Protein AF-A0A7R9A6D5-F1 (afdb_monomer)

Radius of gyration: 41.89 Å; Cα contacts (8 Å, |Δi|>4): 1813; chains: 1; bounding box: 86×82×140 Å

Foldseek 3Di:
DLAAFPVRDDPLLLFDRHQDPLLLALLLVLVVVLVLLVCQLVVHDHQWHADPQLATEGDPPDAAEAEDAAQFADQLQWDDDPPDPDPDDDDDDDDPDDPPVVVVVVVVVHDDTGDGQWAFPLVPVVPDDDDPDDRPRDHLGWTAHQHPPHGDPHTTRLLVLLVCQALNSNAQLSVQRHPDGHHHQEYEYAPVRDDPVSSCSSRPVSCVPPPLVVPGPGRDYYYYHDPDDPPDDDDDDPDDDDDFSWHFHDDPVPDTFIAGSRWTPPDDPVCVPHPVGGHCSGPNNCVVVRRLVCCVPNLPSGRPLSNPDDSVPDDPVNSNCSRVVSVVSVVCCCVRRNVVSNDDDFDCLLLLLLLQQQQQLFEFEEEEDAAQVLLVVLVSQVSLQVSDPDDRWAEEEEDAPDPVDDLDPVVRVVVVVVCVVVVNDDPPDDRSSNVPSVVHHYDYDYLVRLVVCAPAATQEYEAADPLADFLQSCQSRVLRYFGSGYYYYYHHVDPDPVVQQADHHPCLLLLDDPPRNDWGQLLSLLVLVLLQVQLSYFYAYSVNDTDPSHPNSVPDDHDDNDPPVVSQDPFNVLLVVLLVVCCPPPPLNLLSVVDDTNQLSVLLVVLLVVLVVLQFQAEEEEEEARQLCLLLSQLLSVLSSVVVPFAEEEEEDQALLVNQNNVVNVVVNCVSVVHDEPPFKDWDFDPDVVNVRRTAKMWGPNPHTHIYGYDYLVPLVVCPPHQEYEYAQVQQAAPVSVVSNNDSHYYYHYHHALHQQFTDQLSCCVVVVVLVVQQVVVVVPPPDPHGHYHYGYRYAGPRGGPPRSVVVSSCLSLLSVLRDLDPDPDDDDALVQKAKWWFDLSQLSNNDPLSSVVVSLVVSQVSNFDRGDHSSVVSSCRTNPQKTKMFIFHDDDPPDPDDTHTFKMWIKGKAALDDLVVLVCCQVVVDDSNRHDPLVVCCNVVVDSVSRNFIEMEGEDMGGDPVCPPSCNSVSNLVNVLCLQLCVQAAPPPPDDDPPDDDPPPDDDDRIHHSNPDRHDHGFKYKYKDFDDPVVLVVVLVSVWAWQDWALDADRRHSTIITMTMDTRDPPVCLDPPVSLVSRVVVLVVLVVCCVPSVVVPDLSSSVSNNDGPSHDDPDPPPVVVVSVVSD

Nearest PDB structures (foldseek):
  7mq9-assembly1_NK  TM=9.555E-01  e=7.455E-96  Homo sapiens
  9aym-assembly1_B  TM=9.404E-01  e=2.308E-92  Thermochaetoides thermophila DSM 1495
  7mq8-assembly1_NJ  TM=9.283E-01  e=1.674E-94  Homo sapiens
  9b0e-assembly1_A  TM=9.585E-01  e=1.656E-91  Thermochaetoides thermophila DSM 1495
  5jpq-assembly1_j  TM=8.355E-01  e=9.732E-54  Thermochaetoides thermophila

InterPro domains:
  IPR000182 GNAT domain [PF13718] (857-1065)
  IPR002466 Adenosine deaminase/editase [PF02137] (1-341)
  IPR002466 Adenosine deaminase/editase [PS50141] (1-337)
  IPR002466 Adenosine deaminase/editase [SM00552] (1-361)
  IPR007807 TcmA/NAT10, helicase domain [PF05127] (622-817)
  IPR013562 TmcA/NAT10, N-terminal [PF08351] (348-541)
  IPR027417 P-loop containing nucleoside triphosphate hydrolase [G3DSA:3.40.50.300] (617-807)
  IPR027992 Possible tRNA binding domain [PF13725] (1075-1111)
  IPR032672 TmcA/NAT10/Kre33 [PTHR10925] (341-1111)
  IPR033688 RNA cytidine acetyltransferase NAT10 [MF_03211] (342-1128)

Sequence (1128 aa):
TKCLGQSEVDSCGGLVRDSHAEVIARRAFLHYMWNQVDYCYKGLDSILKMEESGTCSLKPNVSFHLFTSEMPCGDASITVDTTSTSSEPVKKRFKLDTNTGIHQLESAGVPVTRGTGAKCTITRELGLPGNKNEFRVETGLVRVKPGRGNPTMSLSCSDKLAKWTIVGITGSLLSNFLQSSIFLSSITVPKNLFNQESMHRALVGRFENEPLYKEMKVGRIDFFTCSACVPFLKRESSKACVPAPGSIAWNPSGLHEVVVCGYKLGTIKRHMGKPPSFVPLCTRNLFLHQFLGIVQLHQKNIPEHVRKLNPKLLHYEDAKTLNEHYSALWKRVKEELFMKMVRKKLDNRIRVSIENGAQSGHRTMFVIIGDKGKDQVVILHHMLSKAQVKARPSVLWCYKKELGFSTNRKKRMRLLQKKMKAGKSNVNEDDPFELFVCSTDIRYCYYRETHKILGNTFGMCVLQDFEALTPNLLARTIETVEGGGIVALLLRSVSSLKQFYTMAMDVHARYRTEVHQDVVARFNERFILSLATCKNCIVVDDELNVLPLSSHIVNLESITPKPKEESLTESQRELAGLKQSLQDTQPIGVLANICKTSDQAKALLKFIDVISEKTLRSTVSLTAARGRGKSAALGLAIAGAIAFGYSNIFVTSPSPENLKTLFQFVLKGFDALDYQEHMEYELVQSTNPEFNRAVIRINIFREHRQTIQYIHPTDGEKLGQAELVVIDEAAAIPLPLVKGLLGPYLVFLASTINGYEGTGRSLSLKLIQQLRTQSTAADVGMGLSARTLHEVTLVESIRYSPGDEVEHWLNTLLCLDATVAPPISSGCPLPQDCELYYINRDTLFSFHKVSEAFLQRLMALYVASHYKNTPNDLQMMSDAPAHHLFCLLPPVDPTRHMLPEVLCVIQVCLEGELSSSSVHGGLSQGMRASGDLIPWTVAQQFQDNEFPTLAGARIVRIATHPDYQAMGYGTRALELLTKYYEGLIPSLNENQEENKAKRPKKNLPPLLLKLSERPPERLDYLGVSYGLTSQLIKFWKRSQYVPVYLRQTANELTGEHSCIMLKALGGEESSHCPWLTAFYHDFQRRIISLLSFSFRDFHPKLGLALLTNPSVPNQVSCEYTGKLLYIG

Organism: NCBI:txid69355

Structure (mmCIF, N/CA/C/O backbone):
data_AF-A0A7R9A6D5-F1
#
_entry.id   AF-A0A7R9A6D5-F1
#
loop_
_atom_site.group_PDB
_atom_site.id
_atom_site.type_symbol
_atom_site.label_atom_id
_atom_site.label_alt_id
_atom_site.label_comp_id
_atom_site.label_asym_id
_atom_site.label_entity_id
_atom_site.label_seq_id
_atom_site.pdbx_PDB_ins_code
_atom_site.Car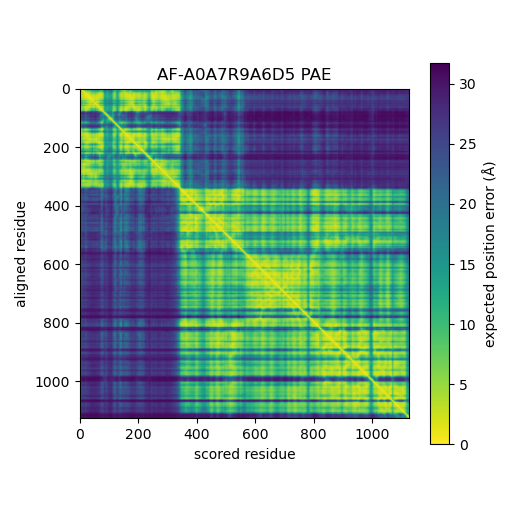tn_x
_atom_site.Cartn_y
_atom_site.Cartn_z
_atom_site.occupancy
_atom_site.B_iso_or_equiv
_atom_site.auth_seq_id
_atom_site.auth_comp_id
_atom_site.auth_asym_id
_atom_site.auth_atom_id
_atom_site.pdbx_PDB_model_num
ATOM 1 N N . THR A 1 1 ? 5.107 -32.142 43.763 1.00 52.44 1 THR A N 1
ATOM 2 C CA . THR A 1 1 ? 4.751 -30.978 44.607 1.00 52.44 1 THR A CA 1
ATOM 3 C C . THR A 1 1 ? 3.834 -31.427 45.744 1.00 52.44 1 THR A C 1
ATOM 5 O O . THR A 1 1 ? 3.174 -32.454 45.591 1.00 52.44 1 THR A O 1
ATOM 8 N N . LYS A 1 2 ? 3.836 -30.727 46.892 1.00 67.06 2 LYS A N 1
ATOM 9 C CA . LYS A 1 2 ? 3.017 -31.014 48.099 1.00 67.06 2 LYS A CA 1
ATOM 10 C C . LYS A 1 2 ? 1.657 -30.274 48.114 1.00 67.06 2 LYS A C 1
ATOM 12 O O . LYS A 1 2 ? 1.035 -30.139 49.163 1.00 67.06 2 LYS A O 1
ATOM 17 N N . CYS A 1 3 ? 1.221 -29.740 46.970 1.00 74.38 3 CYS A N 1
ATOM 18 C CA . CYS A 1 3 ? -0.046 -29.015 46.823 1.00 74.38 3 CYS A CA 1
ATOM 19 C C . CYS A 1 3 ? -0.943 -29.708 45.807 1.00 74.38 3 CYS A C 1
ATOM 21 O O . CYS A 1 3 ? -0.458 -30.170 44.771 1.00 74.38 3 CYS A O 1
ATOM 23 N N . LEU A 1 4 ? -2.237 -29.711 46.102 1.00 75.69 4 LEU A N 1
ATOM 24 C CA . LEU A 1 4 ? -3.258 -30.350 45.281 1.00 75.69 4 LEU A CA 1
ATOM 25 C C . LEU A 1 4 ? -3.714 -29.428 44.148 1.00 75.69 4 LEU A C 1
ATOM 27 O O . LEU A 1 4 ? -3.834 -28.212 44.336 1.00 75.69 4 LEU A O 1
ATOM 31 N N . GLY A 1 5 ? -3.932 -30.006 42.966 1.00 71.62 5 GLY A N 1
ATOM 32 C CA . GLY A 1 5 ? -4.460 -29.284 41.803 1.00 71.62 5 GLY A CA 1
ATOM 33 C C . GLY A 1 5 ? -5.929 -28.899 41.992 1.00 71.62 5 GLY A C 1
ATOM 34 O O . GLY A 1 5 ? -6.617 -29.484 42.819 1.00 71.62 5 GLY A O 1
ATOM 35 N N . GLN A 1 6 ? -6.437 -27.933 41.218 1.00 68.69 6 GLN A N 1
ATOM 36 C CA . GLN A 1 6 ? -7.831 -27.464 41.340 1.00 68.69 6 GLN A CA 1
ATOM 37 C C . GLN A 1 6 ? -8.878 -28.589 41.225 1.00 68.69 6 GLN A C 1
ATOM 39 O O . GLN A 1 6 ? -9.874 -28.558 41.936 1.00 68.69 6 GLN A O 1
ATOM 44 N N . SER A 1 7 ? -8.625 -29.600 40.392 1.00 69.06 7 SER A N 1
ATOM 45 C CA . SER A 1 7 ? -9.491 -30.777 40.219 1.00 69.06 7 SER A CA 1
ATOM 46 C C . SER A 1 7 ? -9.494 -31.747 41.405 1.00 69.06 7 SER A C 1
ATOM 48 O O . SER A 1 7 ? -10.374 -32.591 41.493 1.00 69.06 7 SER A O 1
ATOM 50 N N . GLU A 1 8 ? -8.500 -31.666 42.290 1.00 69.12 8 GLU A N 1
ATOM 51 C CA . GLU A 1 8 ? -8.327 -32.559 43.447 1.00 69.12 8 GLU A CA 1
ATOM 52 C C . GLU A 1 8 ? -8.836 -31.915 44.751 1.00 69.12 8 GLU A C 1
ATOM 54 O O . GLU A 1 8 ? -8.675 -32.472 45.837 1.00 69.12 8 GLU A O 1
ATOM 59 N N . VAL A 1 9 ? -9.406 -30.708 44.669 1.00 69.50 9 VAL A N 1
ATOM 60 C CA . VAL A 1 9 ? -9.902 -29.969 45.830 1.00 69.50 9 VAL A CA 1
ATOM 61 C C . VAL A 1 9 ? -11.324 -30.408 46.168 1.00 69.50 9 VAL A C 1
ATOM 63 O O . VAL A 1 9 ? -12.247 -30.205 45.388 1.00 69.50 9 VAL A O 1
ATOM 66 N N . ASP A 1 10 ? -11.504 -30.928 47.379 1.00 72.62 10 ASP A N 1
ATOM 67 C CA . ASP A 1 10 ? -12.817 -31.252 47.939 1.00 72.62 10 ASP A CA 1
ATOM 68 C C . ASP A 1 10 ? -13.622 -29.985 48.315 1.00 72.62 10 ASP A C 1
ATOM 70 O O . ASP A 1 10 ? -13.083 -29.018 48.883 1.00 72.62 10 ASP A O 1
ATOM 74 N N . SER A 1 11 ? -14.924 -30.015 48.015 1.00 70.31 11 SER A N 1
ATOM 75 C CA . SER A 1 11 ? -15.912 -28.981 48.349 1.00 70.31 11 SER A CA 1
ATOM 76 C C . SER A 1 11 ? -16.267 -28.984 49.840 1.00 70.31 11 SER A C 1
ATOM 78 O O . SER A 1 11 ? -16.495 -27.925 50.418 1.00 70.31 11 SER A O 1
ATOM 80 N N . CYS A 1 12 ? -16.204 -30.145 50.501 1.00 73.62 12 CYS A N 1
ATOM 81 C CA . CYS A 1 12 ? -16.524 -30.313 51.921 1.00 73.62 12 CYS A CA 1
ATOM 82 C C . CYS A 1 12 ? -15.410 -29.859 52.879 1.00 73.62 12 CYS A C 1
ATOM 84 O O . CYS A 1 12 ? -15.603 -29.867 54.099 1.00 73.62 12 CYS A O 1
ATOM 86 N N . GLY A 1 13 ? -14.247 -29.454 52.353 1.00 78.50 13 GLY A N 1
ATOM 87 C CA . GLY A 1 13 ? -13.141 -28.890 53.133 1.00 78.50 13 GLY A CA 1
ATOM 88 C C . GLY A 1 13 ? -12.406 -29.896 54.029 1.00 78.50 13 GLY A C 1
ATOM 89 O O . GLY A 1 13 ? -11.657 -29.473 54.918 1.00 78.50 13 GLY A O 1
ATOM 90 N N . GLY A 1 14 ? -12.595 -31.201 53.803 1.00 80.56 14 GLY A N 1
ATOM 91 C CA . GLY A 1 14 ? -12.013 -32.284 54.607 1.00 80.56 14 GLY A CA 1
ATOM 92 C C . GLY A 1 14 ? -10.515 -32.524 54.381 1.00 80.56 14 GLY A C 1
ATOM 93 O O . GLY A 1 14 ? -9.888 -33.284 55.116 1.00 80.56 14 GLY A O 1
ATOM 94 N N . LEU A 1 15 ? -9.921 -31.840 53.399 1.00 85.31 15 LEU A N 1
ATOM 95 C CA . LEU A 1 15 ? -8.568 -32.087 52.903 1.00 85.31 15 LEU A CA 1
ATOM 96 C C . LEU A 1 15 ? -7.618 -30.902 53.134 1.00 85.31 15 LEU A C 1
ATOM 98 O O . LEU A 1 15 ? -7.995 -29.731 52.994 1.00 85.31 15 LEU A O 1
ATOM 102 N N . VAL A 1 16 ? -6.345 -31.184 53.427 1.00 86.75 16 VAL A N 1
ATOM 103 C CA . VAL A 1 16 ? -5.301 -30.148 53.482 1.00 86.75 16 VAL A CA 1
ATOM 104 C C . VAL A 1 16 ? -4.785 -29.849 52.069 1.00 86.75 16 VAL A C 1
ATOM 106 O O . VAL A 1 16 ? -4.064 -30.639 51.474 1.00 86.75 16 VAL A O 1
ATOM 109 N N . ARG A 1 17 ? -5.146 -28.673 51.538 1.00 84.00 17 ARG A N 1
ATOM 110 C CA . ARG A 1 17 ? -4.841 -28.253 50.151 1.00 84.00 17 ARG A CA 1
ATOM 111 C C . ARG A 1 17 ? -3.354 -27.971 49.878 1.00 84.00 17 ARG A C 1
ATOM 113 O O . ARG A 1 17 ? -2.893 -28.112 48.746 1.00 84.00 17 ARG A O 1
ATOM 120 N N . ASP A 1 18 ? -2.619 -27.525 50.894 1.00 85.12 18 ASP A N 1
ATOM 121 C CA . ASP A 1 18 ? -1.200 -27.173 50.798 1.00 85.12 18 ASP A CA 1
ATOM 122 C C . ASP A 1 18 ? -0.445 -27.728 52.006 1.00 85.12 18 ASP A C 1
ATOM 124 O O . ASP A 1 18 ? -0.671 -27.282 53.132 1.00 85.12 18 ASP A O 1
ATOM 128 N N . SER A 1 19 ? 0.437 -28.694 51.746 1.00 84.94 19 SER A N 1
ATOM 129 C CA . SER A 1 19 ? 1.228 -29.394 52.758 1.00 84.94 19 SER A CA 1
ATOM 130 C C . SER A 1 19 ? 2.693 -28.938 52.802 1.00 84.94 19 SER A C 1
ATOM 132 O O . SER A 1 19 ? 3.570 -29.711 53.165 1.00 84.94 19 SER A O 1
ATOM 134 N N . HIS A 1 20 ? 3.014 -27.705 52.404 1.00 83.75 20 HIS A N 1
ATOM 135 C CA . HIS A 1 20 ? 4.359 -27.169 52.667 1.00 83.75 20 HIS A CA 1
ATOM 136 C C . HIS A 1 20 ? 4.570 -26.885 54.154 1.00 83.75 20 HIS A C 1
ATOM 138 O O . HIS A 1 20 ? 3.610 -26.599 54.873 1.00 83.75 20 HIS A O 1
ATOM 144 N N . ALA A 1 21 ? 5.830 -26.944 54.589 1.00 84.94 21 ALA A N 1
ATOM 145 C CA . ALA A 1 21 ? 6.213 -26.872 55.994 1.00 84.94 21 ALA A CA 1
ATOM 146 C C . ALA A 1 21 ? 5.673 -25.611 56.681 1.00 84.94 21 ALA A C 1
ATOM 148 O O . ALA A 1 21 ? 5.020 -25.720 57.711 1.00 84.94 21 ALA A O 1
ATOM 149 N N . GLU A 1 22 ? 5.812 -24.439 56.062 1.00 87.94 22 GLU A N 1
ATOM 150 C CA . GLU A 1 22 ? 5.372 -23.153 56.618 1.00 87.94 22 GLU A CA 1
ATOM 151 C C . GLU A 1 22 ? 3.844 -23.093 56.784 1.00 87.94 22 GLU A C 1
ATOM 153 O O . GLU A 1 22 ? 3.310 -22.490 57.714 1.00 87.94 22 GLU A O 1
ATOM 158 N N . VAL A 1 23 ? 3.108 -23.761 55.890 1.00 89.12 23 VAL A N 1
ATOM 159 C CA . VAL A 1 23 ? 1.639 -23.806 55.928 1.00 89.12 23 VAL A CA 1
ATOM 160 C C . VAL A 1 23 ? 1.140 -24.812 56.960 1.00 89.12 23 VAL A C 1
ATOM 162 O O . VAL A 1 23 ? 0.162 -24.527 57.655 1.00 89.12 23 VAL A O 1
ATOM 165 N N . ILE A 1 24 ? 1.794 -25.969 57.068 1.00 89.19 24 ILE A N 1
ATOM 166 C CA . ILE A 1 24 ? 1.494 -26.975 58.091 1.00 89.19 24 ILE A CA 1
ATOM 167 C C . ILE A 1 24 ? 1.840 -26.437 59.480 1.00 89.19 24 ILE A C 1
ATOM 169 O O . ILE A 1 24 ? 0.997 -26.534 60.367 1.00 89.19 24 ILE A O 1
ATOM 173 N N . ALA A 1 25 ? 2.993 -25.784 59.641 1.00 90.25 25 ALA A N 1
ATOM 174 C CA . ALA A 1 25 ? 3.405 -25.128 60.879 1.00 90.25 25 ALA A CA 1
ATOM 175 C C . ALA A 1 25 ? 2.364 -24.098 61.331 1.00 90.25 25 ALA A C 1
ATOM 177 O O . ALA A 1 25 ? 1.883 -24.166 62.459 1.00 90.25 25 ALA A O 1
ATOM 178 N N . ARG A 1 26 ? 1.898 -23.222 60.426 1.00 90.94 26 ARG A N 1
ATOM 179 C CA . ARG A 1 26 ? 0.807 -22.293 60.752 1.00 90.94 26 ARG A CA 1
ATOM 180 C C . ARG A 1 26 ? -0.483 -23.015 61.139 1.00 90.94 26 ARG A C 1
ATOM 182 O O . ARG A 1 26 ? -1.147 -22.599 62.078 1.00 90.94 26 ARG A O 1
ATOM 189 N N . ARG A 1 27 ? -0.896 -24.066 60.423 1.00 90.81 27 ARG A N 1
ATOM 190 C CA . ARG A 1 27 ? -2.129 -24.802 60.768 1.00 90.81 27 ARG A CA 1
ATOM 191 C C . ARG A 1 27 ? -2.019 -25.487 62.136 1.00 90.81 27 ARG A C 1
ATOM 193 O O . ARG A 1 27 ? -2.984 -25.444 62.892 1.00 90.81 27 ARG A O 1
ATOM 200 N N . ALA A 1 28 ? -0.863 -26.064 62.459 1.00 91.12 28 ALA A N 1
ATOM 201 C CA . ALA A 1 28 ? -0.574 -26.643 63.770 1.00 91.12 28 ALA A CA 1
ATOM 202 C C . ALA A 1 28 ? -0.554 -25.582 64.879 1.00 91.12 28 ALA A C 1
ATOM 204 O O . ALA A 1 28 ? -1.105 -25.821 65.953 1.00 91.12 28 ALA A O 1
ATOM 205 N N . PHE A 1 29 ? -0.016 -24.394 64.586 1.00 91.56 29 PHE A N 1
ATOM 206 C CA . PHE A 1 29 ? -0.095 -23.223 65.457 1.00 91.56 29 PHE A CA 1
ATOM 207 C C . PHE A 1 29 ? -1.546 -22.791 65.704 1.00 91.56 29 PHE A C 1
ATOM 209 O O . PHE A 1 29 ? -1.926 -22.588 66.848 1.00 91.56 29 PHE A O 1
ATOM 216 N N . LEU A 1 30 ? -2.397 -22.717 64.673 1.00 90.88 30 LEU A N 1
ATOM 217 C CA . LEU A 1 30 ? -3.817 -22.384 64.860 1.00 90.88 30 LEU A CA 1
ATOM 218 C C . LEU A 1 30 ? -4.532 -23.400 65.753 1.00 90.88 30 LEU A C 1
ATOM 220 O O . LEU A 1 30 ? -5.308 -23.010 66.615 1.00 90.88 30 LEU A O 1
ATOM 224 N N . HIS A 1 31 ? -4.261 -24.693 65.565 1.00 91.00 31 HIS A N 1
ATOM 225 C CA . HIS A 1 31 ? -4.796 -25.736 66.438 1.00 91.00 31 HIS A CA 1
ATOM 226 C C . HIS A 1 31 ? -4.314 -25.572 67.886 1.00 91.00 31 HIS A C 1
ATOM 228 O O . HIS A 1 31 ? -5.095 -25.735 68.816 1.00 91.00 31 HIS A O 1
ATOM 234 N N . TYR A 1 32 ? -3.036 -25.247 68.085 1.00 91.62 32 TYR A N 1
ATOM 235 C CA . TYR A 1 32 ? -2.488 -24.956 69.408 1.00 91.62 32 TYR A CA 1
ATOM 236 C C . TYR A 1 32 ? -3.188 -23.747 70.046 1.00 91.62 32 TYR A C 1
ATOM 238 O O . TYR A 1 32 ? -3.652 -23.839 71.176 1.00 91.62 32 TYR A O 1
ATOM 246 N N . MET A 1 33 ? -3.354 -22.650 69.302 1.00 91.75 33 MET A N 1
ATOM 247 C CA . MET A 1 33 ? -4.021 -21.444 69.795 1.00 91.75 33 MET A CA 1
ATOM 248 C C . MET A 1 33 ? -5.487 -21.678 70.162 1.00 91.75 33 MET A C 1
ATOM 250 O O . MET A 1 33 ? -5.941 -21.133 71.160 1.00 91.75 33 MET A O 1
ATOM 254 N N . TRP A 1 34 ? -6.220 -22.501 69.406 1.00 90.75 34 TRP A N 1
ATOM 255 C CA . TRP A 1 34 ? -7.590 -22.869 69.775 1.00 90.75 34 TRP A CA 1
ATOM 256 C C . TRP A 1 34 ? -7.654 -23.574 71.131 1.00 90.75 34 TRP A C 1
ATOM 258 O O . TRP A 1 34 ? -8.486 -23.220 71.961 1.00 90.75 34 TRP A O 1
ATOM 268 N N . ASN A 1 35 ? -6.719 -24.487 71.399 1.00 90.12 35 ASN A N 1
ATOM 269 C CA . ASN A 1 35 ? -6.623 -25.138 72.703 1.00 90.12 35 ASN A CA 1
ATOM 270 C C . ASN A 1 35 ? -6.223 -24.145 73.810 1.00 90.12 35 ASN A C 1
ATOM 272 O O . ASN A 1 35 ? -6.738 -24.234 74.916 1.00 90.12 35 ASN A O 1
ATOM 276 N N . GLN A 1 36 ? -5.357 -23.167 73.521 1.00 91.31 36 GLN A N 1
ATOM 277 C CA . GLN A 1 36 ? -5.001 -22.115 74.485 1.00 91.31 36 GLN A CA 1
ATOM 278 C C . GLN A 1 36 ? -6.189 -21.206 74.833 1.00 91.31 36 GLN A C 1
ATOM 280 O O . GLN A 1 36 ? -6.312 -20.793 75.986 1.00 91.31 36 GLN A O 1
ATOM 285 N N . VAL A 1 37 ? -7.069 -20.916 73.868 1.00 89.69 37 VAL A N 1
ATOM 286 C CA . VAL A 1 37 ? -8.332 -20.195 74.109 1.00 89.69 37 VAL A CA 1
ATOM 287 C C . VAL A 1 37 ? -9.264 -21.033 74.987 1.00 89.69 37 VAL A C 1
ATOM 289 O O . VAL A 1 37 ? -9.780 -20.526 75.978 1.00 89.69 37 VAL A O 1
ATOM 292 N N . ASP A 1 38 ? -9.425 -22.325 74.687 1.00 89.31 38 ASP A N 1
ATOM 293 C CA . ASP A 1 38 ? -10.224 -23.241 75.514 1.00 89.31 38 ASP A CA 1
ATOM 294 C C . ASP A 1 38 ? -9.680 -23.351 76.952 1.00 89.31 38 ASP A C 1
ATOM 296 O O . ASP A 1 38 ? -10.444 -23.280 77.912 1.00 89.31 38 ASP A O 1
ATOM 300 N N . TYR A 1 39 ? -8.357 -23.443 77.124 1.00 90.06 39 TYR A N 1
ATOM 301 C CA . TYR A 1 39 ? -7.711 -23.447 78.442 1.00 90.06 39 TYR A CA 1
ATOM 302 C C . TYR A 1 39 ? -7.926 -22.133 79.192 1.00 90.06 39 TYR A C 1
ATOM 304 O O . TYR A 1 39 ? -8.255 -22.164 80.375 1.00 90.06 39 TYR A O 1
ATOM 312 N N . CYS A 1 40 ? -7.821 -20.996 78.497 1.00 88.56 40 CYS A N 1
ATOM 313 C CA . CYS A 1 40 ? -8.077 -19.676 79.070 1.00 88.56 40 CYS A CA 1
ATOM 314 C C . CYS A 1 40 ? -9.516 -19.573 79.603 1.00 88.56 40 CYS A C 1
ATOM 316 O O . CYS A 1 40 ? -9.720 -19.178 80.748 1.00 88.56 40 CYS A O 1
ATOM 318 N N . TYR A 1 41 ? -10.510 -20.025 78.827 1.00 87.81 41 TYR A N 1
ATOM 319 C CA . TYR A 1 41 ? -11.915 -20.011 79.251 1.00 87.81 41 TYR A CA 1
ATOM 320 C C . TYR A 1 41 ? -12.254 -21.023 80.351 1.00 87.81 41 TYR A C 1
ATOM 322 O O . TYR A 1 41 ? -13.199 -20.793 81.104 1.00 87.81 41 TYR A O 1
ATOM 330 N N . LYS A 1 42 ? -11.489 -22.115 80.473 1.00 86.56 42 LYS A N 1
ATOM 331 C CA . LYS A 1 42 ? -11.599 -23.094 81.569 1.00 86.56 42 LYS A CA 1
ATOM 332 C C . LYS A 1 42 ? -10.844 -22.686 82.840 1.00 86.56 42 LYS A C 1
ATOM 334 O O . LYS A 1 42 ? -10.955 -23.389 83.839 1.00 86.56 42 LYS A O 1
ATOM 339 N N . GLY A 1 43 ? -10.072 -21.596 82.812 1.00 81.69 43 GLY A N 1
ATOM 340 C CA . GLY A 1 43 ? -9.212 -21.183 83.927 1.00 81.69 43 GLY A CA 1
ATOM 341 C C . GLY A 1 43 ? -7.979 -22.075 84.135 1.00 81.69 43 GLY A C 1
ATOM 342 O O . GLY A 1 43 ? -7.424 -22.103 85.229 1.00 81.69 43 GLY A O 1
ATOM 343 N N . LEU A 1 44 ? -7.561 -22.820 83.108 1.00 86.12 44 LEU A N 1
ATOM 344 C CA . LEU A 1 44 ? -6.330 -23.619 83.104 1.00 86.12 44 LEU A CA 1
ATOM 345 C C . LEU A 1 44 ? -5.120 -22.749 82.720 1.00 86.12 44 LEU A C 1
ATOM 347 O O . LEU A 1 44 ? -5.280 -21.656 82.172 1.00 86.12 44 LEU A O 1
ATOM 351 N N . ASP A 1 45 ? -3.901 -23.239 82.970 1.00 86.06 45 ASP A N 1
ATOM 352 C CA . ASP A 1 45 ? -2.685 -22.517 82.582 1.00 86.06 45 ASP A CA 1
ATOM 353 C C . ASP A 1 45 ? -2.618 -22.338 81.053 1.00 86.06 45 ASP A C 1
ATOM 355 O O . ASP A 1 45 ? -2.591 -23.300 80.280 1.00 86.06 45 ASP A O 1
ATOM 359 N N . SER A 1 46 ? -2.651 -21.078 80.621 1.00 88.88 46 SER A N 1
ATOM 360 C CA . SER A 1 46 ? -2.698 -20.662 79.221 1.00 88.88 46 SER A CA 1
ATOM 361 C C . SER A 1 46 ? -1.743 -19.498 78.986 1.00 88.88 46 SER A C 1
ATOM 363 O O . SER A 1 46 ? -1.525 -18.652 79.857 1.00 88.88 46 SER A O 1
ATOM 365 N N . ILE A 1 47 ? -1.193 -19.408 77.776 1.00 90.25 47 ILE A N 1
ATOM 366 C CA . ILE A 1 47 ? -0.402 -18.244 77.339 1.00 90.25 47 ILE A CA 1
ATOM 367 C C . ILE A 1 47 ? -1.263 -16.994 77.097 1.00 90.25 47 ILE A C 1
ATOM 369 O O . ILE A 1 47 ? -0.730 -15.911 76.842 1.00 90.25 47 ILE A O 1
ATOM 373 N N . LEU A 1 48 ? -2.586 -17.149 77.150 1.00 89.56 48 LEU A N 1
ATOM 374 C CA . LEU A 1 48 ? -3.567 -16.092 76.965 1.00 89.56 48 LEU A CA 1
ATOM 375 C C . LEU A 1 48 ? -4.145 -15.637 78.308 1.00 89.56 48 LEU A C 1
ATOM 377 O O . LEU A 1 48 ? -4.326 -16.435 79.230 1.00 89.56 48 LEU A O 1
ATOM 381 N N . LYS A 1 49 ? -4.466 -14.349 78.398 1.00 88.69 49 LYS A N 1
ATOM 382 C CA . LYS A 1 49 ? -5.211 -13.739 79.499 1.00 88.69 49 LYS A CA 1
ATOM 383 C C . LYS A 1 49 ? -6.606 -13.363 78.998 1.00 88.69 49 LYS A C 1
ATOM 385 O O . LYS A 1 49 ? -6.734 -12.816 77.908 1.00 88.69 49 LYS A O 1
ATOM 390 N N . MET A 1 50 ? -7.643 -13.675 79.770 1.00 86.62 50 MET A N 1
ATOM 391 C CA . MET A 1 50 ? -9.012 -13.268 79.449 1.00 86.62 50 MET A CA 1
ATOM 392 C C . MET A 1 50 ? -9.222 -11.803 79.847 1.00 86.62 50 MET A C 1
ATOM 394 O O . MET A 1 50 ? -8.861 -11.409 80.955 1.00 86.62 50 MET A O 1
ATOM 398 N N . GLU A 1 51 ? -9.800 -11.018 78.943 1.00 86.19 51 GLU A N 1
ATOM 399 C CA . GLU A 1 51 ? -10.175 -9.620 79.156 1.00 86.19 51 GLU A CA 1
ATOM 400 C C . GLU A 1 51 ? -11.669 -9.497 79.491 1.00 86.19 51 GLU A C 1
ATOM 402 O O . GLU A 1 51 ? -12.468 -10.385 79.183 1.00 86.19 51 GLU A O 1
ATOM 407 N N . GLU A 1 52 ? -12.073 -8.357 80.056 1.00 78.25 52 GLU A N 1
ATOM 408 C CA . GLU A 1 52 ? -13.466 -8.083 80.463 1.00 78.25 52 GLU A CA 1
ATOM 409 C C . GLU A 1 52 ? -14.472 -8.176 79.300 1.00 78.25 52 GLU A C 1
ATOM 411 O O . GLU A 1 52 ? -15.638 -8.506 79.495 1.00 78.25 52 GLU A O 1
ATOM 416 N N . SER A 1 53 ? -14.011 -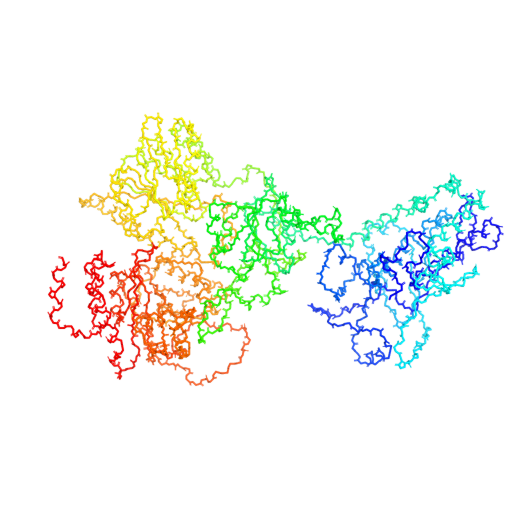7.957 78.065 1.00 78.06 53 SER A N 1
ATOM 417 C CA . SER A 1 53 ? -14.813 -8.055 76.834 1.00 78.06 53 SER A CA 1
ATOM 418 C C . SER A 1 53 ? -15.102 -9.494 76.366 1.00 78.06 53 SER A C 1
ATOM 420 O O . SER A 1 53 ? -15.739 -9.690 75.327 1.00 78.06 53 SER A O 1
ATOM 422 N N . GLY A 1 54 ? -14.601 -10.512 77.076 1.00 80.50 54 GLY A N 1
ATOM 423 C CA . GLY A 1 54 ? -14.664 -11.923 76.668 1.00 80.50 54 GLY A CA 1
ATOM 424 C C . GLY A 1 54 ? -13.661 -12.298 75.569 1.00 80.50 54 GLY A C 1
ATOM 425 O O . GLY A 1 54 ? -13.629 -13.445 75.118 1.00 80.50 54 GLY A O 1
ATOM 426 N N . THR A 1 55 ? -12.830 -11.352 75.121 1.00 87.12 55 THR A N 1
ATOM 427 C CA . THR A 1 55 ? -11.686 -11.623 74.238 1.00 87.12 55 THR A CA 1
ATOM 428 C C . THR A 1 55 ? -10.449 -12.003 75.051 1.00 87.12 55 THR A C 1
ATOM 430 O O . THR A 1 55 ? -10.346 -11.710 76.240 1.00 87.12 55 THR A O 1
ATOM 433 N N . CYS A 1 56 ? -9.499 -12.676 74.413 1.00 88.50 56 CYS A N 1
ATOM 434 C CA . CYS A 1 56 ? -8.229 -13.061 75.007 1.00 88.50 56 CYS A CA 1
ATOM 435 C C . CYS A 1 56 ? -7.091 -12.172 74.480 1.00 88.50 56 CYS A C 1
ATOM 437 O O . CYS A 1 56 ? -6.983 -11.924 73.275 1.00 88.50 56 CYS A O 1
ATOM 439 N N . SER A 1 57 ? -6.200 -11.738 75.365 1.00 88.94 57 SER A N 1
ATOM 440 C CA . SER A 1 57 ? -4.950 -11.055 75.035 1.00 88.94 57 SER A CA 1
ATOM 441 C C . SER A 1 57 ? -3.754 -11.988 75.256 1.00 88.94 57 SER A C 1
ATOM 443 O O . SER A 1 57 ? -3.811 -12.940 76.038 1.00 88.94 57 SER A O 1
ATOM 445 N N . LEU A 1 58 ? -2.662 -11.770 74.523 1.00 89.06 58 LEU A N 1
ATOM 446 C CA . LEU A 1 58 ? -1.422 -12.523 74.722 1.00 89.06 58 LEU A CA 1
ATOM 447 C C . LEU A 1 58 ? -0.687 -11.979 75.953 1.00 89.06 58 LEU A C 1
ATOM 449 O O . LEU A 1 58 ? -0.549 -10.763 76.094 1.00 89.06 58 LEU A O 1
ATOM 453 N N . LYS A 1 59 ? -0.181 -12.858 76.828 1.00 89.06 59 LYS A N 1
ATOM 454 C CA . LYS A 1 59 ? 0.663 -12.436 77.959 1.00 89.06 59 LYS A CA 1
ATOM 455 C C . LYS A 1 59 ? 1.906 -11.673 77.445 1.00 89.06 59 LYS A C 1
ATOM 457 O O . LYS A 1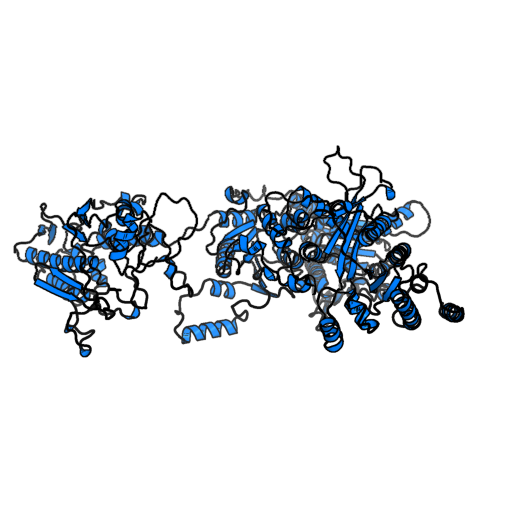 59 ? 2.503 -12.100 76.457 1.00 89.06 59 LYS A O 1
ATOM 462 N N . PRO A 1 60 ? 2.348 -10.596 78.122 1.00 82.62 60 PRO A N 1
ATOM 463 C CA . PRO A 1 60 ? 3.377 -9.684 77.604 1.00 82.62 60 PRO A CA 1
ATOM 464 C C . PRO A 1 60 ? 4.760 -10.325 77.392 1.00 82.62 60 PRO A C 1
ATOM 466 O O . PRO A 1 60 ? 5.526 -9.849 76.562 1.00 82.62 60 PRO A O 1
ATOM 469 N N . ASN A 1 61 ? 5.068 -11.428 78.083 1.00 86.56 61 ASN A N 1
ATOM 470 C CA . ASN A 1 61 ? 6.362 -12.121 77.992 1.00 86.56 61 ASN A CA 1
ATOM 471 C C . ASN A 1 61 ? 6.396 -13.230 76.921 1.00 86.56 61 ASN A C 1
ATOM 473 O O . ASN A 1 61 ? 7.292 -14.071 76.938 1.00 86.56 61 ASN A O 1
ATOM 477 N N . VAL A 1 62 ? 5.404 -13.286 76.027 1.00 88.12 62 VAL A N 1
ATOM 478 C CA . VAL A 1 62 ? 5.289 -14.341 75.013 1.00 88.12 62 VAL A CA 1
ATOM 479 C C . VAL A 1 62 ? 5.456 -13.746 73.618 1.00 88.12 62 VAL A C 1
ATOM 481 O O . VAL A 1 62 ? 4.679 -12.894 73.195 1.00 88.12 62 VAL A O 1
ATOM 484 N N . SER A 1 63 ? 6.443 -14.244 72.875 1.00 89.50 63 SER A N 1
ATOM 485 C CA . SER A 1 63 ? 6.699 -13.902 71.473 1.00 89.50 63 SER A CA 1
ATOM 486 C C . SER A 1 63 ? 6.748 -15.157 70.604 1.00 89.50 63 SER A C 1
ATOM 488 O O . SER A 1 63 ? 7.080 -16.251 71.064 1.00 89.50 63 SER A O 1
ATOM 490 N N . PHE A 1 64 ? 6.417 -15.010 69.319 1.00 90.94 64 PHE A N 1
ATOM 491 C CA . PHE A 1 64 ? 6.426 -16.119 68.365 1.00 90.94 64 PHE A CA 1
ATOM 492 C C . PHE A 1 64 ? 7.493 -15.911 67.299 1.00 90.94 64 PHE A C 1
ATOM 494 O O . PHE A 1 64 ? 7.533 -14.883 66.622 1.00 90.94 64 PHE A O 1
ATOM 501 N N . HIS A 1 65 ? 8.322 -16.932 67.113 1.00 91.50 65 HIS A N 1
ATOM 502 C CA . HIS A 1 65 ? 9.432 -16.936 66.169 1.00 91.50 65 HIS A CA 1
ATOM 503 C C . HIS A 1 65 ? 9.252 -18.092 65.182 1.00 91.50 65 HIS A C 1
ATOM 505 O O . HIS A 1 65 ? 8.850 -19.191 65.571 1.00 91.50 65 HIS A O 1
ATOM 511 N N . LEU A 1 66 ? 9.524 -17.853 63.898 1.00 90.81 66 LEU A N 1
ATOM 512 C CA . LEU A 1 66 ? 9.426 -18.875 62.857 1.00 90.81 66 LEU A CA 1
ATOM 513 C C . LEU A 1 66 ? 10.820 -19.323 62.428 1.00 90.81 66 LEU A C 1
ATOM 515 O O . LEU A 1 66 ? 11.574 -18.546 61.853 1.00 90.81 66 LEU A O 1
ATOM 519 N N . PHE A 1 67 ? 11.122 -20.601 62.615 1.00 89.25 67 PHE A N 1
ATOM 520 C CA . PHE A 1 67 ? 12.295 -21.230 62.021 1.00 89.25 67 PHE A CA 1
ATOM 521 C C . PHE A 1 67 ? 11.903 -21.984 60.746 1.00 89.25 67 PHE A C 1
ATOM 523 O O . PHE A 1 67 ? 10.939 -22.755 60.746 1.00 89.25 67 PHE A O 1
ATOM 530 N N . THR A 1 68 ? 12.655 -21.787 59.663 1.00 85.88 68 THR A N 1
ATOM 531 C CA . THR A 1 68 ? 12.522 -22.569 58.428 1.00 85.88 68 THR A CA 1
ATOM 532 C C . THR A 1 68 ? 13.879 -23.104 57.998 1.00 85.88 68 THR A C 1
ATOM 534 O O . THR A 1 68 ? 14.871 -22.382 58.000 1.00 85.88 68 THR A O 1
ATOM 537 N N . SER A 1 69 ? 13.927 -24.378 57.611 1.00 78.31 69 SER A N 1
ATOM 538 C CA . SER A 1 69 ? 15.161 -25.041 57.178 1.00 78.31 69 SER A CA 1
ATOM 539 C C . SER A 1 69 ? 15.645 -24.586 55.796 1.00 78.31 69 SER A C 1
ATOM 541 O O . SER A 1 69 ? 16.795 -24.822 55.449 1.00 78.31 69 SER A O 1
ATOM 543 N N . GLU A 1 70 ? 14.781 -23.942 55.009 1.00 76.75 70 GLU A N 1
ATOM 544 C CA . GLU A 1 70 ? 15.082 -23.389 53.683 1.00 76.75 70 GLU A CA 1
ATOM 545 C C . GLU A 1 70 ? 14.419 -22.016 53.509 1.00 76.75 70 GLU A C 1
ATOM 547 O O . GLU A 1 70 ? 13.469 -21.683 54.226 1.00 76.75 70 GLU A O 1
ATOM 552 N N . MET A 1 71 ? 14.873 -21.223 52.530 1.00 79.44 71 MET A N 1
ATOM 553 C CA . MET A 1 71 ? 14.168 -19.988 52.172 1.00 79.44 71 MET A CA 1
ATOM 554 C C . MET A 1 71 ? 12.738 -20.287 51.698 1.00 79.44 71 MET A C 1
ATOM 556 O O . MET A 1 71 ? 12.536 -21.217 50.909 1.00 79.44 71 MET A O 1
ATOM 560 N N . PRO A 1 72 ? 11.741 -19.473 52.094 1.00 83.25 72 PRO A N 1
ATOM 561 C CA . PRO A 1 72 ? 10.365 -19.670 51.665 1.00 83.25 72 PRO A CA 1
ATOM 562 C C . PRO A 1 72 ? 10.244 -19.658 50.142 1.00 83.25 72 PRO A C 1
ATOM 564 O O . PRO A 1 72 ? 10.686 -18.725 49.469 1.00 83.25 72 PRO A O 1
ATOM 567 N N . CYS A 1 73 ? 9.580 -20.665 49.576 1.00 79.12 73 CYS A N 1
ATOM 568 C CA . CYS A 1 73 ? 9.414 -20.725 48.125 1.00 79.12 73 CYS A CA 1
ATOM 569 C C . CYS A 1 73 ? 8.626 -19.512 47.580 1.00 79.12 73 CYS A C 1
ATOM 571 O O . CYS A 1 73 ? 7.657 -19.043 48.194 1.00 79.12 73 CYS A O 1
ATOM 573 N N . GLY A 1 74 ? 9.012 -19.019 46.399 1.00 78.94 74 GLY A N 1
ATOM 574 C CA . GLY A 1 74 ? 8.368 -17.880 45.730 1.00 78.94 74 GLY A CA 1
ATOM 575 C C . GLY A 1 74 ? 9.369 -16.786 45.377 1.00 78.94 74 GLY A C 1
ATOM 576 O O . GLY A 1 74 ? 10.377 -17.104 44.753 1.00 78.94 74 GLY A O 1
ATOM 577 N N . ASP A 1 75 ? 9.074 -15.534 45.730 1.00 78.44 75 ASP A N 1
ATOM 578 C CA . ASP A 1 75 ? 9.945 -14.381 45.444 1.00 78.44 75 ASP A CA 1
ATOM 579 C C . ASP A 1 75 ? 11.202 -14.355 46.327 1.00 78.44 75 ASP A C 1
ATOM 581 O O . ASP A 1 75 ? 12.285 -14.011 45.860 1.00 78.44 75 ASP A O 1
ATOM 585 N N . ALA A 1 76 ? 11.077 -14.812 47.579 1.00 80.88 76 ALA A N 1
ATOM 586 C CA . ALA A 1 76 ? 12.181 -14.839 48.540 1.00 80.88 76 ALA A CA 1
ATOM 587 C C . ALA A 1 76 ? 13.346 -15.736 48.089 1.00 80.88 76 ALA A C 1
ATOM 589 O O . ALA A 1 76 ? 14.493 -15.461 48.406 1.00 80.88 76 ALA A O 1
ATOM 590 N N . SER A 1 77 ? 13.055 -16.791 47.324 1.00 75.56 77 SER A N 1
ATOM 591 C CA . SER A 1 77 ? 14.058 -17.721 46.793 1.00 75.56 77 SER A CA 1
ATOM 592 C C . SER A 1 77 ? 14.764 -17.240 45.514 1.00 75.56 77 SER A C 1
ATOM 594 O O . SER A 1 77 ? 15.581 -17.986 44.987 1.00 75.56 77 SER A O 1
ATOM 596 N N . ILE A 1 78 ? 14.420 -16.059 44.978 1.00 71.50 78 ILE A N 1
ATOM 597 C CA . ILE A 1 78 ? 15.032 -15.499 43.761 1.00 71.50 78 ILE A CA 1
ATOM 598 C C . ILE A 1 78 ? 16.213 -14.612 44.156 1.00 71.50 78 ILE A C 1
ATOM 600 O O . ILE A 1 78 ? 16.010 -13.546 44.738 1.00 71.50 78 ILE A O 1
ATOM 604 N N . THR A 1 79 ? 17.425 -15.013 43.788 1.00 61.12 79 THR A N 1
ATOM 605 C CA . THR A 1 79 ? 18.627 -14.177 43.901 1.00 61.12 79 THR A CA 1
ATOM 606 C C . THR A 1 79 ? 18.883 -13.476 42.566 1.00 61.12 79 THR A C 1
ATOM 608 O O . THR A 1 79 ? 18.890 -14.132 41.525 1.00 61.12 79 THR A O 1
ATOM 611 N N . VAL A 1 80 ? 19.045 -12.151 42.584 1.00 55.47 80 VAL A N 1
ATOM 612 C CA . VAL A 1 80 ? 19.380 -11.343 41.399 1.00 55.47 80 VAL A CA 1
ATOM 613 C C . VAL A 1 80 ? 20.787 -10.803 41.608 1.00 55.47 80 VAL A C 1
ATOM 615 O O . VAL A 1 80 ? 21.015 -10.121 42.602 1.00 55.47 80 VAL A O 1
ATOM 618 N N . ASP A 1 81 ? 21.710 -11.108 40.698 1.00 46.44 81 ASP A N 1
ATOM 619 C CA . ASP A 1 81 ? 23.052 -10.527 40.730 1.00 46.44 81 ASP A CA 1
ATOM 620 C C . ASP A 1 81 ? 22.970 -9.076 40.242 1.00 46.44 81 ASP A C 1
ATOM 622 O O . ASP A 1 81 ? 22.707 -8.807 39.068 1.00 46.44 81 ASP A O 1
ATOM 626 N N . THR A 1 82 ? 23.191 -8.123 41.145 1.00 34.94 82 THR A N 1
ATOM 627 C CA . THR A 1 82 ? 23.166 -6.673 40.880 1.00 34.94 82 THR A CA 1
ATOM 628 C C . THR A 1 82 ? 24.352 -6.171 40.044 1.00 34.94 82 THR A C 1
ATOM 630 O O . THR A 1 82 ? 24.431 -4.981 39.753 1.00 34.94 82 THR A O 1
ATOM 633 N N . THR A 1 83 ? 25.254 -7.053 39.603 1.00 28.83 83 THR A N 1
ATOM 634 C CA . THR A 1 83 ? 26.480 -6.708 38.862 1.00 28.83 83 THR A CA 1
ATOM 635 C C . THR A 1 83 ? 26.412 -6.942 37.347 1.00 28.83 83 THR A C 1
ATOM 637 O O . THR A 1 83 ? 27.372 -6.620 36.653 1.00 28.83 83 THR A O 1
ATOM 640 N N . SER A 1 84 ? 25.298 -7.446 36.796 1.00 30.27 84 SER A N 1
ATOM 641 C CA . SER A 1 84 ? 25.165 -7.699 35.348 1.00 30.27 84 SER A CA 1
ATOM 642 C C . SER A 1 84 ? 24.185 -6.739 34.658 1.00 30.27 84 SER A C 1
ATOM 644 O O . SER A 1 84 ? 22.985 -6.973 34.554 1.00 30.27 84 SER A O 1
ATOM 646 N N . THR A 1 85 ? 24.711 -5.639 34.123 1.00 28.17 85 THR A N 1
ATOM 647 C CA . THR A 1 85 ? 24.045 -4.756 33.148 1.00 28.17 85 THR A CA 1
ATOM 648 C C . THR A 1 85 ? 24.044 -5.388 31.746 1.00 28.17 85 THR A C 1
ATOM 650 O O . THR A 1 85 ? 24.555 -4.818 30.786 1.00 28.17 85 THR A O 1
ATOM 653 N N . SER A 1 86 ? 23.473 -6.588 31.600 1.00 26.02 86 SER A N 1
ATOM 654 C CA . SER A 1 86 ? 23.321 -7.256 30.298 1.00 26.02 86 SER A CA 1
ATOM 655 C C . SER A 1 86 ? 21.890 -7.737 30.069 1.00 26.02 86 SER A C 1
ATOM 657 O O . SER A 1 86 ? 21.370 -8.577 30.800 1.00 26.02 86 SER A O 1
ATOM 659 N N . SER A 1 87 ? 21.268 -7.215 29.014 1.00 29.20 87 SER A N 1
ATOM 660 C CA . SER A 1 87 ? 19.921 -7.519 28.527 1.00 29.20 87 SER A CA 1
ATOM 661 C C . SER A 1 87 ? 19.852 -8.831 27.725 1.00 29.20 87 SER A C 1
ATOM 663 O O . SER A 1 87 ? 19.362 -8.852 26.597 1.00 29.20 87 SER A O 1
ATOM 665 N N . GLU A 1 88 ? 20.312 -9.945 28.299 1.00 26.48 88 GLU A N 1
ATOM 666 C CA . GLU A 1 88 ? 20.086 -11.284 27.733 1.00 26.48 88 GLU A CA 1
ATOM 667 C C . GLU A 1 88 ? 19.290 -12.184 28.696 1.00 26.48 88 GLU A C 1
ATOM 669 O O . GLU A 1 88 ? 19.534 -12.173 29.905 1.00 26.48 88 GLU A O 1
ATOM 674 N N . PRO A 1 89 ? 18.338 -13.003 28.201 1.00 29.39 89 PRO A N 1
ATOM 675 C CA . PRO A 1 89 ? 17.641 -13.970 29.037 1.00 29.39 89 PRO A CA 1
ATOM 676 C C . PRO A 1 89 ? 18.581 -15.139 29.361 1.00 29.39 89 PRO A C 1
ATOM 678 O O . PRO A 1 89 ? 18.948 -15.925 28.484 1.00 29.39 89 PRO A O 1
ATOM 681 N N . VAL A 1 90 ? 18.954 -15.279 30.636 1.00 30.89 90 VAL A N 1
ATOM 682 C CA . VAL A 1 90 ? 19.792 -16.384 31.130 1.00 30.89 90 VAL A CA 1
ATOM 683 C C . VAL A 1 90 ? 19.130 -17.730 30.806 1.00 30.89 90 VAL A C 1
ATOM 685 O O . VAL A 1 90 ? 18.047 -18.062 31.296 1.00 30.89 90 VAL A O 1
ATOM 688 N N . LYS A 1 91 ? 19.786 -18.522 29.950 1.00 30.67 91 LYS A N 1
ATOM 689 C CA . LYS A 1 91 ? 19.349 -19.865 29.550 1.00 30.67 91 LYS A CA 1
ATOM 690 C C . LYS A 1 91 ? 19.780 -20.917 30.579 1.00 30.67 91 LYS A C 1
ATOM 692 O O . LYS A 1 91 ? 20.936 -20.980 30.971 1.00 30.67 91 LYS A O 1
ATOM 697 N N . LYS A 1 92 ? 18.847 -21.845 30.826 1.00 28.72 92 LYS A N 1
ATOM 698 C CA . LYS A 1 92 ? 18.931 -23.143 31.531 1.00 28.72 92 LYS A CA 1
ATOM 699 C C . LYS A 1 92 ? 18.735 -23.144 33.052 1.00 28.72 92 LYS A C 1
ATOM 701 O O . LYS A 1 92 ? 19.422 -22.517 33.840 1.00 28.72 92 LYS A O 1
ATOM 706 N N . ARG A 1 93 ? 17.781 -23.994 33.432 1.00 33.50 93 ARG A N 1
ATOM 707 C CA . ARG A 1 93 ? 17.428 -24.425 34.781 1.00 33.50 93 ARG A CA 1
ATOM 708 C C . ARG A 1 93 ? 18.288 -25.642 35.139 1.00 33.50 93 ARG A C 1
ATOM 710 O O . ARG A 1 93 ? 18.229 -26.626 34.404 1.00 33.50 93 ARG A O 1
ATOM 717 N N . PHE A 1 94 ? 18.994 -25.640 36.267 1.00 31.61 94 PHE A N 1
ATOM 718 C CA . PHE A 1 94 ? 19.480 -26.891 36.862 1.00 31.61 94 PHE A CA 1
ATOM 719 C C . PHE A 1 94 ? 18.390 -27.464 37.777 1.00 31.61 94 PHE A C 1
ATOM 721 O O . PHE A 1 94 ? 17.806 -26.750 38.595 1.00 31.61 94 PHE A O 1
ATOM 728 N N . LYS A 1 95 ? 18.042 -28.745 37.596 1.00 32.25 95 LYS A N 1
ATOM 729 C CA . LYS A 1 95 ? 17.148 -29.454 38.521 1.00 32.25 95 LYS A CA 1
ATOM 730 C C . LYS A 1 95 ? 17.901 -29.677 39.829 1.00 32.25 95 LYS A C 1
ATOM 732 O O . LYS A 1 95 ? 18.955 -30.302 39.845 1.00 32.25 95 LYS A O 1
ATOM 737 N N . LEU A 1 96 ? 17.335 -29.151 40.906 1.00 34.78 96 LEU A N 1
ATOM 738 C CA . LEU A 1 96 ? 17.853 -29.248 42.260 1.00 34.78 96 LEU A CA 1
ATOM 739 C C . LEU A 1 96 ? 17.603 -30.665 42.807 1.00 34.78 96 LEU A C 1
ATOM 741 O O . LEU A 1 96 ? 16.588 -30.892 43.452 1.00 34.78 96 LEU A O 1
ATOM 745 N N . ASP A 1 97 ? 18.485 -31.622 42.508 1.00 32.03 97 ASP A N 1
ATOM 746 C CA . ASP A 1 97 ? 18.442 -32.958 43.135 1.00 32.03 97 ASP A CA 1
ATOM 747 C C . ASP A 1 97 ? 19.780 -33.388 43.776 1.00 32.03 97 ASP A C 1
ATOM 749 O O . ASP A 1 97 ? 19.853 -34.460 44.383 1.00 32.03 97 ASP A O 1
ATOM 753 N N . THR A 1 98 ? 20.833 -32.564 43.734 1.00 35.19 98 THR A N 1
ATOM 754 C CA . THR A 1 98 ? 22.160 -32.912 44.278 1.00 35.19 98 THR A CA 1
ATOM 755 C C . THR A 1 98 ? 22.849 -31.710 44.931 1.00 35.19 98 THR A C 1
ATOM 757 O O . THR A 1 98 ? 23.397 -30.854 44.240 1.00 35.19 98 THR A O 1
ATOM 760 N N . ASN A 1 99 ? 22.886 -31.673 46.270 1.00 38.47 99 ASN A N 1
ATOM 761 C CA . ASN A 1 99 ? 23.725 -30.734 47.039 1.00 38.47 99 ASN A CA 1
ATOM 762 C C . ASN A 1 99 ? 25.237 -30.943 46.800 1.00 38.47 99 ASN A C 1
ATOM 764 O O . ASN A 1 99 ? 26.034 -30.084 47.160 1.00 38.47 99 ASN A O 1
ATOM 768 N N . THR A 1 100 ? 25.641 -32.047 46.163 1.00 35.81 100 THR A N 1
ATOM 769 C CA . THR A 1 100 ? 27.043 -32.360 45.846 1.00 35.81 100 THR A CA 1
ATOM 770 C C . THR A 1 100 ? 27.647 -31.454 44.767 1.00 35.81 100 THR A C 1
ATOM 772 O O . THR A 1 100 ? 28.847 -31.210 44.800 1.00 35.81 100 THR A O 1
ATOM 775 N N . GLY A 1 101 ? 26.841 -30.880 43.864 1.00 38.56 101 GLY A N 1
ATOM 776 C CA . GLY A 1 101 ? 27.343 -29.982 42.810 1.00 38.56 101 GLY A CA 1
ATOM 777 C C . GLY A 1 101 ? 27.549 -28.527 43.247 1.00 38.56 101 GLY A C 1
ATOM 778 O O . GLY A 1 101 ? 28.306 -27.800 42.614 1.00 38.56 101 GLY A O 1
ATOM 779 N N . ILE A 1 102 ? 26.901 -28.088 44.332 1.00 40.28 102 ILE A N 1
ATOM 780 C CA . ILE A 1 102 ? 26.927 -26.680 44.766 1.00 40.28 102 ILE A CA 1
ATOM 781 C C . ILE A 1 102 ? 28.274 -26.341 45.420 1.00 40.28 102 ILE A C 1
ATOM 783 O O . ILE A 1 102 ? 28.877 -25.331 45.074 1.00 40.28 102 ILE A O 1
ATOM 787 N N . HIS A 1 103 ? 28.811 -27.236 46.256 1.00 40.66 103 HIS A N 1
ATOM 788 C CA . HIS A 1 103 ? 30.123 -27.038 46.884 1.00 40.66 103 HIS A CA 1
ATOM 789 C C . HIS A 1 103 ? 31.296 -27.046 45.885 1.00 40.66 103 HIS A C 1
ATOM 791 O O . HIS A 1 103 ? 32.292 -26.367 46.125 1.00 40.66 103 HIS A O 1
ATOM 797 N N . GLN A 1 104 ? 31.186 -27.769 44.762 1.00 36.72 104 GLN A N 1
ATOM 798 C CA . GLN A 1 104 ? 32.205 -27.783 43.698 1.00 36.72 104 GLN A CA 1
ATOM 799 C C . GLN A 1 104 ? 32.133 -26.562 42.763 1.00 36.72 104 GLN A C 1
ATOM 801 O O . GLN A 1 104 ? 33.139 -26.192 42.170 1.00 36.72 104 GLN A O 1
ATOM 806 N N . LEU A 1 105 ? 30.963 -25.927 42.626 1.00 39.25 105 LEU A N 1
ATOM 807 C CA . LEU A 1 105 ? 30.773 -24.750 41.766 1.00 39.25 105 LEU A CA 1
ATOM 808 C C . LEU A 1 105 ? 31.005 -23.427 42.514 1.00 39.25 105 LEU A C 1
ATOM 810 O O . LEU A 1 105 ? 31.551 -22.493 41.929 1.00 39.25 105 LEU A O 1
ATOM 814 N N . GLU A 1 106 ? 30.684 -23.362 43.812 1.00 39.72 106 GLU A N 1
ATOM 815 C CA . GLU A 1 106 ? 31.025 -22.218 44.676 1.00 39.72 106 GLU A CA 1
ATOM 816 C C . GLU A 1 106 ? 32.541 -22.099 44.907 1.00 39.72 106 GLU A C 1
ATOM 818 O O . GLU A 1 106 ? 33.064 -20.992 44.986 1.00 39.72 106 GLU A O 1
ATOM 823 N N . SER A 1 107 ? 33.271 -23.221 44.922 1.00 38.09 107 SER A N 1
ATOM 824 C CA . SER A 1 107 ? 34.743 -23.229 44.956 1.00 38.09 107 SER A CA 1
ATOM 825 C C . SER A 1 107 ? 35.394 -22.839 43.618 1.00 38.09 107 SER A C 1
ATOM 827 O O . SER A 1 107 ? 36.583 -22.532 43.595 1.00 38.09 107 SER A O 1
ATOM 829 N N . ALA A 1 108 ? 34.622 -22.785 42.524 1.00 36.28 108 ALA A N 1
ATOM 830 C CA . ALA A 1 108 ? 35.072 -22.408 41.180 1.00 36.28 108 ALA A CA 1
ATOM 831 C C . ALA A 1 108 ? 34.655 -20.981 40.752 1.00 36.28 108 ALA A C 1
ATOM 833 O O . ALA A 1 108 ? 34.902 -20.592 39.612 1.00 36.28 108 ALA A O 1
ATOM 834 N N . GLY A 1 109 ? 34.008 -20.200 41.628 1.00 31.12 109 GLY A N 1
ATOM 835 C CA . GLY A 1 109 ? 33.630 -18.806 41.347 1.00 31.12 109 GLY A CA 1
ATOM 836 C C . GLY A 1 109 ? 32.539 -18.617 40.281 1.00 31.12 109 GLY A C 1
ATOM 837 O O . GLY A 1 109 ? 32.377 -17.512 39.767 1.00 31.12 109 GLY A O 1
ATOM 838 N N . VAL A 1 110 ? 31.784 -19.666 39.930 1.00 34.12 110 VAL A N 1
ATOM 839 C CA . VAL A 1 110 ? 30.706 -19.590 38.928 1.00 34.12 110 VAL A CA 1
ATOM 840 C C . VAL A 1 110 ? 29.392 -19.159 39.605 1.00 34.12 110 VAL A C 1
ATOM 842 O O . VAL A 1 110 ? 28.934 -19.857 40.513 1.00 34.12 110 VAL A O 1
ATOM 845 N N . PRO A 1 111 ? 28.740 -18.059 39.176 1.00 36.22 111 PRO A N 1
ATOM 846 C CA . PRO A 1 111 ? 27.494 -17.593 39.784 1.00 36.22 111 PRO A CA 1
ATOM 847 C C . PRO A 1 111 ? 26.330 -18.543 39.461 1.00 36.22 111 PRO A C 1
ATOM 849 O O . PRO A 1 111 ? 25.989 -18.777 38.300 1.00 36.22 111 PRO A O 1
ATOM 852 N N . VAL A 1 112 ? 25.701 -19.107 40.499 1.00 38.28 112 VAL A N 1
ATOM 853 C CA . VAL A 1 112 ? 24.548 -20.015 40.377 1.00 38.28 112 VAL A CA 1
ATOM 854 C C . VAL A 1 112 ? 23.273 -19.282 40.800 1.00 38.28 112 VAL A C 1
ATOM 856 O O . VAL A 1 112 ? 23.012 -19.083 41.984 1.00 38.28 112 VAL A O 1
ATOM 859 N N . THR A 1 113 ? 22.421 -18.925 39.837 1.00 42.53 113 THR A N 1
ATOM 860 C CA . THR A 1 113 ? 21.090 -18.359 40.111 1.00 42.53 113 THR A CA 1
ATOM 861 C C . THR A 1 113 ? 20.142 -19.439 40.646 1.00 42.53 113 THR A C 1
ATOM 863 O O . THR A 1 113 ? 19.797 -20.401 39.951 1.00 42.53 113 THR A O 1
ATOM 866 N N . ARG A 1 114 ? 19.664 -19.293 41.891 1.00 49.66 114 ARG A N 1
ATOM 867 C CA . ARG A 1 114 ? 18.614 -20.169 42.441 1.00 49.66 114 ARG A CA 1
ATOM 868 C C . ARG A 1 114 ? 17.248 -19.766 41.875 1.00 49.66 114 ARG A C 1
ATOM 870 O O . ARG A 1 114 ? 16.703 -18.713 42.185 1.00 49.66 114 ARG A O 1
ATOM 877 N N . GLY A 1 115 ? 16.678 -20.620 41.024 1.00 51.03 115 GLY A N 1
ATOM 878 C CA . GLY A 1 115 ? 15.346 -20.425 40.443 1.00 51.03 115 GLY A CA 1
ATOM 879 C C . GLY A 1 115 ? 14.207 -20.979 41.311 1.00 51.03 115 GLY A C 1
ATOM 880 O O . GLY A 1 115 ? 14.327 -22.033 41.932 1.00 51.03 115 GLY A O 1
ATOM 881 N N . THR A 1 116 ? 13.049 -20.313 41.295 1.00 53.97 116 THR A N 1
ATOM 882 C CA . THR A 1 116 ? 11.839 -20.719 42.035 1.00 53.97 116 THR A CA 1
ATOM 883 C C . THR A 1 116 ? 10.946 -21.694 41.251 1.00 53.97 116 THR A C 1
ATOM 885 O O . THR A 1 116 ? 10.792 -21.618 40.030 1.00 53.97 116 THR A O 1
ATOM 888 N N . GLY A 1 117 ? 10.315 -22.639 41.959 1.00 52.12 117 GLY A N 1
ATOM 889 C CA . GLY A 1 117 ? 9.269 -23.509 41.408 1.00 52.12 117 GLY A CA 1
ATOM 890 C C . GLY A 1 117 ? 7.884 -22.846 41.302 1.00 52.12 117 GLY A C 1
ATOM 891 O O . GLY A 1 117 ? 6.991 -23.416 40.672 1.00 52.12 117 GLY A O 1
ATOM 892 N N . ALA A 1 118 ? 7.680 -21.673 41.915 1.00 51.28 118 ALA A N 1
ATOM 893 C CA . ALA A 1 118 ? 6.398 -20.963 41.960 1.00 51.28 118 ALA A CA 1
ATOM 894 C C . ALA A 1 118 ? 6.112 -20.180 40.663 1.00 51.28 118 ALA A C 1
ATOM 896 O O . ALA A 1 118 ? 6.985 -19.498 40.126 1.00 51.28 118 ALA A O 1
ATOM 897 N N . LYS A 1 119 ? 4.868 -20.258 40.173 1.00 53.22 119 LYS A N 1
ATOM 898 C CA . LYS A 1 119 ? 4.412 -19.633 38.918 1.00 53.22 119 LYS A CA 1
ATOM 899 C C . LYS A 1 119 ? 3.836 -18.237 39.174 1.00 53.22 119 LYS A C 1
ATOM 901 O O . LYS A 1 119 ? 3.139 -18.052 40.165 1.00 53.22 119 LYS A O 1
ATOM 906 N N . CYS A 1 120 ? 4.086 -17.273 38.289 1.00 51.66 120 CYS A N 1
ATOM 907 C CA . CYS A 1 120 ? 3.520 -15.923 38.409 1.00 51.66 120 CYS A CA 1
ATOM 908 C C . CYS A 1 120 ? 2.012 -15.915 38.089 1.00 51.66 120 CYS A C 1
ATOM 910 O O . CYS A 1 120 ? 1.574 -16.604 37.167 1.00 51.66 120 CYS A O 1
ATOM 912 N N . THR A 1 121 ? 1.214 -15.151 38.840 1.00 48.22 121 THR A N 1
ATOM 913 C CA . THR A 1 121 ? -0.248 -15.053 38.642 1.00 48.22 121 THR A CA 1
ATOM 914 C C . THR A 1 121 ? -0.639 -14.475 37.276 1.00 48.22 121 THR A C 1
ATOM 916 O O . THR A 1 121 ? -1.622 -14.936 36.701 1.00 48.22 121 THR A O 1
ATOM 919 N N . ILE A 1 122 ? 0.186 -13.593 36.698 1.00 45.44 122 ILE A N 1
ATOM 920 C CA . ILE A 1 122 ? -0.025 -12.952 35.382 1.00 45.44 122 ILE A CA 1
ATOM 921 C C . ILE A 1 122 ? -0.125 -13.975 34.236 1.00 45.44 122 ILE A C 1
ATOM 923 O O . ILE A 1 122 ? -0.925 -13.814 33.320 1.00 45.44 122 ILE A O 1
ATOM 927 N N . THR A 1 123 ? 0.603 -15.097 34.314 1.00 43.03 123 THR A N 1
ATOM 928 C CA . THR A 1 123 ? 0.519 -16.165 33.291 1.00 43.03 123 THR A CA 1
ATOM 929 C C . THR A 1 123 ? -0.847 -16.863 33.219 1.00 43.03 123 THR A C 1
ATOM 931 O O . THR A 1 123 ? -1.045 -17.723 32.363 1.00 43.03 123 THR A O 1
ATOM 934 N N . ARG A 1 124 ? -1.785 -16.530 34.117 1.00 41.94 124 ARG A N 1
ATOM 935 C CA . ARG A 1 124 ? -3.072 -17.212 34.275 1.00 41.94 124 ARG A CA 1
ATOM 936 C C . ARG A 1 124 ? -4.261 -16.457 33.674 1.00 41.94 124 ARG A C 1
ATOM 938 O O . ARG A 1 124 ? -5.145 -17.122 33.152 1.00 41.94 124 ARG A O 1
ATOM 945 N N . GLU A 1 125 ? -4.277 -15.124 33.718 1.00 33.50 125 GLU A N 1
ATOM 946 C CA . GLU A 1 125 ? -5.377 -14.309 33.159 1.00 33.50 125 GLU A CA 1
ATOM 947 C C . GLU A 1 125 ? -5.308 -14.184 31.626 1.00 33.50 125 GLU A C 1
ATOM 949 O O . GLU A 1 125 ? -6.318 -13.929 30.985 1.00 33.50 125 GLU A O 1
ATOM 954 N N . LEU A 1 126 ? -4.146 -14.449 31.018 1.00 30.34 126 LEU A N 1
ATOM 955 C CA . LEU A 1 126 ? -3.933 -14.329 29.569 1.00 30.34 126 LEU A CA 1
ATOM 956 C C . LEU A 1 126 ? -4.256 -15.594 28.753 1.00 30.34 126 LEU A C 1
ATOM 958 O O . LEU A 1 126 ? -3.928 -15.641 27.572 1.00 30.34 126 LEU A O 1
ATOM 962 N N . GLY A 1 127 ? -4.844 -16.639 29.351 1.00 32.78 127 GLY A N 1
ATOM 963 C CA . GLY A 1 127 ? -5.375 -17.788 28.598 1.00 32.78 127 GLY A CA 1
ATOM 964 C C . GLY A 1 127 ? -4.409 -18.445 27.595 1.00 32.78 127 GLY A C 1
ATOM 965 O O . GLY A 1 127 ? -4.861 -18.977 26.590 1.00 32.78 127 GLY A O 1
ATOM 966 N N . LEU A 1 128 ? -3.091 -18.407 27.833 1.00 30.89 128 LEU A N 1
ATOM 967 C CA . LEU A 1 128 ? -2.075 -18.800 26.850 1.00 30.89 128 LEU A CA 1
ATOM 968 C C . LEU A 1 128 ? -1.982 -20.325 26.665 1.00 30.89 128 LEU A C 1
ATOM 970 O O . LEU A 1 128 ? -1.513 -21.019 27.576 1.00 30.89 128 LEU A O 1
ATOM 974 N N . PRO A 1 129 ? -2.312 -20.881 25.483 1.00 30.72 129 PRO A N 1
ATOM 975 C CA . PRO A 1 129 ? -1.987 -22.251 25.134 1.00 30.72 129 PRO A CA 1
ATOM 976 C C . PRO A 1 129 ? -0.682 -22.250 24.326 1.00 30.72 129 PRO A C 1
ATOM 978 O O . PRO A 1 129 ? -0.703 -22.058 23.117 1.00 30.72 129 PRO A O 1
ATOM 981 N N . GLY A 1 130 ? 0.460 -22.472 24.985 1.00 29.39 130 GLY A N 1
ATOM 982 C CA . GLY A 1 130 ? 1.720 -22.744 24.275 1.00 29.39 130 GLY A CA 1
ATOM 983 C C . GLY A 1 130 ? 2.954 -22.022 24.807 1.00 29.39 130 GLY A C 1
ATOM 984 O O . GLY A 1 130 ? 3.429 -21.081 24.199 1.00 29.39 130 GLY A O 1
ATOM 985 N N . ASN A 1 131 ? 3.470 -22.472 25.949 1.00 28.28 131 ASN A N 1
ATOM 986 C CA . ASN A 1 131 ? 4.875 -22.861 26.135 1.00 28.28 131 ASN A CA 1
ATOM 987 C C . ASN A 1 131 ? 5.023 -23.310 27.589 1.00 28.28 131 ASN A C 1
ATOM 989 O O . ASN A 1 131 ? 5.191 -22.528 28.525 1.00 28.28 131 ASN A O 1
ATOM 993 N N . LYS A 1 132 ? 4.893 -24.620 27.809 1.00 33.53 132 LYS A N 1
ATOM 994 C CA . LYS A 1 132 ? 5.239 -25.229 29.092 1.00 33.53 132 LYS A CA 1
ATOM 995 C C . LYS A 1 132 ? 6.762 -25.109 29.229 1.00 33.53 132 LYS A C 1
ATOM 997 O O . LYS A 1 132 ? 7.425 -25.995 28.711 1.00 33.53 132 LYS A O 1
ATOM 1002 N N . ASN A 1 133 ? 7.293 -24.040 29.844 1.00 31.98 133 ASN A N 1
ATOM 1003 C CA . ASN A 1 133 ? 8.533 -24.017 30.663 1.00 31.98 133 ASN A CA 1
ATOM 1004 C C . ASN A 1 133 ? 9.306 -22.679 30.741 1.00 31.98 133 ASN A C 1
ATOM 1006 O O . ASN A 1 133 ? 10.374 -22.680 31.350 1.00 31.98 133 ASN A O 1
ATOM 1010 N N . GLU A 1 134 ? 8.816 -21.539 30.246 1.00 34.94 134 GLU A N 1
ATOM 1011 C CA . GLU A 1 134 ? 9.507 -20.260 30.511 1.00 34.94 134 GLU A CA 1
ATOM 1012 C C . GLU A 1 134 ? 9.110 -19.677 31.875 1.00 34.94 134 GLU A C 1
ATOM 1014 O O . GLU A 1 134 ? 8.022 -19.141 32.088 1.00 34.94 134 GLU A O 1
ATOM 1019 N N . PHE A 1 135 ? 10.004 -19.844 32.850 1.00 45.09 135 PHE A N 1
ATOM 1020 C CA . PHE A 1 135 ? 9.891 -19.265 34.185 1.00 45.09 135 PHE A CA 1
ATOM 1021 C C . PHE A 1 135 ? 10.373 -17.814 34.123 1.00 45.09 135 PHE A C 1
ATOM 1023 O O . PHE A 1 135 ? 11.563 -17.563 34.265 1.00 45.09 135 PHE A O 1
ATOM 1030 N N . ARG A 1 136 ? 9.465 -16.854 33.910 1.00 41.69 136 ARG A N 1
ATOM 1031 C CA . ARG A 1 136 ? 9.789 -15.418 33.994 1.00 41.69 136 ARG A CA 1
ATOM 1032 C C . ARG A 1 136 ? 10.308 -15.100 35.413 1.00 41.69 136 ARG A C 1
ATOM 1034 O O . ARG A 1 136 ? 9.599 -15.308 36.411 1.00 41.69 136 ARG A O 1
ATOM 1041 N N . VAL A 1 137 ? 11.562 -14.654 35.512 1.00 51.50 137 VAL A N 1
ATOM 1042 C CA . VAL A 1 137 ? 12.266 -14.325 36.771 1.00 51.50 137 VAL A CA 1
ATOM 1043 C C . VAL A 1 137 ? 12.117 -12.827 37.081 1.00 51.50 137 VAL A C 1
ATOM 1045 O O . VAL A 1 137 ? 13.081 -12.137 37.366 1.00 51.50 137 VAL A O 1
ATOM 1048 N N . GLU A 1 138 ? 10.898 -12.293 36.993 1.00 55.22 138 GLU A N 1
ATOM 1049 C CA . GLU A 1 138 ? 10.606 -10.940 37.495 1.00 55.22 138 GLU A CA 1
ATOM 1050 C C . GLU A 1 138 ? 10.393 -10.990 39.015 1.00 55.22 138 GLU A C 1
ATOM 1052 O O . GLU A 1 138 ? 9.607 -11.805 39.516 1.00 55.22 138 GLU A O 1
ATOM 1057 N N . THR A 1 139 ? 11.114 -10.150 39.754 1.00 64.31 139 THR A N 1
ATOM 1058 C CA . THR A 1 139 ? 11.010 -10.023 41.213 1.00 64.31 139 THR A CA 1
ATOM 1059 C C . THR A 1 139 ? 9.854 -9.099 41.613 1.00 64.31 139 THR A C 1
ATOM 1061 O O . THR A 1 139 ? 9.416 -8.252 40.841 1.00 64.31 139 THR A O 1
ATOM 1064 N N . GLY A 1 140 ? 9.308 -9.280 42.816 1.00 65.75 140 GLY A N 1
ATOM 1065 C CA . GLY A 1 140 ? 8.263 -8.421 43.396 1.00 65.75 140 GLY A CA 1
ATOM 1066 C C . GLY A 1 140 ? 6.813 -8.796 43.053 1.00 65.75 140 GLY A C 1
ATOM 1067 O O . GLY A 1 140 ? 5.895 -8.304 43.707 1.00 65.75 140 GLY A O 1
ATOM 1068 N N . LEU A 1 141 ? 6.578 -9.711 42.107 1.00 71.38 141 LEU A N 1
ATOM 1069 C CA . LEU A 1 141 ? 5.231 -10.135 41.690 1.00 71.38 141 LEU A CA 1
ATOM 1070 C C . LEU A 1 141 ? 4.624 -11.239 42.577 1.00 71.38 141 LEU A C 1
ATOM 1072 O O . LEU A 1 141 ? 5.330 -12.083 43.132 1.00 71.38 141 LEU A O 1
ATOM 1076 N N . VAL A 1 142 ? 3.287 -11.294 42.641 1.00 76.75 142 VAL A N 1
ATOM 1077 C CA . VAL A 1 142 ? 2.536 -12.324 43.384 1.00 76.75 142 VAL A CA 1
ATOM 1078 C C . VAL A 1 142 ? 2.565 -13.671 42.649 1.00 76.75 142 VAL A C 1
ATOM 1080 O O . VAL A 1 142 ? 2.196 -13.783 41.473 1.00 76.75 142 VAL A O 1
ATOM 1083 N N . ARG A 1 143 ? 2.945 -14.744 43.352 1.00 75.94 143 ARG A N 1
ATOM 1084 C CA . ARG A 1 143 ? 3.155 -16.085 42.785 1.00 75.94 143 ARG A CA 1
ATOM 1085 C C . ARG A 1 143 ? 2.246 -17.143 43.423 1.00 75.94 143 ARG A C 1
ATOM 1087 O O . ARG A 1 143 ? 1.869 -17.082 44.592 1.00 75.94 143 ARG A O 1
ATOM 1094 N N . VAL A 1 144 ? 1.924 -18.181 42.653 1.00 76.00 144 VAL A N 1
ATOM 1095 C CA . VAL A 1 144 ? 1.156 -19.365 43.073 1.00 76.00 144 VAL A CA 1
ATOM 1096 C C . VAL A 1 144 ? 1.986 -20.640 42.969 1.00 76.00 144 VAL A C 1
ATOM 1098 O O . VAL A 1 144 ? 2.921 -20.756 42.173 1.00 76.00 144 VAL A O 1
ATOM 1101 N N . LYS A 1 145 ? 1.642 -21.640 43.777 1.00 75.25 145 LYS A N 1
ATOM 1102 C CA . LYS A 1 145 ? 2.371 -22.907 43.820 1.00 75.25 145 LYS A CA 1
ATOM 1103 C C . LYS A 1 145 ? 2.067 -23.802 42.614 1.00 75.25 145 LYS A C 1
ATOM 1105 O O . LYS A 1 145 ? 0.910 -23.889 42.182 1.00 75.25 145 LYS A O 1
ATOM 1110 N N . PRO A 1 146 ? 3.074 -24.533 42.101 1.00 63.88 146 PRO A N 1
ATOM 1111 C CA . PRO A 1 146 ? 2.868 -25.526 41.055 1.00 63.88 146 PRO A CA 1
ATOM 1112 C C . PRO A 1 146 ? 2.067 -26.719 41.609 1.00 63.88 146 PRO A C 1
ATOM 1114 O O . PRO A 1 146 ? 2.425 -27.308 42.632 1.00 63.88 146 PRO A O 1
ATOM 1117 N N . GLY A 1 147 ? 0.972 -27.086 40.943 1.00 55.78 147 GLY A N 1
ATOM 1118 C CA . GLY A 1 147 ? 0.181 -28.273 41.293 1.00 55.78 147 GLY A CA 1
ATOM 1119 C C . GLY A 1 147 ? 0.746 -29.549 40.675 1.00 55.78 147 GLY A C 1
ATOM 1120 O O . GLY A 1 147 ? 1.606 -29.486 39.793 1.00 55.78 147 GLY A O 1
ATOM 1121 N N . ARG A 1 148 ? 0.285 -30.716 41.140 1.00 55.44 148 ARG A N 1
ATOM 1122 C CA . ARG A 1 148 ? 0.499 -31.985 40.428 1.00 55.44 148 ARG A CA 1
ATOM 1123 C C . ARG A 1 148 ? -0.454 -32.010 39.228 1.00 55.44 148 ARG A C 1
ATOM 1125 O O . ARG A 1 148 ? -1.647 -32.218 39.388 1.00 55.44 148 ARG A O 1
ATOM 1132 N N . GLY A 1 149 ? 0.051 -31.701 38.036 1.00 63.00 149 GLY A N 1
ATOM 1133 C CA . GLY A 1 149 ? -0.790 -31.545 36.845 1.00 63.00 149 GLY A CA 1
ATOM 1134 C C . GLY A 1 149 ? -1.498 -30.187 36.811 1.00 63.00 149 GLY A C 1
ATOM 1135 O O . GLY A 1 149 ? -0.922 -29.213 36.323 1.00 63.00 149 GLY A O 1
ATOM 1136 N N . ASN A 1 150 ? -2.725 -30.114 37.337 1.00 57.84 150 ASN A N 1
ATOM 1137 C CA . ASN A 1 150 ? -3.563 -28.911 37.278 1.00 57.84 150 ASN A CA 1
ATOM 1138 C C . ASN A 1 150 ? -3.039 -27.785 38.195 1.00 57.84 150 ASN A C 1
ATOM 1140 O O . ASN A 1 150 ? -2.598 -28.053 39.316 1.00 57.84 150 ASN A O 1
ATOM 1144 N N . PRO A 1 151 ? -3.072 -26.511 37.758 1.00 62.47 151 PRO A N 1
ATOM 1145 C CA . PRO A 1 151 ? -2.529 -25.393 38.529 1.00 62.47 151 PRO A CA 1
ATOM 1146 C C . PRO A 1 151 ? -3.311 -25.159 39.835 1.00 62.47 151 PRO A C 1
ATOM 1148 O O . PRO A 1 151 ? -4.535 -25.263 39.873 1.00 62.47 151 PRO A O 1
ATOM 1151 N N . THR A 1 152 ? -2.608 -24.820 40.924 1.00 69.81 152 THR A N 1
ATOM 1152 C CA . THR A 1 152 ? -3.236 -24.561 42.236 1.00 69.81 152 THR A CA 1
ATOM 1153 C C . THR A 1 152 ? -3.604 -23.088 42.394 1.00 69.81 152 THR A C 1
ATOM 1155 O O . THR A 1 152 ? -2.943 -22.224 41.826 1.00 69.81 152 THR A O 1
ATOM 1158 N N . MET A 1 153 ? -4.630 -22.769 43.187 1.00 68.94 153 MET A N 1
ATOM 1159 C CA . MET A 1 153 ? -4.948 -21.385 43.602 1.00 68.94 153 MET A CA 1
ATOM 1160 C C . MET A 1 153 ? -4.197 -20.958 44.877 1.00 68.94 153 MET A C 1
ATOM 1162 O O . MET A 1 153 ? -4.496 -19.927 45.473 1.00 68.94 153 MET A O 1
ATOM 1166 N N . SER A 1 154 ? -3.243 -21.767 45.345 1.00 79.38 154 SER A N 1
ATOM 1167 C CA . SER A 1 154 ? -2.507 -21.480 46.571 1.00 79.38 154 SER A CA 1
ATOM 1168 C C . SER A 1 154 ? -1.343 -20.539 46.283 1.00 79.38 154 SER A C 1
ATOM 1170 O O . SER A 1 154 ? -0.468 -20.883 45.491 1.00 79.38 154 SER A O 1
ATOM 1172 N N . LEU A 1 155 ? -1.295 -19.400 46.979 1.00 83.94 155 LEU A N 1
ATOM 1173 C CA . LEU A 1 155 ? -0.142 -18.493 46.984 1.00 83.94 155 LEU A CA 1
ATOM 1174 C C . LEU A 1 155 ? 1.161 -19.219 47.370 1.00 83.94 155 LEU A C 1
ATOM 1176 O O . LEU A 1 155 ? 1.133 -20.252 48.059 1.00 83.94 155 LEU A O 1
ATOM 1180 N N . SER A 1 156 ? 2.294 -18.672 46.928 1.00 86.06 156 SER A N 1
ATOM 1181 C CA . SER A 1 156 ? 3.634 -19.118 47.319 1.00 86.06 156 SER A CA 1
ATOM 1182 C C . SER A 1 156 ? 3.865 -18.960 48.835 1.00 86.06 156 SER A C 1
ATOM 1184 O O . SER A 1 156 ? 3.106 -18.266 49.514 1.00 86.06 156 SER A O 1
ATOM 1186 N N . CYS A 1 157 ? 4.865 -19.644 49.406 1.00 87.19 157 CYS A N 1
ATOM 1187 C CA . CYS A 1 157 ? 5.131 -19.538 50.849 1.00 87.19 157 CYS A CA 1
ATOM 1188 C C . CYS A 1 157 ? 5.551 -18.118 51.239 1.00 87.19 157 CYS A C 1
ATOM 1190 O O . CYS A 1 157 ? 5.035 -17.591 52.219 1.00 87.19 157 CYS A O 1
ATOM 1192 N N . SER A 1 158 ? 6.408 -17.483 50.435 1.00 88.31 158 SER A N 1
ATOM 1193 C CA . SER A 1 158 ? 6.808 -16.084 50.637 1.00 88.31 158 SER A CA 1
ATOM 1194 C C . SER A 1 158 ? 5.620 -15.117 50.562 1.00 88.31 158 SER A C 1
ATOM 1196 O O . SER A 1 158 ? 5.462 -14.300 51.459 1.00 88.31 158 SER A O 1
ATOM 1198 N N . ASP A 1 159 ? 4.706 -15.261 49.595 1.00 87.25 159 ASP A N 1
ATOM 1199 C CA . ASP A 1 159 ? 3.500 -14.414 49.515 1.00 87.25 159 ASP A CA 1
ATOM 1200 C C . ASP A 1 159 ? 2.529 -14.629 50.685 1.00 87.25 159 ASP A C 1
ATOM 1202 O O . ASP A 1 159 ? 1.867 -13.695 51.140 1.00 87.25 159 ASP A O 1
ATOM 1206 N N . LYS A 1 160 ? 2.441 -15.862 51.199 1.00 87.81 160 LYS A N 1
ATOM 1207 C CA . LYS A 1 160 ? 1.642 -16.167 52.393 1.00 87.81 160 LYS A CA 1
ATOM 1208 C C . LYS A 1 160 ? 2.235 -15.548 53.650 1.00 87.81 160 LYS A C 1
ATOM 1210 O O . LYS A 1 160 ? 1.477 -14.994 54.438 1.00 87.81 160 LYS A O 1
ATOM 1215 N N . LEU A 1 161 ? 3.553 -15.631 53.817 1.00 88.56 161 LEU A N 1
ATOM 1216 C CA . LEU A 1 161 ? 4.257 -14.980 54.918 1.00 88.56 161 LEU A CA 1
ATOM 1217 C C . LEU A 1 161 ? 4.084 -13.464 54.842 1.00 88.56 161 LEU A C 1
ATOM 1219 O O . LEU A 1 161 ? 3.712 -12.861 55.838 1.00 88.56 161 LEU A O 1
ATOM 1223 N N . ALA A 1 162 ? 4.215 -12.878 53.650 1.00 87.12 162 ALA A N 1
ATOM 1224 C CA . ALA A 1 162 ? 4.048 -11.444 53.440 1.00 87.12 162 ALA A CA 1
ATOM 1225 C C . ALA A 1 162 ? 2.633 -10.969 53.811 1.00 87.12 162 ALA A C 1
ATOM 1227 O O . ALA A 1 162 ? 2.450 -9.964 54.491 1.00 87.12 162 ALA A O 1
ATOM 1228 N N . LYS A 1 163 ? 1.613 -11.762 53.457 1.00 87.12 163 LYS A N 1
ATOM 1229 C CA . LYS A 1 163 ? 0.245 -11.547 53.939 1.00 87.12 163 LYS A CA 1
ATOM 1230 C C . LYS A 1 163 ? 0.159 -11.593 55.471 1.00 87.12 163 LYS A C 1
ATOM 1232 O O . LYS A 1 163 ? -0.572 -10.798 56.057 1.00 87.12 163 LYS A O 1
ATOM 1237 N N . TRP A 1 164 ? 0.814 -12.553 56.121 1.00 87.81 164 TRP A N 1
ATOM 1238 C CA . TRP A 1 164 ? 0.746 -12.703 57.579 1.00 87.81 164 TRP A CA 1
ATOM 1239 C C . TRP A 1 164 ? 1.492 -11.598 58.328 1.00 87.81 164 TRP A C 1
ATOM 1241 O O . TRP A 1 164 ? 1.084 -11.274 59.437 1.00 87.81 164 TRP A O 1
ATOM 1251 N N . THR A 1 165 ? 2.500 -10.974 57.717 1.00 85.25 165 THR A N 1
ATOM 1252 C CA . THR A 1 165 ? 3.138 -9.754 58.235 1.00 85.25 165 THR A CA 1
ATOM 1253 C C . THR A 1 165 ? 2.141 -8.599 58.359 1.00 85.25 165 THR A C 1
ATOM 1255 O O . THR A 1 165 ? 2.207 -7.832 59.311 1.00 85.25 165 THR A O 1
ATOM 1258 N N . ILE A 1 166 ? 1.185 -8.505 57.428 1.00 83.44 166 ILE A N 1
ATOM 1259 C CA . ILE A 1 166 ? 0.220 -7.397 57.359 1.00 83.44 166 ILE A CA 1
ATOM 1260 C C . ILE A 1 166 ? -1.051 -7.689 58.175 1.00 83.44 166 ILE A C 1
ATOM 1262 O O . ILE A 1 166 ? -1.515 -6.839 58.925 1.00 83.44 166 ILE A O 1
ATOM 1266 N N . VAL A 1 167 ? -1.634 -8.887 58.035 1.00 85.19 167 VAL A N 1
ATOM 1267 C CA . VAL A 1 167 ? -2.955 -9.224 58.619 1.00 85.19 167 VAL A CA 1
ATOM 1268 C C . VAL A 1 167 ? -2.853 -10.130 59.864 1.00 85.19 167 VAL A C 1
ATOM 1270 O O . VAL A 1 167 ? -3.865 -10.482 60.463 1.00 85.19 167 VAL A O 1
ATOM 1273 N N . GLY A 1 168 ? -1.651 -10.568 60.242 1.00 87.31 168 GLY A N 1
ATOM 1274 C CA . GLY A 1 168 ? -1.416 -11.497 61.353 1.00 87.31 168 GLY A CA 1
ATOM 1275 C C . GLY A 1 168 ? -1.560 -12.984 60.989 1.00 87.31 168 GLY A C 1
ATOM 1276 O O . GLY A 1 168 ? -2.142 -13.373 59.964 1.00 87.31 168 GLY A O 1
ATOM 1277 N N . ILE A 1 169 ? -1.022 -13.857 61.850 1.00 88.69 169 ILE A N 1
ATOM 1278 C CA . ILE A 1 169 ? -0.970 -15.315 61.620 1.00 88.69 169 ILE A CA 1
ATOM 1279 C C . ILE A 1 169 ? -2.266 -16.050 62.005 1.00 88.69 169 ILE A C 1
ATOM 1281 O O . ILE A 1 169 ? -2.532 -17.126 61.462 1.00 88.69 169 ILE A O 1
ATOM 1285 N N . THR A 1 170 ? -3.113 -15.477 62.861 1.00 86.12 170 THR A N 1
ATOM 1286 C CA . THR A 1 170 ? -4.306 -16.106 63.478 1.00 86.12 170 THR A CA 1
ATOM 1287 C C . THR A 1 170 ? -5.470 -16.311 62.501 1.00 86.12 170 THR A C 1
ATOM 1289 O O . THR A 1 170 ? -6.134 -17.347 62.513 1.00 86.12 170 THR A O 1
ATOM 1292 N N . GLY A 1 171 ? -5.657 -15.386 61.557 1.00 86.69 171 GLY A N 1
ATOM 1293 C CA . GLY A 1 171 ? -6.762 -15.420 60.594 1.00 86.69 171 GLY A CA 1
ATOM 1294 C C . GLY A 1 171 ? -8.135 -15.088 61.200 1.00 86.69 171 GLY A C 1
ATOM 1295 O O . GLY A 1 171 ? -8.302 -15.113 62.412 1.00 86.69 171 GLY A O 1
ATOM 1296 N N . SER A 1 172 ? -9.131 -14.839 60.337 1.00 86.56 172 SER A N 1
ATOM 1297 C CA . SER A 1 172 ? -10.435 -14.269 60.738 1.00 86.56 172 SER A CA 1
ATOM 1298 C C . SER A 1 172 ? -11.136 -14.981 61.907 1.00 86.56 172 SER A C 1
ATOM 1300 O O . SER A 1 172 ? -11.527 -14.334 62.871 1.00 86.56 172 SER A O 1
ATOM 1302 N N . LEU A 1 173 ? -11.251 -16.317 61.864 1.00 87.38 173 LEU A N 1
ATOM 1303 C CA . LEU A 1 173 ? -12.027 -17.070 62.861 1.00 87.38 173 LEU A CA 1
ATOM 1304 C C . LEU A 1 173 ? -11.490 -16.915 64.288 1.00 87.38 173 LEU A C 1
ATOM 1306 O O . LEU A 1 173 ? -12.271 -16.679 65.203 1.00 87.38 173 LEU A O 1
ATOM 1310 N N . LEU A 1 174 ? -10.173 -17.054 64.463 1.00 88.50 174 LEU A N 1
ATOM 1311 C CA . LEU A 1 174 ? -9.526 -16.945 65.770 1.00 88.50 174 LEU A CA 1
ATOM 1312 C C . LEU A 1 174 ? -9.444 -15.482 66.223 1.00 88.50 174 LEU A C 1
ATOM 1314 O O . LEU A 1 174 ? -9.567 -15.209 67.410 1.00 88.50 174 LEU A O 1
ATOM 1318 N N . SER A 1 175 ? -9.309 -14.540 65.283 1.00 88.31 175 SER A N 1
ATOM 1319 C CA . SER A 1 175 ? -9.323 -13.106 65.585 1.00 88.31 175 SER A CA 1
ATOM 1320 C C . SER A 1 175 ? -10.635 -12.618 66.215 1.00 88.31 175 SER A C 1
ATOM 1322 O O . SER A 1 175 ? -10.619 -11.565 66.832 1.00 88.31 175 SER A O 1
ATOM 1324 N N . ASN A 1 176 ? -11.752 -13.354 66.120 1.00 86.62 176 ASN A N 1
ATOM 1325 C CA . ASN A 1 176 ? -12.974 -13.027 66.878 1.00 86.62 176 ASN A CA 1
ATOM 1326 C C . ASN A 1 176 ? -12.798 -13.175 68.398 1.00 86.62 176 ASN A C 1
ATOM 1328 O O . ASN A 1 176 ? -13.472 -12.494 69.159 1.00 86.62 176 ASN A O 1
ATOM 1332 N N . PHE A 1 177 ? -11.904 -14.064 68.838 1.00 87.44 177 PHE A N 1
ATOM 1333 C CA . PHE A 1 177 ? -11.659 -14.352 70.254 1.00 87.44 177 PHE A CA 1
ATOM 1334 C C . PHE A 1 177 ? -10.408 -13.654 70.788 1.00 87.44 177 PHE A C 1
ATOM 1336 O O . PHE A 1 177 ? -10.074 -13.829 71.952 1.00 87.44 177 PHE A O 1
ATOM 1343 N N . LEU A 1 178 ? -9.699 -12.883 69.960 1.00 87.88 178 LEU A N 1
ATOM 1344 C CA . LEU A 1 178 ? -8.468 -12.199 70.343 1.00 87.88 178 LEU A CA 1
ATOM 1345 C C . LEU A 1 178 ? -8.661 -10.686 70.290 1.00 87.88 178 LEU A C 1
ATOM 1347 O O . LEU A 1 178 ? -9.220 -10.170 69.326 1.00 87.88 178 LEU A O 1
ATOM 1351 N N . GLN A 1 179 ? -8.143 -9.972 71.289 1.00 84.12 179 GLN A N 1
ATOM 1352 C CA . GLN A 1 179 ? -8.202 -8.506 71.321 1.00 84.12 179 GLN A CA 1
ATOM 1353 C C . GLN A 1 179 ? -7.331 -7.869 70.224 1.00 84.12 179 GLN A C 1
ATOM 1355 O O . GLN A 1 179 ? -7.687 -6.842 69.649 1.00 84.12 179 GLN A O 1
ATOM 1360 N N . SER A 1 180 ? -6.184 -8.480 69.916 1.00 82.19 180 SER A N 1
ATOM 1361 C CA . SER A 1 180 ? -5.248 -8.019 68.891 1.00 82.19 180 SER A CA 1
ATOM 1362 C C . SER A 1 180 ? -4.775 -9.171 68.003 1.00 82.19 180 SER A C 1
ATOM 1364 O O . SER A 1 180 ? -4.770 -10.343 68.389 1.00 82.19 180 SER A O 1
ATOM 1366 N N . SER A 1 181 ? -4.397 -8.845 66.764 1.00 85.44 181 SER A N 1
ATOM 1367 C CA . SER A 1 181 ? -3.826 -9.837 65.849 1.00 85.44 181 SER A CA 1
ATOM 1368 C C . SER A 1 181 ? -2.408 -10.197 66.284 1.00 85.44 181 SER A C 1
ATOM 1370 O O . SER A 1 181 ? -1.612 -9.322 66.611 1.00 85.44 181 SER A O 1
ATOM 1372 N N . ILE A 1 182 ? -2.083 -11.488 66.258 1.00 88.19 182 ILE A N 1
ATOM 1373 C CA . ILE A 1 182 ? -0.750 -11.978 66.618 1.00 88.19 182 ILE A CA 1
ATOM 1374 C C . ILE A 1 182 ? 0.148 -11.939 65.377 1.00 88.19 182 ILE A C 1
ATOM 1376 O O . ILE A 1 182 ? -0.249 -12.406 64.301 1.00 88.19 182 ILE A O 1
ATOM 1380 N N . PHE A 1 183 ? 1.365 -11.423 65.546 1.00 88.56 183 PHE A N 1
ATOM 1381 C CA . PHE A 1 183 ? 2.401 -11.328 64.516 1.00 88.56 183 PHE A CA 1
ATOM 1382 C C . PHE A 1 183 ? 3.633 -12.157 64.902 1.00 88.56 183 PHE A C 1
ATOM 1384 O O . PHE A 1 183 ? 3.807 -12.531 66.061 1.00 88.56 183 PHE A O 1
ATOM 1391 N N . LEU A 1 184 ? 4.476 -12.466 63.916 1.00 88.69 184 LEU A N 1
ATOM 1392 C CA . LEU A 1 184 ? 5.786 -13.072 64.159 1.00 88.69 184 LEU A CA 1
ATOM 1393 C C . LEU A 1 184 ? 6.772 -11.977 64.566 1.00 88.69 184 LEU A C 1
ATOM 1395 O O . LEU A 1 184 ? 6.828 -10.946 63.905 1.00 88.69 184 LEU A O 1
ATOM 1399 N N . SER A 1 185 ? 7.563 -12.218 65.608 1.00 88.44 185 SER A N 1
ATOM 1400 C CA . SER A 1 185 ? 8.619 -11.298 66.044 1.00 88.44 185 SER A CA 1
ATOM 1401 C C . SER A 1 185 ? 9.884 -11.465 65.204 1.00 88.44 185 SER A C 1
ATOM 1403 O O . SER A 1 185 ? 10.541 -10.486 64.867 1.00 88.44 185 SER A O 1
ATOM 1405 N N . SER A 1 186 ? 10.221 -12.700 64.815 1.00 90.12 186 SER A N 1
ATOM 1406 C CA . SER A 1 186 ? 11.342 -12.934 63.905 1.00 90.12 186 SER A CA 1
ATOM 1407 C C . SER A 1 186 ? 11.208 -14.193 63.051 1.00 90.12 186 SER A C 1
ATOM 1409 O O . SER A 1 186 ? 10.446 -15.114 63.370 1.00 90.12 186 SER A O 1
ATOM 1411 N N . ILE A 1 187 ? 11.958 -14.218 61.947 1.00 89.25 187 ILE A N 1
ATOM 1412 C CA . ILE A 1 187 ? 12.111 -15.375 61.060 1.00 89.25 187 ILE A CA 1
ATOM 1413 C C . ILE A 1 187 ? 13.590 -15.765 61.006 1.00 89.25 187 ILE A C 1
ATOM 1415 O O . ILE A 1 187 ? 14.445 -14.940 60.683 1.00 89.25 187 ILE A O 1
ATOM 1419 N N . THR A 1 188 ? 13.890 -17.032 61.290 1.00 87.81 188 THR A N 1
ATOM 1420 C CA . THR A 1 188 ? 15.250 -17.579 61.288 1.00 87.81 188 THR A CA 1
ATOM 1421 C C . THR A 1 188 ? 15.447 -18.584 60.155 1.00 87.81 188 THR A C 1
ATOM 1423 O O . THR A 1 188 ? 14.671 -19.532 60.019 1.00 87.81 188 THR A O 1
ATOM 1426 N N . VAL A 1 189 ? 16.510 -18.394 59.365 1.00 84.06 189 VAL A N 1
ATOM 1427 C CA . VAL A 1 189 ? 16.910 -19.268 58.242 1.00 84.06 189 VAL A CA 1
ATOM 1428 C C . VAL A 1 189 ? 18.386 -19.680 58.405 1.00 84.06 189 VAL A C 1
ATOM 1430 O O . VAL A 1 189 ? 19.181 -18.882 58.902 1.00 84.06 189 VAL A O 1
ATOM 1433 N N . PRO A 1 190 ? 18.817 -20.895 58.021 1.00 79.62 190 PRO A N 1
ATOM 1434 C CA . PRO A 1 190 ? 20.233 -21.275 58.050 1.00 79.62 190 PRO A CA 1
ATOM 1435 C C . PRO A 1 190 ? 21.136 -20.332 57.237 1.00 79.62 190 PRO A C 1
ATOM 1437 O O . PRO A 1 190 ? 20.781 -19.936 56.125 1.00 79.62 190 PRO A O 1
ATOM 1440 N N . LYS A 1 191 ? 22.329 -20.014 57.767 1.00 71.44 191 LYS A N 1
ATOM 1441 C CA . LYS A 1 191 ? 23.266 -19.019 57.198 1.00 71.44 191 LYS A CA 1
ATOM 1442 C C . LYS A 1 191 ? 23.610 -19.268 55.722 1.00 71.44 191 LYS A C 1
ATOM 1444 O O . LYS A 1 191 ? 23.591 -18.331 54.935 1.00 71.44 191 LYS A O 1
ATOM 1449 N N . ASN A 1 192 ? 23.828 -20.523 55.326 1.00 65.44 192 ASN A N 1
ATOM 1450 C CA . ASN A 1 192 ? 24.225 -20.896 53.956 1.00 65.44 192 ASN A CA 1
ATOM 1451 C C . ASN A 1 192 ? 23.107 -20.710 52.910 1.00 65.44 192 ASN A C 1
ATOM 1453 O O . ASN A 1 192 ? 23.328 -20.865 51.710 1.00 65.44 192 ASN A O 1
ATOM 1457 N N . LEU A 1 193 ? 21.878 -20.442 53.353 1.00 63.84 193 LEU A N 1
ATOM 1458 C CA . LEU A 1 193 ? 20.716 -20.298 52.484 1.00 63.84 193 LEU A CA 1
ATOM 1459 C C . LEU A 1 193 ? 20.095 -18.900 52.573 1.00 63.84 193 LEU A C 1
ATOM 1461 O O . LEU A 1 193 ? 19.153 -18.643 51.838 1.00 63.84 193 LEU A O 1
ATOM 1465 N N . PHE A 1 194 ? 20.581 -18.009 53.439 1.00 72.44 194 PHE A N 1
ATOM 1466 C CA . PHE A 1 194 ? 19.943 -16.721 53.710 1.00 72.44 194 PHE A CA 1
ATOM 1467 C C . PHE A 1 194 ? 20.473 -15.596 52.808 1.00 72.44 194 PHE A C 1
ATOM 1469 O O . PHE A 1 194 ? 21.666 -15.310 52.798 1.00 72.44 194 PHE A O 1
ATOM 1476 N N . ASN A 1 195 ? 19.566 -14.913 52.102 1.00 78.00 195 ASN A N 1
ATOM 1477 C CA . ASN A 1 195 ? 19.833 -13.646 51.417 1.00 78.00 195 ASN A CA 1
ATOM 1478 C C . ASN A 1 195 ? 18.906 -12.563 51.992 1.00 78.00 195 ASN A C 1
ATOM 1480 O O . ASN A 1 195 ? 17.683 -12.638 51.835 1.00 78.00 195 ASN A O 1
ATOM 1484 N N . GLN A 1 196 ? 19.494 -11.563 52.653 1.00 79.25 196 GLN A N 1
ATOM 1485 C CA . GLN A 1 196 ? 18.755 -10.518 53.360 1.00 79.25 196 GLN A CA 1
ATOM 1486 C C . GLN A 1 196 ? 17.936 -9.632 52.415 1.00 79.25 196 GLN A C 1
ATOM 1488 O O . GLN A 1 196 ? 16.767 -9.374 52.694 1.00 79.25 196 GLN A O 1
ATOM 1493 N N . GLU A 1 197 ? 18.499 -9.224 51.277 1.00 79.31 197 GLU A N 1
ATOM 1494 C CA . GLU A 1 197 ? 17.823 -8.359 50.300 1.00 79.31 197 GLU A CA 1
ATOM 1495 C C . GLU A 1 197 ? 16.604 -9.046 49.683 1.00 79.31 197 GLU A C 1
ATOM 1497 O O . GLU A 1 197 ? 15.525 -8.464 49.579 1.00 79.31 197 GLU A O 1
ATOM 1502 N N . SER A 1 198 ? 16.753 -10.319 49.317 1.00 80.44 198 SER A N 1
ATOM 1503 C CA . SER A 1 198 ? 15.676 -11.107 48.713 1.00 80.44 198 SER A CA 1
ATOM 1504 C C . SER A 1 198 ? 14.566 -11.402 49.719 1.00 80.44 198 SER A C 1
ATOM 1506 O O . SER A 1 198 ? 13.383 -11.369 49.370 1.00 80.44 198 SER A O 1
ATOM 1508 N N . MET A 1 199 ? 14.930 -11.639 50.983 1.00 82.19 199 MET A N 1
ATOM 1509 C CA . MET A 1 199 ? 13.971 -11.867 52.059 1.00 82.19 199 MET A CA 1
ATOM 1510 C C . MET A 1 199 ? 13.206 -10.585 52.418 1.00 82.19 199 MET A C 1
ATOM 1512 O O . MET A 1 199 ? 11.977 -10.612 52.538 1.00 82.19 199 MET A O 1
ATOM 1516 N N . HIS A 1 200 ? 13.917 -9.457 52.502 1.00 84.56 200 HIS A N 1
ATOM 1517 C CA . HIS A 1 200 ? 13.339 -8.140 52.744 1.00 84.56 200 HIS A CA 1
ATOM 1518 C C . HIS A 1 200 ? 12.401 -7.724 51.608 1.00 84.56 200 HIS A C 1
ATOM 1520 O O . HIS A 1 200 ? 11.238 -7.413 51.859 1.00 84.56 200 HIS A O 1
ATOM 1526 N N . ARG A 1 201 ? 12.848 -7.811 50.348 1.00 84.69 201 ARG A N 1
ATOM 1527 C CA . ARG A 1 201 ? 12.042 -7.508 49.151 1.00 84.69 201 ARG A CA 1
ATOM 1528 C C . ARG A 1 201 ? 10.732 -8.294 49.125 1.00 84.69 201 ARG A C 1
ATOM 1530 O O . ARG A 1 201 ? 9.672 -7.717 48.888 1.00 84.69 201 ARG A O 1
ATOM 1537 N N . ALA A 1 202 ? 10.799 -9.600 49.376 1.00 83.38 202 ALA A N 1
ATOM 1538 C CA . ALA A 1 202 ? 9.652 -10.492 49.243 1.00 83.38 202 ALA A CA 1
ATOM 1539 C C . ALA A 1 202 ? 8.583 -10.305 50.335 1.00 83.38 202 ALA A C 1
ATOM 1541 O O . ALA A 1 202 ? 7.404 -10.575 50.088 1.00 83.38 202 ALA A O 1
ATOM 1542 N N . LEU A 1 203 ? 8.961 -9.886 51.547 1.00 84.81 203 LEU A N 1
ATOM 1543 C CA . LEU A 1 203 ? 8.019 -9.759 52.669 1.00 84.81 203 LEU A CA 1
ATOM 1544 C C . LEU A 1 203 ? 7.626 -8.320 52.988 1.00 84.81 203 LEU A C 1
ATOM 1546 O O . LEU A 1 203 ? 6.483 -8.105 53.380 1.00 84.81 203 LEU A O 1
ATOM 1550 N N . VAL A 1 204 ? 8.552 -7.375 52.825 1.00 81.44 204 VAL A N 1
ATOM 1551 C CA . VAL A 1 204 ? 8.433 -6.000 53.327 1.00 81.44 204 VAL A CA 1
ATOM 1552 C C . VAL A 1 204 ? 8.623 -4.994 52.190 1.00 81.44 204 VAL A C 1
ATOM 1554 O O . VAL A 1 204 ? 7.682 -4.283 51.848 1.00 81.44 204 VAL A O 1
ATOM 1557 N N . GLY A 1 205 ? 9.789 -4.998 51.532 1.00 78.12 205 GLY A N 1
ATOM 1558 C CA . GLY A 1 205 ? 10.221 -3.940 50.606 1.00 78.12 205 GLY A CA 1
ATOM 1559 C C . GLY A 1 205 ? 9.265 -3.657 49.442 1.00 78.12 205 GLY A C 1
ATOM 1560 O O . GLY A 1 205 ? 9.123 -2.518 49.014 1.00 78.12 205 GLY A O 1
ATOM 1561 N N . ARG A 1 206 ? 8.532 -4.665 48.953 1.00 77.00 206 ARG A N 1
ATOM 1562 C CA . ARG A 1 206 ? 7.534 -4.475 47.882 1.00 77.00 206 ARG A CA 1
ATOM 1563 C C . ARG A 1 206 ? 6.248 -3.748 48.305 1.00 77.00 206 ARG A C 1
ATOM 1565 O O . ARG A 1 206 ? 5.434 -3.441 47.440 1.00 77.00 206 ARG A O 1
ATOM 1572 N N . PHE A 1 207 ? 6.042 -3.504 49.600 1.00 77.56 207 PHE A N 1
ATOM 1573 C CA . PHE A 1 207 ? 4.873 -2.790 50.126 1.00 77.56 207 PHE A CA 1
ATOM 1574 C C . PHE A 1 207 ? 5.221 -1.434 50.754 1.00 77.56 207 PHE A C 1
ATOM 1576 O O . PHE A 1 207 ? 4.325 -0.614 50.905 1.00 77.56 207 PHE A O 1
ATOM 1583 N N . GLU A 1 208 ? 6.492 -1.159 51.070 1.00 73.69 208 GLU A N 1
ATOM 1584 C CA . GLU A 1 208 ? 6.929 0.051 51.799 1.00 73.69 208 GLU A CA 1
ATOM 1585 C C . GLU A 1 208 ? 6.503 1.376 51.147 1.00 73.69 208 GLU A C 1
ATOM 1587 O O . GLU A 1 208 ? 6.230 2.361 51.837 1.00 73.69 208 GLU A O 1
ATOM 1592 N N . ASN A 1 209 ? 6.420 1.399 49.816 1.00 71.00 209 ASN A N 1
ATOM 1593 C CA . ASN A 1 209 ? 6.068 2.595 49.052 1.00 71.00 209 ASN A CA 1
ATOM 1594 C C . ASN A 1 209 ? 4.556 2.814 48.900 1.00 71.00 209 ASN A C 1
ATOM 1596 O O . ASN A 1 209 ? 4.148 3.883 48.448 1.00 71.00 209 ASN A O 1
ATOM 1600 N N . GLU A 1 210 ? 3.719 1.843 49.265 1.00 74.50 210 GLU A N 1
ATOM 1601 C CA . GLU A 1 210 ? 2.269 1.961 49.116 1.00 74.50 210 GLU A CA 1
ATOM 1602 C C . GLU A 1 210 ? 1.655 2.708 50.320 1.00 74.50 210 GLU A C 1
ATOM 1604 O O . GLU A 1 210 ? 1.992 2.412 51.471 1.00 74.50 210 GLU A O 1
ATOM 1609 N N . PRO A 1 211 ? 0.740 3.670 50.094 1.00 71.75 211 PRO A N 1
ATOM 1610 C CA . PRO A 1 211 ? 0.184 4.525 51.150 1.00 71.75 211 PRO A CA 1
ATOM 1611 C C . PRO A 1 211 ? -0.529 3.716 52.241 1.00 71.75 211 PRO A C 1
ATOM 1613 O O . PRO A 1 211 ? -0.311 3.958 53.426 1.00 71.75 211 PRO A O 1
ATOM 1616 N N . LEU A 1 212 ? -1.264 2.670 51.846 1.00 71.19 212 LEU A N 1
ATOM 1617 C CA . LEU A 1 212 ? -1.927 1.742 52.763 1.00 71.19 212 LEU A CA 1
ATOM 1618 C C . LEU A 1 212 ? -0.949 1.084 53.750 1.00 71.19 212 LEU A C 1
ATOM 1620 O O . LEU A 1 212 ? -1.296 0.856 54.903 1.00 71.19 212 LEU A O 1
ATOM 1624 N N . TYR A 1 213 ? 0.277 0.776 53.319 1.00 71.44 213 TYR A N 1
ATOM 1625 C CA . TYR A 1 213 ? 1.273 0.138 54.180 1.00 71.44 213 TYR A CA 1
ATOM 1626 C C . TYR A 1 213 ? 1.796 1.096 55.260 1.00 71.44 213 TYR A C 1
ATOM 1628 O O . TYR A 1 213 ? 2.060 0.667 56.380 1.00 71.44 213 TYR A O 1
ATOM 1636 N N . LYS A 1 214 ? 1.890 2.396 54.950 1.00 68.88 214 LYS A N 1
ATOM 1637 C CA . LYS A 1 214 ? 2.321 3.447 55.890 1.00 68.88 214 LYS A CA 1
ATOM 1638 C C . LYS A 1 214 ? 1.250 3.796 56.926 1.00 68.88 214 LYS A C 1
ATOM 1640 O O . LYS A 1 214 ? 1.588 4.186 58.038 1.00 68.88 214 LYS A O 1
ATOM 1645 N N . GLU A 1 215 ? -0.026 3.639 56.575 1.00 68.06 215 GLU A N 1
ATOM 1646 C CA . GLU A 1 215 ? -1.166 3.855 57.481 1.00 68.06 215 GLU A CA 1
ATOM 1647 C C . GLU A 1 215 ? -1.306 2.755 58.550 1.00 68.06 215 GLU A C 1
ATOM 1649 O O . GLU A 1 215 ? -1.934 2.963 59.590 1.00 68.06 215 GLU A O 1
ATOM 1654 N N . MET A 1 216 ? -0.749 1.564 58.314 1.00 68.31 216 MET A N 1
ATOM 1655 C CA . MET A 1 216 ? -0.962 0.391 59.162 1.00 68.31 216 MET A CA 1
ATOM 1656 C C . MET A 1 216 ? 0.127 0.237 60.236 1.00 68.31 216 MET A C 1
ATOM 1658 O O . MET A 1 216 ? 1.318 0.355 59.961 1.00 68.31 216 MET A O 1
ATOM 1662 N N . LYS A 1 217 ? -0.262 -0.137 61.467 1.00 59.00 217 LYS A N 1
ATOM 1663 C CA . LYS A 1 217 ? 0.675 -0.647 62.490 1.00 59.00 217 LYS A CA 1
ATOM 1664 C C . LYS A 1 217 ? 1.139 -2.056 62.098 1.00 59.00 217 LYS A C 1
ATOM 1666 O O . LYS A 1 217 ? 0.581 -3.049 62.562 1.00 59.00 217 LYS A O 1
ATOM 1671 N N . VAL A 1 218 ? 2.109 -2.146 61.192 1.00 63.34 218 VAL A N 1
ATOM 1672 C CA . VAL A 1 218 ? 2.676 -3.424 60.738 1.00 63.34 218 VAL A CA 1
ATOM 1673 C C . VAL A 1 218 ? 3.603 -3.992 61.817 1.00 63.34 218 VAL A C 1
ATOM 1675 O O . VAL A 1 218 ? 4.394 -3.262 62.413 1.00 63.34 218 VAL A O 1
ATOM 1678 N N . GLY A 1 219 ? 3.516 -5.298 62.081 1.00 60.69 219 GLY A N 1
ATOM 1679 C CA . GLY A 1 219 ? 4.461 -5.972 62.972 1.00 60.69 219 GLY A CA 1
ATOM 1680 C C . GLY A 1 219 ? 5.873 -5.924 62.386 1.00 60.69 219 GLY A C 1
ATOM 1681 O O . GLY A 1 219 ? 6.095 -6.410 61.277 1.00 60.69 219 GLY A O 1
ATOM 1682 N N . ARG A 1 220 ? 6.829 -5.338 63.116 1.00 68.50 220 ARG A N 1
ATOM 1683 C CA . ARG A 1 220 ? 8.245 -5.346 62.725 1.00 68.50 220 ARG A CA 1
ATOM 1684 C C . ARG A 1 220 ? 8.775 -6.778 62.841 1.00 68.50 220 ARG A C 1
ATOM 1686 O O . ARG A 1 220 ? 8.726 -7.351 63.925 1.00 68.50 220 ARG A O 1
ATOM 1693 N N . ILE A 1 221 ? 9.228 -7.349 61.725 1.00 81.00 221 ILE A N 1
ATOM 1694 C CA . ILE A 1 221 ? 9.806 -8.698 61.675 1.00 81.00 221 ILE A CA 1
ATOM 1695 C C . ILE A 1 221 ? 11.317 -8.575 61.549 1.00 81.00 221 ILE A C 1
ATOM 1697 O O . ILE A 1 221 ? 11.806 -8.018 60.566 1.00 81.00 221 ILE A O 1
ATOM 1701 N N . ASP A 1 222 ? 12.038 -9.169 62.493 1.00 84.12 222 ASP A N 1
ATOM 1702 C CA . ASP A 1 222 ? 13.491 -9.283 62.413 1.00 84.12 222 ASP A CA 1
ATOM 1703 C C . ASP A 1 222 ? 13.907 -10.571 61.685 1.00 84.12 222 ASP A C 1
ATOM 1705 O O . ASP A 1 222 ? 13.280 -11.629 61.818 1.00 84.12 222 ASP A O 1
ATOM 1709 N N . PHE A 1 223 ? 14.984 -10.497 60.903 1.00 85.75 223 PHE A N 1
ATOM 1710 C CA . PHE A 1 223 ? 15.542 -11.648 60.194 1.00 85.75 223 PHE A CA 1
ATOM 1711 C C . PHE A 1 223 ? 16.830 -12.110 60.871 1.00 85.75 223 PHE A C 1
ATOM 1713 O O . PHE A 1 223 ? 17.781 -11.341 60.982 1.00 85.75 223 PHE A O 1
ATOM 1720 N N . PHE A 1 224 ? 16.880 -13.377 61.283 1.00 84.31 224 PHE A N 1
ATOM 1721 C CA . PHE A 1 224 ? 18.059 -13.969 61.919 1.00 84.31 224 PHE A CA 1
ATOM 1722 C C . PHE A 1 224 ? 18.616 -15.138 61.109 1.00 84.31 224 PHE A C 1
ATOM 1724 O O . PHE A 1 224 ? 17.886 -15.853 60.418 1.00 84.31 224 PHE A O 1
ATOM 1731 N N . THR A 1 225 ? 19.916 -15.385 61.253 1.00 80.56 225 THR A N 1
ATOM 1732 C CA . THR A 1 225 ? 20.572 -16.567 60.687 1.00 80.56 225 THR A CA 1
ATOM 1733 C C . THR A 1 225 ? 20.989 -17.548 61.768 1.00 80.56 225 THR A C 1
ATOM 1735 O O . THR A 1 225 ? 21.502 -17.132 62.803 1.00 80.56 225 THR A O 1
ATOM 1738 N N . CYS A 1 226 ? 20.842 -18.847 61.511 1.00 76.69 226 CYS A N 1
ATOM 1739 C CA . CYS A 1 226 ? 21.356 -19.894 62.397 1.00 76.69 226 CYS A CA 1
ATOM 1740 C C . CYS A 1 226 ? 22.657 -20.504 61.846 1.00 76.69 226 CYS A C 1
ATOM 1742 O O . CYS A 1 226 ? 22.752 -20.790 60.649 1.00 76.69 226 CYS A O 1
ATOM 1744 N N . SER A 1 227 ? 23.641 -20.715 62.725 1.00 67.31 227 SER A N 1
ATOM 1745 C CA . SER A 1 227 ? 24.918 -21.392 62.446 1.00 67.31 227 SER A CA 1
ATOM 1746 C C . SER A 1 227 ? 24.830 -22.923 62.506 1.00 67.31 227 SER A C 1
ATOM 1748 O O . SER A 1 227 ? 25.721 -23.597 61.993 1.00 67.31 227 SER A O 1
ATOM 1750 N N . ALA A 1 228 ? 23.761 -23.489 63.077 1.00 58.53 228 ALA A N 1
ATOM 1751 C CA . ALA A 1 228 ? 23.541 -24.932 63.109 1.00 58.53 228 ALA A CA 1
ATOM 1752 C C . ALA A 1 228 ? 23.175 -25.452 61.706 1.00 58.53 228 ALA A C 1
ATOM 1754 O O . ALA A 1 228 ? 22.018 -25.417 61.285 1.00 58.53 228 ALA A O 1
ATOM 1755 N N . CYS A 1 229 ? 24.172 -25.932 60.963 1.00 52.91 229 CYS A N 1
ATOM 1756 C CA . CYS A 1 229 ? 23.955 -26.713 59.750 1.00 52.91 229 CYS A CA 1
ATOM 1757 C C . CYS A 1 229 ? 23.712 -28.171 60.136 1.00 52.91 229 CYS A C 1
ATOM 1759 O O . CYS A 1 229 ? 24.641 -28.868 60.533 1.00 52.91 229 CYS A O 1
ATOM 1761 N N . VAL A 1 230 ? 22.478 -28.656 59.991 1.00 55.16 230 VAL A N 1
ATOM 1762 C CA . VAL A 1 230 ? 22.245 -30.104 59.957 1.00 55.16 230 VAL A CA 1
ATOM 1763 C C . VAL A 1 230 ? 22.681 -30.579 58.566 1.00 55.16 230 VAL A C 1
ATOM 1765 O O . VAL A 1 230 ? 22.081 -30.136 57.581 1.00 55.16 230 VAL A O 1
ATOM 1768 N N . PRO A 1 231 ? 23.726 -31.416 58.430 1.00 51.75 231 PRO A N 1
ATOM 1769 C CA . PRO A 1 231 ? 24.158 -31.891 57.124 1.00 51.75 231 PRO A CA 1
ATOM 1770 C C . PRO A 1 231 ? 23.023 -32.684 56.474 1.00 51.75 231 PRO A C 1
ATOM 1772 O O . PRO A 1 231 ? 22.461 -33.610 57.061 1.00 51.75 231 PRO A O 1
ATOM 1775 N N . PHE A 1 232 ? 22.660 -32.302 55.251 1.00 53.00 232 PHE A N 1
ATOM 1776 C CA . PHE A 1 232 ? 21.659 -33.020 54.473 1.00 53.00 232 PHE A CA 1
ATOM 1777 C C . PHE A 1 232 ? 22.211 -34.398 54.082 1.00 53.00 232 PHE A C 1
ATOM 1779 O O . PHE A 1 232 ? 23.014 -34.519 53.159 1.00 53.00 232 PHE A O 1
ATOM 1786 N N . LEU A 1 233 ? 21.783 -35.443 54.792 1.00 48.09 233 LEU A N 1
ATOM 1787 C CA . LEU A 1 233 ? 22.159 -36.829 54.518 1.00 48.09 233 LEU A CA 1
ATOM 1788 C C . LEU A 1 233 ? 21.203 -37.432 53.480 1.00 48.09 233 LEU A C 1
ATOM 1790 O O . LEU A 1 233 ? 20.068 -37.796 53.790 1.00 48.09 233 LEU A O 1
ATOM 1794 N N . LYS A 1 234 ? 21.666 -37.556 52.233 1.00 50.91 234 LYS A N 1
ATOM 1795 C CA . LYS A 1 234 ? 20.957 -38.277 51.167 1.00 50.91 234 LYS A CA 1
ATOM 1796 C C . LYS A 1 234 ? 21.546 -39.678 51.038 1.00 50.91 234 LYS A C 1
ATOM 1798 O O . LYS A 1 234 ? 22.710 -39.826 50.687 1.00 50.91 234 LYS A O 1
ATOM 1803 N N . ARG A 1 235 ? 20.742 -40.715 51.281 1.00 48.31 235 ARG A N 1
ATOM 1804 C CA . ARG A 1 235 ? 21.130 -42.095 50.958 1.00 48.31 235 ARG A CA 1
ATOM 1805 C C . ARG A 1 235 ? 20.874 -42.327 49.471 1.00 48.31 235 ARG A C 1
ATOM 1807 O O . ARG A 1 235 ? 19.719 -42.401 49.053 1.00 48.31 235 ARG A O 1
ATOM 1814 N N . GLU A 1 236 ? 21.930 -42.396 48.670 1.00 46.88 236 GLU A N 1
ATOM 1815 C CA . GLU A 1 236 ? 21.810 -42.761 47.259 1.00 46.88 236 GLU A CA 1
ATOM 1816 C C . GLU A 1 236 ? 21.431 -44.242 47.158 1.00 46.88 236 GLU A C 1
ATOM 1818 O O . GLU A 1 236 ? 22.195 -45.138 47.501 1.00 46.88 236 GLU A O 1
ATOM 1823 N N . SER A 1 237 ? 20.187 -44.495 46.760 1.00 45.94 237 SER A N 1
ATOM 1824 C CA . SER A 1 237 ? 19.706 -45.820 46.382 1.00 45.94 237 SER A CA 1
ATOM 1825 C C . SER A 1 237 ? 19.802 -45.930 44.862 1.00 45.94 237 SER A C 1
ATOM 1827 O O . SER A 1 237 ? 19.413 -44.996 44.162 1.00 45.94 237 SER A O 1
ATOM 1829 N N . SER A 1 238 ? 20.248 -47.076 44.343 1.00 46.97 238 SER A N 1
ATOM 1830 C CA . SER A 1 238 ? 20.293 -47.372 42.900 1.00 46.97 238 SER A CA 1
ATOM 1831 C C . SER A 1 238 ? 18.912 -47.365 42.225 1.00 46.97 238 SER A C 1
ATOM 1833 O O . SER A 1 238 ? 18.815 -47.298 41.002 1.00 46.97 238 SER A O 1
ATOM 1835 N N . LYS A 1 239 ? 17.823 -47.393 43.007 1.00 50.66 239 LYS A N 1
ATOM 1836 C CA . LYS A 1 239 ? 16.450 -47.182 42.532 1.00 50.66 239 LYS A CA 1
ATOM 1837 C C . LYS A 1 239 ? 16.067 -45.708 42.653 1.00 50.66 239 LYS A C 1
ATOM 1839 O O . LYS A 1 239 ? 16.313 -45.087 43.687 1.00 50.66 239 LYS A O 1
ATOM 1844 N N . ALA A 1 240 ? 15.397 -45.180 41.626 1.00 45.50 240 ALA A N 1
ATOM 1845 C CA . ALA A 1 240 ? 14.816 -43.840 41.616 1.00 45.50 240 ALA A CA 1
ATOM 1846 C C . ALA A 1 240 ? 13.785 -43.678 42.754 1.00 45.50 240 ALA A C 1
ATOM 1848 O O . ALA A 1 240 ? 12.602 -43.983 42.603 1.00 45.50 240 ALA A O 1
ATOM 1849 N N . CYS A 1 241 ? 14.241 -43.220 43.919 1.00 48.00 241 CYS A N 1
ATOM 1850 C CA . CYS A 1 241 ? 13.384 -42.945 45.064 1.00 48.00 241 CYS A CA 1
ATOM 1851 C C . CYS A 1 241 ? 12.632 -41.631 44.837 1.00 48.00 241 CYS A C 1
ATOM 1853 O O . CYS A 1 241 ? 13.232 -40.560 44.765 1.00 48.00 241 CYS A O 1
ATOM 1855 N N . VAL A 1 242 ? 11.304 -41.700 44.750 1.00 53.19 242 VAL A N 1
ATOM 1856 C CA . VAL A 1 242 ? 10.451 -40.507 44.715 1.00 53.19 242 VAL A CA 1
ATOM 1857 C C . VAL A 1 242 ? 10.261 -40.006 46.152 1.00 53.19 242 VAL A C 1
ATOM 1859 O O . VAL A 1 242 ? 9.842 -40.793 47.003 1.00 53.19 242 VAL A O 1
ATOM 1862 N N . PRO A 1 243 ? 10.524 -38.721 46.461 1.00 55.94 243 PRO A N 1
ATOM 1863 C CA . PRO A 1 243 ? 10.308 -38.189 47.802 1.00 55.94 243 PRO A CA 1
ATOM 1864 C C . PRO A 1 243 ? 8.839 -38.345 48.218 1.00 55.94 243 PRO A C 1
ATOM 1866 O O . PRO A 1 243 ? 7.918 -37.957 47.488 1.00 55.94 243 PRO A O 1
ATOM 1869 N N . ALA A 1 244 ? 8.617 -38.916 49.404 1.00 58.38 244 ALA A N 1
ATOM 1870 C CA . ALA A 1 244 ? 7.279 -39.147 49.928 1.00 58.38 244 ALA A CA 1
ATOM 1871 C C . ALA A 1 244 ? 6.530 -37.806 50.109 1.00 58.38 244 ALA A C 1
ATOM 1873 O O . ALA A 1 244 ? 7.088 -36.854 50.658 1.00 58.38 244 ALA A O 1
ATOM 1874 N N . PRO A 1 245 ? 5.249 -37.694 49.706 1.00 63.75 245 PRO A N 1
ATOM 1875 C CA . PRO A 1 245 ? 4.447 -36.477 49.889 1.00 63.75 245 PRO A CA 1
ATOM 1876 C C . PRO A 1 245 ? 4.042 -36.189 51.342 1.00 63.75 245 PRO A C 1
ATOM 1878 O O . PRO A 1 245 ? 3.199 -35.322 51.574 1.00 63.75 245 PRO A O 1
ATOM 1881 N N . GLY A 1 246 ? 4.607 -36.923 52.301 1.00 75.38 246 GLY A N 1
ATOM 1882 C CA . GLY A 1 246 ? 4.312 -36.802 53.718 1.00 75.38 246 GLY A CA 1
ATOM 1883 C C . GLY A 1 246 ? 4.740 -35.453 54.290 1.00 75.38 246 GLY A C 1
ATOM 1884 O O . GLY A 1 246 ? 5.754 -34.868 53.899 1.00 75.38 246 GLY A O 1
ATOM 1885 N N . SER A 1 247 ? 3.940 -34.939 55.215 1.00 83.44 247 SER A N 1
ATOM 1886 C CA . SER A 1 247 ? 4.263 -33.781 56.044 1.00 83.44 247 SER A CA 1
ATOM 1887 C C . SER A 1 247 ? 3.850 -34.088 57.471 1.00 83.44 247 SER A C 1
ATOM 1889 O O . SER A 1 247 ? 2.721 -34.510 57.702 1.00 83.44 247 SER A O 1
ATOM 1891 N N . ILE A 1 248 ? 4.769 -33.911 58.410 1.00 86.31 248 ILE A N 1
ATOM 1892 C CA . ILE A 1 248 ? 4.532 -34.188 59.825 1.00 86.31 248 ILE A CA 1
ATOM 1893 C C . ILE A 1 248 ? 4.030 -32.898 60.474 1.00 86.31 248 ILE A C 1
ATOM 1895 O O . ILE A 1 248 ? 4.569 -31.822 60.213 1.00 86.31 248 ILE A O 1
ATOM 1899 N N . ALA A 1 249 ? 2.984 -33.005 61.285 1.00 87.25 249 ALA A N 1
ATOM 1900 C CA . ALA A 1 249 ? 2.460 -31.925 62.102 1.00 87.25 249 ALA A CA 1
ATOM 1901 C C . ALA A 1 249 ? 2.512 -32.327 63.574 1.00 87.25 249 ALA A C 1
ATOM 1903 O O . ALA A 1 249 ? 1.968 -33.362 63.959 1.00 87.25 249 ALA A O 1
ATOM 1904 N N . TRP A 1 250 ? 3.145 -31.481 64.381 1.00 90.12 250 TRP A N 1
ATOM 1905 C CA . TRP A 1 250 ? 3.308 -31.695 65.811 1.00 90.12 250 TRP A CA 1
ATOM 1906 C C . TRP A 1 250 ? 2.965 -30.416 66.583 1.00 90.12 250 TRP A C 1
ATOM 1908 O O . TRP A 1 250 ? 3.344 -29.327 66.146 1.00 90.12 250 TRP A O 1
ATOM 1918 N N . ASN A 1 251 ? 2.254 -30.527 67.708 1.00 88.62 251 ASN A N 1
ATOM 1919 C CA . ASN A 1 251 ? 2.172 -29.461 68.708 1.00 88.62 251 ASN A CA 1
ATOM 1920 C C . ASN A 1 251 ? 2.105 -30.029 70.146 1.00 88.62 251 ASN A C 1
ATOM 1922 O O . ASN A 1 251 ? 1.747 -31.197 70.319 1.00 88.62 251 ASN A O 1
ATOM 1926 N N . PRO A 1 252 ? 2.404 -29.212 71.176 1.00 85.31 252 PRO A N 1
ATOM 1927 C CA . PRO A 1 252 ? 2.375 -29.644 72.578 1.00 85.31 252 PRO A CA 1
ATOM 1928 C C . PRO A 1 252 ? 0.986 -30.027 73.108 1.00 85.31 252 PRO A C 1
ATOM 1930 O O . PRO A 1 252 ? 0.879 -30.697 74.126 1.00 85.31 252 PRO A O 1
ATOM 1933 N N . SER A 1 253 ? -0.091 -29.621 72.433 1.00 81.56 253 SER A N 1
ATOM 1934 C CA . SER A 1 253 ? -1.470 -29.875 72.868 1.00 81.56 253 SER A CA 1
ATOM 1935 C C . SER A 1 253 ? -2.058 -31.176 72.301 1.00 81.56 253 SER A C 1
ATOM 1937 O O . SER A 1 253 ? -3.268 -31.263 72.100 1.00 81.56 253 SER A O 1
ATOM 1939 N N . GLY A 1 254 ? -1.208 -32.163 72.003 1.00 80.38 254 GLY A N 1
ATOM 1940 C CA . GLY A 1 254 ? -1.615 -33.510 71.590 1.00 80.38 254 GLY A CA 1
ATOM 1941 C C . GLY A 1 254 ? -1.820 -33.726 70.085 1.00 80.38 254 GLY A C 1
ATOM 1942 O O . GLY A 1 254 ? -2.332 -34.773 69.692 1.00 80.38 254 GLY A O 1
ATOM 1943 N N . LEU A 1 255 ? -1.432 -32.786 69.212 1.00 85.44 255 LEU A N 1
ATOM 1944 C CA . LEU A 1 255 ? -1.444 -33.025 67.763 1.00 85.44 255 LEU A CA 1
ATOM 1945 C C . LEU A 1 255 ? -0.162 -33.752 67.343 1.00 85.44 255 LEU A C 1
ATOM 1947 O O . LEU A 1 255 ? 0.901 -33.137 67.319 1.00 85.44 255 LEU A O 1
ATOM 1951 N N . HIS A 1 256 ? -0.263 -35.021 66.946 1.00 87.81 256 HIS A N 1
ATOM 1952 C CA . HIS A 1 256 ? 0.847 -35.818 66.403 1.00 87.81 256 HIS A CA 1
ATOM 1953 C C . HIS A 1 256 ? 0.387 -36.548 65.133 1.00 87.81 256 HIS A C 1
ATOM 1955 O O . HIS A 1 256 ? 0.007 -37.714 65.174 1.00 87.81 256 HIS A O 1
ATOM 1961 N N . GLU A 1 257 ? 0.351 -35.848 63.997 1.00 84.94 257 GLU A N 1
ATOM 1962 C CA . GLU A 1 257 ? -0.291 -36.352 62.775 1.00 84.94 257 GLU A CA 1
ATOM 1963 C C . GLU A 1 257 ? 0.628 -36.281 61.555 1.00 84.94 257 GLU A C 1
ATOM 1965 O O . GLU A 1 257 ? 1.373 -35.320 61.355 1.00 84.94 257 GLU A O 1
ATOM 1970 N N . VAL A 1 258 ? 0.526 -37.287 60.683 1.00 86.94 258 VAL A N 1
ATOM 1971 C CA . VAL A 1 258 ? 1.241 -37.321 59.401 1.00 86.94 258 VAL A CA 1
ATOM 1972 C C . VAL A 1 258 ? 0.242 -37.140 58.263 1.00 86.94 258 VAL A C 1
ATOM 1974 O O . VAL A 1 258 ? -0.675 -37.939 58.075 1.00 86.94 258 VAL A O 1
ATOM 1977 N N . VAL A 1 259 ? 0.435 -36.077 57.483 1.00 84.75 259 VAL A N 1
ATOM 1978 C CA . VAL A 1 259 ? -0.410 -35.698 56.348 1.00 84.75 259 VAL A CA 1
ATOM 1979 C C . VAL A 1 259 ? 0.207 -36.209 55.053 1.00 84.75 259 VAL A C 1
ATOM 1981 O O . VAL A 1 259 ? 1.305 -35.796 54.684 1.00 84.75 259 VAL A O 1
ATOM 1984 N N . VAL A 1 260 ? -0.513 -37.057 54.321 1.00 83.69 260 VAL A N 1
ATOM 1985 C CA . VAL A 1 260 ? -0.090 -37.604 53.025 1.00 83.69 260 VAL A CA 1
ATOM 1986 C C . VAL A 1 260 ? -1.124 -37.230 51.971 1.00 83.69 260 VAL A C 1
ATOM 1988 O O . VAL A 1 260 ? -2.285 -37.618 52.066 1.00 83.69 260 VAL A O 1
ATOM 1991 N N . CYS A 1 261 ? -0.718 -36.446 50.966 1.00 77.12 261 CYS A N 1
ATOM 1992 C CA . CYS A 1 261 ? -1.614 -35.956 49.903 1.00 77.12 261 CYS A CA 1
ATOM 1993 C C . CYS A 1 261 ? -2.896 -35.277 50.438 1.00 77.12 261 CYS A C 1
ATOM 1995 O O . CYS A 1 261 ? -3.959 -35.378 49.836 1.00 77.12 261 CYS A O 1
ATOM 1997 N N . GLY A 1 262 ? -2.790 -34.599 51.584 1.00 78.75 262 GLY A N 1
ATOM 1998 C CA . GLY A 1 262 ? -3.898 -33.899 52.231 1.00 78.75 262 GLY A CA 1
ATOM 1999 C C . GLY A 1 262 ? -4.735 -34.731 53.214 1.00 78.75 262 GLY A C 1
ATOM 2000 O O . GLY A 1 262 ? -5.511 -34.123 53.953 1.00 78.75 262 GLY A O 1
ATOM 2001 N N . TYR A 1 263 ? -4.554 -36.058 53.262 1.00 83.75 263 TYR A N 1
ATOM 2002 C CA . TYR A 1 263 ? -5.257 -37.001 54.148 1.00 83.75 263 TYR A CA 1
ATOM 2003 C C . TYR A 1 263 ? -4.395 -37.461 55.331 1.00 83.75 263 TYR A C 1
ATOM 2005 O O . TYR A 1 263 ? -3.173 -37.295 55.319 1.00 83.75 263 TYR A O 1
ATOM 2013 N N . LYS A 1 264 ? -5.029 -38.085 56.333 1.00 85.31 264 LYS A N 1
ATOM 2014 C CA . LYS A 1 264 ? -4.341 -38.755 57.449 1.00 85.31 264 LYS A CA 1
ATOM 2015 C C . LYS A 1 264 ? -3.609 -40.020 56.971 1.00 85.31 264 LYS A C 1
ATOM 2017 O O . LYS A 1 264 ? -4.157 -40.795 56.179 1.00 85.31 264 LYS A O 1
ATOM 2022 N N . LEU A 1 265 ? -2.372 -40.230 57.431 1.00 84.06 265 LEU A N 1
ATOM 2023 C CA . LEU A 1 265 ? -1.588 -41.437 57.142 1.00 84.06 265 LEU A CA 1
ATOM 2024 C C . LEU A 1 265 ? -2.367 -42.701 57.552 1.00 84.06 265 LEU A C 1
ATOM 2026 O O . LEU A 1 265 ? -2.955 -42.747 58.627 1.00 84.06 265 LEU A O 1
ATOM 2030 N N . GLY A 1 266 ? -2.387 -43.714 56.680 1.00 79.56 266 GLY A N 1
ATOM 2031 C CA . GLY A 1 266 ? -3.145 -44.955 56.898 1.00 79.56 266 GLY A CA 1
ATOM 2032 C C . GLY A 1 266 ? -4.588 -44.939 56.369 1.00 79.56 266 GLY A C 1
ATOM 2033 O O . GLY A 1 266 ? -5.288 -45.942 56.479 1.00 79.56 266 GLY A O 1
ATOM 2034 N N . THR A 1 267 ? -5.042 -43.844 55.745 1.00 82.12 267 THR A N 1
ATOM 2035 C CA . THR A 1 267 ? -6.368 -43.791 55.102 1.00 82.12 267 THR A CA 1
ATOM 2036 C C . THR A 1 267 ? -6.466 -44.789 53.939 1.00 82.12 267 THR A C 1
ATOM 2038 O O . THR A 1 267 ? -5.800 -44.636 52.914 1.00 82.12 267 THR A O 1
ATOM 2041 N N . ILE A 1 268 ? -7.355 -45.779 54.058 1.00 82.00 268 ILE A N 1
ATOM 2042 C CA . ILE A 1 268 ? -7.693 -46.701 52.963 1.00 82.00 268 ILE A CA 1
ATOM 2043 C C . ILE A 1 268 ? -8.565 -46.021 51.896 1.00 82.00 268 ILE A C 1
ATOM 2045 O O . ILE A 1 268 ? -9.383 -45.155 52.206 1.00 82.00 268 ILE A O 1
ATOM 2049 N N . LYS A 1 269 ? -8.465 -46.465 50.633 1.00 75.75 269 LYS A N 1
ATOM 2050 C CA . LYS A 1 269 ? -9.209 -45.882 49.492 1.00 75.75 269 LYS A CA 1
ATOM 2051 C C . LYS A 1 269 ? -10.726 -45.769 49.730 1.00 75.75 269 LYS A C 1
ATOM 2053 O O . LYS A 1 269 ? -11.325 -44.789 49.313 1.00 75.75 269 LYS A O 1
ATOM 2058 N N . ARG A 1 270 ? -11.340 -46.721 50.451 1.00 78.31 270 ARG A N 1
ATOM 2059 C CA . ARG A 1 270 ? -12.785 -46.725 50.787 1.00 78.31 270 ARG A CA 1
ATOM 2060 C C . ARG A 1 270 ? -13.215 -45.596 51.738 1.00 78.31 270 ARG A C 1
ATOM 2062 O O . ARG A 1 270 ? -14.400 -45.270 51.807 1.00 78.31 270 ARG A O 1
ATOM 2069 N N . HIS A 1 271 ? -12.270 -45.036 52.491 1.00 77.69 271 HIS A N 1
ATOM 2070 C CA . HIS A 1 271 ? -12.503 -43.974 53.470 1.00 77.69 271 HIS A CA 1
ATOM 2071 C C . HIS A 1 271 ? -12.070 -42.590 52.972 1.00 77.69 271 HIS A C 1
ATOM 2073 O O . HIS A 1 271 ? -12.321 -41.611 53.670 1.00 77.69 271 HIS A O 1
ATOM 2079 N N . MET A 1 272 ? -11.470 -42.480 51.780 1.00 74.94 272 MET A N 1
ATOM 2080 C CA . MET A 1 272 ? -11.127 -41.183 51.189 1.00 74.94 272 MET A CA 1
ATOM 2081 C C . MET A 1 272 ? -12.382 -40.316 51.023 1.00 74.94 272 MET A C 1
ATOM 2083 O O . MET A 1 272 ? -13.387 -40.767 50.481 1.00 74.94 272 MET A O 1
ATOM 2087 N N . GLY A 1 273 ? -12.326 -39.082 51.526 1.00 72.50 273 GLY A N 1
ATOM 2088 C CA . GLY A 1 273 ? -13.450 -38.140 51.482 1.00 72.50 273 GLY A CA 1
ATOM 2089 C C . GLY A 1 273 ? -14.497 -38.338 52.585 1.00 72.50 273 GLY A C 1
ATOM 2090 O O . GLY A 1 273 ? -15.480 -37.604 52.624 1.00 72.50 273 GLY A O 1
ATOM 2091 N N . LYS A 1 274 ? -14.298 -39.294 53.503 1.00 81.00 274 LYS A N 1
ATOM 2092 C CA . LYS A 1 274 ? -15.175 -39.529 54.665 1.00 81.00 274 LYS A CA 1
ATOM 2093 C C . LYS A 1 274 ? -14.535 -39.008 55.964 1.00 81.00 274 LYS A C 1
ATOM 2095 O O . LYS A 1 274 ? -13.305 -38.931 56.024 1.00 81.00 274 LYS A O 1
ATOM 2100 N N . PRO A 1 275 ? -15.320 -38.744 57.032 1.00 80.44 275 PRO A N 1
ATOM 2101 C CA . PRO A 1 275 ? -14.820 -38.265 58.328 1.00 80.44 275 PRO A CA 1
ATOM 2102 C C . PRO A 1 275 ? -13.549 -38.943 58.877 1.00 80.44 275 PRO A C 1
ATOM 2104 O O . PRO A 1 275 ? -12.643 -38.211 59.271 1.00 80.44 275 PRO A O 1
ATOM 2107 N N . PRO A 1 276 ? -13.388 -40.286 58.840 1.00 81.00 276 PRO A N 1
ATOM 2108 C CA . PRO A 1 276 ? -12.175 -40.938 59.353 1.00 81.00 276 PRO A CA 1
ATOM 2109 C C . PRO A 1 276 ? -10.887 -40.606 58.577 1.00 81.00 276 PRO A C 1
ATOM 2111 O O . PRO A 1 276 ? -9.796 -40.859 59.077 1.00 81.00 276 PRO A O 1
ATOM 2114 N N . SER A 1 277 ? -10.985 -40.040 57.368 1.00 81.56 277 SER A N 1
ATOM 2115 C CA . SER A 1 277 ? -9.825 -39.617 56.566 1.00 81.56 277 SER A CA 1
ATOM 2116 C C . SER A 1 277 ? -9.365 -38.179 56.826 1.00 81.56 277 SER A C 1
ATOM 2118 O O . SER A 1 277 ? -8.294 -37.777 56.354 1.00 81.56 277 SER A O 1
ATOM 2120 N N . PHE A 1 278 ? -10.169 -37.385 57.541 1.00 85.62 278 PHE A N 1
ATOM 2121 C CA . PHE A 1 278 ? -9.945 -35.953 57.706 1.00 85.62 278 PHE A CA 1
ATOM 2122 C C . PHE A 1 278 ? -8.908 -35.668 58.790 1.00 85.62 278 PHE A C 1
ATOM 2124 O O . PHE A 1 278 ? -9.041 -36.072 59.942 1.00 85.62 278 PHE A O 1
ATOM 2131 N N . VAL A 1 279 ? -7.877 -34.912 58.422 1.00 84.62 279 VAL A N 1
ATOM 2132 C CA . VAL A 1 279 ? -6.828 -34.469 59.349 1.00 84.62 279 VAL A CA 1
ATOM 2133 C C . VAL A 1 279 ? -7.402 -33.401 60.293 1.00 84.62 279 VAL A C 1
ATOM 2135 O O . VAL A 1 279 ? -8.110 -32.518 59.811 1.00 84.62 279 VAL A O 1
ATOM 2138 N N . PRO A 1 280 ? -7.053 -33.365 61.594 1.00 85.81 280 PRO A N 1
ATOM 2139 C CA . PRO A 1 280 ? -7.457 -32.284 62.511 1.00 85.81 280 PRO A CA 1
ATOM 2140 C C . PRO A 1 280 ? -7.143 -30.867 61.996 1.00 85.81 280 PRO A C 1
ATOM 2142 O O . PRO A 1 280 ? -7.860 -29.912 62.271 1.00 85.81 280 PRO A O 1
ATOM 2145 N N . LEU A 1 281 ? -6.094 -30.741 61.179 1.00 86.94 281 LEU A N 1
ATOM 2146 C CA . LEU A 1 281 ? -5.660 -29.501 60.538 1.00 86.94 281 LEU A CA 1
ATOM 2147 C C . LEU A 1 281 ? -6.482 -29.081 59.314 1.00 86.94 281 LEU A C 1
ATOM 2149 O O . LEU A 1 281 ? -6.199 -28.027 58.731 1.00 86.94 281 LEU A O 1
ATOM 2153 N N . CYS A 1 282 ? -7.421 -29.902 58.837 1.00 87.75 282 CYS A N 1
ATOM 2154 C CA . CYS A 1 282 ? -8.254 -29.547 57.694 1.00 87.75 282 CYS A CA 1
ATOM 2155 C C . CYS A 1 282 ? -9.210 -28.403 58.062 1.00 87.75 282 CYS A C 1
ATOM 2157 O O . CYS A 1 282 ? -9.504 -28.143 59.228 1.00 87.75 282 CYS A O 1
ATOM 2159 N N . THR A 1 283 ? -9.674 -27.667 57.051 1.00 86.81 283 THR A N 1
ATOM 2160 C CA . THR A 1 283 ? -10.505 -26.479 57.288 1.00 86.81 283 THR A CA 1
ATOM 2161 C C . THR A 1 283 ? -11.830 -26.847 57.952 1.00 86.81 283 THR A C 1
ATOM 2163 O O . THR A 1 283 ? -12.283 -26.118 58.829 1.00 86.81 283 THR A O 1
ATOM 2166 N N . ARG A 1 284 ? -12.404 -27.999 57.584 1.00 87.00 284 ARG A N 1
ATOM 2167 C CA . ARG A 1 284 ? -13.626 -28.530 58.188 1.00 87.00 284 ARG A CA 1
ATOM 2168 C C . ARG A 1 284 ? -13.466 -28.799 59.686 1.00 87.00 284 ARG A C 1
ATOM 2170 O O . ARG A 1 284 ? -14.287 -28.321 60.456 1.00 87.00 284 ARG A O 1
ATOM 2177 N N . ASN A 1 285 ? -12.414 -29.505 60.104 1.00 88.00 285 ASN A N 1
ATOM 2178 C CA . ASN A 1 285 ? -12.230 -29.874 61.512 1.00 88.00 285 ASN A CA 1
ATOM 2179 C C . ASN A 1 285 ? -11.883 -28.662 62.387 1.00 88.00 285 ASN A C 1
ATOM 2181 O O . ASN A 1 285 ? -12.440 -28.519 63.471 1.00 88.00 285 ASN A O 1
ATOM 2185 N N . LEU A 1 286 ? -11.054 -27.737 61.889 1.00 86.25 286 LEU A N 1
ATOM 2186 C CA . LEU A 1 286 ? -10.792 -26.466 62.578 1.00 86.25 286 LEU A CA 1
ATOM 2187 C C . LEU A 1 286 ? -12.059 -25.608 62.747 1.00 86.25 286 LEU A C 1
ATOM 2189 O O . LEU A 1 286 ? -12.149 -24.826 63.685 1.00 86.25 286 LEU A O 1
ATOM 2193 N N . PHE A 1 287 ? -13.037 -25.723 61.850 1.00 87.38 287 PHE A N 1
ATOM 2194 C CA . PHE A 1 287 ? -14.299 -25.000 61.984 1.00 87.38 287 PHE A CA 1
ATOM 2195 C C . PHE A 1 287 ? -15.298 -25.730 62.893 1.00 87.38 287 PHE A C 1
ATOM 2197 O O . PHE A 1 287 ? -15.778 -25.156 63.864 1.00 87.38 287 PHE A O 1
ATOM 2204 N N . LEU A 1 288 ? -15.593 -26.999 62.604 1.00 84.19 288 LEU A N 1
ATOM 2205 C CA . LEU A 1 288 ? -16.639 -27.746 63.302 1.00 84.19 288 LEU A CA 1
ATOM 2206 C C . LEU A 1 288 ? -16.240 -28.151 64.724 1.00 84.19 288 LEU A C 1
ATOM 2208 O O . LEU A 1 288 ? -17.060 -28.054 65.627 1.00 84.19 288 LEU A O 1
ATOM 2212 N N . HIS A 1 289 ? -15.005 -28.613 64.931 1.00 82.69 289 HIS A N 1
ATOM 2213 C CA . HIS A 1 289 ? -14.590 -29.145 66.232 1.00 82.69 289 HIS A CA 1
ATOM 2214 C C . HIS A 1 289 ? -13.944 -28.090 67.128 1.00 82.69 289 HIS A C 1
ATOM 2216 O O . HIS A 1 289 ? -14.147 -28.135 68.334 1.00 82.69 289 HIS A O 1
ATOM 2222 N N . GLN A 1 290 ? -13.196 -27.142 66.556 1.00 86.38 290 GLN A N 1
ATOM 2223 C CA . GLN A 1 290 ? -12.520 -26.103 67.340 1.00 86.38 290 GLN A CA 1
ATOM 2224 C C . GLN A 1 290 ? -13.407 -24.859 67.496 1.00 86.38 290 GLN A C 1
ATOM 2226 O O . GLN A 1 290 ? -13.884 -24.584 68.592 1.00 86.38 290 GLN A O 1
ATOM 2231 N N . PHE A 1 291 ? -13.711 -24.146 66.402 1.00 87.56 291 PHE A N 1
ATOM 2232 C CA . PHE A 1 291 ? -14.504 -22.907 66.462 1.00 87.56 291 PHE A CA 1
ATOM 2233 C C . PHE A 1 291 ? -15.919 -23.131 67.027 1.00 87.56 291 PHE A C 1
ATOM 2235 O O . PHE A 1 291 ? -16.265 -22.543 68.049 1.00 87.56 291 PHE A O 1
ATOM 2242 N N . LEU A 1 292 ? -16.735 -24.002 66.413 1.00 85.81 292 LEU A N 1
ATOM 2243 C CA . LEU A 1 292 ? -18.092 -24.265 66.917 1.00 85.81 292 LEU A CA 1
ATOM 2244 C C . LEU A 1 292 ? -18.077 -24.976 68.276 1.00 85.81 292 LEU A C 1
ATOM 2246 O O . LEU A 1 292 ? -18.962 -24.721 69.088 1.00 85.81 292 LEU A O 1
ATOM 2250 N N . GLY A 1 293 ? -17.069 -25.815 68.541 1.00 84.50 293 GLY A N 1
ATOM 2251 C CA . GLY A 1 293 ? -16.888 -26.464 69.841 1.00 84.50 293 GLY A CA 1
ATOM 2252 C C . GLY A 1 293 ? -16.735 -25.449 70.975 1.00 84.50 293 GLY A C 1
ATOM 2253 O O . GLY A 1 293 ? -17.449 -25.532 71.970 1.00 84.50 293 GLY A O 1
ATOM 2254 N N . ILE A 1 294 ? -15.888 -24.431 70.799 1.00 85.06 294 ILE A N 1
ATOM 2255 C CA . ILE A 1 294 ? -15.700 -23.357 71.788 1.00 85.06 294 ILE A CA 1
ATOM 2256 C C . ILE A 1 294 ? -16.963 -22.506 71.941 1.00 85.06 294 ILE A C 1
ATOM 2258 O O . ILE A 1 294 ? -17.361 -22.207 73.065 1.00 85.06 294 ILE A O 1
ATOM 2262 N N . VAL A 1 295 ? -17.639 -22.168 70.837 1.00 84.06 295 VAL A N 1
ATOM 2263 C CA . VAL A 1 295 ? -18.904 -21.408 70.879 1.00 84.06 295 VAL A CA 1
ATOM 2264 C C . VAL A 1 295 ? -19.999 -22.169 71.638 1.00 84.06 295 VAL A C 1
ATOM 2266 O O . VAL A 1 295 ? -20.784 -21.559 72.360 1.00 84.06 295 VAL A O 1
ATOM 2269 N N . GLN A 1 296 ? -20.053 -23.498 71.504 1.00 82.94 296 GLN A N 1
ATOM 2270 C CA . GLN A 1 296 ? -21.021 -24.343 72.208 1.00 82.94 296 GLN A CA 1
ATOM 2271 C C . GLN A 1 296 ? -20.673 -24.535 73.689 1.00 82.94 296 GLN A C 1
ATOM 2273 O O . GLN A 1 296 ? -21.570 -24.481 74.526 1.00 82.94 296 GLN A O 1
ATOM 2278 N N . LEU A 1 297 ? -19.394 -24.748 74.015 1.00 82.75 297 LEU A N 1
ATOM 2279 C CA . LEU A 1 297 ? -18.944 -25.053 75.377 1.00 82.75 297 LEU A CA 1
ATOM 2280 C C . LEU A 1 297 ? -18.878 -23.816 76.287 1.00 82.75 297 LEU A C 1
ATOM 2282 O O . LEU A 1 297 ? -19.145 -23.934 77.480 1.00 82.75 297 LEU A O 1
ATOM 2286 N N . HIS A 1 298 ? -18.564 -22.633 75.744 1.00 81.38 298 HIS A N 1
ATOM 2287 C CA . HIS A 1 298 ? -18.216 -21.436 76.531 1.00 81.38 298 HIS A CA 1
ATOM 2288 C C . HIS A 1 298 ? -19.153 -20.239 76.312 1.00 81.38 298 HIS A C 1
ATOM 2290 O O . HIS A 1 298 ? -18.710 -19.094 76.313 1.00 81.38 298 HIS A O 1
ATOM 2296 N N . GLN A 1 299 ? -20.466 -20.461 76.165 1.00 75.56 299 GLN A N 1
ATOM 2297 C CA . GLN A 1 299 ? -21.449 -19.403 75.842 1.00 75.56 299 GLN A CA 1
ATOM 2298 C C . GLN A 1 299 ? -21.400 -18.156 76.753 1.00 75.56 299 GLN A C 1
ATOM 2300 O O . GLN A 1 299 ? -21.707 -17.054 76.294 1.00 75.56 299 GLN A O 1
ATOM 2305 N N . LYS A 1 300 ? -20.997 -18.307 78.024 1.00 74.00 300 LYS A N 1
ATOM 2306 C CA . LYS A 1 300 ? -20.884 -17.205 78.999 1.00 74.00 300 LYS A CA 1
ATOM 2307 C C . LYS A 1 300 ? -19.609 -16.365 78.847 1.00 74.00 300 LYS A C 1
ATOM 2309 O O . LYS A 1 300 ? -19.659 -15.169 79.110 1.00 74.00 300 LYS A O 1
ATOM 2314 N N . ASN A 1 301 ? -18.507 -16.965 78.392 1.00 78.25 301 ASN A N 1
ATOM 2315 C CA . ASN A 1 301 ? -17.172 -16.346 78.402 1.00 78.25 301 ASN A CA 1
ATOM 2316 C C . ASN A 1 301 ? -16.750 -15.793 77.028 1.00 78.25 301 ASN A C 1
ATOM 2318 O O . ASN A 1 301 ? -15.764 -15.072 76.931 1.00 78.25 301 ASN A O 1
ATOM 2322 N N . ILE A 1 302 ? -17.498 -16.110 75.965 1.00 83.25 302 ILE A N 1
ATOM 2323 C CA . ILE A 1 302 ? -17.226 -15.631 74.602 1.00 83.25 302 ILE A CA 1
ATOM 2324 C C . ILE A 1 302 ? -17.728 -14.193 74.359 1.00 83.25 302 ILE A C 1
ATOM 2326 O O . ILE A 1 302 ? -18.698 -13.771 75.005 1.00 83.25 302 ILE A O 1
ATOM 2330 N N . PRO A 1 303 ? -17.146 -13.465 73.381 1.00 82.25 303 PRO A N 1
ATOM 2331 C CA . PRO A 1 303 ? -17.566 -12.110 73.015 1.00 82.25 303 PRO A CA 1
ATOM 2332 C C . PRO A 1 303 ? -19.030 -12.021 72.556 1.00 82.25 303 PRO A C 1
ATOM 2334 O O . PRO A 1 303 ? -19.546 -12.920 71.885 1.00 82.25 303 PRO A O 1
ATOM 2337 N N . GLU A 1 304 ? -19.698 -10.900 72.846 1.00 77.94 304 GLU A N 1
ATOM 2338 C CA . GLU A 1 304 ? -21.140 -10.723 72.589 1.00 77.94 304 GLU A CA 1
ATOM 2339 C C . GLU A 1 304 ? -21.548 -10.882 71.117 1.00 77.94 304 GLU A C 1
ATOM 2341 O O . GLU A 1 304 ? -22.594 -11.466 70.824 1.00 77.94 304 GLU A O 1
ATOM 2346 N N . HIS A 1 305 ? -20.720 -10.404 70.184 1.00 77.81 305 HIS A N 1
ATOM 2347 C CA . HIS A 1 305 ? -20.981 -10.499 68.744 1.00 77.81 305 HIS A CA 1
ATOM 2348 C C . HIS A 1 305 ? -20.950 -11.950 68.228 1.00 77.81 305 HIS A C 1
ATOM 2350 O O . HIS A 1 305 ? -21.611 -12.267 67.243 1.00 77.81 305 HIS A O 1
ATOM 2356 N N . VAL A 1 306 ? -20.243 -12.852 68.921 1.00 80.12 306 VAL A N 1
ATOM 2357 C CA . VAL A 1 306 ? -20.216 -14.293 68.619 1.00 80.12 306 VAL A CA 1
ATOM 2358 C C . VAL A 1 306 ? -21.356 -15.027 69.335 1.00 80.12 306 VAL A C 1
ATOM 2360 O O . VAL A 1 306 ? -21.919 -15.977 68.795 1.00 80.12 306 VAL A O 1
ATOM 2363 N N . ARG A 1 307 ? -21.747 -14.566 70.531 1.00 75.19 307 ARG A N 1
ATOM 2364 C CA . ARG A 1 307 ? -22.800 -15.178 71.364 1.00 75.19 307 ARG A CA 1
ATOM 2365 C C . ARG A 1 307 ? -24.186 -15.170 70.708 1.00 75.19 307 ARG A C 1
ATOM 2367 O O . ARG A 1 307 ? -24.969 -16.083 70.941 1.00 75.19 307 ARG A O 1
ATOM 2374 N N . LYS A 1 308 ? -24.489 -14.165 69.878 1.00 70.00 308 LYS A N 1
ATOM 2375 C CA . LYS A 1 308 ? -25.791 -14.009 69.191 1.00 70.00 308 LYS A CA 1
ATOM 2376 C C . LYS A 1 308 ? -26.011 -14.986 68.023 1.00 70.00 308 LYS A C 1
ATOM 2378 O O . LYS A 1 308 ? -27.078 -14.977 67.415 1.00 70.00 308 LYS A O 1
ATOM 2383 N N . LEU A 1 309 ? -25.022 -15.811 67.682 1.00 72.56 309 LEU A N 1
ATOM 2384 C CA . LEU A 1 309 ? -25.074 -16.694 66.517 1.00 72.56 309 LEU A CA 1
ATOM 2385 C C . LEU A 1 309 ? -25.761 -18.020 66.839 1.00 72.56 309 LEU A C 1
ATOM 2387 O O . LEU A 1 309 ? -25.494 -18.631 67.870 1.00 72.56 309 LEU A O 1
ATOM 2391 N N . ASN A 1 310 ? -26.586 -18.515 65.913 1.00 72.31 310 ASN A N 1
ATOM 2392 C CA . ASN A 1 310 ? -27.141 -19.864 65.998 1.00 72.31 310 ASN A CA 1
ATOM 2393 C C . ASN A 1 310 ? -26.129 -20.887 65.434 1.00 72.31 310 ASN A C 1
ATOM 2395 O O . ASN A 1 310 ? -25.945 -20.938 64.213 1.00 72.31 310 ASN A O 1
ATOM 2399 N N . PRO A 1 311 ? -25.506 -21.751 66.264 1.00 68.12 311 PRO A N 1
ATOM 2400 C CA . PRO A 1 311 ? -24.443 -22.655 65.815 1.00 68.12 311 PRO A CA 1
ATOM 2401 C C . PRO A 1 311 ? -24.904 -23.699 64.787 1.00 68.12 311 PRO A C 1
ATOM 2403 O O . PRO A 1 311 ? -24.068 -24.290 64.109 1.00 68.12 311 PRO A O 1
ATOM 2406 N N . LYS A 1 312 ? -26.218 -23.952 64.677 1.00 66.00 312 LYS A N 1
ATOM 2407 C CA . LYS A 1 312 ? -26.796 -24.948 63.756 1.00 66.00 312 LYS A CA 1
ATOM 2408 C C . LYS A 1 312 ? -27.018 -24.422 62.332 1.00 66.00 312 LYS A C 1
ATOM 2410 O O . LYS A 1 312 ? -27.160 -25.235 61.426 1.00 66.00 312 LYS A O 1
ATOM 2415 N N . LEU A 1 313 ? -27.049 -23.101 62.136 1.00 67.75 313 LEU A N 1
ATOM 2416 C CA . LEU A 1 313 ? -27.331 -22.448 60.845 1.00 67.75 313 LEU A CA 1
ATOM 2417 C C . LEU A 1 313 ? -26.125 -21.681 60.276 1.00 67.75 313 LEU A C 1
ATOM 2419 O O . LEU A 1 313 ? -26.242 -21.042 59.238 1.00 67.75 313 LEU A O 1
ATOM 2423 N N . LEU A 1 314 ? -24.972 -21.723 60.948 1.00 78.12 314 LEU A N 1
ATOM 2424 C CA . LEU A 1 314 ? -23.810 -20.917 60.584 1.00 78.12 314 LEU A CA 1
ATOM 2425 C C . LEU A 1 314 ? -22.938 -21.619 59.532 1.00 78.12 314 LEU A C 1
ATOM 2427 O O . LEU A 1 314 ? -22.323 -22.654 59.817 1.00 78.12 314 LEU A O 1
ATOM 2431 N N . HIS A 1 315 ? -22.815 -21.034 58.338 1.00 81.12 315 HIS A N 1
ATOM 2432 C CA . HIS A 1 315 ? -21.848 -21.502 57.348 1.00 81.12 315 HIS A CA 1
ATOM 2433 C C . HIS A 1 315 ? -20.442 -20.940 57.619 1.00 81.12 315 HIS A C 1
ATOM 2435 O O . HIS A 1 315 ? -20.238 -19.920 58.276 1.00 81.12 315 HIS A O 1
ATOM 2441 N N . TYR A 1 316 ? -19.424 -21.629 57.095 1.00 82.06 316 TYR A N 1
ATOM 2442 C CA . TYR A 1 316 ? -18.017 -21.241 57.262 1.00 82.06 316 TYR A CA 1
ATOM 2443 C C . TYR A 1 316 ? -17.688 -19.861 56.668 1.00 82.06 316 TYR A C 1
ATOM 2445 O O . TYR A 1 316 ? -16.768 -19.188 57.137 1.00 82.06 316 TYR A O 1
ATOM 2453 N N . GLU A 1 317 ? -18.392 -19.467 55.606 1.00 79.94 317 GLU A N 1
ATOM 2454 C CA . GLU A 1 317 ? -18.217 -18.168 54.956 1.00 79.94 317 GLU A CA 1
ATOM 2455 C C . GLU A 1 317 ? -18.745 -17.033 55.837 1.00 79.94 317 GLU A C 1
ATOM 2457 O O . GLU A 1 317 ? -17.981 -16.115 56.131 1.00 79.94 317 GLU A O 1
ATOM 2462 N N . ASP A 1 318 ? -19.954 -17.187 56.380 1.00 81.50 318 ASP A N 1
ATOM 2463 C CA . ASP A 1 318 ? -20.549 -16.254 57.345 1.00 81.50 318 ASP A CA 1
ATOM 2464 C C . ASP A 1 318 ? -19.643 -16.074 58.569 1.00 81.50 318 ASP A C 1
ATOM 2466 O O . ASP A 1 318 ? -19.355 -14.959 59.003 1.00 81.50 318 ASP A O 1
ATOM 2470 N N . ALA A 1 319 ? -19.092 -17.178 59.088 1.00 80.75 319 ALA A N 1
ATOM 2471 C CA . ALA A 1 319 ? -18.186 -17.141 60.232 1.00 80.75 319 ALA A CA 1
ATOM 2472 C C . ALA A 1 319 ? -16.878 -16.377 59.946 1.00 80.75 319 ALA A C 1
ATOM 2474 O O . ALA A 1 319 ? -16.258 -15.812 60.849 1.00 80.75 319 ALA A O 1
ATOM 2475 N N . LYS A 1 320 ? -16.434 -16.350 58.686 1.00 81.81 320 LYS A N 1
ATOM 2476 C CA . LYS A 1 320 ? -15.245 -15.601 58.267 1.00 81.81 320 LYS A CA 1
ATOM 2477 C C . LYS A 1 320 ? -15.486 -14.106 58.148 1.00 81.81 320 LYS A C 1
ATOM 2479 O O . LYS A 1 320 ? -14.504 -13.373 58.254 1.00 81.81 320 LYS A O 1
ATOM 2484 N N . THR A 1 321 ? -16.716 -13.677 57.898 1.00 82.31 321 THR A N 1
ATOM 2485 C CA . THR A 1 321 ? -17.075 -12.261 57.764 1.00 82.31 321 THR A CA 1
ATOM 2486 C C . THR A 1 321 ? -17.443 -11.610 59.095 1.00 82.31 321 THR A C 1
ATOM 2488 O O . THR A 1 321 ? -17.469 -10.389 59.153 1.00 82.31 321 THR A O 1
ATOM 2491 N N . LEU A 1 322 ? -17.641 -12.397 60.164 1.00 82.56 322 LEU A N 1
ATOM 2492 C CA . LEU A 1 322 ? -17.950 -11.909 61.520 1.00 82.56 322 LEU A CA 1
ATOM 2493 C C . LEU A 1 322 ? -16.958 -10.865 62.045 1.00 82.56 322 LEU A C 1
ATOM 2495 O O . LEU A 1 322 ? -17.363 -9.882 62.656 1.00 82.56 322 LEU A O 1
ATOM 2499 N N . ASN A 1 323 ? -15.660 -11.069 61.804 1.00 82.38 323 ASN A N 1
ATOM 2500 C CA . ASN A 1 323 ? -14.654 -10.084 62.171 1.00 82.38 323 ASN A CA 1
ATOM 2501 C C . ASN A 1 323 ? -14.572 -9.018 61.073 1.00 82.38 323 ASN A C 1
ATOM 2503 O O . ASN A 1 323 ? -13.831 -9.178 60.092 1.00 82.38 323 ASN A O 1
ATOM 2507 N N . GLU A 1 324 ? -15.346 -7.944 61.228 1.00 79.88 324 GLU A N 1
ATOM 2508 C CA . GLU A 1 324 ? -15.406 -6.845 60.258 1.00 79.88 324 GLU A CA 1
ATOM 2509 C C . GLU A 1 324 ? -14.035 -6.196 60.057 1.00 79.88 324 GLU A C 1
ATOM 2511 O O . GLU A 1 324 ? -13.617 -5.975 58.920 1.00 79.88 324 GLU A O 1
ATOM 2516 N N . HIS A 1 325 ? -13.279 -5.995 61.141 1.00 81.56 325 HIS A N 1
ATOM 2517 C CA . HIS A 1 325 ? -11.948 -5.396 61.094 1.00 81.56 325 HIS A CA 1
ATOM 2518 C C . HIS A 1 325 ? -10.966 -6.237 60.257 1.00 81.56 325 HIS A C 1
ATOM 2520 O O . HIS A 1 325 ? -10.332 -5.727 59.333 1.00 81.56 325 HIS A O 1
ATOM 2526 N N . TYR A 1 326 ? -10.866 -7.546 60.514 1.00 85.81 326 TYR A N 1
ATOM 2527 C CA . TYR A 1 326 ? -10.006 -8.450 59.739 1.00 85.81 326 TYR A CA 1
ATOM 2528 C C . TYR A 1 326 ? -10.454 -8.549 58.275 1.00 85.81 326 TYR A C 1
ATOM 2530 O O . TYR A 1 326 ? -9.622 -8.574 57.363 1.00 85.81 326 TYR A O 1
ATOM 2538 N N . SER A 1 327 ? -11.764 -8.631 58.038 1.00 83.62 327 SER A N 1
ATOM 2539 C CA . SER A 1 327 ? -12.331 -8.824 56.700 1.00 83.62 327 SER A CA 1
ATOM 2540 C C . SER A 1 327 ? -12.166 -7.585 55.824 1.00 83.62 327 SER A C 1
ATOM 2542 O O . SER A 1 327 ? -11.728 -7.712 54.678 1.00 83.62 327 SER A O 1
ATOM 2544 N N . ALA A 1 328 ? -12.429 -6.394 56.370 1.00 83.94 328 ALA A N 1
ATOM 2545 C CA . ALA A 1 328 ? -12.199 -5.117 55.700 1.00 83.94 328 ALA A CA 1
ATOM 2546 C C . ALA A 1 328 ? -10.709 -4.909 55.400 1.00 83.94 328 ALA A C 1
ATOM 2548 O O . ALA A 1 328 ? -10.344 -4.573 54.271 1.00 83.94 328 ALA A O 1
ATOM 2549 N N . LEU A 1 329 ? -9.838 -5.205 56.371 1.00 83.81 329 LEU A N 1
ATOM 2550 C CA . LEU A 1 329 ? -8.392 -5.102 56.200 1.00 83.81 329 LEU A CA 1
ATOM 2551 C C . LEU A 1 329 ? -7.876 -6.035 55.102 1.00 83.81 329 LEU A C 1
ATOM 2553 O O . LEU A 1 329 ? -7.145 -5.614 54.207 1.00 83.81 329 LEU A O 1
ATOM 2557 N N . TRP A 1 330 ? -8.289 -7.305 55.120 1.00 85.56 330 TRP A N 1
ATOM 2558 C CA . TRP A 1 330 ? -7.888 -8.255 54.086 1.00 85.56 330 TRP A CA 1
ATOM 2559 C C . TRP A 1 330 ? -8.431 -7.878 52.702 1.00 85.56 330 TRP A C 1
ATOM 2561 O O . TRP A 1 330 ? -7.736 -8.100 51.710 1.00 85.56 330 TRP A O 1
ATOM 2571 N N . LYS A 1 331 ? -9.636 -7.301 52.613 1.00 84.12 331 LYS A N 1
ATOM 2572 C CA . LYS A 1 331 ? -10.206 -6.827 51.345 1.00 84.12 331 LYS A CA 1
ATOM 2573 C C . LYS A 1 331 ? -9.359 -5.703 50.738 1.00 84.12 331 LYS A C 1
ATOM 2575 O O . LYS A 1 331 ? -8.926 -5.855 49.597 1.00 84.12 331 LYS A O 1
ATOM 2580 N N . ARG A 1 332 ? -9.023 -4.670 51.523 1.00 82.56 332 ARG A N 1
ATOM 2581 C CA . ARG A 1 332 ? -8.137 -3.565 51.099 1.00 82.56 332 ARG A CA 1
ATOM 2582 C C . ARG A 1 332 ? -6.762 -4.071 50.664 1.00 82.56 332 ARG A C 1
ATOM 2584 O O . ARG A 1 332 ? -6.329 -3.805 49.551 1.00 82.56 332 ARG A O 1
ATOM 2591 N N . VAL A 1 333 ? -6.119 -4.912 51.479 1.00 81.19 333 VAL A N 1
ATOM 2592 C CA . VAL A 1 333 ? -4.811 -5.519 51.151 1.00 81.19 333 VAL A CA 1
ATOM 2593 C C . VAL A 1 333 ? -4.873 -6.334 49.855 1.00 81.19 333 VAL A C 1
ATOM 2595 O O . VAL A 1 333 ? -3.950 -6.299 49.041 1.00 81.19 333 VAL A O 1
ATOM 2598 N N . LYS A 1 334 ? -5.957 -7.082 49.631 1.00 79.44 334 LYS A N 1
ATOM 2599 C CA . LYS A 1 334 ? -6.124 -7.880 48.413 1.00 79.44 334 LYS A CA 1
ATOM 2600 C C . LYS A 1 334 ? -6.273 -6.994 47.172 1.00 79.44 334 LYS A C 1
ATOM 2602 O O . LYS A 1 334 ? -5.646 -7.298 46.163 1.00 79.44 334 LYS A O 1
ATOM 2607 N N . GLU A 1 335 ? -7.101 -5.957 47.231 1.00 77.38 335 GLU A N 1
ATOM 2608 C CA . GLU A 1 335 ? -7.427 -5.093 46.087 1.00 77.38 335 GLU A CA 1
ATOM 2609 C C . GLU A 1 335 ? -6.296 -4.107 45.763 1.00 77.38 335 GLU A C 1
ATOM 2611 O O . GLU A 1 335 ? -5.855 -4.028 44.617 1.00 77.38 335 GLU A O 1
ATOM 2616 N N . GLU A 1 336 ? -5.777 -3.411 46.771 1.00 72.88 336 GLU A N 1
ATOM 2617 C CA . GLU A 1 336 ? -4.831 -2.307 46.585 1.00 72.88 336 GLU A CA 1
ATOM 2618 C C . GLU A 1 336 ? -3.380 -2.784 46.445 1.00 72.88 336 GLU A C 1
ATOM 2620 O O . GLU A 1 336 ? -2.627 -2.216 45.657 1.00 72.88 336 GLU A O 1
ATOM 2625 N N . LEU A 1 337 ? -2.989 -3.855 47.150 1.00 73.00 337 LEU A N 1
ATOM 2626 C CA . LEU A 1 337 ? -1.618 -4.377 47.105 1.00 73.00 337 LEU A CA 1
ATOM 2627 C C . LEU A 1 337 ? -1.518 -5.576 46.156 1.00 73.00 337 LEU A C 1
ATOM 2629 O O . LEU A 1 337 ? -0.830 -5.522 45.141 1.00 73.00 337 LEU A O 1
ATOM 2633 N N . PHE A 1 338 ? -2.233 -6.668 46.437 1.00 70.69 338 PHE A N 1
ATOM 2634 C CA . PHE A 1 338 ? -2.012 -7.927 45.712 1.00 70.69 338 PHE A CA 1
ATOM 2635 C C . PHE A 1 338 ? -2.586 -7.941 44.282 1.00 70.69 338 PHE A C 1
ATOM 2637 O O . PHE A 1 338 ? -1.981 -8.572 43.421 1.00 70.69 338 PHE A O 1
ATOM 2644 N N . MET A 1 339 ? -3.719 -7.278 44.005 1.00 64.31 339 MET A N 1
ATOM 2645 C CA . MET A 1 339 ? -4.348 -7.253 42.667 1.00 64.31 339 MET A CA 1
ATOM 2646 C C . MET A 1 339 ? -3.756 -6.190 41.735 1.00 64.31 339 MET A C 1
ATOM 2648 O O . MET A 1 339 ? -3.643 -6.423 40.532 1.00 64.31 339 MET A O 1
ATOM 2652 N N . LYS A 1 340 ? -3.316 -5.045 42.269 1.00 59.56 340 LYS A N 1
ATOM 2653 C CA . LYS A 1 340 ? -2.599 -4.010 41.503 1.00 59.56 340 LYS A CA 1
ATOM 2654 C C . LYS A 1 340 ? -1.314 -4.563 40.874 1.00 59.56 340 LYS A C 1
ATOM 2656 O O . LYS A 1 340 ? -1.012 -4.263 39.726 1.00 59.56 340 LYS A O 1
ATOM 2661 N N . MET A 1 341 ? -0.635 -5.470 41.576 1.00 58.66 341 MET A N 1
ATOM 2662 C CA . MET A 1 341 ? 0.563 -6.180 41.106 1.00 58.66 341 MET A CA 1
ATOM 2663 C C . MET A 1 341 ? 0.284 -7.261 40.037 1.00 58.66 341 MET A C 1
ATOM 2665 O O . MET A 1 341 ? 1.217 -7.925 39.591 1.00 58.66 341 MET A O 1
ATOM 2669 N N . VAL A 1 342 ? -0.977 -7.457 39.623 1.00 51.75 342 VAL A N 1
ATOM 2670 C CA . VAL A 1 342 ? -1.376 -8.377 38.536 1.00 51.75 342 VAL A CA 1
ATOM 2671 C C . VAL A 1 342 ? -1.590 -7.630 37.209 1.00 51.75 342 VAL A C 1
ATOM 2673 O O . VAL A 1 342 ? -1.449 -8.227 36.143 1.00 51.75 342 VAL A O 1
ATOM 2676 N N . ARG A 1 343 ? -1.886 -6.320 37.238 1.00 51.97 343 ARG A N 1
ATOM 2677 C CA . ARG A 1 343 ? -2.229 -5.524 36.045 1.00 51.97 343 ARG A CA 1
ATOM 2678 C C . ARG A 1 343 ? -1.046 -4.679 35.571 1.00 51.97 343 ARG A C 1
ATOM 2680 O O . ARG A 1 343 ? -0.583 -3.793 36.283 1.00 51.97 343 ARG A O 1
ATOM 2687 N N . LYS A 1 344 ? -0.596 -4.907 34.335 1.00 58.69 344 LYS A N 1
ATOM 2688 C CA . LYS A 1 344 ? 0.425 -4.077 33.680 1.00 58.69 344 LYS A CA 1
ATOM 2689 C C . LYS A 1 344 ? -0.197 -2.747 33.244 1.00 58.69 344 LYS A C 1
ATOM 2691 O O . LYS A 1 344 ? -1.201 -2.735 32.533 1.00 58.69 344 LYS A O 1
ATOM 2696 N N . LYS A 1 345 ? 0.384 -1.625 33.674 1.00 64.94 345 LYS A N 1
ATOM 2697 C CA . LYS A 1 345 ? 0.000 -0.296 33.181 1.00 64.94 345 LYS A CA 1
ATOM 2698 C C . LYS A 1 345 ? 0.497 -0.158 31.740 1.00 64.94 345 LYS A C 1
ATOM 2700 O O . LYS A 1 345 ? 1.686 -0.336 31.496 1.00 64.94 345 LYS A O 1
ATOM 2705 N N . LEU A 1 346 ? -0.410 0.136 30.809 1.00 73.88 346 LEU A N 1
ATOM 2706 C CA . LEU A 1 346 ? -0.048 0.434 29.425 1.00 73.88 346 LEU A CA 1
ATOM 2707 C C . LEU A 1 346 ? 0.763 1.733 29.364 1.00 73.88 346 LEU A C 1
ATOM 2709 O O . LEU A 1 346 ? 0.503 2.670 30.125 1.00 73.88 346 LEU A O 1
ATOM 2713 N N . ASP A 1 347 ? 1.706 1.795 28.433 1.00 78.44 347 ASP A N 1
ATOM 2714 C CA . ASP A 1 347 ? 2.430 3.018 28.126 1.00 78.44 347 ASP A CA 1
ATOM 2715 C C . ASP A 1 347 ? 1.471 4.120 27.640 1.00 78.44 347 ASP A C 1
ATOM 2717 O O . ASP A 1 347 ? 0.679 3.923 26.713 1.00 78.44 347 ASP A O 1
ATOM 2721 N N . ASN A 1 348 ? 1.537 5.295 28.270 1.00 83.69 348 ASN A N 1
ATOM 2722 C CA . ASN A 1 348 ? 0.643 6.411 27.962 1.00 83.69 348 ASN A CA 1
ATOM 2723 C C . ASN A 1 348 ? 0.864 6.955 26.540 1.00 83.69 348 ASN A C 1
ATOM 2725 O O . ASN A 1 348 ? -0.063 7.491 25.937 1.00 83.69 348 ASN A O 1
ATOM 2729 N N . ARG A 1 349 ? 2.062 6.770 25.970 1.00 85.25 349 ARG A N 1
ATOM 2730 C CA . ARG A 1 349 ? 2.431 7.277 24.637 1.00 85.25 349 ARG A CA 1
ATOM 2731 C C . ARG A 1 349 ? 1.527 6.756 23.521 1.00 85.25 349 ARG A C 1
ATOM 2733 O O . ARG A 1 349 ? 1.206 7.499 22.600 1.00 85.25 349 ARG A O 1
ATOM 2740 N N . ILE A 1 350 ? 1.069 5.506 23.633 1.00 88.12 350 ILE A N 1
ATOM 2741 C CA . ILE A 1 350 ? 0.149 4.886 22.665 1.00 88.12 350 ILE A CA 1
ATOM 2742 C C . ILE A 1 350 ? -1.174 5.652 22.633 1.00 88.12 350 ILE A C 1
ATOM 2744 O O . ILE A 1 350 ? -1.671 6.005 21.567 1.00 88.12 350 ILE A O 1
ATOM 2748 N N . ARG A 1 351 ? -1.721 5.947 23.815 1.00 87.88 351 ARG A N 1
ATOM 2749 C CA . ARG A 1 351 ? -2.974 6.685 23.953 1.00 87.88 351 ARG A CA 1
ATOM 2750 C C . ARG A 1 351 ? -2.838 8.113 23.427 1.00 87.88 351 ARG A C 1
ATOM 2752 O O . ARG A 1 351 ? -3.664 8.533 22.623 1.00 87.88 351 ARG A O 1
ATOM 2759 N N . VAL A 1 352 ? -1.791 8.824 23.849 1.00 88.19 352 VAL A N 1
ATOM 2760 C CA . VAL A 1 352 ? -1.559 10.221 23.452 1.00 88.19 352 VAL A CA 1
ATOM 2761 C C . VAL A 1 352 ? -1.380 10.343 21.937 1.00 88.19 352 VAL A C 1
ATOM 2763 O O . VAL A 1 352 ? -1.927 11.254 21.329 1.00 88.19 352 VAL A O 1
ATOM 2766 N N . SER A 1 353 ? -0.687 9.398 21.295 1.00 88.12 353 SER A N 1
ATOM 2767 C CA . SER A 1 353 ? -0.529 9.400 19.836 1.00 88.12 353 SER A CA 1
ATOM 2768 C C . SER A 1 353 ? -1.860 9.253 19.092 1.00 88.12 353 SER A C 1
ATOM 2770 O O . SER A 1 353 ? -2.106 9.996 18.142 1.00 88.12 353 SER A O 1
ATOM 2772 N N . ILE A 1 354 ? -2.743 8.358 19.548 1.00 90.19 354 ILE A N 1
ATOM 2773 C CA . ILE A 1 354 ? -4.076 8.172 18.953 1.00 90.19 354 ILE A CA 1
ATOM 2774 C C . ILE A 1 354 ? -4.939 9.428 19.150 1.00 90.19 354 ILE A C 1
ATOM 2776 O O . ILE A 1 354 ? -5.599 9.870 18.212 1.00 90.19 354 ILE A O 1
ATOM 2780 N N . GLU A 1 355 ? -4.918 10.026 20.344 1.00 88.81 355 GLU A N 1
ATOM 2781 C CA . GLU A 1 355 ? -5.657 11.261 20.642 1.00 88.81 355 GLU A CA 1
ATOM 2782 C C . GLU A 1 355 ? -5.142 12.442 19.796 1.00 88.81 355 GLU A C 1
ATOM 2784 O O . GLU A 1 355 ? -5.941 13.140 19.170 1.00 88.81 355 GLU A O 1
ATOM 2789 N N . ASN A 1 356 ? -3.821 12.614 19.682 1.00 88.44 356 ASN A N 1
ATOM 2790 C CA . ASN A 1 356 ? -3.201 13.644 18.844 1.00 88.44 356 ASN A CA 1
ATOM 2791 C C . ASN A 1 356 ? -3.541 13.452 17.354 1.00 88.44 356 ASN A C 1
ATOM 2793 O O . ASN A 1 356 ? -3.848 14.422 16.659 1.00 88.44 356 ASN A O 1
ATOM 2797 N N . GLY A 1 357 ? -3.521 12.210 16.855 1.00 87.62 357 GLY A N 1
ATOM 2798 C CA . GLY A 1 357 ? -3.914 11.884 15.481 1.00 87.62 357 GLY A CA 1
ATOM 2799 C C . GLY A 1 357 ? -5.377 12.227 15.199 1.00 87.62 357 GLY A C 1
ATOM 2800 O O . GLY A 1 357 ? -5.685 12.872 14.198 1.00 87.62 357 GLY A O 1
ATOM 2801 N N . ALA A 1 358 ? -6.280 11.869 16.117 1.00 87.06 358 ALA A N 1
ATOM 2802 C CA . ALA A 1 358 ? -7.704 12.179 16.004 1.00 87.06 358 ALA A CA 1
ATOM 2803 C C . ALA A 1 358 ? -7.993 13.691 16.027 1.00 87.06 358 ALA A C 1
ATOM 2805 O O . ALA A 1 358 ? -8.868 14.147 15.294 1.00 87.06 358 ALA A O 1
ATOM 2806 N N . GLN A 1 359 ? -7.254 14.467 16.827 1.00 85.25 359 GLN A N 1
ATOM 2807 C CA . GLN A 1 359 ? -7.415 15.924 16.913 1.00 85.25 359 GLN A CA 1
ATOM 2808 C C . GLN A 1 359 ? -6.840 16.667 15.702 1.00 85.25 359 GLN A C 1
ATOM 2810 O O . GLN A 1 359 ? -7.469 17.589 15.195 1.00 85.25 359 GLN A O 1
ATOM 2815 N N . SER A 1 360 ? -5.658 16.265 15.227 1.00 83.50 360 SER A N 1
ATOM 2816 C CA . SER A 1 360 ? -5.017 16.864 14.045 1.00 83.50 360 SER A CA 1
ATOM 2817 C C . SER A 1 360 ? -5.662 16.429 12.723 1.00 83.50 360 SER A C 1
ATOM 2819 O O . SER A 1 360 ? -5.495 17.081 11.692 1.00 83.50 360 SER A O 1
ATOM 2821 N N . GLY A 1 361 ? -6.404 15.317 12.724 1.00 86.62 361 GLY A N 1
ATOM 2822 C CA . GLY A 1 361 ? -6.891 14.683 11.501 1.00 86.62 361 GLY A CA 1
ATOM 2823 C C . GLY A 1 361 ? -5.767 14.030 10.688 1.00 86.62 361 GLY A C 1
ATOM 2824 O O . GLY A 1 361 ? -5.910 13.855 9.477 1.00 86.62 361 GLY A O 1
ATOM 2825 N N . HIS A 1 362 ? -4.653 13.675 11.336 1.00 90.50 362 HIS A N 1
ATOM 2826 C CA . HIS A 1 362 ? -3.525 12.956 10.733 1.00 90.50 362 HIS A CA 1
ATOM 2827 C C . HIS A 1 362 ? -3.669 11.453 10.982 1.00 90.50 362 HIS A C 1
ATOM 2829 O O . HIS A 1 362 ? -4.304 11.026 11.951 1.00 90.50 362 HIS A O 1
ATOM 2835 N N . ARG A 1 363 ? -3.092 10.619 10.116 1.00 93.69 363 ARG A N 1
ATOM 2836 C CA . ARG A 1 363 ? -3.104 9.164 10.322 1.00 93.69 363 ARG A CA 1
ATOM 2837 C C . ARG A 1 363 ? -2.025 8.771 11.326 1.00 93.69 363 ARG A C 1
ATOM 2839 O O . ARG A 1 363 ? -0.986 9.420 11.445 1.00 93.69 363 ARG A O 1
ATOM 2846 N N . THR A 1 364 ? -2.270 7.674 12.034 1.00 92.88 364 THR A N 1
ATOM 2847 C CA . THR A 1 364 ? -1.303 7.075 12.965 1.00 92.88 364 THR A CA 1
ATOM 2848 C C . THR A 1 364 ? -0.949 5.666 12.513 1.00 92.88 364 THR A C 1
ATOM 2850 O O . THR A 1 364 ? -1.815 4.908 12.072 1.00 92.88 364 THR A O 1
ATOM 2853 N N . MET A 1 365 ? 0.334 5.311 12.580 1.00 93.38 365 MET A N 1
ATOM 2854 C CA . MET A 1 365 ? 0.832 4.002 12.160 1.00 93.38 365 MET A CA 1
ATOM 2855 C C . MET A 1 365 ? 1.353 3.213 13.362 1.00 93.38 365 MET A C 1
ATOM 2857 O O . MET A 1 365 ? 2.154 3.716 14.142 1.00 93.38 365 MET A O 1
ATOM 2861 N N . PHE A 1 366 ? 0.934 1.957 13.488 1.00 93.12 366 PHE A N 1
ATOM 2862 C CA . PHE A 1 366 ? 1.422 1.016 14.491 1.00 93.12 366 PHE A CA 1
ATOM 2863 C C . PHE A 1 366 ? 2.074 -0.186 13.814 1.00 93.12 366 PHE A C 1
ATOM 2865 O O . PHE A 1 366 ? 1.451 -0.855 12.990 1.00 93.12 366 PHE A O 1
ATOM 2872 N N . VAL A 1 367 ? 3.312 -0.491 14.194 1.00 91.69 367 VAL A N 1
ATOM 2873 C CA . VAL A 1 367 ? 4.026 -1.700 13.767 1.00 91.69 367 VAL A CA 1
ATOM 2874 C C . VAL A 1 367 ? 4.130 -2.628 14.967 1.00 91.69 367 VAL A C 1
ATOM 2876 O O . VAL A 1 367 ? 4.858 -2.334 15.911 1.00 91.69 367 VAL A O 1
ATOM 2879 N N . ILE A 1 368 ? 3.375 -3.725 14.944 1.00 90.75 368 ILE A N 1
ATOM 2880 C CA . ILE A 1 368 ? 3.267 -4.669 16.061 1.00 90.75 368 ILE A CA 1
ATOM 2881 C C . ILE A 1 368 ? 4.153 -5.879 15.779 1.00 90.75 368 ILE A C 1
ATOM 2883 O O . ILE A 1 368 ? 3.943 -6.588 14.791 1.00 90.75 368 ILE A O 1
ATOM 2887 N N . ILE A 1 369 ? 5.136 -6.111 16.647 1.00 87.44 369 ILE A N 1
ATOM 2888 C CA . ILE A 1 369 ? 6.106 -7.201 16.526 1.00 87.44 369 ILE A CA 1
ATOM 2889 C C . ILE A 1 369 ? 5.713 -8.357 17.438 1.00 87.44 369 ILE A C 1
ATOM 2891 O O . ILE A 1 369 ? 5.707 -8.211 18.662 1.00 87.44 369 ILE A O 1
ATOM 2895 N N . GLY A 1 370 ? 5.476 -9.510 16.814 1.00 82.50 370 GLY A N 1
ATOM 2896 C CA . GLY A 1 370 ? 5.284 -10.788 17.479 1.00 82.50 370 GLY A CA 1
ATOM 2897 C C . GLY A 1 370 ? 4.001 -11.524 17.084 1.00 82.50 370 GLY A C 1
ATOM 2898 O O . GLY A 1 370 ? 3.209 -11.105 16.232 1.00 82.50 370 GLY A O 1
ATOM 2899 N N . ASP A 1 371 ? 3.829 -12.694 17.690 1.00 80.50 371 ASP A N 1
ATOM 2900 C CA . ASP A 1 371 ? 2.840 -13.694 17.304 1.00 80.50 371 ASP A CA 1
ATOM 2901 C C . ASP A 1 371 ? 1.401 -13.322 17.688 1.00 80.50 371 ASP A C 1
ATOM 2903 O O . ASP A 1 371 ? 0.448 -13.827 17.079 1.00 80.50 371 ASP A O 1
ATOM 2907 N N . LYS A 1 372 ? 1.226 -12.449 18.689 1.00 80.56 372 LYS A N 1
ATOM 2908 C CA . LYS A 1 372 ? -0.082 -12.086 19.269 1.00 80.56 372 LYS A CA 1
ATOM 2909 C C . LYS A 1 372 ? -0.576 -10.707 18.856 1.00 80.56 372 LYS A C 1
ATOM 2911 O O . LYS A 1 372 ? -1.535 -10.199 19.436 1.00 80.56 372 LYS A O 1
ATOM 2916 N N . GLY A 1 373 ? -0.013 -10.124 17.801 1.00 82.06 373 GLY A N 1
ATOM 2917 C CA . GLY A 1 373 ? -0.443 -8.811 17.322 1.00 82.06 373 GLY A CA 1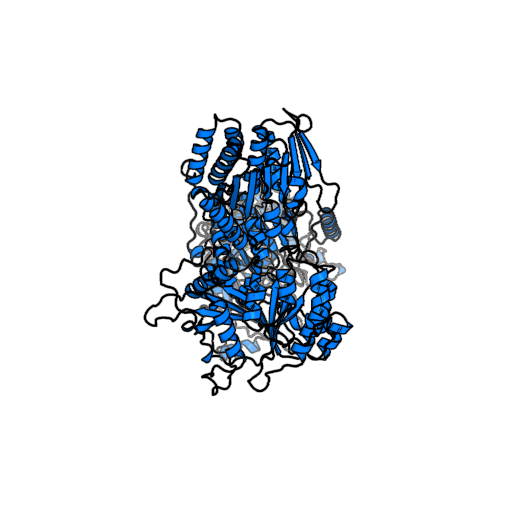
ATOM 2918 C C . GLY A 1 373 ? -1.945 -8.695 17.007 1.00 82.06 373 GLY A C 1
ATOM 2919 O O . GLY A 1 373 ? -2.508 -7.611 17.127 1.00 82.06 373 GLY A O 1
ATOM 2920 N N . LYS A 1 374 ? -2.635 -9.802 16.683 1.00 84.19 374 LYS A N 1
ATOM 2921 C CA . LYS A 1 374 ? -4.094 -9.820 16.437 1.00 84.19 374 LYS A CA 1
ATOM 2922 C C . LYS A 1 374 ? -4.920 -9.410 17.656 1.00 84.19 374 LYS 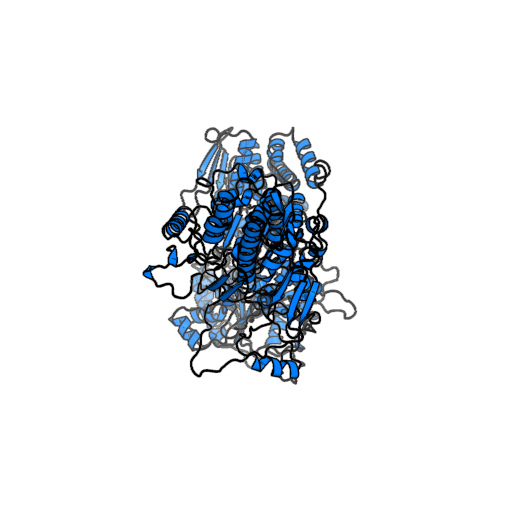A C 1
ATOM 2924 O O . LYS A 1 374 ? -5.908 -8.699 17.494 1.00 84.19 374 LYS A O 1
ATOM 2929 N N . ASP A 1 375 ? -4.507 -9.822 18.849 1.00 85.00 375 ASP A N 1
ATOM 2930 C CA . ASP A 1 375 ? -5.227 -9.510 20.086 1.00 85.00 375 ASP A CA 1
ATOM 2931 C C . ASP A 1 375 ? -5.023 -8.032 20.451 1.00 85.00 375 ASP A C 1
ATOM 2933 O O . ASP A 1 375 ? -5.939 -7.354 20.916 1.00 85.00 375 ASP A O 1
ATOM 2937 N N . GLN A 1 376 ? -3.842 -7.492 20.135 1.00 88.31 376 GLN A N 1
ATOM 2938 C CA . GLN A 1 376 ? -3.498 -6.092 20.386 1.00 88.31 376 GLN A CA 1
ATOM 2939 C C . GLN A 1 376 ? -4.273 -5.113 19.493 1.00 88.31 376 GLN A C 1
ATOM 2941 O O . GLN A 1 376 ? -4.618 -4.014 19.931 1.00 88.31 376 GLN A O 1
ATOM 2946 N N . VAL A 1 377 ? -4.636 -5.522 18.273 1.00 90.38 377 VAL A N 1
ATOM 2947 C CA . VAL A 1 377 ? -5.499 -4.736 17.369 1.00 90.38 377 VAL A CA 1
ATOM 2948 C C . VAL A 1 377 ? -6.837 -4.379 18.027 1.00 90.38 377 VAL A C 1
ATOM 2950 O O . VAL A 1 377 ? -7.335 -3.271 17.832 1.00 90.38 377 VAL A O 1
ATOM 2953 N N . VAL A 1 378 ? -7.396 -5.272 18.850 1.00 89.88 378 VAL A N 1
ATOM 2954 C CA . VAL A 1 378 ? -8.662 -5.041 19.569 1.00 89.88 378 VAL A CA 1
ATOM 2955 C C . VAL A 1 378 ? -8.533 -3.875 20.544 1.00 89.88 378 VAL A C 1
ATOM 2957 O O . VAL A 1 378 ? -9.414 -3.018 20.629 1.00 89.88 378 VAL A O 1
ATOM 2960 N N . ILE A 1 379 ? -7.416 -3.828 21.268 1.00 88.50 379 ILE A N 1
ATOM 2961 C CA . ILE A 1 379 ? -7.134 -2.790 22.259 1.00 88.50 379 ILE A CA 1
ATOM 2962 C C . ILE A 1 379 ? -6.955 -1.437 21.561 1.00 88.50 379 ILE A C 1
ATOM 2964 O O . ILE A 1 379 ? -7.548 -0.447 21.992 1.00 88.50 379 ILE A O 1
ATOM 2968 N N . LEU A 1 380 ? -6.214 -1.405 20.449 1.00 90.62 380 LEU A N 1
ATOM 2969 C CA . LEU A 1 380 ? -6.025 -0.196 19.642 1.00 90.62 380 LEU A CA 1
ATOM 2970 C C . LEU A 1 380 ? -7.350 0.320 19.062 1.00 90.62 380 LEU A C 1
ATOM 2972 O O . LEU A 1 380 ? -7.635 1.513 19.156 1.00 90.62 380 LEU A O 1
ATOM 2976 N N . HIS A 1 381 ? -8.200 -0.565 18.529 1.00 91.00 381 HIS A N 1
ATOM 2977 C CA . HIS A 1 381 ? -9.524 -0.185 18.019 1.00 91.00 381 HIS A CA 1
ATOM 2978 C C . HIS A 1 381 ? -10.428 0.381 19.118 1.00 91.00 381 HIS A C 1
ATOM 2980 O O . HIS A 1 381 ? -11.136 1.371 18.908 1.00 91.00 381 HIS A O 1
ATOM 2986 N N . HIS A 1 382 ? -10.374 -0.204 20.316 1.00 88.06 382 HIS A N 1
ATOM 2987 C CA . HIS A 1 382 ? -11.127 0.296 21.458 1.00 88.06 382 HIS A CA 1
ATOM 2988 C C . HIS A 1 382 ? -10.656 1.690 21.901 1.00 88.06 382 HIS A C 1
ATOM 2990 O O . HIS A 1 382 ? -11.488 2.533 22.236 1.00 88.06 382 HIS A O 1
ATOM 2996 N N . MET A 1 383 ? -9.345 1.956 21.876 1.00 87.75 383 MET A N 1
ATOM 2997 C CA . MET A 1 383 ? -8.789 3.286 22.161 1.00 87.75 383 MET A CA 1
ATOM 2998 C C . MET A 1 383 ? -9.185 4.307 21.098 1.00 87.75 383 MET A C 1
ATOM 3000 O O . MET A 1 383 ? -9.628 5.398 21.446 1.00 87.75 383 MET A O 1
ATOM 3004 N N . LEU A 1 384 ? -9.114 3.934 19.819 1.00 88.94 384 LEU A N 1
ATOM 3005 C CA . LEU A 1 384 ? -9.549 4.784 18.711 1.00 88.94 384 LEU A CA 1
ATOM 3006 C C . LEU A 1 384 ? -11.029 5.162 18.830 1.00 88.94 384 LEU A C 1
ATOM 3008 O O . LEU A 1 384 ? -11.386 6.332 18.727 1.00 88.94 384 LEU A O 1
ATOM 3012 N N . SER A 1 385 ? -11.879 4.177 19.131 1.00 88.00 385 SER A N 1
ATOM 3013 C CA . SER A 1 385 ? -13.318 4.383 19.333 1.00 88.00 385 SER A CA 1
ATOM 3014 C C . SER A 1 385 ? -13.635 5.294 20.524 1.00 88.00 385 SER A C 1
ATOM 3016 O O . SER A 1 385 ? -14.718 5.861 20.576 1.00 88.00 385 SER A O 1
ATOM 3018 N N . LYS A 1 386 ? -12.727 5.404 21.502 1.00 86.19 386 LYS A N 1
ATOM 3019 C CA . LYS A 1 386 ? -12.855 6.326 22.640 1.00 86.19 386 LYS A CA 1
ATOM 3020 C C . LYS A 1 386 ? -12.340 7.728 22.323 1.00 86.19 386 LYS A C 1
ATOM 3022 O O . LYS A 1 386 ? -12.868 8.689 22.867 1.00 86.19 386 LYS A O 1
ATOM 3027 N N . ALA A 1 387 ? -11.307 7.834 21.490 1.00 83.12 387 ALA A N 1
ATOM 3028 C CA . ALA A 1 387 ? -10.724 9.110 21.089 1.00 83.12 387 ALA A CA 1
ATOM 3029 C C . ALA A 1 387 ? -11.615 9.870 20.091 1.00 83.12 387 ALA A C 1
ATOM 3031 O O . ALA A 1 387 ? -11.649 11.098 20.102 1.00 83.12 387 ALA A O 1
ATOM 3032 N N . GLN A 1 388 ? -12.354 9.156 19.237 1.00 77.75 388 GLN A N 1
ATOM 3033 C CA . GLN A 1 388 ? -13.266 9.758 18.267 1.00 77.75 388 GLN A CA 1
ATOM 3034 C C . GLN A 1 388 ? -14.679 9.939 18.848 1.00 77.75 388 GLN A C 1
ATOM 3036 O O . GLN A 1 388 ? -15.263 9.012 19.394 1.00 77.75 388 GLN A O 1
ATOM 3041 N N . VAL A 1 389 ? -15.267 11.126 18.662 1.00 62.19 389 VAL A N 1
ATOM 3042 C CA . VAL A 1 389 ? -16.656 11.444 19.075 1.00 62.19 389 VAL A CA 1
ATOM 3043 C C . VAL A 1 389 ? -17.703 10.886 18.081 1.00 62.19 389 VAL A C 1
ATOM 3045 O O . VAL A 1 389 ? -18.902 10.898 18.350 1.00 62.19 389 VAL A O 1
ATOM 3048 N N . LYS A 1 390 ? -17.265 10.395 16.912 1.00 68.62 390 LYS A N 1
ATOM 3049 C CA . LYS A 1 390 ? -18.115 9.870 15.825 1.00 68.62 390 LYS A CA 1
ATOM 3050 C C . LYS A 1 390 ? -18.541 8.408 16.051 1.00 68.62 390 LYS A C 1
ATOM 3052 O O . LYS A 1 390 ? -18.145 7.756 17.012 1.00 68.62 390 LYS A O 1
ATOM 3057 N N . ALA A 1 391 ? -19.362 7.890 15.130 1.00 66.12 391 ALA A N 1
ATOM 3058 C CA . ALA A 1 391 ? -19.711 6.472 15.047 1.00 66.12 391 ALA A CA 1
ATOM 3059 C C . ALA A 1 391 ? -18.459 5.572 15.017 1.00 66.12 391 ALA A C 1
ATOM 3061 O O . ALA A 1 391 ? -17.406 5.986 14.533 1.00 66.12 391 ALA A O 1
ATOM 3062 N N . ARG A 1 392 ? -18.587 4.332 15.519 1.00 76.75 392 ARG A N 1
ATOM 3063 C CA . ARG A 1 392 ? -17.469 3.374 15.587 1.00 76.75 392 ARG A CA 1
ATOM 3064 C C . ARG A 1 392 ? -16.786 3.224 14.216 1.00 76.75 392 ARG A C 1
ATOM 3066 O O . ARG A 1 392 ? -17.488 2.947 13.241 1.00 76.75 392 ARG A O 1
ATOM 3073 N N . PRO A 1 393 ? -15.448 3.334 14.143 1.00 83.81 393 PRO A N 1
ATOM 3074 C CA . PRO A 1 393 ? -14.729 3.293 12.877 1.00 83.81 393 PRO A CA 1
ATOM 3075 C C . PRO A 1 393 ? -14.809 1.905 12.235 1.00 83.81 393 PRO A C 1
ATOM 3077 O O . PRO A 1 393 ? -14.650 0.881 12.914 1.00 83.81 393 PRO A O 1
ATOM 3080 N N . SER A 1 394 ? -15.023 1.887 10.918 1.00 91.75 394 SER A N 1
ATOM 3081 C CA . SER A 1 394 ? -14.977 0.676 10.095 1.00 91.75 394 SER A CA 1
ATOM 3082 C C . SER A 1 394 ? -13.541 0.177 9.933 1.00 91.75 394 SER A C 1
ATOM 3084 O O . SER A 1 394 ? -12.585 0.962 9.918 1.00 91.75 394 SER A O 1
ATOM 3086 N N . VAL A 1 395 ? -13.384 -1.141 9.808 1.00 94.06 395 VAL A N 1
ATOM 3087 C CA . VAL A 1 395 ? -12.072 -1.797 9.768 1.00 94.06 395 VAL A CA 1
ATOM 3088 C C . VAL A 1 395 ? -11.870 -2.496 8.426 1.00 94.06 395 VAL A C 1
ATOM 3090 O O . VAL A 1 395 ? -12.682 -3.320 8.008 1.00 94.06 395 VAL A O 1
ATOM 3093 N N . LEU A 1 396 ? -10.748 -2.224 7.767 1.00 94.88 396 LEU A N 1
ATOM 3094 C CA . LEU A 1 396 ? -10.260 -2.984 6.621 1.00 94.88 396 LEU A CA 1
ATOM 3095 C C . LEU A 1 396 ? -9.242 -4.021 7.099 1.00 94.88 396 LEU A C 1
ATOM 3097 O O . LEU A 1 396 ? -8.202 -3.661 7.643 1.00 94.88 396 LEU A O 1
ATOM 3101 N N . TRP A 1 397 ? -9.508 -5.306 6.864 1.00 94.31 397 TRP A N 1
ATOM 3102 C CA . TRP A 1 397 ? -8.587 -6.388 7.218 1.00 94.31 397 TRP A CA 1
ATOM 3103 C C . TRP A 1 397 ? -8.032 -7.057 5.961 1.00 94.31 397 TRP A C 1
ATOM 3105 O O . TRP A 1 397 ? -8.747 -7.789 5.267 1.00 94.31 397 TRP A O 1
ATOM 3115 N N . CYS A 1 398 ? -6.748 -6.826 5.679 1.00 92.75 398 CYS A N 1
ATOM 3116 C CA . CYS A 1 398 ? -6.062 -7.378 4.514 1.00 92.75 398 CYS A CA 1
ATOM 3117 C C . CYS A 1 398 ? -5.174 -8.570 4.886 1.00 92.75 398 CYS A C 1
ATOM 3119 O O . CYS A 1 398 ? -4.413 -8.516 5.854 1.00 92.75 398 CYS A O 1
ATOM 3121 N N . TYR A 1 399 ? -5.261 -9.640 4.096 1.00 91.69 399 TYR A N 1
ATOM 3122 C CA . TYR A 1 399 ? -4.536 -10.890 4.339 1.00 91.69 399 TYR A CA 1
ATOM 3123 C C . TYR A 1 399 ? -4.223 -11.640 3.033 1.00 91.69 399 TYR A C 1
ATOM 3125 O O . TYR A 1 399 ? -4.830 -11.400 1.983 1.00 91.69 399 TYR A O 1
ATOM 3133 N N . LYS A 1 400 ? -3.258 -12.566 3.088 1.00 86.50 400 LYS A N 1
ATOM 3134 C CA . LYS A 1 400 ? -2.779 -13.346 1.935 1.00 86.50 400 LYS A CA 1
ATOM 3135 C C . LYS A 1 400 ? -3.650 -14.567 1.649 1.00 86.50 400 LYS A C 1
ATOM 3137 O O . LYS A 1 400 ? -4.162 -14.704 0.541 1.00 86.50 400 LYS A O 1
ATOM 3142 N N . LYS A 1 401 ? -3.769 -15.479 2.618 1.00 81.56 401 LYS A N 1
ATOM 3143 C CA . LYS A 1 401 ? -4.507 -16.752 2.481 1.00 81.56 401 LYS A CA 1
ATOM 3144 C C . LYS A 1 401 ? -5.264 -17.133 3.751 1.00 81.56 401 LYS A C 1
ATOM 3146 O O . LYS A 1 401 ? -6.451 -17.433 3.671 1.00 81.56 401 LYS A O 1
ATOM 3151 N N . GLU A 1 402 ? -4.609 -17.094 4.912 1.00 78.75 402 GLU A N 1
ATOM 3152 C CA . GLU A 1 402 ? -5.176 -17.603 6.165 1.00 78.75 402 GLU A CA 1
ATOM 3153 C C . GLU A 1 402 ? -5.361 -16.511 7.226 1.00 78.75 402 GLU A C 1
ATOM 3155 O O . GLU A 1 402 ? -4.418 -15.843 7.644 1.00 78.75 402 GLU A O 1
ATOM 3160 N N . LEU A 1 403 ? -6.590 -16.375 7.726 1.00 72.31 403 LEU A N 1
ATOM 3161 C CA . LEU A 1 403 ? -6.931 -15.476 8.838 1.00 72.31 403 LEU A CA 1
ATOM 3162 C C . LEU A 1 403 ? -6.753 -16.135 10.214 1.00 72.31 403 LEU A C 1
ATOM 3164 O O . LEU A 1 403 ? -6.666 -15.443 11.226 1.00 72.31 403 LEU A O 1
ATOM 3168 N N . GLY A 1 404 ? -6.697 -17.469 10.287 1.00 71.94 404 GLY A N 1
ATOM 3169 C CA . GLY A 1 404 ? -6.733 -18.217 11.553 1.00 71.94 404 GLY A CA 1
ATOM 3170 C C . GLY A 1 404 ? -8.114 -18.248 12.233 1.00 71.94 404 GLY A C 1
ATOM 3171 O O . GLY A 1 404 ? -8.265 -18.881 13.272 1.00 71.94 404 GLY A O 1
ATOM 3172 N N . PHE A 1 405 ? -9.132 -17.612 11.642 1.00 76.69 405 PHE A N 1
ATOM 3173 C CA . PHE A 1 405 ? -10.531 -17.649 12.074 1.00 76.69 405 PHE A CA 1
ATOM 3174 C C . PHE A 1 405 ? -11.484 -17.563 10.868 1.00 76.69 405 PHE A C 1
ATOM 3176 O O . PHE A 1 405 ? -11.088 -17.193 9.764 1.00 76.69 405 PHE A O 1
ATOM 3183 N N . SER A 1 406 ? -12.754 -17.934 11.068 1.00 77.31 406 SER A N 1
ATOM 3184 C CA . SER A 1 406 ? -13.782 -17.895 10.016 1.00 77.31 406 SER A CA 1
ATOM 3185 C C . SER A 1 406 ? -14.408 -16.503 9.911 1.00 77.31 406 SER A C 1
ATOM 3187 O O . SER A 1 406 ? -14.926 -15.996 10.904 1.00 77.31 406 SER A O 1
ATOM 3189 N N . THR A 1 407 ? -14.454 -15.938 8.701 1.00 79.81 407 THR A N 1
ATOM 3190 C CA . THR A 1 407 ? -15.161 -14.677 8.394 1.00 79.81 407 THR A CA 1
ATOM 3191 C C . THR A 1 407 ? -16.683 -14.828 8.468 1.00 79.81 407 THR A C 1
ATOM 3193 O O . THR A 1 407 ? -17.397 -13.893 8.818 1.00 79.81 407 THR A O 1
ATOM 3196 N N . ASN A 1 408 ? -17.210 -16.027 8.192 1.00 80.81 408 ASN A N 1
ATOM 3197 C CA . ASN A 1 408 ? -18.648 -16.282 8.247 1.00 80.81 408 ASN A CA 1
ATOM 3198 C C . ASN A 1 408 ? -19.144 -16.376 9.702 1.00 80.81 408 ASN A C 1
ATOM 3200 O O . ASN A 1 408 ? -18.865 -17.364 10.397 1.00 80.81 408 ASN A O 1
ATOM 3204 N N . ARG A 1 409 ? -19.945 -15.383 10.119 1.00 76.44 409 ARG A N 1
ATOM 3205 C CA . ARG A 1 409 ? -20.561 -15.284 11.456 1.00 76.44 409 ARG A CA 1
ATOM 3206 C C . ARG A 1 409 ? -21.329 -16.553 11.855 1.00 76.44 409 ARG A C 1
ATOM 3208 O O . ARG A 1 409 ? -21.144 -17.057 12.960 1.00 76.44 409 ARG A O 1
ATOM 3215 N N . LYS A 1 410 ? -22.119 -17.148 10.947 1.00 79.06 410 LYS A N 1
ATOM 3216 C CA . LYS A 1 410 ? -22.918 -18.361 11.234 1.00 79.06 410 LYS A CA 1
ATOM 3217 C C . LYS A 1 410 ? -22.033 -19.582 11.492 1.00 79.06 410 LYS A C 1
ATOM 3219 O O . LYS A 1 410 ? -22.272 -20.338 12.432 1.00 79.06 410 LYS A O 1
ATOM 3224 N N . LYS A 1 411 ? -20.995 -19.778 10.671 1.00 80.38 411 LYS A N 1
ATOM 3225 C CA . LYS A 1 411 ? -20.041 -20.890 10.840 1.00 80.38 411 LYS A CA 1
ATOM 3226 C C . LYS A 1 411 ? -19.264 -20.750 12.154 1.00 80.38 411 LYS A C 1
ATOM 3228 O O . LYS A 1 411 ? -19.041 -21.748 12.835 1.00 80.38 411 LYS A O 1
ATOM 3233 N N . ARG A 1 412 ? -18.913 -19.519 12.533 1.00 74.88 412 ARG A N 1
ATOM 3234 C CA . ARG A 1 412 ? -18.197 -19.207 13.776 1.00 74.88 412 ARG A CA 1
ATOM 3235 C C . ARG A 1 412 ? -19.052 -19.444 15.020 1.00 74.88 412 ARG A C 1
ATOM 3237 O O . ARG A 1 412 ? -18.606 -20.168 15.901 1.00 74.88 412 ARG A O 1
ATOM 3244 N N . MET A 1 413 ? -20.303 -18.975 15.041 1.00 73.44 413 MET A N 1
ATOM 3245 C CA . MET A 1 413 ? -21.233 -19.272 16.142 1.00 73.44 413 MET A CA 1
ATOM 3246 C C . MET A 1 413 ? -21.443 -20.778 16.329 1.00 73.44 413 MET A C 1
ATOM 3248 O O . MET A 1 413 ? -21.441 -21.261 17.455 1.00 73.44 413 MET A O 1
ATOM 3252 N N . ARG A 1 414 ? -21.533 -21.556 15.240 1.00 80.44 414 ARG A N 1
ATOM 3253 C CA . ARG A 1 414 ? -21.598 -23.027 15.325 1.00 80.44 414 ARG A CA 1
ATOM 3254 C C . ARG A 1 414 ? -20.327 -23.638 15.921 1.00 80.44 414 ARG A C 1
ATOM 3256 O O . ARG A 1 414 ? -20.419 -24.589 16.691 1.00 80.44 414 ARG A O 1
ATOM 3263 N N . LEU A 1 415 ? -19.146 -23.117 15.577 1.00 76.81 415 LEU A N 1
ATOM 3264 C CA . LEU A 1 415 ? -17.871 -23.566 16.150 1.00 76.81 415 LEU A CA 1
ATOM 3265 C C . LEU A 1 415 ? -17.762 -23.220 17.641 1.00 76.81 415 LEU A C 1
ATOM 3267 O O . LEU A 1 415 ? -17.340 -24.076 18.414 1.00 76.81 415 LEU A O 1
ATOM 3271 N N . LEU A 1 416 ? -18.181 -22.018 18.048 1.00 73.00 416 LEU A N 1
ATOM 3272 C CA . LEU A 1 416 ? -18.274 -21.600 19.452 1.00 73.00 416 LEU A CA 1
ATOM 3273 C C . LEU A 1 416 ? -19.250 -22.488 20.223 1.00 73.00 416 LEU A C 1
ATOM 3275 O O . LEU A 1 416 ? -18.855 -23.108 21.201 1.00 73.00 416 LEU A O 1
ATOM 3279 N N . GLN A 1 417 ? -20.468 -22.685 19.716 1.00 75.25 417 GLN A N 1
ATOM 3280 C CA . GLN A 1 417 ? -21.444 -23.605 20.307 1.00 75.25 417 GLN A CA 1
ATOM 3281 C C . GLN A 1 417 ? -20.906 -25.038 20.400 1.00 75.25 417 GLN A C 1
ATOM 3283 O O . GLN A 1 417 ? -21.149 -25.721 21.389 1.00 75.25 417 GLN A O 1
ATOM 3288 N N . LYS A 1 418 ? -20.141 -25.511 19.405 1.00 80.19 418 LYS A N 1
ATOM 3289 C CA . LYS A 1 418 ? -19.487 -26.828 19.452 1.00 80.19 418 LYS A CA 1
ATOM 3290 C C . LYS A 1 418 ? -18.392 -26.881 20.522 1.00 80.19 418 LYS A C 1
ATOM 3292 O O . LYS A 1 418 ? -18.280 -27.896 21.202 1.00 80.19 418 LYS A O 1
ATOM 3297 N N . LYS A 1 419 ? -17.610 -25.811 20.702 1.00 73.12 419 LYS A N 1
ATOM 3298 C CA . LYS A 1 419 ? -16.604 -25.690 21.775 1.00 73.12 419 LYS A CA 1
ATOM 3299 C C . LYS A 1 419 ? -17.249 -25.620 23.166 1.00 73.12 419 LYS A C 1
ATOM 3301 O O . LYS A 1 419 ? -16.760 -26.294 24.072 1.00 73.12 419 LYS A O 1
ATOM 3306 N N . MET A 1 420 ? -18.374 -24.912 23.298 1.00 71.81 420 MET A N 1
ATOM 3307 C CA . MET A 1 420 ? -19.192 -24.851 24.516 1.00 71.81 420 MET A CA 1
ATOM 3308 C C . MET A 1 420 ? -19.787 -26.222 24.849 1.00 71.81 420 MET A C 1
ATOM 3310 O O . MET A 1 420 ? -19.626 -26.708 25.963 1.00 71.81 420 MET A O 1
ATOM 3314 N N . LYS A 1 421 ? -20.383 -26.907 23.862 1.00 76.75 421 LYS A N 1
ATOM 3315 C CA . LYS A 1 421 ? -20.894 -28.283 24.014 1.00 76.75 421 LYS A CA 1
ATOM 3316 C C . LYS A 1 421 ? -19.792 -29.288 24.361 1.00 76.75 421 LYS A C 1
ATOM 3318 O O . LYS A 1 421 ? -20.056 -30.258 25.056 1.00 76.75 421 LYS A O 1
ATOM 3323 N N . ALA A 1 422 ? -18.564 -29.057 23.898 1.00 75.12 422 ALA A N 1
ATOM 3324 C CA . ALA A 1 422 ? -17.398 -29.872 24.233 1.00 75.12 422 ALA A CA 1
ATOM 3325 C C . ALA A 1 422 ? -16.769 -29.531 25.603 1.00 75.12 422 ALA A C 1
ATOM 3327 O O . ALA A 1 422 ? -15.740 -30.113 25.944 1.00 75.12 422 ALA A O 1
ATOM 3328 N N . GLY A 1 423 ? -17.333 -28.581 26.363 1.00 60.19 423 GLY A N 1
ATOM 3329 C CA . GLY A 1 423 ? -16.878 -28.217 27.710 1.00 60.19 423 GLY A CA 1
ATOM 3330 C C . GLY A 1 423 ? -15.504 -27.539 27.774 1.00 60.19 423 GLY A C 1
ATOM 3331 O O . GLY A 1 423 ? -14.892 -27.512 28.836 1.00 60.19 423 GLY A O 1
ATOM 3332 N N . LYS A 1 424 ? -14.984 -27.020 26.650 1.00 60.38 424 LYS A N 1
ATOM 3333 C CA . LYS A 1 424 ? -13.656 -26.374 26.584 1.00 60.38 424 LYS A CA 1
ATOM 3334 C C . LYS A 1 424 ? -13.677 -24.865 26.862 1.00 60.38 424 LYS A C 1
ATOM 3336 O O . LYS A 1 424 ? -12.608 -24.284 27.007 1.00 60.38 424 LYS A O 1
ATOM 3341 N N . SER A 1 425 ? -14.853 -24.241 26.911 1.00 53.06 425 SER A N 1
ATOM 3342 C CA . SER A 1 425 ? -15.040 -22.796 27.106 1.00 53.06 425 SER A CA 1
ATOM 3343 C C . SER A 1 425 ? -16.221 -22.535 28.045 1.00 53.06 425 SER A C 1
ATOM 3345 O O . SER A 1 425 ? -17.289 -23.119 27.843 1.00 53.06 425 SER A O 1
ATOM 3347 N N . ASN A 1 426 ? -16.032 -21.680 29.055 1.00 53.09 426 ASN A N 1
ATOM 3348 C CA . ASN A 1 426 ? -17.091 -21.257 29.977 1.00 53.09 426 ASN A CA 1
ATOM 3349 C C . ASN A 1 426 ? -18.142 -20.398 29.255 1.00 53.09 426 ASN A C 1
ATOM 3351 O O . ASN A 1 426 ? -17.834 -19.736 28.271 1.00 53.09 426 ASN A O 1
ATOM 3355 N N . VAL A 1 427 ? -19.381 -20.385 29.760 1.00 48.81 427 VAL A N 1
ATOM 3356 C CA . VAL A 1 427 ? -20.522 -19.676 29.137 1.00 48.81 427 VAL A CA 1
ATOM 3357 C C . VAL A 1 427 ? -20.372 -18.142 29.165 1.00 48.81 427 VAL A C 1
ATOM 3359 O O . VAL A 1 427 ? -21.012 -17.475 28.365 1.00 48.81 427 VAL A O 1
ATOM 3362 N N . ASN A 1 428 ? -19.493 -17.602 30.021 1.00 51.19 428 ASN A N 1
ATOM 3363 C CA . ASN A 1 428 ? -19.349 -16.159 30.274 1.00 51.19 428 ASN A CA 1
ATOM 3364 C C . ASN A 1 428 ? -17.921 -15.605 30.056 1.00 51.19 428 ASN A C 1
ATOM 3366 O O . ASN A 1 428 ? -17.655 -14.464 30.425 1.00 51.19 428 ASN A O 1
ATOM 3370 N N . GLU A 1 429 ? -16.987 -16.390 29.510 1.00 55.81 429 GLU A N 1
ATOM 3371 C CA . GLU A 1 429 ? -15.651 -15.896 29.131 1.00 55.81 429 GLU A CA 1
ATOM 3372 C C . GLU A 1 429 ? -15.619 -15.679 27.618 1.00 55.81 429 GLU A C 1
ATOM 3374 O O . GLU A 1 429 ? -15.153 -16.532 26.860 1.00 55.81 429 GLU A O 1
ATOM 3379 N N . ASP A 1 430 ? -16.157 -14.543 27.179 1.00 58.94 430 ASP A N 1
ATOM 3380 C CA . ASP A 1 430 ? -16.024 -14.118 25.791 1.00 58.94 430 ASP A CA 1
ATOM 3381 C C . ASP A 1 430 ? -14.618 -13.551 25.568 1.00 58.94 430 ASP A C 1
ATOM 3383 O O . ASP A 1 430 ? -14.194 -12.594 26.219 1.00 58.94 430 ASP A O 1
ATOM 3387 N N . ASP A 1 431 ? -13.886 -14.157 24.636 1.00 70.81 431 ASP A N 1
ATOM 3388 C CA . ASP A 1 431 ? -12.602 -13.650 24.161 1.00 70.81 431 ASP A CA 1
ATOM 3389 C C . ASP A 1 431 ? -12.800 -12.236 23.560 1.00 70.81 431 ASP A C 1
ATOM 3391 O O . ASP A 1 431 ? -13.635 -12.070 22.659 1.00 70.81 431 ASP A O 1
ATOM 3395 N N . PRO A 1 432 ? -12.059 -11.202 24.015 1.00 78.12 432 PRO A N 1
ATOM 3396 C CA . PRO A 1 432 ? -12.154 -9.847 23.471 1.00 78.12 432 PRO A CA 1
ATOM 3397 C C . PRO A 1 432 ? -12.035 -9.789 21.943 1.00 78.12 432 PRO A C 1
ATOM 3399 O O . PRO A 1 432 ? -12.705 -8.976 21.300 1.00 78.12 432 PRO A O 1
ATOM 3402 N N . PHE A 1 433 ? -11.231 -10.673 21.343 1.00 83.69 433 PHE A N 1
ATOM 3403 C CA . PHE A 1 433 ? -11.080 -10.760 19.892 1.00 83.69 433 PHE A CA 1
ATOM 3404 C C . PHE A 1 433 ? -12.342 -11.285 19.193 1.00 83.69 433 PHE A C 1
ATOM 3406 O O . PHE A 1 433 ? -12.729 -10.795 18.128 1.00 83.69 433 PHE A O 1
ATOM 3413 N N . GLU A 1 434 ? -13.028 -12.257 19.793 1.00 79.12 434 GLU A N 1
ATOM 3414 C CA . GLU A 1 434 ? -14.305 -12.777 19.292 1.00 79.12 434 GLU A CA 1
ATOM 3415 C C . GLU A 1 434 ? -15.393 -11.696 19.327 1.00 79.12 434 GLU A C 1
ATOM 3417 O O . GLU A 1 434 ? -16.114 -11.501 18.340 1.00 79.12 434 GLU A O 1
ATOM 3422 N N . LEU A 1 435 ? -15.463 -10.937 20.426 1.00 80.69 435 LEU A N 1
ATOM 3423 C CA . LEU A 1 435 ? -16.407 -9.830 20.585 1.00 80.69 435 LEU A CA 1
ATOM 3424 C C . LEU A 1 435 ? -16.130 -8.703 19.584 1.00 80.69 435 LEU A C 1
ATOM 3426 O O . LEU A 1 435 ? -17.064 -8.165 18.980 1.00 80.69 435 LEU A O 1
ATOM 3430 N N . PHE A 1 436 ? -14.858 -8.376 19.355 1.00 85.12 436 PHE A N 1
ATOM 3431 C CA . PHE A 1 436 ? -14.442 -7.405 18.346 1.00 85.12 436 PHE A CA 1
ATOM 3432 C C . PHE A 1 436 ? -14.950 -7.789 16.954 1.00 85.12 436 PHE A C 1
ATOM 3434 O O . PHE A 1 436 ? -15.667 -7.006 16.331 1.00 85.12 436 PHE A O 1
ATOM 3441 N N . VAL A 1 437 ? -14.678 -9.012 16.489 1.00 84.69 437 VAL A N 1
ATOM 3442 C CA . VAL A 1 437 ? -15.085 -9.443 15.140 1.00 84.69 437 VAL A CA 1
ATOM 3443 C C . VAL A 1 437 ? -16.609 -9.518 14.973 1.00 84.69 437 VAL A C 1
ATOM 3445 O O . VAL A 1 437 ? -17.131 -9.287 13.882 1.00 84.69 437 VAL A O 1
ATOM 3448 N N . CYS A 1 438 ? -17.348 -9.839 16.036 1.00 80.31 438 CYS A N 1
ATOM 3449 C CA . CYS A 1 438 ? -18.808 -9.903 15.966 1.00 80.31 438 CYS A CA 1
ATOM 3450 C C . CYS A 1 438 ? -19.467 -8.518 15.966 1.00 80.31 438 CYS A C 1
ATOM 3452 O O . CYS A 1 438 ? -20.460 -8.323 15.265 1.00 80.31 438 CYS A O 1
ATOM 3454 N N . SER A 1 439 ? -18.931 -7.579 16.749 1.00 82.06 439 SER A N 1
ATOM 3455 C CA . SER A 1 439 ? -19.552 -6.271 16.988 1.00 82.06 439 SER A CA 1
ATOM 3456 C C . SER A 1 439 ? -19.119 -5.174 16.017 1.00 82.06 439 SER A C 1
ATOM 3458 O O . SER A 1 439 ? -19.826 -4.175 15.891 1.00 82.06 439 SER A O 1
ATOM 3460 N N . THR A 1 440 ? -17.977 -5.329 15.349 1.00 85.50 440 THR A N 1
ATOM 3461 C CA . THR A 1 440 ? -17.436 -4.318 14.432 1.00 85.50 440 THR A CA 1
ATOM 3462 C C . THR A 1 440 ? -17.758 -4.630 12.973 1.00 85.50 440 THR A C 1
ATOM 3464 O O . THR A 1 440 ? -17.963 -5.786 12.586 1.00 85.50 440 THR A O 1
ATOM 3467 N N . ASP A 1 441 ? -17.837 -3.575 12.159 1.00 89.31 441 ASP A N 1
ATOM 3468 C CA . ASP A 1 441 ? -17.961 -3.700 10.709 1.00 89.31 441 ASP A CA 1
ATOM 3469 C C . ASP A 1 441 ? -16.567 -3.858 10.091 1.00 89.31 441 ASP A C 1
ATOM 3471 O O . ASP A 1 441 ? -15.798 -2.896 9.982 1.00 89.31 441 ASP A O 1
ATOM 3475 N N . ILE A 1 442 ? -16.223 -5.106 9.760 1.00 91.12 442 ILE A N 1
ATOM 3476 C CA . ILE A 1 442 ? -14.924 -5.481 9.203 1.00 91.12 442 ILE A CA 1
ATOM 3477 C C . ILE A 1 442 ? -15.105 -5.913 7.752 1.00 91.12 442 ILE A C 1
ATOM 3479 O O . ILE A 1 442 ? -15.741 -6.933 7.463 1.00 91.12 442 ILE A O 1
ATOM 3483 N N . ARG A 1 443 ? -14.446 -5.204 6.835 1.00 91.25 443 ARG A N 1
ATOM 3484 C CA . ARG A 1 443 ? -14.301 -5.638 5.447 1.00 91.25 443 ARG A CA 1
ATOM 3485 C C . ARG A 1 443 ? -13.039 -6.476 5.293 1.00 91.25 443 ARG A C 1
ATOM 3487 O O . ARG A 1 443 ? -11.923 -5.975 5.404 1.00 91.25 443 ARG A O 1
ATOM 3494 N N . TYR A 1 444 ? -13.222 -7.754 4.984 1.00 91.31 444 TYR A N 1
ATOM 3495 C CA . TYR A 1 444 ? -12.126 -8.670 4.676 1.00 91.31 444 TYR A CA 1
ATOM 3496 C C . TYR A 1 444 ? -11.740 -8.565 3.201 1.00 91.31 444 TYR A C 1
ATOM 3498 O O . TYR A 1 444 ? -12.600 -8.697 2.331 1.00 91.31 444 TYR A O 1
ATOM 3506 N N . CYS A 1 445 ? -10.455 -8.360 2.918 1.00 90.81 445 CYS A N 1
ATOM 3507 C CA . CYS A 1 445 ? -9.939 -8.254 1.556 1.00 90.81 445 CYS A CA 1
ATOM 3508 C C . CYS A 1 445 ? -8.680 -9.107 1.386 1.00 90.81 445 CYS A C 1
ATOM 3510 O O . CYS A 1 445 ? -7.749 -9.029 2.187 1.00 90.81 445 CYS A O 1
ATOM 3512 N N . TYR A 1 446 ? -8.615 -9.891 0.313 1.00 91.56 446 TYR A N 1
ATOM 3513 C CA . TYR A 1 446 ? -7.353 -10.507 -0.087 1.00 91.56 446 TYR A CA 1
ATOM 3514 C C . TYR A 1 446 ? -6.415 -9.449 -0.668 1.00 91.56 446 TYR A C 1
ATOM 3516 O O . TYR A 1 446 ? -6.867 -8.535 -1.360 1.00 91.56 446 TYR A O 1
ATOM 3524 N N . TYR A 1 447 ? -5.101 -9.607 -0.492 1.00 89.75 447 TYR A N 1
ATOM 3525 C CA . TYR A 1 447 ? -4.129 -8.689 -1.106 1.00 89.75 447 TYR A CA 1
ATOM 3526 C C . TYR A 1 447 ? -4.292 -8.568 -2.632 1.00 89.75 447 TYR A C 1
ATOM 3528 O O . TYR A 1 447 ? -4.178 -7.476 -3.188 1.00 89.75 447 TYR A O 1
ATOM 3536 N N . ARG A 1 448 ? -4.647 -9.664 -3.315 1.00 86.44 448 ARG A N 1
ATOM 3537 C CA . ARG A 1 448 ? -4.897 -9.677 -4.770 1.00 86.44 448 ARG A CA 1
ATOM 3538 C C . ARG A 1 448 ? -6.135 -8.868 -5.183 1.00 86.44 448 ARG A C 1
ATOM 3540 O O . ARG A 1 448 ? -6.206 -8.386 -6.308 1.00 86.44 448 ARG A O 1
ATOM 3547 N N . GLU A 1 449 ? -7.084 -8.682 -4.271 1.00 87.19 449 GLU A N 1
ATOM 3548 C CA . GLU A 1 449 ? -8.367 -8.016 -4.517 1.00 87.19 449 GLU A CA 1
ATOM 3549 C C . GLU A 1 449 ? -8.408 -6.561 -4.034 1.00 87.19 449 GLU A C 1
ATOM 3551 O O . GLU A 1 449 ? -9.457 -5.923 -4.063 1.00 87.19 449 GLU A O 1
ATOM 3556 N N . THR A 1 450 ? -7.267 -5.993 -3.638 1.00 85.31 450 THR A N 1
ATOM 3557 C CA . THR A 1 450 ? -7.165 -4.603 -3.149 1.00 85.31 450 THR A CA 1
ATOM 3558 C C . THR A 1 450 ? -7.583 -3.534 -4.166 1.00 85.31 450 THR A C 1
ATOM 3560 O O . THR A 1 450 ? -7.745 -2.376 -3.806 1.00 85.31 450 THR A O 1
ATOM 3563 N N . HIS A 1 451 ? -7.808 -3.886 -5.431 1.00 80.12 451 HIS A N 1
ATOM 3564 C CA . HIS A 1 451 ? -8.421 -2.981 -6.406 1.00 80.12 451 HIS A CA 1
ATOM 3565 C C . HIS A 1 451 ? -9.925 -2.753 -6.134 1.00 80.12 451 HIS A C 1
ATOM 3567 O O . HIS A 1 451 ? -10.451 -1.691 -6.438 1.00 80.12 451 HIS A O 1
ATOM 3573 N N . LYS A 1 452 ? -10.624 -3.685 -5.470 1.00 80.81 452 LYS A N 1
ATOM 3574 C CA . LYS A 1 452 ? -12.068 -3.573 -5.166 1.00 80.81 452 LYS A CA 1
ATOM 3575 C C . LYS A 1 452 ? -12.390 -2.636 -3.998 1.00 80.81 452 LYS A C 1
ATOM 3577 O O . LYS A 1 452 ? -13.554 -2.311 -3.752 1.00 80.81 452 LYS A O 1
ATOM 3582 N N . ILE A 1 453 ? -11.384 -2.269 -3.204 1.00 84.12 453 ILE A N 1
ATOM 3583 C CA . ILE A 1 453 ? -11.547 -1.344 -2.070 1.00 84.12 453 ILE A CA 1
ATOM 3584 C C . ILE A 1 453 ? -11.333 0.114 -2.479 1.00 84.12 453 ILE A C 1
ATOM 3586 O O . ILE A 1 453 ? -11.662 1.007 -1.699 1.00 84.12 453 ILE A O 1
ATOM 3590 N N . LEU A 1 454 ? -10.859 0.358 -3.703 1.00 76.81 454 LEU A N 1
ATOM 3591 C CA . LEU A 1 454 ? -10.705 1.693 -4.266 1.00 76.81 454 LEU A CA 1
ATOM 3592 C C . LEU A 1 454 ? -12.051 2.437 -4.229 1.00 76.81 454 LEU A C 1
ATOM 3594 O O . LEU A 1 454 ? -13.114 1.847 -4.405 1.00 76.81 454 LEU A O 1
ATOM 3598 N N . GLY A 1 455 ? -12.007 3.726 -3.892 1.00 73.06 455 GLY A N 1
ATOM 3599 C CA . GLY A 1 455 ? -13.203 4.551 -3.677 1.00 73.06 455 GLY A CA 1
ATOM 3600 C C . GLY A 1 455 ? -13.846 4.441 -2.287 1.00 73.06 455 GLY A C 1
ATOM 3601 O O . GLY A 1 455 ? -14.592 5.341 -1.915 1.00 73.06 455 GLY A O 1
ATOM 3602 N N . ASN A 1 456 ? -13.514 3.427 -1.480 1.00 83.88 456 ASN A N 1
ATOM 3603 C CA . ASN A 1 456 ? -13.987 3.328 -0.094 1.00 83.88 456 ASN A CA 1
ATOM 3604 C C . ASN A 1 456 ? -13.005 3.989 0.883 1.00 83.88 456 ASN A C 1
ATOM 3606 O O . ASN A 1 456 ? -11.823 4.162 0.567 1.00 83.88 456 ASN A O 1
ATOM 3610 N N . THR A 1 457 ? -13.508 4.332 2.068 1.00 88.00 457 THR A N 1
ATOM 3611 C CA . THR A 1 457 ? -12.735 4.931 3.162 1.00 88.00 457 THR A CA 1
ATOM 3612 C C . THR A 1 457 ? -12.988 4.146 4.452 1.00 88.00 457 THR A C 1
ATOM 3614 O O . THR A 1 457 ? -14.127 3.755 4.711 1.00 88.00 457 THR A O 1
ATOM 3617 N N . PHE A 1 458 ? -11.940 3.906 5.242 1.00 92.19 458 PHE A N 1
ATOM 3618 C CA . PHE A 1 458 ? -11.986 3.144 6.495 1.00 92.19 458 PHE A CA 1
ATOM 3619 C C . PHE A 1 458 ? -11.335 3.922 7.642 1.00 92.19 458 PHE A C 1
ATOM 3621 O O . PHE A 1 458 ? -10.408 4.696 7.415 1.00 92.19 458 PHE A O 1
ATOM 3628 N N . GLY A 1 459 ? -11.781 3.680 8.877 1.00 92.00 459 GLY A N 1
ATOM 3629 C CA . GLY A 1 459 ? -11.181 4.290 10.072 1.00 92.00 459 GLY A CA 1
ATOM 3630 C C . GLY A 1 459 ? -9.954 3.535 10.593 1.00 92.00 459 GLY A C 1
ATOM 3631 O O . GLY A 1 459 ? -9.076 4.119 11.225 1.00 92.00 459 GLY A O 1
ATOM 3632 N N . MET A 1 460 ? -9.849 2.235 10.304 1.00 94.44 460 MET A N 1
ATOM 3633 C CA . MET A 1 460 ? -8.684 1.424 10.661 1.00 94.44 460 MET A CA 1
ATOM 3634 C C . MET A 1 460 ? -8.333 0.435 9.548 1.00 94.44 460 MET A C 1
ATOM 3636 O O . MET A 1 460 ? -9.217 -0.211 8.991 1.00 94.44 460 MET A O 1
ATOM 3640 N N . CYS A 1 461 ? -7.045 0.267 9.250 1.00 95.81 461 CYS A N 1
ATOM 3641 C CA . CYS A 1 461 ? -6.545 -0.737 8.310 1.00 95.81 461 CYS A CA 1
ATOM 3642 C C . CYS A 1 461 ? -5.561 -1.680 9.006 1.00 95.81 461 CYS A C 1
ATOM 3644 O O . CYS A 1 461 ? -4.579 -1.229 9.586 1.00 95.81 461 CYS A O 1
ATOM 3646 N N . VAL A 1 462 ? -5.800 -2.988 8.913 1.00 95.00 462 VAL A N 1
ATOM 3647 C CA . VAL A 1 462 ? -4.947 -4.045 9.468 1.00 95.00 462 VAL A CA 1
ATOM 3648 C C . VAL A 1 462 ? -4.296 -4.816 8.324 1.00 95.00 462 VAL A C 1
ATOM 3650 O O . VAL A 1 462 ? -4.981 -5.414 7.490 1.00 95.00 462 VAL A O 1
ATOM 3653 N N . LEU A 1 463 ? -2.964 -4.816 8.296 1.00 94.00 463 LEU A N 1
ATOM 3654 C CA . LEU A 1 463 ? -2.136 -5.542 7.339 1.00 94.00 463 LEU A CA 1
ATOM 3655 C C . LEU A 1 463 ? -1.491 -6.733 8.052 1.00 94.00 463 LEU A C 1
ATOM 3657 O O . LEU A 1 463 ? -0.583 -6.559 8.861 1.00 94.00 463 LEU A O 1
ATOM 3661 N N . GLN A 1 464 ? -1.993 -7.938 7.773 1.00 90.12 464 GLN A N 1
ATOM 3662 C CA . GLN A 1 464 ? -1.632 -9.129 8.541 1.00 90.12 464 GLN A CA 1
ATOM 3663 C C . GLN A 1 464 ? -0.284 -9.753 8.151 1.00 90.12 464 GLN A C 1
ATOM 3665 O O . GLN A 1 464 ? 0.456 -10.166 9.039 1.00 90.12 464 GLN A O 1
ATOM 3670 N N . ASP A 1 465 ? 0.008 -9.885 6.853 1.00 87.06 465 ASP A N 1
ATOM 3671 C CA . ASP A 1 465 ? 1.139 -10.690 6.375 1.00 87.06 465 ASP A CA 1
ATOM 3672 C C . ASP A 1 465 ? 2.149 -9.802 5.629 1.00 87.06 465 ASP A C 1
ATOM 3674 O O . ASP A 1 465 ? 1.998 -9.541 4.434 1.00 87.06 465 ASP A O 1
ATOM 3678 N N . PHE A 1 466 ? 3.195 -9.343 6.328 1.00 83.94 466 PHE A N 1
ATOM 3679 C CA . PHE A 1 466 ? 4.213 -8.457 5.744 1.00 83.94 466 PHE A CA 1
ATOM 3680 C C . PHE A 1 466 ? 4.979 -9.091 4.568 1.00 83.94 466 PHE A C 1
ATOM 3682 O O . PHE A 1 466 ? 5.282 -8.406 3.598 1.00 83.94 466 PHE A O 1
ATOM 3689 N N . GLU A 1 467 ? 5.199 -10.410 4.588 1.00 81.25 467 GLU A N 1
ATOM 3690 C CA . GLU A 1 467 ? 5.884 -11.180 3.523 1.00 81.25 467 GLU A CA 1
ATOM 3691 C C . GLU A 1 467 ? 5.263 -10.995 2.130 1.00 81.25 467 GLU A C 1
ATOM 3693 O O . GLU A 1 467 ? 5.947 -11.121 1.111 1.00 81.25 467 GLU A O 1
ATOM 3698 N N . ALA A 1 468 ? 3.959 -10.711 2.093 1.00 81.19 468 ALA A N 1
ATOM 3699 C CA . ALA A 1 468 ? 3.179 -10.548 0.873 1.00 81.19 468 ALA A CA 1
ATOM 3700 C C . ALA A 1 468 ? 2.937 -9.078 0.498 1.00 81.19 468 ALA A C 1
ATOM 3702 O O . ALA A 1 468 ? 2.353 -8.808 -0.558 1.00 81.19 468 ALA A O 1
ATOM 3703 N N . LEU A 1 469 ? 3.327 -8.125 1.353 1.00 84.06 469 LEU A N 1
ATOM 3704 C CA . LEU A 1 469 ? 3.112 -6.706 1.099 1.00 84.06 469 LEU A CA 1
ATOM 3705 C C . LEU A 1 469 ? 4.058 -6.232 0.004 1.00 84.06 469 LEU A C 1
ATOM 3707 O O . LEU A 1 469 ? 5.267 -6.368 0.099 1.00 84.06 469 LEU A O 1
ATOM 3711 N N . THR A 1 470 ? 3.493 -5.642 -1.040 1.00 87.94 470 THR A N 1
ATOM 3712 C CA . THR A 1 470 ? 4.266 -4.961 -2.082 1.00 87.94 470 THR A CA 1
ATOM 3713 C C . THR A 1 470 ? 4.094 -3.452 -1.926 1.00 87.94 470 THR A C 1
ATOM 3715 O O . THR A 1 470 ? 3.067 -3.026 -1.383 1.00 87.94 470 THR A O 1
ATOM 3718 N N . PRO A 1 471 ? 5.034 -2.629 -2.418 1.00 89.81 471 PRO A N 1
ATOM 3719 C CA . PRO A 1 471 ? 4.916 -1.171 -2.424 1.00 89.81 471 PRO A CA 1
ATOM 3720 C C . PRO A 1 471 ? 3.548 -0.658 -2.900 1.00 89.81 471 PRO A C 1
ATOM 3722 O O . PRO A 1 471 ? 2.932 0.197 -2.270 1.00 89.81 471 PRO A O 1
ATOM 3725 N N . ASN A 1 472 ? 3.015 -1.243 -3.975 1.00 88.19 472 ASN A N 1
ATOM 3726 C CA . ASN A 1 472 ? 1.702 -0.893 -4.516 1.00 88.19 472 ASN A CA 1
ATOM 3727 C C . ASN A 1 472 ? 0.546 -1.259 -3.560 1.00 88.19 472 ASN A C 1
ATOM 3729 O O . ASN A 1 472 ? -0.424 -0.514 -3.441 1.00 88.19 472 ASN A O 1
ATOM 3733 N N . LEU A 1 473 ? 0.638 -2.388 -2.847 1.00 90.38 473 LEU A N 1
ATOM 3734 C CA . LEU A 1 473 ? -0.368 -2.772 -1.846 1.00 90.38 473 LEU A CA 1
ATOM 3735 C C . LEU A 1 473 ? -0.342 -1.846 -0.629 1.00 90.38 473 LEU A C 1
ATOM 3737 O O . LEU A 1 473 ? -1.407 -1.486 -0.123 1.00 90.38 473 LEU A O 1
ATOM 3741 N N . LEU A 1 474 ? 0.851 -1.441 -0.183 1.00 90.44 474 LEU A N 1
ATOM 3742 C CA . LEU A 1 474 ? 1.009 -0.453 0.885 1.00 90.44 474 LEU A CA 1
ATOM 3743 C C . LEU A 1 474 ? 0.334 0.863 0.493 1.00 90.44 474 LEU A C 1
ATOM 3745 O O . LEU A 1 474 ? -0.512 1.352 1.238 1.00 90.44 474 LEU A O 1
ATOM 3749 N N . ALA A 1 475 ? 0.607 1.366 -0.713 1.00 89.44 475 ALA A N 1
ATOM 3750 C CA . ALA A 1 475 ? 0.004 2.603 -1.197 1.00 89.44 475 ALA A CA 1
ATOM 3751 C C . ALA A 1 475 ? -1.534 2.527 -1.261 1.00 89.44 475 ALA A C 1
ATOM 3753 O O . ALA A 1 475 ? -2.228 3.377 -0.706 1.00 89.44 475 ALA A O 1
ATOM 3754 N N . ARG A 1 476 ? -2.079 1.446 -1.839 1.00 88.31 476 ARG A N 1
ATOM 3755 C CA . ARG A 1 476 ? -3.534 1.207 -1.928 1.00 88.31 476 ARG A CA 1
ATOM 3756 C C . ARG A 1 476 ? -4.228 1.196 -0.578 1.00 88.31 476 ARG A C 1
ATOM 3758 O O . ARG A 1 476 ? -5.318 1.740 -0.447 1.00 88.31 476 ARG A O 1
ATOM 3765 N N . THR A 1 477 ? -3.638 0.517 0.398 1.00 91.38 477 THR A N 1
ATOM 3766 C CA . THR A 1 477 ? -4.289 0.279 1.690 1.00 91.38 477 THR A CA 1
ATOM 3767 C C . THR A 1 477 ? -4.187 1.497 2.599 1.00 91.38 477 THR A C 1
ATOM 3769 O O . THR A 1 477 ? -5.204 1.930 3.140 1.00 91.38 477 THR A O 1
ATOM 3772 N N . ILE A 1 478 ? -3.008 2.118 2.688 1.00 91.56 478 ILE A N 1
ATOM 3773 C CA . ILE A 1 478 ? -2.773 3.297 3.533 1.00 91.56 478 ILE A CA 1
ATOM 3774 C C . ILE A 1 478 ? -3.603 4.495 3.056 1.00 91.56 478 ILE A C 1
ATOM 3776 O O . ILE A 1 478 ? -4.185 5.202 3.879 1.00 91.56 478 ILE A O 1
ATOM 3780 N N . GLU A 1 479 ? -3.742 4.703 1.743 1.00 88.06 479 GLU A N 1
ATOM 3781 C CA . GLU A 1 479 ? -4.568 5.791 1.199 1.00 88.06 479 GLU A CA 1
ATOM 3782 C C . GLU A 1 479 ? -6.057 5.675 1.543 1.00 88.06 479 GLU A C 1
ATOM 3784 O O . GLU A 1 479 ? -6.752 6.691 1.574 1.00 88.06 479 GLU A O 1
ATOM 3789 N N . THR A 1 480 ? -6.583 4.465 1.765 1.00 89.88 480 THR A N 1
ATOM 3790 C CA . THR A 1 480 ? -8.011 4.270 2.093 1.00 89.88 480 THR A CA 1
ATOM 3791 C C . THR A 1 480 ? -8.363 4.641 3.530 1.00 89.88 480 THR A C 1
ATOM 3793 O O . THR A 1 480 ? -9.543 4.660 3.870 1.00 89.88 480 THR A O 1
ATOM 3796 N N . VAL A 1 481 ? -7.374 4.956 4.367 1.00 92.44 481 VAL A N 1
ATOM 3797 C CA . VAL A 1 481 ? -7.594 5.337 5.764 1.00 92.44 481 VAL A CA 1
ATOM 3798 C C . VAL A 1 481 ? -7.884 6.835 5.870 1.00 92.44 481 VAL A C 1
ATOM 3800 O O . VAL A 1 481 ? -7.214 7.649 5.235 1.00 92.44 481 VAL A O 1
ATOM 3803 N N . GLU A 1 482 ? -8.896 7.204 6.652 1.00 91.38 482 GLU A N 1
ATOM 3804 C CA . GLU A 1 482 ? -9.213 8.608 6.946 1.00 91.38 482 GLU A CA 1
ATOM 3805 C C . GLU A 1 482 ? -8.289 9.230 8.005 1.00 91.38 482 GLU A C 1
ATOM 3807 O O . GLU A 1 482 ? -7.602 8.541 8.762 1.00 91.38 482 GLU A O 1
ATOM 3812 N N 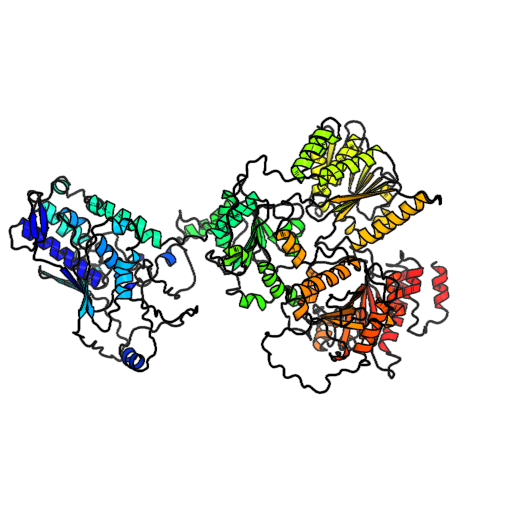. GLY A 1 483 ? -8.282 10.560 8.060 1.00 89.62 483 GLY A N 1
ATOM 3813 C CA . GLY A 1 483 ? -7.584 11.341 9.072 1.00 89.62 483 GLY A CA 1
ATOM 3814 C C . GLY A 1 483 ? -8.076 11.010 10.478 1.00 89.62 483 GLY A C 1
ATOM 3815 O O . GLY A 1 483 ? -9.275 10.857 10.708 1.00 89.62 483 GLY A O 1
ATOM 3816 N N . GLY A 1 484 ? -7.147 10.865 11.420 1.00 88.50 484 GLY A N 1
ATOM 3817 C CA . GLY A 1 484 ? -7.435 10.362 12.760 1.00 88.50 484 GLY A CA 1
ATOM 3818 C C . GLY A 1 484 ? -7.614 8.847 12.841 1.00 88.50 484 GLY A C 1
ATOM 3819 O O . GLY A 1 484 ? -7.931 8.350 13.917 1.00 88.50 484 GLY A O 1
ATOM 3820 N N . GLY A 1 485 ? -7.440 8.118 11.734 1.00 92.19 485 GLY A N 1
ATOM 3821 C CA . GLY A 1 485 ? -7.473 6.659 11.685 1.00 92.19 485 GLY A CA 1
ATOM 3822 C C . GLY A 1 485 ? -6.137 5.986 12.024 1.00 92.19 485 GLY A C 1
ATOM 3823 O O . GLY A 1 485 ? -5.096 6.636 12.174 1.00 92.19 485 GLY A O 1
ATOM 3824 N N . ILE A 1 486 ? -6.174 4.652 12.121 1.00 94.75 486 ILE A N 1
ATOM 3825 C CA . ILE A 1 486 ? -5.018 3.807 12.466 1.00 94.75 486 ILE A CA 1
ATOM 3826 C C . ILE A 1 486 ? -4.649 2.860 11.314 1.00 94.75 486 ILE A C 1
ATOM 3828 O O . ILE A 1 486 ? -5.489 2.112 10.813 1.00 94.75 486 ILE A O 1
ATOM 3832 N N . VAL A 1 487 ? -3.364 2.812 10.959 1.00 95.69 487 VAL A N 1
ATOM 3833 C CA . VAL A 1 487 ? -2.761 1.770 10.113 1.00 95.69 487 VAL A CA 1
ATOM 3834 C C . VAL A 1 487 ? -1.959 0.817 11.001 1.00 95.69 487 VAL A C 1
ATOM 3836 O O . VAL A 1 487 ? -0.947 1.215 11.564 1.00 95.69 487 VAL A O 1
ATOM 3839 N N . ALA A 1 488 ? -2.379 -0.442 11.118 1.00 94.38 488 ALA A N 1
ATOM 3840 C CA . ALA A 1 488 ? -1.695 -1.470 11.902 1.00 94.38 488 ALA A CA 1
ATOM 3841 C C . ALA A 1 488 ? -1.005 -2.504 10.994 1.00 94.38 488 ALA A C 1
ATOM 3843 O O . ALA A 1 488 ? -1.664 -3.213 10.231 1.00 94.38 488 ALA A O 1
ATOM 3844 N N . LEU A 1 489 ? 0.318 -2.616 11.101 1.00 92.75 489 LEU A N 1
ATOM 3845 C CA . LEU A 1 489 ? 1.164 -3.607 10.429 1.00 92.75 489 LEU A CA 1
ATOM 3846 C C . LEU A 1 489 ? 1.543 -4.710 11.423 1.00 92.75 489 LEU A C 1
ATOM 3848 O O . LEU A 1 489 ? 2.152 -4.424 12.453 1.00 92.75 489 LEU A O 1
ATOM 3852 N N . LEU A 1 490 ? 1.195 -5.964 11.122 1.00 90.62 490 LEU A N 1
ATOM 3853 C CA . LEU A 1 490 ? 1.495 -7.113 11.981 1.00 90.62 490 LEU A CA 1
ATOM 3854 C C . LEU A 1 490 ? 2.726 -7.874 11.472 1.00 90.62 490 LEU A C 1
ATOM 3856 O O . LEU A 1 490 ? 2.757 -8.327 10.327 1.00 90.62 490 LEU A O 1
ATOM 3860 N N . LEU A 1 491 ? 3.723 -8.059 12.339 1.00 84.75 491 LEU A N 1
ATOM 3861 C CA . LEU A 1 491 ? 4.958 -8.794 12.055 1.00 84.75 491 LEU A CA 1
ATOM 3862 C C . LEU A 1 491 ? 4.998 -10.095 12.863 1.00 84.75 491 LEU A C 1
ATOM 3864 O O . LEU A 1 491 ? 5.684 -10.195 13.877 1.00 84.75 491 LEU A O 1
ATOM 3868 N N . ARG A 1 492 ? 4.230 -11.092 12.404 1.00 73.94 492 ARG A N 1
ATOM 3869 C CA . ARG A 1 492 ? 3.982 -12.343 13.139 1.00 73.94 492 ARG A CA 1
ATOM 3870 C C . ARG A 1 492 ? 5.205 -13.262 13.244 1.00 73.94 492 ARG A C 1
ATOM 3872 O O . ARG A 1 492 ? 5.457 -13.814 14.300 1.00 73.94 492 ARG A O 1
ATOM 3879 N N . SER A 1 493 ? 5.979 -13.417 12.170 1.00 66.38 493 SER A N 1
ATOM 3880 C CA . SER A 1 493 ? 7.106 -14.366 12.095 1.00 66.38 493 SER A CA 1
ATOM 3881 C C . SER A 1 493 ? 8.425 -13.833 12.666 1.00 66.38 493 SER A C 1
ATOM 3883 O O . SER A 1 493 ? 9.444 -14.523 12.627 1.00 66.38 493 SER A O 1
ATOM 3885 N N . VAL A 1 494 ? 8.427 -12.608 13.194 1.00 67.19 494 VAL A N 1
ATOM 3886 C CA . VAL A 1 494 ? 9.641 -11.884 13.565 1.00 67.19 494 VAL A CA 1
ATOM 3887 C C . VAL A 1 494 ? 9.674 -11.704 15.075 1.00 67.19 494 VAL A C 1
ATOM 3889 O O . VAL A 1 494 ? 8.904 -10.928 15.632 1.00 67.19 494 VAL A O 1
ATOM 3892 N N . SER A 1 495 ? 10.607 -12.381 15.745 1.00 58.62 495 SER A N 1
ATOM 3893 C CA . SER A 1 495 ? 10.821 -12.205 17.187 1.00 58.62 495 SER A CA 1
ATOM 3894 C C . SER A 1 495 ? 11.755 -11.031 17.498 1.00 58.62 495 SER A C 1
ATOM 3896 O O . SER A 1 495 ? 11.868 -10.610 18.645 1.00 58.62 495 SER A O 1
ATOM 3898 N N . SER A 1 496 ? 12.473 -10.512 16.493 1.00 62.97 496 SER A N 1
ATOM 3899 C CA . SER A 1 496 ? 13.365 -9.356 16.636 1.00 62.97 496 SER A CA 1
ATOM 3900 C C . SER A 1 496 ? 13.527 -8.582 15.329 1.00 62.97 496 SER A C 1
ATOM 3902 O O . SER A 1 496 ? 13.611 -9.176 14.258 1.00 62.97 496 SER A O 1
ATOM 3904 N N . LEU A 1 497 ? 13.710 -7.262 15.418 1.00 66.38 497 LEU A N 1
ATOM 3905 C CA . LEU A 1 497 ? 13.976 -6.390 14.262 1.00 66.38 497 LEU A CA 1
ATOM 3906 C C . LEU A 1 497 ? 15.161 -6.859 13.392 1.00 66.38 497 LEU A C 1
ATOM 3908 O O . LEU A 1 497 ? 15.181 -6.603 12.194 1.00 66.38 497 LEU A O 1
ATOM 3912 N N . LYS A 1 498 ? 16.132 -7.592 13.962 1.00 66.88 498 LYS A N 1
ATOM 3913 C CA . LYS A 1 498 ? 17.275 -8.143 13.214 1.00 66.88 498 LYS A CA 1
ATOM 3914 C C . LYS A 1 498 ? 16.868 -9.202 12.184 1.00 66.88 498 LYS A C 1
ATOM 3916 O O . LYS A 1 498 ? 17.442 -9.230 11.103 1.00 66.88 498 LYS A O 1
ATOM 3921 N N . GLN A 1 499 ? 15.883 -10.043 12.504 1.00 64.06 499 GLN A N 1
ATOM 3922 C CA . GLN A 1 499 ? 15.377 -11.074 11.586 1.00 64.06 499 GLN A CA 1
ATOM 3923 C C . GLN A 1 499 ? 14.615 -10.467 10.403 1.00 64.06 499 GLN A C 1
ATOM 3925 O O . GLN A 1 499 ? 14.602 -11.047 9.321 1.00 64.06 499 GLN A O 1
ATOM 3930 N N . PHE A 1 500 ? 14.028 -9.282 10.591 1.00 68.25 500 PHE A N 1
ATOM 3931 C CA . PHE A 1 500 ? 13.294 -8.584 9.541 1.00 68.25 500 PHE A CA 1
ATOM 3932 C C . PHE A 1 500 ? 14.205 -8.138 8.386 1.00 68.25 500 PHE A C 1
ATOM 3934 O O . PHE A 1 500 ? 13.812 -8.245 7.227 1.00 68.25 500 PHE A O 1
ATOM 3941 N N . TYR A 1 501 ? 15.442 -7.705 8.669 1.00 66.50 501 TYR A N 1
ATOM 3942 C CA . TYR A 1 501 ? 16.398 -7.294 7.626 1.00 66.50 501 TYR A CA 1
ATOM 3943 C C . TYR A 1 501 ? 16.735 -8.412 6.629 1.00 66.50 501 TYR A C 1
ATOM 3945 O O . TYR A 1 501 ? 17.065 -8.137 5.482 1.00 66.50 501 TYR A O 1
ATOM 3953 N N . THR A 1 502 ? 16.666 -9.675 7.054 1.00 65.38 502 THR A N 1
ATOM 3954 C CA . THR A 1 502 ? 17.020 -10.843 6.228 1.00 65.38 502 THR A CA 1
ATOM 3955 C C . THR A 1 502 ? 15.800 -11.618 5.731 1.00 65.38 502 THR A C 1
ATOM 3957 O O . THR A 1 502 ? 15.934 -12.727 5.222 1.00 65.38 502 THR A O 1
ATOM 3960 N N . MET A 1 503 ? 14.599 -11.078 5.928 1.00 62.53 503 MET A N 1
ATOM 3961 C CA . MET A 1 503 ? 13.350 -11.769 5.640 1.00 62.53 503 MET A CA 1
ATOM 3962 C C . MET A 1 503 ? 13.077 -11.819 4.134 1.00 62.53 503 MET A C 1
ATOM 3964 O O . MET A 1 503 ? 13.014 -10.783 3.470 1.00 62.53 503 MET A O 1
ATOM 3968 N N . ALA A 1 504 ? 12.892 -13.031 3.605 1.00 58.91 504 ALA A N 1
ATOM 3969 C CA . ALA A 1 504 ? 12.496 -13.240 2.218 1.00 58.91 504 ALA A CA 1
ATOM 3970 C C . ALA A 1 504 ? 10.997 -12.945 2.034 1.00 58.91 504 ALA A C 1
ATOM 3972 O O . ALA A 1 504 ? 10.162 -13.392 2.818 1.00 58.91 504 ALA A O 1
ATOM 3973 N N . MET A 1 505 ? 10.661 -12.203 0.984 1.00 64.75 505 MET A N 1
ATOM 3974 C CA . MET A 1 505 ? 9.295 -11.862 0.590 1.00 64.75 505 MET A CA 1
ATOM 3975 C C . MET A 1 505 ? 8.800 -12.800 -0.509 1.00 64.75 505 MET A C 1
ATOM 3977 O O . MET A 1 505 ? 9.585 -13.346 -1.282 1.00 64.75 505 MET A O 1
ATOM 3981 N N . ASP A 1 506 ? 7.482 -12.918 -0.669 1.00 62.25 506 ASP A N 1
ATOM 3982 C CA . ASP A 1 506 ? 6.888 -13.767 -1.714 1.00 62.25 506 ASP A CA 1
ATOM 3983 C C . ASP A 1 506 ? 7.310 -13.363 -3.131 1.00 62.25 506 ASP A C 1
ATOM 3985 O O . ASP A 1 506 ? 7.411 -14.198 -4.030 1.00 62.25 506 ASP A O 1
ATOM 3989 N N . VAL A 1 507 ? 7.535 -12.064 -3.343 1.00 58.59 507 VAL A N 1
ATOM 3990 C CA . VAL A 1 507 ? 7.937 -11.526 -4.647 1.00 58.59 507 VAL A CA 1
ATOM 3991 C C . VAL A 1 507 ? 9.353 -11.964 -5.012 1.00 58.59 507 VAL A C 1
ATOM 3993 O O . VAL A 1 507 ? 9.648 -12.112 -6.192 1.00 58.59 507 VAL A O 1
ATOM 3996 N N . HIS A 1 508 ? 10.205 -12.266 -4.028 1.00 72.75 508 HIS A N 1
ATOM 3997 C CA . HIS A 1 508 ? 11.578 -12.713 -4.271 1.00 72.75 508 HIS A CA 1
ATOM 3998 C C . HIS A 1 508 ? 11.626 -14.017 -5.063 1.00 72.75 508 HIS A C 1
ATOM 4000 O O . HIS A 1 508 ? 12.540 -14.193 -5.856 1.00 72.75 508 HIS A O 1
ATOM 4006 N N . ALA A 1 509 ? 10.610 -14.880 -4.953 1.00 59.53 509 ALA A N 1
ATOM 4007 C CA . ALA A 1 509 ? 10.502 -16.067 -5.801 1.00 59.53 509 ALA A CA 1
ATOM 4008 C C . ALA A 1 509 ? 10.402 -15.726 -7.302 1.00 59.53 509 ALA A C 1
ATOM 4010 O O . ALA A 1 509 ? 10.855 -16.511 -8.123 1.00 59.53 509 ALA A O 1
ATOM 4011 N N . ARG A 1 510 ? 9.845 -14.557 -7.660 1.00 61.56 510 ARG A N 1
ATOM 4012 C CA . ARG A 1 510 ? 9.736 -14.082 -9.052 1.00 61.56 510 ARG A CA 1
ATOM 4013 C C . ARG A 1 510 ? 11.002 -13.417 -9.582 1.00 61.56 510 ARG A C 1
ATOM 4015 O O . ARG A 1 510 ? 11.089 -13.191 -10.781 1.00 61.56 510 ARG A O 1
ATOM 4022 N N . TYR A 1 511 ? 11.911 -13.026 -8.693 1.00 70.50 511 TYR A N 1
ATOM 4023 C CA . TYR A 1 511 ? 13.140 -12.308 -9.034 1.00 70.50 511 TYR A CA 1
ATOM 4024 C C . TYR A 1 511 ? 14.355 -13.229 -9.168 1.00 70.50 511 TYR A C 1
ATOM 4026 O O . TYR A 1 511 ? 15.427 -12.761 -9.541 1.00 70.50 511 TYR A O 1
ATOM 4034 N N . ARG A 1 512 ? 14.202 -14.514 -8.833 1.00 70.31 512 ARG A N 1
ATOM 4035 C CA . ARG A 1 512 ? 15.259 -15.518 -8.954 1.00 70.31 512 ARG A CA 1
ATOM 4036 C C . ARG A 1 512 ? 15.306 -16.043 -10.381 1.00 70.31 512 ARG A C 1
ATOM 4038 O O . ARG A 1 512 ? 14.315 -16.603 -10.846 1.00 70.31 512 ARG A O 1
ATOM 4045 N N . THR A 1 513 ? 16.456 -15.902 -11.028 1.00 65.12 513 THR A N 1
ATOM 4046 C CA . THR A 1 513 ? 16.791 -16.679 -12.228 1.00 65.12 513 THR A CA 1
ATOM 4047 C C . THR A 1 513 ? 17.459 -17.989 -11.808 1.00 65.12 513 THR A C 1
ATOM 4049 O O . THR A 1 513 ? 17.760 -18.189 -10.626 1.00 65.12 513 THR A O 1
ATOM 4052 N N . GLU A 1 514 ? 17.673 -18.908 -12.752 1.00 68.12 514 GLU A N 1
ATOM 4053 C CA . GLU A 1 514 ? 18.369 -20.174 -12.476 1.00 68.12 514 GLU A CA 1
ATOM 4054 C C . GLU A 1 514 ? 19.784 -19.921 -11.923 1.00 68.12 514 GLU A C 1
ATOM 4056 O O . GLU A 1 514 ? 20.164 -20.524 -10.916 1.00 68.12 514 GLU A O 1
ATOM 4061 N N . VAL A 1 515 ? 20.492 -18.952 -12.518 1.00 68.62 515 VAL A N 1
ATOM 4062 C CA . VAL A 1 515 ? 21.857 -18.530 -12.161 1.00 68.62 515 VAL A CA 1
ATOM 4063 C C . VAL A 1 515 ? 21.893 -17.678 -10.887 1.00 68.62 515 VAL A C 1
ATOM 4065 O O . VAL A 1 515 ? 22.761 -17.857 -10.033 1.00 68.62 515 VAL A O 1
ATOM 4068 N N . HIS A 1 516 ? 20.940 -16.755 -10.715 1.00 72.56 516 HIS A N 1
ATOM 4069 C CA . HIS A 1 516 ? 20.948 -15.791 -9.613 1.00 72.56 516 HIS A CA 1
ATOM 4070 C C . HIS A 1 516 ? 19.811 -16.046 -8.615 1.00 72.56 516 HIS A C 1
ATOM 4072 O O . HIS A 1 516 ? 18.729 -15.456 -8.697 1.00 72.56 516 HIS A O 1
ATOM 4078 N N . GLN A 1 517 ? 20.078 -16.897 -7.619 1.00 73.06 517 GLN A N 1
ATOM 4079 C CA . GLN A 1 517 ? 19.097 -17.279 -6.590 1.00 73.06 517 GLN A CA 1
ATOM 4080 C C . GLN A 1 517 ? 19.174 -16.439 -5.301 1.00 73.06 517 GLN A C 1
ATOM 4082 O O . GLN A 1 517 ? 18.178 -16.325 -4.571 1.00 73.06 517 GLN A O 1
ATOM 4087 N N . ASP A 1 518 ? 20.331 -15.827 -5.034 1.00 75.94 518 ASP A N 1
ATOM 4088 C CA . ASP A 1 518 ? 20.605 -15.068 -3.812 1.00 75.94 518 ASP A CA 1
ATOM 4089 C C . ASP A 1 518 ? 19.953 -13.681 -3.855 1.00 75.94 518 ASP A C 1
ATOM 4091 O O . ASP A 1 518 ? 20.497 -12.709 -4.379 1.00 75.94 518 ASP A O 1
ATOM 4095 N N . VAL A 1 519 ? 18.754 -13.582 -3.279 1.00 78.94 519 VAL A N 1
ATOM 4096 C CA . VAL A 1 519 ? 18.012 -12.320 -3.174 1.00 78.94 519 VAL A CA 1
ATOM 4097 C C . VAL A 1 519 ? 18.383 -11.597 -1.882 1.00 78.94 519 VAL A C 1
ATOM 4099 O O . VAL A 1 519 ? 18.251 -12.147 -0.788 1.00 78.94 519 VAL A O 1
ATOM 4102 N N . VAL A 1 520 ? 18.798 -10.336 -2.006 1.00 80.25 520 VAL A N 1
ATOM 4103 C CA . VAL A 1 520 ? 19.087 -9.451 -0.870 1.00 80.25 520 VAL A CA 1
ATOM 4104 C C . VAL A 1 520 ? 17.907 -8.501 -0.672 1.00 80.25 520 VAL A C 1
ATOM 4106 O O . VAL A 1 520 ? 17.569 -7.735 -1.569 1.00 80.25 520 VAL A O 1
ATOM 4109 N N . ALA A 1 521 ? 17.286 -8.530 0.509 1.00 81.94 521 ALA A N 1
ATOM 4110 C CA . ALA A 1 521 ? 16.084 -7.755 0.832 1.00 81.94 521 ALA A CA 1
ATOM 4111 C C . ALA A 1 521 ? 16.386 -6.274 1.161 1.00 81.94 521 ALA A C 1
ATOM 4113 O O . ALA A 1 521 ? 16.136 -5.802 2.273 1.00 81.94 521 ALA A O 1
ATOM 4114 N N . ARG A 1 522 ? 16.920 -5.521 0.191 1.00 86.69 522 ARG A N 1
ATOM 4115 C CA . ARG A 1 522 ? 17.294 -4.102 0.357 1.00 86.69 522 ARG A CA 1
ATOM 4116 C C . ARG A 1 522 ? 16.091 -3.210 0.648 1.00 86.69 522 ARG A C 1
ATOM 4118 O O . ARG A 1 522 ? 16.192 -2.280 1.446 1.00 86.69 522 ARG A O 1
ATOM 4125 N N . PHE A 1 523 ? 14.939 -3.505 0.042 1.00 89.25 523 PHE A N 1
ATOM 4126 C CA . PHE A 1 523 ? 13.715 -2.744 0.293 1.00 89.25 523 PHE A CA 1
ATOM 4127 C C . PHE A 1 523 ? 13.271 -2.825 1.761 1.00 89.25 523 PHE A C 1
ATOM 4129 O O . PHE A 1 523 ? 12.833 -1.823 2.319 1.00 89.25 523 PHE A O 1
ATOM 4136 N N . ASN A 1 524 ? 13.434 -3.983 2.409 1.00 85.75 524 ASN A N 1
ATOM 4137 C CA . ASN A 1 524 ? 13.056 -4.174 3.814 1.00 85.75 524 ASN A CA 1
ATOM 4138 C C . ASN A 1 524 ? 13.963 -3.381 4.764 1.00 85.75 524 ASN A C 1
ATOM 4140 O O . ASN A 1 524 ? 13.475 -2.798 5.732 1.00 85.75 524 ASN A O 1
ATOM 4144 N N . GLU A 1 525 ? 15.265 -3.316 4.466 1.00 83.12 525 GLU A N 1
ATOM 4145 C CA . GLU A 1 525 ? 16.217 -2.470 5.197 1.00 83.12 525 GLU A CA 1
ATOM 4146 C C . GLU A 1 525 ? 15.829 -0.990 5.076 1.00 83.12 525 GLU A C 1
ATOM 4148 O O . GLU A 1 525 ? 15.659 -0.315 6.094 1.00 83.12 525 GLU A O 1
ATOM 4153 N N . ARG A 1 526 ? 15.556 -0.516 3.851 1.00 89.25 526 ARG A N 1
ATOM 4154 C CA . ARG A 1 526 ? 15.052 0.846 3.608 1.00 89.25 526 ARG A CA 1
ATOM 4155 C C . ARG A 1 526 ? 13.730 1.117 4.328 1.00 89.25 526 ARG A C 1
ATOM 4157 O O . ARG A 1 526 ? 13.568 2.180 4.921 1.00 89.25 526 ARG A O 1
ATOM 4164 N N . PHE A 1 527 ? 12.801 0.162 4.312 1.00 89.38 527 PHE A N 1
ATOM 4165 C CA . PHE A 1 527 ? 11.501 0.283 4.968 1.00 89.38 527 PHE A CA 1
ATOM 4166 C C . PHE A 1 527 ? 11.655 0.534 6.473 1.00 89.38 527 PHE A C 1
ATOM 4168 O O . PHE A 1 527 ? 11.106 1.515 6.968 1.00 89.38 527 PHE A O 1
ATOM 4175 N N . ILE A 1 528 ? 12.454 -0.262 7.197 1.00 84.88 528 ILE A N 1
ATOM 4176 C CA . ILE A 1 528 ? 12.664 -0.048 8.643 1.00 84.88 528 ILE A CA 1
ATOM 4177 C C . ILE A 1 528 ? 13.300 1.312 8.919 1.00 84.88 528 ILE A C 1
ATOM 4179 O O . ILE A 1 528 ? 12.837 2.038 9.800 1.00 84.88 528 ILE A O 1
ATOM 4183 N N . LEU A 1 529 ? 14.359 1.659 8.183 1.00 85.12 529 LEU A N 1
ATOM 4184 C CA . LEU A 1 529 ? 15.058 2.928 8.384 1.00 85.12 529 LEU A CA 1
ATOM 4185 C C . LEU A 1 529 ? 14.124 4.118 8.124 1.00 85.12 529 LEU A C 1
ATOM 4187 O O . LEU A 1 529 ? 14.160 5.102 8.860 1.00 85.12 529 LEU A O 1
ATOM 4191 N N . SER A 1 530 ? 13.214 3.989 7.156 1.00 89.50 530 SER A N 1
ATOM 4192 C CA . SER A 1 530 ? 12.190 4.999 6.894 1.00 89.50 530 SER A CA 1
ATOM 4193 C C . SER A 1 530 ? 11.175 5.142 8.030 1.00 89.50 530 SER A C 1
ATOM 4195 O O . SER A 1 530 ? 10.771 6.262 8.339 1.00 89.50 530 SER A O 1
ATOM 4197 N N . LEU A 1 531 ? 10.806 4.055 8.718 1.00 86.81 531 LEU A N 1
ATOM 4198 C CA . LEU A 1 531 ? 9.886 4.126 9.859 1.00 86.81 531 LEU A CA 1
ATOM 4199 C C . LEU A 1 531 ? 10.463 4.964 11.005 1.00 86.81 531 LEU A C 1
ATOM 4201 O O . LEU A 1 531 ? 9.708 5.647 11.689 1.00 86.81 531 LEU A O 1
ATOM 4205 N N . ALA A 1 532 ? 11.789 4.974 11.180 1.00 82.19 532 ALA A N 1
ATOM 4206 C CA . ALA A 1 532 ? 12.445 5.802 12.194 1.00 82.19 532 ALA A CA 1
ATOM 4207 C C . ALA A 1 532 ? 12.294 7.313 11.930 1.00 82.19 532 ALA A C 1
ATOM 4209 O O . ALA A 1 532 ? 12.345 8.103 12.873 1.00 82.19 532 ALA A O 1
ATOM 4210 N N . THR A 1 533 ? 12.089 7.713 10.669 1.00 83.19 533 THR A N 1
ATOM 4211 C CA . THR A 1 533 ? 11.850 9.118 10.287 1.00 83.19 533 THR A CA 1
ATOM 4212 C C . THR A 1 533 ? 10.388 9.546 10.395 1.00 83.19 533 THR A C 1
ATOM 4214 O O . THR A 1 533 ? 10.108 10.741 10.455 1.00 83.19 533 THR A O 1
ATOM 4217 N N . CYS A 1 534 ? 9.445 8.601 10.455 1.00 85.25 534 CYS A N 1
ATOM 4218 C CA . CYS A 1 534 ? 8.023 8.913 10.557 1.00 85.25 534 CYS A CA 1
ATOM 4219 C C . CYS A 1 534 ? 7.643 9.257 12.008 1.00 85.25 534 CYS A C 1
ATOM 4221 O O . CYS A 1 534 ? 7.676 8.398 12.887 1.00 85.25 534 CYS A O 1
ATOM 4223 N N . LYS A 1 535 ? 7.230 10.506 12.264 1.00 82.94 535 LYS A N 1
ATOM 4224 C CA . LYS A 1 535 ? 6.877 10.983 13.618 1.00 82.94 535 LYS A CA 1
ATOM 4225 C C . LYS A 1 535 ? 5.633 10.300 14.202 1.00 82.94 535 LYS A C 1
ATOM 4227 O O . LYS A 1 535 ? 5.578 10.061 15.404 1.00 82.94 535 LYS A O 1
ATOM 4232 N N . ASN A 1 536 ? 4.657 9.975 13.350 1.00 87.81 536 ASN A N 1
ATOM 4233 C CA . ASN A 1 536 ? 3.374 9.364 13.731 1.00 87.81 536 ASN A CA 1
ATOM 4234 C C . ASN A 1 536 ? 3.381 7.825 13.632 1.00 87.81 536 ASN A C 1
ATOM 4236 O O . ASN A 1 536 ? 2.317 7.201 13.588 1.00 87.81 536 ASN A O 1
ATOM 4240 N N . CYS A 1 537 ? 4.562 7.207 13.573 1.00 90.19 537 CYS A N 1
ATOM 4241 C CA . CYS A 1 537 ? 4.722 5.759 13.597 1.00 90.19 537 CYS A CA 1
ATOM 4242 C C . CYS A 1 537 ? 5.182 5.304 14.981 1.00 90.19 537 CYS A C 1
ATOM 4244 O O . CYS A 1 537 ? 6.152 5.835 15.506 1.00 90.19 537 CYS A O 1
ATOM 4246 N N . ILE A 1 538 ? 4.536 4.286 15.553 1.00 89.56 538 ILE A N 1
ATOM 4247 C CA . ILE A 1 538 ? 4.947 3.660 16.812 1.00 89.56 538 ILE A CA 1
ATOM 4248 C C . ILE A 1 538 ? 5.200 2.174 16.590 1.00 89.56 538 ILE A C 1
ATOM 4250 O O . ILE A 1 538 ? 4.331 1.436 16.125 1.00 89.56 538 ILE A O 1
ATOM 4254 N N . VAL A 1 539 ? 6.396 1.723 16.967 1.00 89.06 539 VAL A N 1
ATOM 4255 C CA . VAL A 1 539 ? 6.745 0.301 16.979 1.00 89.06 539 VAL A CA 1
ATOM 4256 C C . VAL A 1 539 ? 6.474 -0.257 18.373 1.00 89.06 539 VAL A C 1
ATOM 4258 O O . VAL A 1 539 ? 7.005 0.251 19.363 1.00 89.06 539 VAL A O 1
ATOM 4261 N N . VAL A 1 540 ? 5.646 -1.293 18.454 1.00 88.38 540 VAL A N 1
ATOM 4262 C CA . VAL A 1 540 ? 5.237 -1.935 19.708 1.00 88.38 540 VAL A CA 1
ATOM 4263 C C . VAL A 1 540 ? 5.484 -3.439 19.664 1.00 88.38 540 VAL A C 1
ATOM 4265 O O . VAL A 1 540 ? 5.455 -4.051 18.598 1.00 88.38 540 VAL A O 1
ATOM 4268 N N . ASP A 1 541 ? 5.723 -4.043 20.823 1.00 86.44 541 ASP A N 1
ATOM 4269 C CA . ASP A 1 541 ? 5.769 -5.500 20.961 1.00 86.44 541 ASP A CA 1
ATOM 4270 C C . ASP A 1 541 ? 4.376 -6.123 21.183 1.00 86.44 541 ASP A C 1
ATOM 4272 O O . ASP A 1 541 ? 3.364 -5.430 21.330 1.00 86.44 541 ASP A O 1
ATOM 4276 N N . ASP A 1 542 ? 4.333 -7.454 21.236 1.00 83.00 542 ASP A N 1
ATOM 4277 C CA . ASP A 1 542 ? 3.147 -8.267 21.535 1.00 83.00 542 ASP A CA 1
ATOM 4278 C C . ASP A 1 542 ? 2.437 -7.936 22.858 1.00 83.00 542 ASP A C 1
ATOM 4280 O O . ASP A 1 542 ? 1.307 -8.377 23.063 1.00 83.00 542 ASP A O 1
ATOM 4284 N N . GLU A 1 543 ? 3.078 -7.208 23.774 1.00 79.62 543 GLU A N 1
ATOM 4285 C CA . GLU A 1 543 ? 2.512 -6.769 25.054 1.00 79.62 543 GLU A CA 1
ATOM 4286 C C . GLU A 1 543 ? 2.253 -5.247 25.082 1.00 79.62 543 GLU A C 1
ATOM 4288 O O . GLU A 1 543 ? 2.059 -4.687 26.164 1.00 79.62 543 GLU A O 1
ATOM 4293 N N . LEU A 1 544 ? 2.265 -4.582 23.918 1.00 83.31 544 LEU A N 1
ATOM 4294 C CA . LEU A 1 544 ? 2.124 -3.131 23.750 1.00 83.31 544 LEU A CA 1
ATOM 4295 C C . LEU A 1 544 ? 3.178 -2.300 24.504 1.00 83.31 544 LEU A C 1
ATOM 4297 O O . LEU A 1 544 ? 2.904 -1.183 24.948 1.00 83.31 544 LEU A O 1
ATOM 4301 N N . ASN A 1 545 ? 4.405 -2.807 24.633 1.00 83.81 545 ASN A N 1
ATOM 4302 C CA . ASN A 1 545 ? 5.541 -1.980 25.036 1.00 83.81 545 ASN A CA 1
ATOM 4303 C C . ASN A 1 545 ? 6.096 -1.263 23.815 1.00 83.81 545 ASN A C 1
ATOM 4305 O O . ASN A 1 545 ? 6.339 -1.876 22.777 1.00 83.81 545 ASN A O 1
ATOM 4309 N N . VAL A 1 546 ? 6.328 0.036 23.956 1.00 84.44 546 VAL A N 1
ATOM 4310 C CA . VAL A 1 546 ? 6.896 0.858 22.891 1.00 84.44 546 VAL A CA 1
ATOM 4311 C C . VAL A 1 546 ? 8.396 0.591 22.783 1.00 84.44 546 VAL A C 1
ATOM 4313 O O . VAL A 1 546 ? 9.141 0.781 23.748 1.00 84.44 546 VAL A O 1
ATOM 4316 N N . LEU A 1 547 ? 8.845 0.190 21.594 1.00 80.88 547 LEU A N 1
ATOM 4317 C CA . LEU A 1 547 ? 10.258 0.007 21.283 1.00 80.88 547 LEU A CA 1
ATOM 4318 C C . LEU A 1 547 ? 10.878 1.356 20.874 1.00 80.88 547 LEU A C 1
ATOM 4320 O O . LEU A 1 547 ? 10.321 2.049 20.019 1.00 80.88 547 LEU A O 1
ATOM 4324 N N . PRO A 1 548 ? 12.031 1.752 21.443 1.00 68.81 548 PRO A N 1
ATOM 4325 C CA . PRO A 1 548 ? 12.681 3.019 21.122 1.00 68.81 548 PRO A CA 1
ATOM 4326 C C . PRO A 1 548 ? 13.432 2.913 19.786 1.00 68.81 548 PRO A C 1
ATOM 4328 O O . PRO A 1 548 ? 14.651 2.771 19.758 1.00 68.81 548 PRO A O 1
ATOM 4331 N N . LEU A 1 549 ? 12.701 2.937 18.669 1.00 69.94 549 LEU A N 1
ATOM 4332 C CA . LEU A 1 549 ? 13.300 2.993 17.328 1.00 69.94 549 LEU A CA 1
ATOM 4333 C C . LEU A 1 549 ? 13.543 4.441 16.874 1.00 69.94 549 LEU A C 1
ATOM 4335 O O . LEU A 1 549 ? 14.549 4.736 16.239 1.00 69.94 549 LEU A O 1
ATOM 4339 N N . SER A 1 550 ? 12.627 5.345 17.223 1.00 64.00 550 SER A N 1
ATOM 4340 C CA . SER A 1 550 ? 12.678 6.766 16.870 1.00 64.00 550 SER A CA 1
ATOM 4341 C C . SER A 1 550 ? 12.751 7.633 18.127 1.00 64.00 550 SER A C 1
ATOM 4343 O O . SER A 1 550 ? 11.977 7.430 19.067 1.00 64.00 550 SER A O 1
ATOM 4345 N N . SER A 1 551 ? 13.613 8.648 18.117 1.00 62.62 551 SER A N 1
ATOM 4346 C CA . SER A 1 551 ? 13.737 9.639 19.198 1.00 62.62 551 SER A CA 1
ATOM 4347 C C . SER A 1 551 ? 12.449 10.442 19.425 1.00 62.62 551 SER A C 1
ATOM 4349 O O . SER A 1 551 ? 12.154 10.822 20.554 1.00 62.62 551 SER A O 1
ATOM 4351 N N . HIS A 1 552 ? 11.639 10.641 18.383 1.00 67.06 552 HIS A N 1
ATOM 4352 C CA . HIS A 1 552 ? 10.413 11.445 18.439 1.00 67.06 552 HIS A CA 1
ATOM 4353 C C . HIS A 1 552 ? 9.340 10.888 19.386 1.00 67.06 552 HIS A C 1
ATOM 4355 O O . HIS A 1 552 ? 8.676 11.656 20.076 1.00 67.06 552 HIS A O 1
ATOM 4361 N N . ILE A 1 553 ? 9.205 9.562 19.487 1.00 67.25 553 ILE A N 1
ATOM 4362 C CA . ILE A 1 553 ? 8.218 8.922 20.376 1.00 67.25 553 ILE A CA 1
ATOM 4363 C C . ILE A 1 553 ? 8.613 9.072 21.853 1.00 67.25 553 ILE A C 1
ATOM 4365 O O . ILE A 1 553 ? 7.768 8.977 22.742 1.00 67.25 553 ILE A O 1
ATOM 4369 N N . VAL A 1 554 ? 9.900 9.282 22.147 1.00 63.50 554 VAL A N 1
ATOM 4370 C CA . VAL A 1 554 ? 10.381 9.428 23.528 1.00 63.50 554 VAL A CA 1
ATOM 4371 C C . VAL A 1 554 ? 9.859 10.726 24.160 1.00 63.50 554 VAL A C 1
ATOM 4373 O O . VAL A 1 554 ? 9.533 10.714 25.342 1.00 63.50 554 VAL A O 1
ATOM 4376 N N . ASN A 1 555 ? 9.674 11.789 23.367 1.00 65.31 555 ASN A N 1
ATOM 4377 C CA . ASN A 1 555 ? 9.307 13.135 23.833 1.00 65.31 555 ASN A CA 1
ATOM 4378 C C . ASN A 1 555 ? 7.873 13.544 23.439 1.00 65.31 555 ASN A C 1
ATOM 4380 O O . ASN A 1 555 ? 7.607 14.716 23.184 1.00 65.31 555 ASN A O 1
ATOM 4384 N N . LEU A 1 556 ? 6.958 12.582 23.297 1.00 74.75 556 LEU A N 1
ATOM 4385 C CA . LEU A 1 556 ? 5.618 12.849 22.772 1.00 74.75 556 LEU A CA 1
ATOM 4386 C C . LEU A 1 556 ? 4.716 13.473 23.851 1.00 74.75 556 LEU A C 1
ATOM 4388 O O . LEU A 1 556 ? 4.363 12.816 24.831 1.00 74.75 556 LEU A O 1
ATOM 4392 N N . GLU A 1 557 ? 4.320 14.728 23.640 1.00 73.81 557 GLU A N 1
ATOM 4393 C CA . GLU A 1 557 ? 3.404 15.472 24.511 1.00 73.81 557 GLU A CA 1
ATOM 4394 C C . GLU A 1 557 ? 1.977 15.512 23.937 1.00 73.81 557 GLU A C 1
ATOM 4396 O O . GLU A 1 557 ? 1.755 15.416 22.724 1.00 73.81 557 GLU A O 1
ATOM 4401 N N . SER A 1 558 ? 0.982 15.618 24.819 1.00 76.25 558 SER A N 1
ATOM 4402 C CA . SER A 1 558 ? -0.423 15.741 24.422 1.00 76.25 558 SER A CA 1
ATOM 4403 C C . SER A 1 558 ? -0.717 17.142 23.904 1.00 76.25 558 SER A C 1
ATOM 4405 O O . SER A 1 558 ? -0.427 18.124 24.589 1.00 76.25 558 SER A O 1
ATOM 4407 N N . ILE A 1 559 ? -1.353 17.234 22.739 1.00 75.75 559 ILE A N 1
ATOM 4408 C CA . ILE A 1 559 ? -1.822 18.510 22.197 1.00 75.75 559 ILE A CA 1
ATOM 4409 C C . ILE A 1 559 ? -3.008 18.991 23.048 1.00 75.75 559 ILE A C 1
ATOM 4411 O O . ILE A 1 559 ? -3.925 18.225 23.353 1.00 75.75 559 ILE A O 1
ATOM 4415 N N . THR A 1 560 ? -2.990 20.259 23.466 1.00 69.56 560 THR A N 1
ATOM 4416 C CA . THR A 1 560 ? -4.127 20.868 24.162 1.00 69.56 560 THR A CA 1
ATOM 4417 C C . THR A 1 560 ? -5.273 21.111 23.171 1.00 69.56 560 THR A C 1
ATOM 4419 O O . THR A 1 560 ? -5.044 21.668 22.093 1.00 69.56 560 THR A O 1
ATOM 4422 N N . PRO A 1 561 ? -6.518 20.710 23.494 1.00 59.53 561 PRO A N 1
ATOM 4423 C CA . PRO A 1 561 ? -7.651 20.927 22.605 1.00 59.53 561 PRO A CA 1
ATOM 4424 C C . PRO A 1 561 ? -7.930 22.432 22.487 1.00 59.53 561 PRO A C 1
ATOM 4426 O O . PRO A 1 561 ? -8.352 23.069 23.451 1.00 59.53 561 PRO A O 1
ATOM 4429 N N . LYS A 1 562 ? -7.676 23.008 21.307 1.00 54.97 562 LYS A N 1
ATOM 4430 C CA . LYS A 1 562 ? -7.997 24.412 21.009 1.00 54.97 562 LYS A CA 1
ATOM 4431 C C . LYS A 1 562 ? -9.519 24.606 20.866 1.00 54.97 562 LYS A C 1
ATOM 4433 O O . LYS A 1 562 ? -10.202 23.684 20.408 1.00 54.97 562 LYS A O 1
ATOM 4438 N N . PRO A 1 563 ? -10.076 25.777 21.232 1.00 54.53 563 PRO A N 1
ATOM 4439 C CA . PRO A 1 563 ? -11.490 26.087 21.015 1.00 54.53 563 PRO A CA 1
ATOM 4440 C C . PRO A 1 563 ? -11.853 26.065 19.517 1.00 54.53 563 PRO A C 1
ATOM 4442 O O . PRO A 1 563 ? -11.032 26.387 18.657 1.00 54.53 563 PRO A O 1
ATOM 4445 N N . LYS A 1 564 ? -13.098 25.671 19.199 1.00 54.97 564 LYS A N 1
ATOM 4446 C CA . LYS A 1 564 ? -13.564 25.343 17.833 1.00 54.97 564 LYS A CA 1
ATOM 4447 C C . LYS A 1 564 ? -13.331 26.449 16.786 1.00 54.97 564 LYS A C 1
ATOM 4449 O O . LYS A 1 564 ? -13.105 26.119 15.627 1.00 54.97 564 LYS A O 1
ATOM 4454 N N . GLU A 1 565 ? -13.325 27.725 17.167 1.00 48.25 565 GLU A N 1
ATOM 4455 C CA . GLU A 1 565 ? -13.174 28.863 16.236 1.00 48.25 565 GLU A CA 1
ATOM 4456 C C . GLU A 1 565 ? -11.709 29.174 15.858 1.00 48.25 565 GLU A C 1
ATOM 4458 O O . GLU A 1 565 ? -11.421 29.584 14.730 1.00 48.25 565 GLU A O 1
ATOM 4463 N N . GLU A 1 566 ? -10.753 28.882 16.745 1.00 51.53 566 GLU A N 1
ATOM 4464 C CA . GLU A 1 566 ? -9.308 28.996 16.468 1.00 51.53 566 GLU A CA 1
ATOM 4465 C C . GLU A 1 566 ? -8.717 27.722 15.839 1.00 51.53 566 GLU A C 1
ATOM 4467 O O . GLU A 1 566 ? -7.560 27.709 15.420 1.00 51.53 566 GLU A O 1
ATOM 4472 N N . SER A 1 567 ? -9.505 26.644 15.770 1.00 53.03 567 SER A N 1
ATOM 4473 C CA . SER A 1 567 ? -9.097 25.343 15.220 1.00 53.03 567 SER A CA 1
ATOM 4474 C C . SER A 1 567 ? -9.324 25.181 13.712 1.00 53.03 567 SER A C 1
ATOM 4476 O O . SER A 1 567 ? -8.868 24.195 13.136 1.00 53.03 567 SER A O 1
ATOM 4478 N N . LEU A 1 568 ? -10.024 26.125 13.071 1.00 60.19 568 LEU A N 1
ATOM 4479 C CA . LEU A 1 568 ? -10.273 26.075 11.631 1.00 60.19 568 LEU A CA 1
ATOM 4480 C C . LEU A 1 568 ? -8.978 26.377 10.873 1.00 60.19 568 LEU A C 1
ATOM 4482 O O . LEU A 1 568 ? -8.378 27.438 11.061 1.00 60.19 568 LEU A O 1
ATOM 4486 N N . THR A 1 569 ? -8.560 25.456 10.005 1.00 66.25 569 THR A N 1
ATOM 4487 C CA . THR A 1 569 ? -7.420 25.681 9.110 1.00 66.25 569 THR A CA 1
ATOM 4488 C C . THR A 1 569 ? -7.709 26.841 8.157 1.00 66.25 569 THR A C 1
ATOM 4490 O O . THR A 1 569 ? -8.863 27.137 7.841 1.00 66.25 569 THR A O 1
ATOM 4493 N N . GLU A 1 570 ? -6.658 27.498 7.668 1.00 74.69 570 GLU A N 1
ATOM 4494 C CA . GLU A 1 570 ? -6.760 28.594 6.692 1.00 74.69 570 GLU A CA 1
ATOM 4495 C C . GLU A 1 570 ? -7.618 28.197 5.472 1.00 74.69 570 GLU A C 1
ATOM 4497 O O . GLU A 1 570 ? -8.524 28.934 5.083 1.00 74.69 570 GLU A O 1
ATOM 4502 N N . SER A 1 571 ? -7.467 26.955 4.991 1.00 71.00 571 SER A N 1
ATOM 4503 C CA . SER A 1 571 ? -8.277 26.377 3.908 1.00 71.00 571 SER A CA 1
ATOM 4504 C C . SER A 1 571 ? -9.777 26.266 4.222 1.00 71.00 571 SER A C 1
ATOM 4506 O O . SER A 1 571 ? -10.616 26.431 3.334 1.00 71.00 571 SER A O 1
ATOM 4508 N N . GLN A 1 572 ? -10.150 26.021 5.482 1.00 77.00 572 GLN A N 1
ATOM 4509 C CA . GLN A 1 572 ? -11.552 25.937 5.905 1.00 77.00 572 GLN A CA 1
ATOM 4510 C C . GLN A 1 572 ? -12.204 27.318 5.990 1.00 77.00 572 GLN A C 1
ATOM 4512 O O . GLN A 1 572 ? -13.387 27.452 5.672 1.00 77.00 572 GLN A O 1
ATOM 4517 N N . ARG A 1 573 ? -11.438 28.348 6.371 1.00 81.88 573 ARG A N 1
ATOM 4518 C CA . ARG A 1 573 ? -11.906 29.741 6.340 1.00 81.88 573 ARG A CA 1
ATOM 4519 C C . ARG A 1 573 ? -12.109 30.225 4.909 1.00 81.88 573 ARG A C 1
ATOM 4521 O O . ARG A 1 573 ? -13.152 30.806 4.624 1.00 81.88 573 ARG A O 1
ATOM 4528 N N . GLU A 1 574 ? -11.175 29.917 4.005 1.00 83.44 574 GLU A N 1
ATOM 4529 C CA . GLU A 1 574 ? -11.342 30.201 2.573 1.00 83.44 574 GLU A CA 1
ATOM 4530 C C . GLU A 1 574 ? -12.611 29.559 2.006 1.00 83.44 574 GLU A C 1
ATOM 4532 O O . GLU A 1 574 ? -13.386 30.220 1.319 1.00 83.44 574 GLU A O 1
ATOM 4537 N N . LEU A 1 575 ? -12.849 28.280 2.315 1.00 84.06 575 LEU A N 1
ATOM 4538 C CA . LEU A 1 575 ? -14.034 27.573 1.839 1.00 84.06 575 LEU A CA 1
ATOM 4539 C C . LEU A 1 575 ? -15.325 28.203 2.369 1.00 84.06 575 LEU A C 1
ATOM 4541 O O . LEU A 1 575 ? -16.283 28.339 1.614 1.00 84.06 575 LEU A O 1
ATOM 4545 N N . ALA A 1 576 ? -15.366 28.574 3.651 1.00 84.44 576 ALA A N 1
ATOM 4546 C CA . ALA A 1 576 ? -16.530 29.233 4.236 1.00 84.44 576 ALA A CA 1
ATOM 4547 C C . ALA A 1 576 ? -16.814 30.582 3.555 1.00 84.44 576 ALA A C 1
ATOM 4549 O O . ALA A 1 576 ? -17.959 30.840 3.185 1.00 84.44 576 ALA A O 1
ATOM 4550 N N . GLY A 1 577 ? -15.775 31.389 3.310 1.00 86.31 577 GLY A N 1
ATOM 4551 C CA . GLY A 1 577 ? -15.901 32.649 2.575 1.00 86.31 577 GLY A CA 1
ATOM 4552 C C . GLY A 1 577 ? -16.407 32.449 1.145 1.00 86.31 577 GLY A C 1
ATOM 4553 O O . GLY A 1 577 ? -17.316 33.149 0.706 1.00 86.31 577 GLY A O 1
ATOM 4554 N N . LEU A 1 578 ? -15.888 31.439 0.442 1.00 84.12 578 LEU A N 1
ATOM 4555 C CA . LEU A 1 578 ? -16.290 31.130 -0.932 1.00 84.12 578 LEU A CA 1
ATOM 4556 C C . LEU A 1 578 ? -17.718 30.561 -1.016 1.00 84.12 578 LEU A C 1
ATOM 4558 O O . LEU A 1 578 ? -18.451 30.858 -1.954 1.00 84.12 578 LEU A O 1
ATOM 4562 N N . LYS A 1 579 ? -18.159 29.782 -0.020 1.00 87.12 579 LYS A N 1
ATOM 4563 C CA . LYS A 1 579 ? -19.561 29.338 0.080 1.00 87.12 579 LYS A CA 1
ATOM 4564 C C . LYS A 1 579 ? -20.505 30.511 0.320 1.00 87.12 579 LYS A C 1
ATOM 4566 O O . LYS A 1 579 ? -21.553 30.577 -0.314 1.00 87.12 579 LYS A O 1
ATOM 4571 N N . GLN A 1 580 ? -20.117 31.445 1.187 1.00 86.69 580 GLN A N 1
ATOM 4572 C CA . GLN A 1 580 ? -20.910 32.637 1.467 1.00 86.69 580 GLN A CA 1
ATOM 4573 C C . GLN A 1 580 ? -21.037 33.537 0.231 1.00 86.69 580 GLN A C 1
ATOM 4575 O O . GLN A 1 580 ? -22.129 34.012 -0.057 1.00 86.69 580 GLN A O 1
ATOM 4580 N N . SER A 1 581 ? -19.962 33.725 -0.543 1.00 87.94 581 SER A N 1
ATOM 4581 C CA . SER A 1 581 ? -20.012 34.557 -1.753 1.00 87.94 581 SER A CA 1
ATOM 4582 C C . SER A 1 581 ? -20.871 33.964 -2.875 1.00 87.94 581 SER A C 1
ATOM 4584 O O . SER A 1 581 ? -21.344 34.699 -3.732 1.00 87.94 581 SER A O 1
ATOM 4586 N N . LEU A 1 582 ? -21.047 32.638 -2.904 1.00 83.56 582 LEU A N 1
ATOM 4587 C CA . LEU A 1 582 ? -21.770 31.928 -3.968 1.00 83.56 582 LEU A CA 1
ATOM 4588 C C . LEU A 1 582 ? -23.218 31.584 -3.609 1.00 83.56 582 LEU A C 1
ATOM 4590 O O . LEU A 1 582 ? -23.929 31.047 -4.456 1.00 83.56 582 LEU A O 1
ATOM 4594 N N . GLN A 1 583 ? -23.659 31.864 -2.380 1.00 81.94 583 GLN A N 1
ATOM 4595 C CA . GLN A 1 583 ? -24.954 31.422 -1.861 1.00 81.94 583 GLN A CA 1
ATOM 4596 C C . GLN A 1 583 ? -26.140 31.886 -2.724 1.00 81.94 583 GLN A C 1
ATOM 4598 O O . GLN A 1 583 ? -27.078 31.116 -2.929 1.00 81.94 583 GLN A O 1
ATOM 4603 N N . ASP A 1 584 ? -26.054 33.094 -3.287 1.00 81.50 584 ASP A N 1
ATOM 4604 C CA . ASP A 1 584 ? -27.128 33.701 -4.083 1.00 81.50 584 ASP A CA 1
ATOM 4605 C C . ASP A 1 584 ? -27.101 33.293 -5.569 1.00 81.50 584 ASP A C 1
ATOM 4607 O O . ASP A 1 584 ? -28.051 33.545 -6.309 1.00 81.50 584 ASP A O 1
ATOM 4611 N N . THR A 1 585 ? -26.032 32.637 -6.034 1.00 81.44 585 THR A N 1
ATOM 4612 C CA . THR A 1 585 ? -25.863 32.282 -7.453 1.00 81.44 585 THR A CA 1
ATOM 4613 C C . THR A 1 585 ? -26.339 30.851 -7.709 1.00 81.44 585 THR A C 1
ATOM 4615 O O . THR A 1 585 ? -25.570 29.899 -7.583 1.00 81.44 585 THR A O 1
ATOM 4618 N N . GLN A 1 586 ? -27.609 30.661 -8.071 1.00 76.62 586 GLN A N 1
ATOM 4619 C CA . GLN A 1 586 ? -28.135 29.348 -8.482 1.00 76.62 586 GLN A CA 1
ATOM 4620 C C . GLN A 1 586 ? -27.697 29.003 -9.917 1.00 76.62 586 GLN A C 1
ATOM 4622 O O . GLN A 1 586 ? -27.695 29.900 -10.760 1.00 76.62 586 GLN A O 1
ATOM 4627 N N . PRO A 1 587 ? -27.334 27.742 -10.242 1.00 79.50 587 PRO A N 1
ATOM 4628 C CA . PRO A 1 587 ? -27.289 26.523 -9.409 1.00 79.50 587 PRO A CA 1
ATOM 4629 C C . PRO A 1 587 ? -25.968 26.321 -8.626 1.00 79.50 587 PRO A C 1
ATOM 4631 O O . PRO A 1 587 ? -25.779 25.316 -7.938 1.00 79.50 587 PRO A O 1
ATOM 4634 N N . ILE A 1 588 ? -25.023 27.258 -8.741 1.00 82.81 588 ILE A N 1
ATOM 4635 C CA . ILE A 1 588 ? -23.638 27.132 -8.260 1.00 82.81 588 ILE A CA 1
ATOM 4636 C C . ILE A 1 588 ? -23.562 27.050 -6.733 1.00 82.81 588 ILE A C 1
ATOM 4638 O O . ILE A 1 588 ? -22.854 26.192 -6.208 1.00 82.81 588 ILE A O 1
ATOM 4642 N N . GLY A 1 589 ? -24.290 27.907 -6.015 1.00 83.50 589 GLY A N 1
ATOM 4643 C CA . GLY A 1 589 ? -24.242 27.991 -4.553 1.00 83.50 589 GLY A CA 1
ATOM 4644 C C . GLY A 1 589 ? -24.626 26.682 -3.866 1.00 83.50 589 GLY A C 1
ATOM 4645 O O . GLY A 1 589 ? -23.969 26.242 -2.920 1.00 83.50 589 GLY A O 1
ATOM 4646 N N . VAL A 1 590 ? -25.642 26.001 -4.395 1.00 87.25 590 VAL A N 1
ATOM 4647 C CA . VAL A 1 590 ? -26.129 24.719 -3.873 1.00 87.25 590 VAL A CA 1
ATOM 4648 C C . VAL A 1 590 ? -25.104 23.609 -4.092 1.00 87.25 590 VAL A C 1
ATOM 4650 O O . VAL A 1 590 ? -24.783 22.867 -3.162 1.00 87.25 590 VAL A O 1
ATOM 4653 N N . LEU A 1 591 ? -24.517 23.535 -5.288 1.00 87.50 591 LEU A N 1
ATOM 4654 C CA . LEU A 1 591 ? -23.483 22.545 -5.597 1.00 87.50 591 LEU A CA 1
ATOM 4655 C C . LEU A 1 591 ? -22.179 22.821 -4.826 1.00 87.50 591 LEU A C 1
ATOM 4657 O O . LEU A 1 591 ? -21.552 21.890 -4.315 1.00 87.50 591 LEU A O 1
ATOM 4661 N N . ALA A 1 592 ? -21.798 24.091 -4.662 1.00 86.75 592 ALA A N 1
ATOM 4662 C CA . ALA A 1 592 ? -20.625 24.503 -3.891 1.00 86.75 592 ALA A CA 1
ATOM 4663 C C . ALA A 1 592 ? -20.748 24.146 -2.400 1.00 86.75 592 ALA A C 1
ATOM 4665 O O . ALA A 1 592 ? -19.746 23.814 -1.761 1.00 86.75 592 ALA A O 1
ATOM 4666 N N . ASN A 1 593 ? -21.963 24.122 -1.840 1.00 87.12 593 ASN A N 1
ATOM 4667 C CA . ASN A 1 593 ? -22.189 23.694 -0.458 1.00 87.12 593 ASN A CA 1
ATOM 4668 C C . ASN A 1 593 ? -21.808 22.226 -0.208 1.00 87.12 593 ASN A C 1
ATOM 4670 O O . ASN A 1 593 ? -21.356 21.903 0.896 1.00 87.12 593 ASN A O 1
ATOM 4674 N N . ILE A 1 594 ? -21.897 21.367 -1.229 1.00 87.44 594 ILE A N 1
ATOM 4675 C CA . ILE A 1 594 ? -21.521 19.944 -1.164 1.00 87.44 594 ILE A CA 1
ATOM 4676 C C . ILE A 1 594 ? -19.993 19.765 -1.142 1.00 87.44 594 ILE A C 1
ATOM 4678 O O . ILE A 1 594 ? -19.491 18.783 -0.582 1.00 87.44 594 ILE A O 1
ATOM 4682 N N . CYS A 1 595 ? -19.236 20.707 -1.715 1.00 86.75 595 CYS A N 1
ATOM 4683 C CA . CYS A 1 595 ? -17.776 20.656 -1.748 1.00 86.75 595 CYS A CA 1
ATOM 4684 C C . CYS A 1 595 ? -17.178 20.671 -0.333 1.00 86.75 595 CYS A C 1
ATOM 4686 O O . CYS A 1 595 ? -17.599 21.431 0.551 1.00 86.75 595 CYS A O 1
ATOM 4688 N N . LYS A 1 596 ? -16.167 19.817 -0.124 1.00 85.75 596 LYS A N 1
ATOM 4689 C CA . LYS A 1 596 ? -15.476 19.671 1.168 1.00 85.75 596 LYS A CA 1
ATOM 4690 C C . LYS A 1 596 ? -14.226 20.532 1.298 1.00 85.75 596 LYS A C 1
ATOM 4692 O O . LYS A 1 596 ? -13.861 20.857 2.421 1.00 85.75 596 LYS A O 1
ATOM 4697 N N . THR A 1 597 ? -13.570 20.847 0.186 1.00 87.50 597 THR A N 1
ATOM 4698 C CA . THR A 1 597 ? -12.300 21.586 0.147 1.00 87.50 597 THR A CA 1
ATOM 4699 C C . THR A 1 597 ? -12.431 22.847 -0.700 1.00 87.50 597 THR A C 1
ATOM 4701 O O . THR A 1 597 ? -13.273 22.908 -1.603 1.00 87.50 597 THR A O 1
ATOM 4704 N N . SER A 1 598 ? -11.586 23.845 -0.417 1.00 88.44 598 SER A N 1
ATOM 4705 C CA . SER A 1 598 ? -11.508 25.098 -1.191 1.00 88.44 598 SER A CA 1
ATOM 4706 C C . SER A 1 598 ? -11.137 24.804 -2.652 1.00 88.44 598 SER A C 1
ATOM 4708 O O . SER A 1 598 ? -11.801 25.282 -3.572 1.00 88.44 598 SER A O 1
ATOM 4710 N N . ASP A 1 599 ? -10.174 23.900 -2.871 1.00 88.88 599 ASP A N 1
ATOM 4711 C CA . ASP A 1 599 ? -9.744 23.448 -4.202 1.00 88.88 599 ASP A CA 1
ATOM 4712 C C . ASP A 1 599 ? -10.891 22.858 -5.034 1.00 88.88 599 ASP A C 1
ATOM 4714 O O . ASP A 1 599 ? -11.013 23.151 -6.223 1.00 88.88 599 ASP A O 1
ATOM 4718 N N . GLN A 1 600 ? -11.758 22.041 -4.424 1.00 90.06 600 GLN A N 1
ATOM 4719 C CA . GLN A 1 600 ? -12.906 21.461 -5.127 1.00 90.06 600 GLN A CA 1
ATOM 4720 C C . GLN A 1 600 ? -13.913 22.521 -5.553 1.00 90.06 600 GLN A C 1
ATOM 4722 O O . GLN A 1 600 ? -14.447 22.440 -6.656 1.00 90.06 600 GLN A O 1
ATOM 4727 N N . ALA A 1 601 ? -14.167 23.508 -4.695 1.00 89.44 601 ALA A N 1
ATOM 4728 C CA . ALA A 1 601 ? -15.085 24.589 -5.010 1.00 89.44 601 ALA A CA 1
ATOM 4729 C C . ALA A 1 601 ? -14.522 25.498 -6.120 1.00 89.44 601 ALA A C 1
ATOM 4731 O O . ALA A 1 601 ? -15.231 25.780 -7.082 1.00 89.44 601 ALA A O 1
ATOM 4732 N N . LYS A 1 602 ? -13.228 25.853 -6.066 1.00 90.06 602 LYS A N 1
ATOM 4733 C CA . LYS A 1 602 ? -12.527 26.583 -7.143 1.00 90.06 602 LYS A CA 1
ATOM 4734 C C . LYS A 1 602 ? -12.542 25.805 -8.468 1.00 90.06 602 LYS A C 1
ATOM 4736 O O . LYS A 1 602 ? -12.775 26.389 -9.524 1.00 90.06 602 LYS A O 1
ATOM 4741 N N . ALA A 1 603 ? -12.346 24.485 -8.425 1.00 91.69 603 ALA A N 1
ATOM 4742 C CA . ALA A 1 603 ? -12.427 23.634 -9.611 1.00 91.69 603 ALA A CA 1
ATOM 4743 C C . ALA A 1 603 ? -13.843 23.588 -10.201 1.00 91.69 603 ALA A C 1
ATOM 4745 O O . ALA A 1 603 ? -13.999 23.723 -11.412 1.00 91.69 603 ALA A O 1
ATOM 4746 N N . LEU A 1 604 ? -14.868 23.428 -9.356 1.00 91.94 604 LEU A N 1
ATOM 4747 C CA . LEU A 1 604 ? -16.270 23.424 -9.775 1.00 91.94 604 LEU A CA 1
ATOM 4748 C C . LEU A 1 604 ? -16.661 24.747 -10.440 1.00 91.94 604 LEU A C 1
ATOM 4750 O O . LEU A 1 604 ? -17.275 24.718 -11.503 1.00 91.94 604 LEU A O 1
ATOM 4754 N N . LEU A 1 605 ? -16.255 25.881 -9.860 1.00 90.62 605 LEU A N 1
ATOM 4755 C CA . LEU A 1 605 ? -16.447 27.199 -10.468 1.00 90.62 605 LEU A CA 1
ATOM 4756 C C . LEU A 1 605 ? -15.853 27.249 -11.870 1.00 90.62 605 LEU A C 1
ATOM 4758 O O . LEU A 1 605 ? -16.558 27.564 -12.820 1.00 90.62 605 LEU A O 1
ATOM 4762 N N . LYS A 1 606 ? -14.593 26.826 -12.025 1.00 91.25 606 LYS A N 1
ATOM 4763 C CA . LYS A 1 606 ? -13.941 26.865 -13.334 1.00 91.25 606 LYS A CA 1
ATOM 4764 C C . LYS A 1 606 ? -14.619 25.964 -14.369 1.00 91.25 606 LYS A C 1
ATOM 4766 O O . LYS A 1 606 ? -14.663 26.325 -15.541 1.00 91.25 606 LYS A O 1
ATOM 4771 N N . PHE A 1 607 ? -15.146 24.806 -13.961 1.00 92.25 607 PHE A N 1
ATOM 4772 C CA . PHE A 1 607 ? -15.948 23.964 -14.852 1.00 92.25 607 PHE A CA 1
ATOM 4773 C C . PHE A 1 607 ? -17.235 24.666 -15.283 1.00 92.25 607 PHE A C 1
ATOM 4775 O O . PHE A 1 607 ? -17.550 24.666 -16.470 1.00 92.25 607 PHE A O 1
ATOM 4782 N N . ILE A 1 608 ? -17.957 25.272 -14.340 1.00 90.50 608 ILE A N 1
ATOM 4783 C CA . ILE A 1 608 ? -19.221 25.955 -14.619 1.00 90.50 608 ILE A CA 1
ATOM 4784 C C . ILE A 1 608 ? -19.008 27.200 -15.488 1.00 90.50 608 ILE A C 1
ATOM 4786 O O . ILE A 1 608 ? -19.778 27.409 -16.422 1.00 90.50 608 ILE A O 1
ATOM 4790 N N . ASP A 1 609 ? -17.935 27.961 -15.269 1.00 90.31 609 ASP A N 1
ATOM 4791 C CA . ASP A 1 609 ? -17.585 29.112 -16.108 1.00 90.31 609 ASP A CA 1
ATOM 4792 C C . ASP A 1 609 ? -17.454 28.693 -17.581 1.00 90.31 609 ASP A C 1
ATOM 4794 O O . ASP A 1 609 ? -18.061 29.300 -18.462 1.00 90.31 609 ASP A O 1
ATOM 4798 N N . VAL A 1 610 ? -16.741 27.594 -17.853 1.00 90.56 610 VAL A N 1
ATOM 4799 C CA . VAL A 1 610 ? -16.546 27.077 -19.221 1.00 90.56 610 VAL A CA 1
ATOM 4800 C C . VAL A 1 610 ? -17.847 26.512 -19.809 1.00 90.56 610 VAL A C 1
ATOM 4802 O O . VAL A 1 610 ? -18.112 26.674 -20.998 1.00 90.56 610 VAL A O 1
ATOM 4805 N N . ILE A 1 611 ? -18.691 25.881 -18.986 1.00 90.56 611 ILE A N 1
ATOM 4806 C CA . ILE A 1 611 ? -20.034 25.419 -19.387 1.00 90.56 611 ILE A CA 1
ATOM 4807 C C . ILE A 1 611 ? -20.906 26.609 -19.805 1.00 90.56 611 ILE A C 1
ATOM 4809 O O . ILE A 1 611 ? -21.633 26.507 -20.798 1.00 90.56 611 ILE A O 1
ATOM 4813 N N . SER A 1 612 ? -20.815 27.724 -19.073 1.00 88.38 612 SER A N 1
ATOM 4814 C CA . SER A 1 612 ? -21.590 28.945 -19.315 1.00 88.38 612 SER A CA 1
ATOM 4815 C C . SER A 1 612 ? -21.164 29.681 -20.590 1.00 88.38 612 SER A C 1
ATOM 4817 O O . SER A 1 612 ? -22.010 30.249 -21.276 1.00 88.38 612 SER A O 1
ATOM 4819 N N . GLU A 1 613 ? -19.880 29.594 -20.960 1.00 85.56 613 GLU A N 1
ATOM 4820 C CA . GLU A 1 613 ? -19.316 30.204 -22.172 1.00 85.56 613 GLU A CA 1
ATOM 4821 C C . GLU A 1 613 ? -19.848 29.560 -23.468 1.00 85.56 613 GLU A C 1
ATOM 4823 O O . GLU A 1 613 ? -19.803 30.173 -24.533 1.00 85.56 613 GLU A O 1
ATOM 4828 N N . LYS A 1 614 ? -20.366 28.320 -23.394 1.00 78.38 614 LYS A N 1
ATOM 4829 C CA . LYS A 1 614 ? -20.889 27.527 -24.531 1.00 78.38 614 LYS A CA 1
ATOM 4830 C C . LYS A 1 614 ? -19.916 27.398 -25.716 1.00 78.38 614 LYS A C 1
ATOM 4832 O O . LYS A 1 614 ? -20.323 27.140 -26.850 1.00 78.38 614 LYS A O 1
ATOM 4837 N N . THR A 1 615 ? -18.613 27.521 -25.469 1.00 79.19 615 THR A N 1
ATOM 4838 C CA . THR A 1 615 ? -17.570 27.319 -26.478 1.00 79.19 615 THR A CA 1
ATOM 4839 C C . THR A 1 615 ? -17.305 25.825 -26.676 1.00 79.19 615 THR A C 1
ATOM 4841 O O . THR A 1 615 ? -16.692 25.145 -25.856 1.00 79.19 615 THR A O 1
ATOM 4844 N N . LEU A 1 616 ? -17.753 25.286 -27.815 1.00 72.75 616 LEU A N 1
ATOM 4845 C CA . LEU A 1 616 ? -17.650 23.852 -28.125 1.00 72.75 616 LEU A CA 1
ATOM 4846 C C . LEU A 1 616 ? -16.205 23.361 -28.352 1.00 72.75 616 LEU A C 1
ATOM 4848 O O . LEU A 1 616 ? -15.972 22.163 -28.389 1.00 72.75 616 LEU A O 1
ATOM 4852 N N . ARG A 1 617 ? -15.203 24.237 -28.506 1.00 78.56 617 ARG A N 1
ATOM 4853 C CA . ARG A 1 617 ? -13.786 23.853 -28.709 1.00 78.56 617 ARG A CA 1
ATOM 4854 C C . ARG A 1 617 ? -12.898 24.195 -27.509 1.00 78.56 617 ARG A C 1
ATOM 4856 O O . ARG A 1 617 ? -11.775 24.664 -27.678 1.00 78.56 617 ARG A O 1
ATOM 4863 N N . SER A 1 618 ? -13.382 23.882 -26.312 1.00 87.19 618 SER A N 1
ATOM 4864 C CA . SER A 1 618 ? -12.640 24.063 -25.060 1.00 87.19 618 SER A CA 1
ATOM 4865 C C . SER A 1 618 ? -12.268 22.712 -24.434 1.00 87.19 618 SER A C 1
ATOM 4867 O O . SER A 1 618 ? -12.979 21.709 -24.576 1.00 87.19 618 SER A O 1
ATOM 4869 N N . THR A 1 619 ? -11.113 22.644 -23.770 1.00 88.69 619 THR A N 1
ATOM 4870 C CA . THR A 1 619 ? -10.715 21.516 -22.912 1.00 88.69 619 THR A CA 1
ATOM 4871 C C . THR A 1 619 ? -10.425 22.014 -21.516 1.00 88.69 619 THR A C 1
ATOM 4873 O O . THR A 1 619 ? -9.565 22.874 -21.333 1.00 88.69 619 THR A O 1
ATOM 4876 N N . VAL A 1 620 ? -11.049 21.395 -20.519 1.00 91.00 620 VAL A N 1
ATOM 4877 C CA . VAL A 1 620 ? -10.661 21.578 -19.118 1.00 91.00 620 VAL A CA 1
ATOM 4878 C C . VAL A 1 620 ? -9.906 20.340 -18.660 1.00 91.00 620 VAL A C 1
ATOM 4880 O O . VAL A 1 620 ? -10.447 19.237 -18.674 1.00 91.00 620 VAL A O 1
ATOM 4883 N N . SER A 1 621 ? -8.647 20.510 -18.269 1.00 89.38 621 SER A N 1
ATOM 4884 C CA . SER A 1 621 ? -7.793 19.444 -17.753 1.00 89.38 621 SER A CA 1
ATOM 4885 C C . SER A 1 621 ? -7.661 19.558 -16.238 1.00 89.38 621 SER A C 1
ATOM 4887 O O . SER A 1 621 ? -6.936 20.412 -15.728 1.00 89.38 621 SER A O 1
ATOM 4889 N N . LEU A 1 622 ? -8.328 18.655 -15.523 1.00 89.75 622 LEU A N 1
ATOM 4890 C CA . LEU A 1 622 ? -8.234 18.470 -14.082 1.00 89.75 622 LEU A CA 1
ATOM 4891 C C . LEU A 1 622 ? -7.159 17.434 -13.750 1.00 89.75 622 LEU A C 1
ATOM 4893 O O . LEU A 1 622 ? -7.284 16.244 -14.057 1.00 89.75 622 LEU A O 1
ATOM 4897 N N . THR A 1 623 ? -6.111 17.878 -13.068 1.00 86.19 623 THR A N 1
ATOM 4898 C CA . THR A 1 623 ? -5.028 17.015 -12.592 1.00 86.19 623 THR A CA 1
ATOM 4899 C C . THR A 1 623 ? -5.038 16.958 -11.072 1.00 86.19 623 THR A C 1
ATOM 4901 O O . THR A 1 623 ? -5.164 17.969 -10.388 1.00 86.19 623 THR A O 1
ATOM 4904 N N . ALA A 1 624 ? -4.966 15.758 -10.510 1.00 84.75 624 ALA A N 1
ATOM 4905 C CA . ALA A 1 624 ? -5.036 15.589 -9.064 1.00 84.75 624 ALA A CA 1
ATOM 4906 C C . ALA A 1 624 ? -4.309 14.327 -8.626 1.00 84.75 624 ALA A C 1
ATOM 4908 O O . ALA A 1 624 ? -4.297 13.330 -9.349 1.00 84.75 624 ALA A O 1
ATOM 4909 N N . ALA A 1 625 ? -3.755 14.338 -7.417 1.00 79.94 625 ALA A N 1
ATOM 4910 C CA . ALA A 1 625 ? -3.350 13.093 -6.780 1.00 79.94 625 ALA A CA 1
ATOM 4911 C C . ALA A 1 625 ? -4.572 12.219 -6.450 1.00 79.94 625 ALA A C 1
ATOM 4913 O O . ALA A 1 625 ? -5.729 12.665 -6.454 1.00 79.94 625 ALA A O 1
ATOM 4914 N N . ARG A 1 626 ? -4.332 10.942 -6.150 1.00 80.75 626 ARG A N 1
ATOM 4915 C CA . ARG A 1 626 ? -5.405 10.048 -5.716 1.00 80.75 626 ARG A CA 1
ATOM 4916 C C . ARG A 1 626 ? -5.976 10.511 -4.371 1.00 80.75 626 ARG A C 1
ATOM 4918 O O . ARG A 1 626 ? -5.275 11.069 -3.537 1.00 80.75 626 ARG A O 1
ATOM 4925 N N . GLY A 1 627 ? -7.283 10.330 -4.170 1.00 79.06 627 GLY A N 1
ATOM 4926 C CA . GLY A 1 627 ? -7.932 10.673 -2.897 1.00 79.06 627 GLY A CA 1
ATOM 4927 C C . GLY A 1 627 ? -8.187 12.170 -2.661 1.00 79.06 627 GLY A C 1
ATOM 4928 O O . GLY A 1 627 ? -8.604 12.533 -1.565 1.00 79.06 627 GLY A O 1
ATOM 4929 N N . ARG A 1 628 ? -8.006 13.030 -3.677 1.00 86.56 628 ARG A N 1
ATOM 4930 C CA . ARG A 1 628 ? -8.340 14.475 -3.635 1.00 86.56 628 ARG A CA 1
ATOM 4931 C C . ARG A 1 628 ? -9.776 14.796 -4.099 1.00 86.56 628 ARG A C 1
ATOM 4933 O O . ARG A 1 628 ? -10.234 15.930 -4.057 1.00 86.56 628 ARG A O 1
ATOM 4940 N N . GLY A 1 629 ? -10.528 13.772 -4.517 1.00 86.69 629 GLY A N 1
ATOM 4941 C CA . GLY A 1 629 ? -11.947 13.881 -4.888 1.00 86.69 629 GLY A CA 1
ATOM 4942 C C . GLY A 1 629 ? -12.220 14.368 -6.318 1.00 86.69 629 GLY A C 1
ATOM 4943 O O . GLY A 1 629 ? -13.252 14.974 -6.574 1.00 86.69 629 GLY A O 1
ATOM 4944 N N . LYS A 1 630 ? -11.327 14.039 -7.257 1.00 88.56 630 LYS A N 1
ATOM 4945 C CA . LYS A 1 630 ? -11.455 14.307 -8.700 1.00 88.56 630 LYS A CA 1
ATOM 4946 C C . LYS A 1 630 ? -12.815 13.880 -9.285 1.00 88.56 630 LYS A C 1
ATOM 4948 O O . LYS A 1 630 ? -13.538 14.713 -9.816 1.00 88.56 630 LYS A O 1
ATOM 4953 N N . SER A 1 631 ? -13.203 12.613 -9.111 1.00 89.12 631 SER A N 1
ATOM 4954 C CA . SER A 1 631 ? -14.484 12.091 -9.619 1.00 89.12 631 SER A CA 1
ATOM 4955 C C . SER A 1 631 ? -15.703 12.732 -8.940 1.00 89.12 631 SER A C 1
ATOM 4957 O O . SER A 1 631 ? -16.762 12.820 -9.549 1.00 89.12 631 SER A O 1
ATOM 4959 N N . ALA A 1 632 ? -15.560 13.217 -7.698 1.00 89.94 632 ALA A N 1
ATOM 4960 C CA . ALA A 1 632 ? -16.622 13.949 -7.007 1.00 89.94 632 ALA A CA 1
ATOM 4961 C C . ALA A 1 632 ? -16.830 15.344 -7.616 1.00 89.94 632 ALA A C 1
ATOM 4963 O O . ALA A 1 632 ? -17.964 15.711 -7.906 1.00 89.94 632 ALA A O 1
ATOM 4964 N N . ALA A 1 633 ? -15.743 16.081 -7.874 1.00 91.94 633 ALA A N 1
ATOM 4965 C CA . ALA A 1 633 ? -15.801 17.379 -8.547 1.00 91.94 633 ALA A CA 1
ATOM 4966 C C . ALA A 1 633 ? -16.377 17.262 -9.970 1.00 91.94 633 ALA A C 1
ATOM 4968 O O . ALA A 1 633 ? -17.236 18.055 -10.344 1.00 91.94 633 ALA A O 1
ATOM 4969 N N . LEU A 1 634 ? -15.977 16.233 -10.730 1.00 92.44 634 LEU A N 1
ATOM 4970 C CA . LEU A 1 634 ? -16.556 15.951 -12.048 1.00 92.44 634 LEU A CA 1
ATOM 4971 C C . LEU A 1 634 ? -18.048 15.606 -11.985 1.00 92.44 634 LEU A C 1
ATOM 4973 O O . LEU A 1 634 ? -18.814 16.096 -12.807 1.00 92.44 634 LEU A O 1
ATOM 4977 N N . GLY A 1 635 ? -18.472 14.782 -11.021 1.00 93.31 635 GLY A N 1
ATOM 4978 C CA . GLY A 1 635 ? -19.885 14.431 -10.854 1.00 93.31 635 GLY A CA 1
ATOM 4979 C C . GLY A 1 635 ? -20.759 15.655 -10.561 1.00 93.31 635 GLY A C 1
ATOM 4980 O O . GLY A 1 635 ? -21.811 15.818 -11.174 1.00 93.31 635 GLY A O 1
ATOM 4981 N N . LEU A 1 636 ? -20.283 16.558 -9.696 1.00 93.00 636 LEU A N 1
ATOM 4982 C CA . LEU A 1 636 ? -20.957 17.832 -9.420 1.00 93.00 636 LEU A CA 1
ATOM 4983 C C . LEU A 1 636 ? -20.975 18.758 -10.647 1.00 93.00 636 LEU A C 1
ATOM 4985 O O . LEU A 1 636 ? -21.991 19.395 -10.911 1.00 93.00 636 LEU A O 1
ATOM 4989 N N . ALA A 1 637 ? -19.893 18.795 -11.430 1.00 93.75 637 ALA A N 1
ATOM 4990 C CA . ALA A 1 637 ? -19.837 19.571 -12.668 1.00 93.75 637 ALA A CA 1
ATOM 4991 C C . ALA A 1 637 ? -20.823 19.053 -13.732 1.00 93.75 637 ALA A C 1
ATOM 4993 O O . ALA A 1 637 ? -21.454 19.857 -14.411 1.00 93.75 637 ALA A O 1
ATOM 4994 N N . ILE A 1 638 ? -21.010 17.731 -13.849 1.00 94.38 638 ILE A N 1
ATOM 4995 C CA . ILE A 1 638 ? -22.011 17.128 -14.748 1.00 94.38 638 ILE A CA 1
ATOM 4996 C C . ILE A 1 638 ? -23.433 17.487 -14.302 1.00 94.38 638 ILE A C 1
ATOM 4998 O O . ILE A 1 638 ? -24.252 17.853 -15.141 1.00 94.38 638 ILE A O 1
ATOM 5002 N N . ALA A 1 639 ? -23.726 17.434 -12.997 1.00 92.88 639 ALA A N 1
ATOM 5003 C CA . ALA A 1 639 ? -25.024 17.871 -12.474 1.00 92.88 639 ALA A CA 1
ATOM 5004 C C . ALA A 1 639 ? -25.284 19.360 -12.781 1.00 92.88 639 ALA A C 1
ATOM 5006 O O . ALA A 1 639 ? -26.379 19.722 -13.205 1.00 92.88 639 ALA A O 1
ATOM 5007 N N . GLY A 1 640 ? -24.253 20.206 -12.660 1.00 90.81 640 GLY A N 1
ATOM 5008 C CA . GLY A 1 640 ? -24.299 21.601 -13.101 1.00 90.81 640 GLY A CA 1
ATOM 5009 C C . GLY A 1 640 ? -24.561 21.745 -14.604 1.00 90.81 640 GLY A C 1
ATOM 5010 O O . GLY A 1 640 ? -25.431 22.514 -14.993 1.00 90.81 640 GLY A O 1
ATOM 5011 N N . ALA A 1 641 ? -23.877 20.977 -15.458 1.00 91.81 641 ALA A N 1
ATOM 5012 C CA . ALA A 1 641 ? -24.071 21.014 -16.913 1.00 91.81 641 ALA A CA 1
ATOM 5013 C C . ALA A 1 641 ? -25.513 20.674 -17.330 1.00 91.81 641 ALA A C 1
ATOM 5015 O O . ALA A 1 641 ? -26.064 21.324 -18.219 1.00 91.81 641 ALA A O 1
ATOM 5016 N N . ILE A 1 642 ? -26.143 19.704 -16.657 1.00 92.00 642 ILE A N 1
ATOM 5017 C CA . ILE A 1 642 ? -27.562 19.376 -16.853 1.00 92.00 642 ILE A CA 1
ATOM 5018 C C . ILE A 1 642 ? -28.449 20.573 -16.494 1.00 92.00 642 ILE A C 1
ATOM 5020 O O . ILE A 1 642 ? -29.321 20.928 -17.284 1.00 92.00 642 ILE A O 1
ATOM 5024 N N . ALA A 1 643 ? -28.181 21.251 -15.374 1.00 89.19 643 ALA A N 1
ATOM 5025 C CA . ALA A 1 643 ? -28.919 22.451 -14.973 1.00 89.19 643 ALA A CA 1
ATOM 5026 C C . ALA A 1 643 ? -28.730 23.645 -15.935 1.00 89.19 643 ALA A C 1
ATOM 5028 O O . ALA A 1 643 ? -29.623 24.476 -16.051 1.00 89.19 643 ALA A O 1
ATOM 5029 N N . PHE A 1 644 ? -27.603 23.726 -16.654 1.00 88.81 644 PHE A N 1
ATOM 5030 C CA . PHE A 1 644 ? -27.368 24.721 -17.716 1.00 88.81 644 PHE A CA 1
ATOM 5031 C C . PHE A 1 644 ? -27.924 24.312 -19.096 1.00 88.81 644 PHE A C 1
ATOM 5033 O O . PHE A 1 644 ? -27.761 25.058 -20.067 1.00 88.81 644 PHE A O 1
ATOM 5040 N N . GLY A 1 645 ? -28.583 23.152 -19.195 1.00 88.25 645 GLY A N 1
ATOM 5041 C CA . GLY A 1 645 ? -29.333 22.725 -20.378 1.00 88.25 645 GLY A CA 1
ATOM 5042 C C . GLY A 1 645 ? -28.556 21.907 -21.416 1.00 88.25 645 GLY A C 1
ATOM 5043 O O . GLY A 1 645 ? -28.972 21.867 -22.569 1.00 88.25 645 GLY A O 1
ATOM 5044 N N . TYR A 1 646 ? -27.445 21.256 -21.049 1.00 90.12 646 TYR A N 1
ATOM 5045 C CA . TYR A 1 646 ? -26.747 20.329 -21.957 1.00 90.12 646 TYR A CA 1
ATOM 5046 C C . TYR A 1 646 ? -27.559 19.036 -22.137 1.00 90.12 646 TYR A C 1
ATOM 5048 O O . TYR A 1 646 ? -27.986 18.427 -21.155 1.00 90.12 646 TYR A O 1
ATOM 5056 N N . SER A 1 647 ? -27.765 18.602 -23.380 1.00 89.62 647 SER A N 1
ATOM 5057 C CA . SER A 1 647 ? -28.624 17.464 -23.731 1.00 89.62 647 SER A CA 1
ATOM 5058 C C . SER A 1 647 ? -27.890 16.125 -23.703 1.00 89.62 647 SER A C 1
ATOM 5060 O O . SER A 1 647 ? -28.347 15.186 -23.052 1.00 89.62 647 SER A O 1
ATOM 5062 N N . ASN A 1 648 ? -26.749 16.014 -24.390 1.00 91.38 648 ASN A N 1
ATOM 5063 C CA . ASN A 1 648 ? -26.037 14.742 -24.567 1.00 91.38 648 ASN A CA 1
ATOM 5064 C C . ASN A 1 648 ? -24.652 14.790 -23.920 1.00 91.38 648 ASN A C 1
ATOM 5066 O O . ASN A 1 648 ? -23.696 15.317 -24.503 1.00 91.38 648 ASN A O 1
ATOM 5070 N N . ILE A 1 649 ? -24.546 14.201 -22.725 1.00 94.06 649 ILE A N 1
ATOM 5071 C CA . ILE A 1 649 ? -23.299 14.102 -21.964 1.00 94.06 649 ILE A CA 1
ATOM 5072 C C . ILE A 1 649 ? -22.787 12.663 -22.017 1.00 94.06 649 ILE A C 1
ATOM 5074 O O . ILE A 1 649 ? -23.446 11.725 -21.564 1.00 94.06 649 ILE A O 1
ATOM 5078 N N . PHE A 1 650 ? -21.567 12.484 -22.514 1.00 94.19 650 PHE A N 1
ATOM 5079 C CA . PHE A 1 650 ? -20.913 11.181 -22.541 1.00 94.19 650 PHE A CA 1
ATOM 5080 C C . PHE A 1 650 ? -19.807 11.102 -21.500 1.00 94.19 650 PHE A C 1
ATOM 5082 O O . PHE A 1 650 ? -18.977 12.000 -21.383 1.00 94.19 650 PHE A O 1
ATOM 5089 N N . VAL A 1 651 ? -19.773 10.000 -20.759 1.00 94.06 651 VAL A N 1
ATOM 5090 C CA . VAL A 1 651 ? -18.725 9.714 -19.778 1.00 94.06 651 VAL A CA 1
ATOM 5091 C C . VAL A 1 651 ? -17.930 8.511 -20.254 1.00 94.06 651 VAL A C 1
ATOM 5093 O O . VAL A 1 651 ? -18.495 7.493 -20.649 1.00 94.06 651 VAL A O 1
ATOM 5096 N N . THR A 1 652 ? -16.608 8.604 -20.205 1.00 91.50 652 THR A N 1
ATOM 5097 C CA . THR A 1 652 ? -15.722 7.518 -20.611 1.00 91.50 652 THR A CA 1
ATOM 5098 C C . THR A 1 652 ? -14.672 7.236 -19.543 1.00 91.50 652 THR A C 1
ATOM 5100 O O . THR A 1 652 ? -14.182 8.131 -18.852 1.00 91.50 652 THR A O 1
ATOM 5103 N N . SER A 1 653 ? -14.366 5.954 -19.391 1.00 87.94 653 SER A N 1
ATOM 5104 C CA . SER A 1 653 ? -13.375 5.392 -18.478 1.00 87.94 653 SER A CA 1
ATOM 5105 C C . SER A 1 653 ? -12.976 4.004 -19.003 1.00 87.94 653 SER A C 1
ATOM 5107 O O . SER A 1 653 ? -13.767 3.371 -19.714 1.00 87.94 653 SER A O 1
ATOM 5109 N N . PRO A 1 654 ? -11.794 3.474 -18.639 1.00 81.81 654 PRO A N 1
ATOM 5110 C CA . PRO A 1 654 ? -11.364 2.140 -19.073 1.00 81.81 654 PRO A CA 1
ATOM 5111 C C . PRO A 1 654 ? -12.271 1.004 -18.567 1.00 81.81 654 PRO A C 1
ATOM 5113 O O . PRO A 1 654 ? -12.309 -0.062 -19.165 1.00 81.81 654 PRO A O 1
ATOM 5116 N N . SER A 1 655 ? -13.001 1.216 -17.468 1.00 81.50 655 SER A N 1
ATOM 5117 C CA . SER A 1 655 ? -14.014 0.286 -16.958 1.00 81.50 655 SER A CA 1
ATOM 5118 C C . SER A 1 655 ? -15.154 1.060 -16.284 1.00 81.50 655 SER A C 1
ATOM 5120 O O . SER A 1 655 ? -14.874 2.049 -15.587 1.00 81.50 655 SER A O 1
ATOM 5122 N N . PRO A 1 656 ? -16.422 0.625 -16.430 1.00 80.38 656 PRO A N 1
ATOM 5123 C CA . PRO A 1 656 ? -17.573 1.295 -15.824 1.00 80.38 656 PRO A CA 1
ATOM 5124 C C . PRO A 1 656 ? -17.571 1.246 -14.287 1.00 80.38 656 PRO A C 1
ATOM 5126 O O . PRO A 1 656 ? -18.171 2.109 -13.650 1.00 80.38 656 PRO A O 1
ATOM 5129 N N . GLU A 1 657 ? -16.859 0.302 -13.657 1.00 76.62 657 GLU A N 1
ATOM 5130 C CA . GLU A 1 657 ? -16.762 0.239 -12.188 1.00 76.62 657 GLU A CA 1
ATOM 5131 C C . GLU A 1 657 ? -16.093 1.485 -11.588 1.00 76.62 657 GLU A C 1
ATOM 5133 O O . GLU A 1 657 ? -16.474 1.942 -10.505 1.00 76.62 657 GLU A O 1
ATOM 5138 N N . ASN A 1 658 ? -15.137 2.077 -12.314 1.00 75.81 658 ASN A N 1
ATOM 5139 C CA . ASN A 1 658 ? -14.415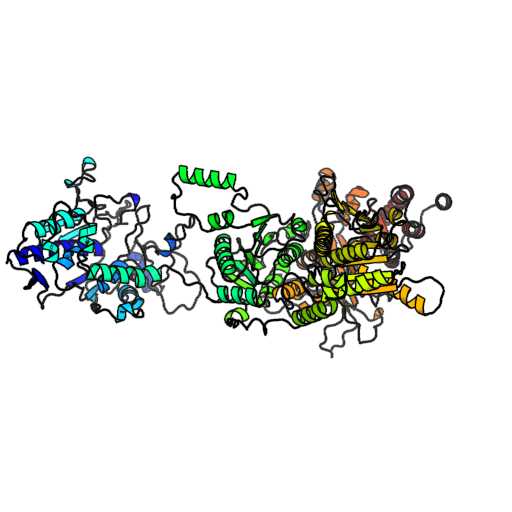 3.273 -11.874 1.00 75.81 658 ASN A CA 1
ATOM 5140 C C . ASN A 1 658 ? -15.335 4.498 -11.751 1.00 75.81 658 ASN A C 1
ATOM 5142 O O . ASN A 1 658 ? -15.039 5.411 -10.984 1.00 75.81 658 ASN A O 1
ATOM 5146 N N . LEU A 1 659 ? -16.472 4.501 -12.456 1.00 84.25 659 LEU A N 1
ATOM 5147 C CA . LEU A 1 659 ? -17.417 5.618 -12.491 1.00 84.25 659 LEU A CA 1
ATOM 5148 C C . LEU A 1 659 ? -18.458 5.575 -11.373 1.00 84.25 659 LEU A C 1
ATOM 5150 O O . LEU A 1 659 ? -19.269 6.492 -11.258 1.00 84.25 659 LEU A O 1
ATOM 5154 N N . LYS A 1 660 ? -18.444 4.549 -10.514 1.00 85.94 660 LYS A N 1
ATOM 5155 C CA . LYS A 1 660 ? -19.417 4.426 -9.420 1.00 85.94 660 LYS A CA 1
ATOM 5156 C C . LYS A 1 660 ? -19.449 5.669 -8.528 1.00 85.94 660 LYS A C 1
ATOM 5158 O O . LYS A 1 660 ? -20.522 6.128 -8.150 1.00 85.94 660 LYS A O 1
ATOM 5163 N N . THR A 1 661 ? -18.280 6.211 -8.192 1.00 86.81 661 THR A N 1
ATOM 5164 C CA . THR A 1 661 ? -18.168 7.429 -7.380 1.00 86.81 661 THR A CA 1
ATOM 5165 C C . THR A 1 661 ? -18.637 8.657 -8.153 1.00 86.81 661 THR A C 1
ATOM 5167 O O . THR A 1 661 ? -19.371 9.460 -7.590 1.00 86.81 661 THR A O 1
ATOM 5170 N N . LEU A 1 662 ? -18.274 8.786 -9.432 1.00 90.75 662 LEU A N 1
ATOM 5171 C CA . LEU A 1 662 ? -18.710 9.889 -10.289 1.00 90.75 662 LEU A CA 1
ATOM 5172 C C . LEU A 1 662 ? -20.241 9.954 -10.358 1.00 90.75 662 LEU A C 1
ATOM 5174 O O . LEU A 1 662 ? -20.816 10.977 -9.995 1.00 90.75 662 LEU A O 1
ATOM 5178 N N . PHE A 1 663 ? -20.906 8.848 -10.704 1.00 91.62 663 PHE A N 1
ATOM 5179 C CA . PHE A 1 663 ? -22.370 8.795 -10.758 1.00 91.62 663 PHE A CA 1
ATOM 5180 C C . PHE A 1 663 ? -23.022 9.017 -9.391 1.00 91.62 663 PHE A C 1
ATOM 5182 O O . PHE A 1 663 ? -24.029 9.709 -9.310 1.00 91.62 663 PHE A O 1
ATOM 5189 N N . GLN A 1 664 ? -22.432 8.524 -8.297 1.00 90.06 664 GLN A N 1
ATOM 5190 C CA . GLN A 1 664 ? -22.942 8.816 -6.954 1.00 90.06 664 GLN A CA 1
ATOM 5191 C C . GLN A 1 664 ? -22.942 10.323 -6.645 1.00 90.06 664 GLN A C 1
ATOM 5193 O O . GLN A 1 664 ? -23.833 10.803 -5.950 1.00 90.06 664 GLN A O 1
ATOM 5198 N N . PHE A 1 665 ? -21.952 11.074 -7.131 1.00 91.19 665 PHE A N 1
ATOM 5199 C CA . PHE A 1 665 ? -21.905 12.526 -6.945 1.00 91.19 665 PHE A CA 1
ATOM 5200 C C . PHE A 1 665 ? -22.781 13.296 -7.938 1.00 91.19 665 PHE A C 1
ATOM 5202 O O . PHE A 1 665 ? -23.264 14.360 -7.567 1.00 91.19 665 PHE A O 1
ATOM 5209 N N . VAL A 1 666 ? -23.059 12.746 -9.127 1.00 93.56 666 VAL A N 1
ATOM 5210 C CA . VAL A 1 666 ? -24.132 13.260 -10.001 1.00 93.56 666 VAL A CA 1
ATOM 5211 C C . VAL A 1 666 ? -25.473 13.186 -9.266 1.00 93.56 666 VAL A C 1
ATOM 5213 O O . VAL A 1 666 ? -26.159 14.196 -9.162 1.00 93.56 666 VAL A O 1
ATOM 5216 N N . LEU A 1 667 ? -25.793 12.031 -8.666 1.00 92.06 667 LEU A N 1
ATOM 5217 C CA . LEU A 1 667 ? -27.026 11.843 -7.891 1.00 92.06 667 LEU A CA 1
ATOM 5218 C C . LEU A 1 667 ? -27.102 12.781 -6.685 1.00 92.06 667 LEU A C 1
ATOM 5220 O O . LEU A 1 667 ? -28.117 13.425 -6.483 1.00 92.06 667 LEU A O 1
ATOM 5224 N N . LYS A 1 668 ? -26.007 12.959 -5.936 1.00 91.25 668 LYS A N 1
ATOM 5225 C CA . LYS A 1 668 ? -25.977 13.950 -4.844 1.00 91.25 668 LYS A CA 1
ATOM 5226 C C . LYS A 1 668 ? -26.167 15.389 -5.323 1.00 91.25 668 LYS A C 1
ATOM 5228 O O . LYS A 1 668 ? -26.691 16.206 -4.575 1.00 91.25 668 LYS A O 1
ATOM 5233 N N . GLY A 1 669 ? -25.688 15.714 -6.524 1.00 90.94 669 GLY A N 1
ATOM 5234 C CA . GLY A 1 669 ? -25.940 17.008 -7.153 1.00 90.94 669 GLY A CA 1
ATOM 5235 C C . GLY A 1 669 ? -27.416 17.174 -7.515 1.00 90.94 669 GLY A C 1
ATOM 5236 O O . GLY A 1 669 ? -27.986 18.222 -7.243 1.00 90.94 669 GLY A O 1
ATOM 5237 N N . PHE A 1 670 ? -28.043 16.125 -8.052 1.00 91.44 670 PHE A N 1
ATOM 5238 C CA . PHE A 1 670 ? -29.481 16.072 -8.325 1.00 91.44 670 PHE A CA 1
ATOM 5239 C C . PHE A 1 670 ? -30.323 16.204 -7.055 1.00 91.44 670 PHE A C 1
ATOM 5241 O O . PHE A 1 670 ? -31.211 17.048 -7.034 1.00 91.44 670 PHE A O 1
ATOM 5248 N N . ASP A 1 671 ? -29.986 15.479 -5.985 1.00 90.62 671 ASP A N 1
ATOM 5249 C CA . ASP A 1 671 ? -30.655 15.593 -4.682 1.00 90.62 671 ASP A CA 1
ATOM 5250 C C . ASP A 1 671 ? -30.601 17.030 -4.143 1.00 90.62 671 ASP A C 1
ATOM 5252 O O . ASP A 1 671 ? -31.556 17.510 -3.547 1.00 90.62 671 ASP A O 1
ATOM 5256 N N . ALA A 1 672 ? -29.479 17.728 -4.348 1.00 88.69 672 ALA A N 1
ATOM 5257 C CA . ALA A 1 672 ? -29.324 19.104 -3.893 1.00 88.69 672 ALA A CA 1
ATOM 5258 C C . ALA A 1 672 ? -30.067 20.118 -4.778 1.00 88.69 672 ALA A C 1
ATOM 5260 O O . ALA A 1 672 ? -30.523 21.135 -4.274 1.00 88.69 672 ALA A O 1
ATOM 5261 N N . LEU A 1 673 ? -30.200 19.843 -6.079 1.00 87.81 673 LEU A N 1
ATOM 5262 C CA . LEU A 1 673 ? -30.983 20.635 -7.040 1.00 87.81 673 LEU A CA 1
ATOM 5263 C C . LEU A 1 673 ? -32.479 20.242 -7.065 1.00 87.81 673 LEU A C 1
ATOM 5265 O O . LEU A 1 673 ? -33.201 20.604 -8.003 1.00 87.81 673 LEU A O 1
ATOM 5269 N N . ASP A 1 674 ? -32.924 19.479 -6.062 1.00 88.75 674 ASP A N 1
ATOM 5270 C CA . ASP A 1 674 ? -34.291 18.988 -5.873 1.00 88.75 674 ASP A CA 1
ATOM 5271 C C . ASP A 1 674 ? -34.846 18.161 -7.051 1.00 88.75 674 ASP A C 1
ATOM 5273 O O . ASP A 1 674 ? -36.034 18.234 -7.362 1.00 88.75 674 ASP A O 1
ATOM 5277 N N . TYR A 1 675 ? -34.000 17.366 -7.718 1.00 87.75 675 TYR A N 1
ATOM 5278 C CA . TYR A 1 675 ? -34.441 16.421 -8.751 1.00 87.75 675 TYR A CA 1
ATOM 5279 C C . TYR A 1 675 ? -34.994 15.129 -8.136 1.00 87.75 675 TYR A C 1
ATOM 5281 O O . TYR A 1 675 ? -34.344 14.510 -7.292 1.00 87.75 675 TYR A O 1
ATOM 5289 N N . GLN A 1 676 ? -36.153 14.658 -8.605 1.00 87.69 676 GLN A N 1
ATOM 5290 C CA . GLN A 1 676 ? -36.809 13.459 -8.053 1.00 87.69 676 GLN A CA 1
ATOM 5291 C C . GLN A 1 676 ? -36.604 12.191 -8.902 1.00 87.69 676 GLN A C 1
ATOM 5293 O O . GLN A 1 676 ? -36.891 12.172 -10.104 1.00 87.69 676 GLN A O 1
ATOM 5298 N N . GLU A 1 677 ? -36.160 11.100 -8.263 1.00 86.69 677 GLU A N 1
ATOM 5299 C CA . GLU A 1 677 ? -35.999 9.784 -8.903 1.00 86.69 677 GLU A CA 1
ATOM 5300 C C . GLU A 1 677 ? -37.361 9.218 -9.347 1.00 86.69 677 GLU A C 1
ATOM 5302 O O . GLU A 1 677 ? -38.364 9.361 -8.650 1.00 86.69 677 GLU A O 1
ATOM 5307 N N . HIS A 1 678 ? -37.405 8.579 -10.519 1.00 85.44 678 HIS A N 1
ATOM 5308 C CA . HIS A 1 678 ? -38.593 8.010 -11.179 1.00 85.44 678 HIS A CA 1
ATOM 5309 C C . HIS A 1 678 ? -39.663 9.003 -11.654 1.00 85.44 678 HIS A C 1
ATOM 5311 O O . HIS A 1 678 ? -40.575 8.596 -12.374 1.00 85.44 678 HIS A O 1
ATOM 5317 N N . MET A 1 679 ? -39.548 10.285 -11.310 1.00 84.69 679 MET A N 1
ATOM 5318 C CA . MET A 1 679 ? -40.394 11.347 -11.861 1.00 84.69 679 MET A CA 1
ATOM 5319 C C . MET A 1 679 ? -39.636 12.167 -12.900 1.00 84.69 679 MET A C 1
ATOM 5321 O O . MET A 1 679 ? -40.077 12.293 -14.039 1.00 84.69 679 MET A O 1
ATOM 5325 N N . GLU A 1 680 ? -38.471 12.687 -12.521 1.00 87.81 680 GLU A N 1
ATOM 5326 C CA . GLU A 1 680 ? -37.685 13.596 -13.354 1.00 87.81 680 GLU A CA 1
ATOM 5327 C C . GLU A 1 680 ? -36.442 12.928 -13.939 1.00 87.81 680 GLU A C 1
ATOM 5329 O O . GLU A 1 680 ? -35.915 13.410 -14.941 1.00 87.81 680 GLU A O 1
ATOM 5334 N N . TYR A 1 681 ? -35.984 11.813 -13.361 1.00 91.31 681 TYR A N 1
ATOM 5335 C CA . TYR A 1 681 ? -34.910 11.007 -13.935 1.00 91.31 681 TYR A CA 1
ATOM 5336 C C . TYR A 1 681 ? -35.055 9.502 -13.669 1.00 91.31 681 TYR A C 1
ATOM 5338 O O . TYR A 1 681 ? -35.673 9.073 -12.696 1.00 91.31 681 TYR A O 1
ATOM 5346 N N . GLU A 1 682 ? -34.448 8.688 -14.534 1.00 92.38 682 GLU A N 1
ATOM 5347 C CA . GLU A 1 682 ? -34.423 7.224 -14.453 1.00 92.38 682 GLU A CA 1
ATOM 5348 C C . GLU A 1 682 ? -32.993 6.683 -14.614 1.00 92.38 682 GLU A C 1
ATOM 5350 O O . GLU A 1 682 ? -32.228 7.140 -15.471 1.00 92.38 682 GLU A O 1
ATOM 5355 N N . LEU A 1 683 ? -32.640 5.678 -13.804 1.00 91.00 683 LEU A N 1
ATOM 5356 C CA . LEU A 1 683 ? -31.332 5.021 -13.811 1.00 91.00 683 LEU A CA 1
ATOM 5357 C C . LEU A 1 683 ? -31.374 3.678 -14.542 1.00 91.00 683 LEU A C 1
ATOM 5359 O O . LEU A 1 683 ? -32.119 2.774 -14.174 1.00 91.00 683 LEU A O 1
ATOM 5363 N N . VAL A 1 684 ? -30.482 3.501 -15.517 1.00 89.31 684 VAL A N 1
ATOM 5364 C CA . VAL A 1 684 ? -30.293 2.236 -16.235 1.00 89.31 684 VAL A CA 1
ATOM 5365 C C . VAL A 1 684 ? -28.989 1.582 -15.784 1.00 89.31 684 VAL A C 1
ATOM 5367 O O . VAL A 1 684 ? -27.889 2.101 -16.012 1.00 89.31 684 VAL A O 1
ATOM 5370 N N . GLN A 1 685 ? -29.110 0.414 -15.153 1.00 88.00 685 GLN A N 1
ATOM 5371 C CA . GLN A 1 685 ? -27.979 -0.396 -14.695 1.00 88.00 685 GLN A CA 1
ATOM 5372 C C . GLN A 1 685 ? -27.570 -1.449 -15.730 1.00 88.00 685 GLN A C 1
ATOM 5374 O O . GLN A 1 685 ? -28.380 -1.918 -16.528 1.00 88.00 685 GLN A O 1
ATOM 5379 N N . SER A 1 686 ? -26.300 -1.853 -15.692 1.00 84.50 686 SER A N 1
ATOM 5380 C CA . SER A 1 686 ? -25.784 -2.926 -16.537 1.00 84.50 686 SER A CA 1
ATOM 5381 C C . SER A 1 686 ? -26.402 -4.282 -16.208 1.00 84.50 686 SER A C 1
ATOM 5383 O O . SER A 1 686 ? -26.479 -4.677 -15.043 1.00 84.50 686 SER A O 1
ATOM 5385 N N . THR A 1 687 ? -26.741 -5.035 -17.253 1.00 82.00 687 THR A N 1
ATOM 5386 C CA . THR A 1 687 ? -27.116 -6.452 -17.172 1.00 82.00 687 THR A CA 1
ATOM 5387 C C . THR A 1 687 ? -25.905 -7.389 -17.168 1.00 82.00 687 THR A C 1
ATOM 5389 O O . THR A 1 687 ? -26.053 -8.558 -16.814 1.00 82.00 687 THR A O 1
ATOM 5392 N N . ASN A 1 688 ? -24.709 -6.905 -17.529 1.00 78.38 688 ASN A N 1
ATOM 5393 C CA . ASN A 1 688 ? -23.504 -7.729 -17.599 1.00 78.38 688 ASN A CA 1
ATOM 5394 C C . ASN A 1 688 ? -22.978 -8.040 -16.177 1.00 78.38 688 ASN A C 1
ATOM 5396 O O . ASN A 1 688 ? -22.703 -7.100 -15.420 1.00 78.38 688 ASN A O 1
ATOM 5400 N N . PRO A 1 689 ? -22.799 -9.324 -15.796 1.00 73.31 689 PRO A N 1
ATOM 5401 C CA . PRO A 1 689 ? -22.265 -9.700 -14.486 1.00 73.31 689 PRO A CA 1
ATOM 5402 C C . PRO A 1 689 ? -20.890 -9.093 -14.179 1.00 73.31 689 PRO A C 1
ATOM 5404 O O . PRO A 1 689 ? -20.613 -8.777 -13.023 1.00 73.31 689 PRO A O 1
ATOM 5407 N N . GLU A 1 690 ? -20.054 -8.891 -15.202 1.00 67.62 690 GLU A N 1
ATOM 5408 C CA . GLU A 1 690 ? -18.704 -8.324 -15.061 1.00 67.62 690 GLU A CA 1
ATOM 5409 C C . GLU A 1 690 ? -18.702 -6.871 -14.579 1.00 67.62 690 GLU A C 1
ATOM 5411 O O . GLU A 1 690 ? -17.730 -6.427 -13.979 1.00 67.62 690 GLU A O 1
ATOM 5416 N N . PHE A 1 691 ? -19.796 -6.137 -14.796 1.00 70.94 691 PHE A N 1
ATOM 5417 C CA . PHE A 1 691 ? -19.913 -4.727 -14.421 1.00 70.94 691 PHE A CA 1
ATOM 5418 C C . PHE A 1 691 ? -20.683 -4.512 -13.116 1.00 70.94 691 PHE A C 1
ATOM 5420 O O . PHE A 1 691 ? -21.006 -3.376 -12.784 1.00 70.94 691 PHE A O 1
ATOM 5427 N N . ASN A 1 692 ? -21.001 -5.581 -12.377 1.00 71.06 692 ASN A N 1
ATOM 5428 C CA . ASN A 1 692 ? -21.553 -5.538 -11.018 1.00 71.06 692 ASN A CA 1
ATOM 5429 C C . ASN A 1 692 ? -22.705 -4.522 -10.820 1.00 71.06 692 ASN A C 1
ATOM 5431 O O . ASN A 1 692 ? -22.718 -3.756 -9.854 1.00 71.06 692 ASN A O 1
ATOM 5435 N N . ARG A 1 693 ? -23.665 -4.501 -11.760 1.00 77.50 693 ARG A N 1
ATOM 5436 C CA . ARG A 1 693 ? -24.809 -3.561 -11.795 1.00 77.50 693 ARG A CA 1
ATOM 5437 C C . ARG A 1 693 ? -24.410 -2.076 -11.797 1.00 77.50 693 ARG A C 1
ATOM 5439 O O . ARG A 1 693 ? -25.119 -1.238 -11.241 1.00 77.50 693 ARG A O 1
ATOM 5446 N N . ALA A 1 694 ? -23.280 -1.733 -12.412 1.00 78.94 694 ALA A N 1
ATOM 5447 C CA . ALA A 1 694 ? -22.872 -0.345 -12.605 1.00 78.94 694 ALA A CA 1
ATOM 5448 C C . ALA A 1 694 ? -23.935 0.443 -13.387 1.00 78.94 694 ALA A C 1
ATOM 5450 O O . ALA A 1 694 ? -24.587 -0.094 -14.286 1.00 78.94 694 ALA A O 1
ATOM 5451 N N . VAL A 1 695 ? -24.095 1.723 -13.048 1.00 84.94 695 VAL A N 1
ATOM 5452 C CA . VAL A 1 695 ? -24.960 2.655 -13.783 1.00 84.94 695 VAL A CA 1
ATOM 5453 C C . VAL A 1 695 ? -24.312 2.939 -15.137 1.00 84.94 695 VAL A C 1
ATOM 5455 O O . VAL A 1 695 ? -23.158 3.355 -15.189 1.00 84.94 695 VAL A O 1
ATOM 5458 N N . ILE A 1 696 ? -25.039 2.681 -16.226 1.00 87.06 696 ILE A N 1
ATOM 5459 C CA . ILE A 1 696 ? -24.559 2.915 -17.598 1.00 87.06 696 ILE A CA 1
ATOM 5460 C C . ILE A 1 696 ? -25.189 4.175 -18.182 1.00 87.06 696 ILE A C 1
ATOM 5462 O O . ILE A 1 696 ? -24.524 4.901 -18.919 1.00 87.06 696 ILE A O 1
ATOM 5466 N N . ARG A 1 697 ? -26.467 4.430 -17.890 1.00 90.75 697 ARG A N 1
ATOM 5467 C CA . ARG A 1 697 ? -27.194 5.570 -18.447 1.00 90.75 697 ARG A CA 1
ATOM 5468 C C . ARG A 1 697 ? -28.128 6.182 -17.410 1.00 90.75 697 ARG A C 1
ATOM 5470 O O . ARG A 1 697 ? -28.742 5.453 -16.634 1.00 90.75 697 ARG A O 1
ATOM 5477 N N . ILE A 1 698 ? -28.238 7.504 -17.435 1.00 92.81 698 ILE A N 1
ATOM 5478 C CA . ILE A 1 698 ? -29.232 8.282 -16.696 1.00 92.81 698 ILE A CA 1
ATOM 5479 C C . ILE A 1 698 ? -30.044 9.073 -17.720 1.00 92.81 698 ILE A C 1
ATOM 5481 O O . ILE A 1 698 ? -29.465 9.822 -18.508 1.00 92.81 698 ILE A O 1
ATOM 5485 N N . ASN A 1 699 ? -31.362 8.882 -17.721 1.00 92.69 699 ASN A N 1
ATOM 5486 C CA . ASN A 1 699 ? -32.290 9.659 -18.540 1.00 92.69 699 ASN A CA 1
ATOM 5487 C C . ASN A 1 699 ? -32.941 10.721 -17.658 1.00 92.69 699 ASN A C 1
ATOM 5489 O O . ASN A 1 699 ? -33.431 10.373 -16.588 1.00 92.69 699 ASN A O 1
ATOM 5493 N N . ILE A 1 700 ? -32.959 11.978 -18.096 1.00 93.25 700 ILE A N 1
ATOM 5494 C CA . ILE A 1 700 ? -33.570 13.102 -17.379 1.00 93.25 700 ILE A CA 1
ATOM 5495 C C . ILE A 1 700 ? -34.664 13.718 -18.263 1.00 93.25 700 ILE A C 1
ATOM 5497 O O . ILE A 1 700 ? -34.485 13.857 -19.476 1.00 93.25 700 ILE A O 1
ATOM 5501 N N . PHE A 1 701 ? -35.804 14.059 -17.658 1.00 90.06 701 PHE A N 1
ATOM 5502 C CA . PHE A 1 701 ? -37.031 14.485 -18.343 1.00 90.06 701 PHE A CA 1
ATOM 5503 C C . PHE A 1 701 ? -37.600 15.832 -17.857 1.00 90.06 701 PHE A C 1
ATOM 5505 O O . PHE A 1 701 ? -38.669 16.214 -18.322 1.00 90.06 701 PHE A O 1
ATOM 5512 N N . ARG A 1 702 ? -36.928 16.541 -16.936 1.00 81.94 702 ARG A N 1
ATOM 5513 C CA . ARG A 1 702 ? -37.480 17.718 -16.230 1.00 81.94 702 ARG A CA 1
ATOM 5514 C C . ARG A 1 702 ? -37.909 18.862 -17.159 1.00 81.94 702 ARG A C 1
ATOM 5516 O O . ARG A 1 702 ? -39.060 19.276 -17.110 1.00 81.94 702 ARG A O 1
ATOM 5523 N N . GLU A 1 703 ? -37.006 19.360 -18.004 1.00 79.25 703 GLU A N 1
ATOM 5524 C CA . GLU A 1 703 ? -37.311 20.434 -18.970 1.00 79.25 703 GLU A CA 1
ATOM 5525 C C . GLU A 1 703 ? -37.384 19.905 -20.404 1.00 79.25 703 GLU A C 1
ATOM 5527 O O . GLU A 1 703 ? -38.360 20.105 -21.124 1.00 79.25 703 GLU A O 1
ATOM 5532 N N . HIS A 1 704 ? -36.335 19.199 -20.818 1.00 87.75 704 HIS A N 1
ATOM 5533 C CA . HIS A 1 704 ? -36.223 18.513 -22.096 1.00 87.75 704 HIS A CA 1
ATOM 5534 C C . HIS A 1 704 ? -35.496 17.183 -21.880 1.00 87.75 704 HIS A C 1
ATOM 5536 O O . HIS A 1 704 ? -34.975 16.912 -20.797 1.00 87.75 704 HIS A O 1
ATOM 5542 N N . ARG A 1 705 ? -35.481 16.317 -22.898 1.00 87.88 705 ARG A N 1
ATOM 5543 C CA . ARG A 1 705 ? -34.782 15.031 -22.800 1.00 87.88 705 ARG A CA 1
ATOM 5544 C C . ARG A 1 705 ? -33.277 15.256 -22.760 1.00 87.88 705 ARG A C 1
ATOM 5546 O O . ARG A 1 705 ? -32.687 15.607 -23.776 1.00 87.88 705 ARG A O 1
ATOM 5553 N N . GLN A 1 706 ? -32.680 14.969 -21.611 1.00 93.50 706 GLN A N 1
ATOM 5554 C CA . GLN A 1 706 ? -31.235 14.976 -21.418 1.00 93.50 706 GLN A CA 1
ATOM 5555 C C . GLN A 1 706 ? -30.772 13.563 -21.065 1.00 93.50 706 GLN A C 1
ATOM 5557 O O . GLN A 1 706 ? -31.492 12.791 -20.424 1.00 93.50 706 GLN A O 1
ATOM 5562 N N . THR A 1 707 ? -29.568 13.198 -21.494 1.00 93.44 707 THR A N 1
ATOM 5563 C CA . THR A 1 707 ? -29.004 11.873 -21.245 1.00 93.44 707 THR A CA 1
ATOM 5564 C C . THR A 1 707 ? -27.547 11.962 -20.818 1.00 93.44 707 THR A C 1
ATOM 5566 O O . THR A 1 707 ? -26.740 12.686 -21.403 1.00 93.44 707 THR A O 1
ATOM 5569 N N . ILE A 1 708 ? -27.209 11.182 -19.791 1.00 94.19 708 ILE A N 1
ATOM 5570 C CA . ILE A 1 708 ? -25.828 10.922 -19.385 1.00 94.19 708 ILE A CA 1
ATOM 5571 C C . ILE A 1 708 ? -25.549 9.459 -19.694 1.00 94.19 708 ILE A C 1
ATOM 5573 O O . ILE A 1 708 ? -26.214 8.582 -19.140 1.00 94.19 708 ILE A O 1
ATOM 5577 N N . GLN A 1 709 ? -24.581 9.174 -20.561 1.00 92.19 709 GLN A N 1
ATOM 5578 C CA . GLN A 1 709 ? -24.294 7.806 -20.991 1.00 92.19 709 GLN A CA 1
ATOM 5579 C C . GLN A 1 709 ? -22.807 7.456 -20.892 1.00 92.19 709 GLN A C 1
ATOM 5581 O O . GLN A 1 709 ? -21.939 8.197 -21.346 1.00 92.19 709 GLN A O 1
ATOM 5586 N N . TYR A 1 710 ? -22.523 6.267 -20.359 1.00 92.44 710 TYR A N 1
ATOM 5587 C CA . TYR A 1 710 ? -21.207 5.649 -20.433 1.00 92.44 710 TYR A CA 1
ATOM 5588 C C . TYR A 1 710 ? -20.908 5.118 -21.840 1.00 92.44 710 TYR A C 1
ATOM 5590 O O . TYR A 1 710 ? -21.730 4.417 -22.443 1.00 92.44 710 TYR A O 1
ATOM 5598 N N . ILE A 1 711 ? -19.698 5.391 -22.325 1.00 91.50 711 ILE A N 1
ATOM 5599 C CA . ILE A 1 711 ? -19.143 4.798 -23.543 1.00 91.50 711 ILE A CA 1
ATOM 5600 C C . ILE A 1 711 ? -17.739 4.243 -23.306 1.00 91.50 711 ILE A C 1
ATOM 5602 O O . ILE A 1 711 ? -16.920 4.808 -22.571 1.00 91.50 711 ILE A O 1
ATOM 5606 N N . HIS A 1 712 ? -17.444 3.137 -23.983 1.00 88.50 712 HIS A N 1
ATOM 5607 C CA . HIS A 1 712 ? -16.105 2.572 -23.969 1.00 88.50 712 HIS A CA 1
ATOM 5608 C C . HIS A 1 712 ? -15.146 3.448 -24.808 1.00 88.50 712 HIS A C 1
ATOM 5610 O O . HIS A 1 712 ? -15.547 3.900 -25.881 1.00 88.50 712 HIS A O 1
ATOM 5616 N N . PRO A 1 713 ? -13.886 3.676 -24.378 1.00 87.19 713 PRO A N 1
ATOM 5617 C CA . PRO A 1 713 ? -12.931 4.545 -25.081 1.00 87.19 713 PRO A CA 1
ATOM 5618 C C . PRO A 1 713 ? -12.635 4.181 -26.546 1.00 87.19 713 PRO A C 1
ATOM 5620 O O . PRO A 1 713 ? -12.153 5.025 -27.294 1.00 87.19 713 PRO A O 1
ATOM 5623 N N . THR A 1 714 ? -12.883 2.935 -26.962 1.00 86.19 714 THR A N 1
ATOM 5624 C CA . THR A 1 714 ? -12.713 2.493 -28.362 1.00 86.19 714 THR A CA 1
ATOM 5625 C C . THR A 1 714 ? -13.802 3.018 -29.287 1.00 86.19 714 THR A C 1
ATOM 5627 O O . THR A 1 714 ? -13.566 3.177 -30.479 1.00 86.19 714 THR A O 1
ATOM 5630 N N . ASP A 1 715 ? -14.984 3.316 -28.751 1.00 86.38 715 ASP A N 1
ATOM 5631 C CA . ASP A 1 715 ? -16.177 3.652 -29.526 1.00 86.38 715 ASP A CA 1
ATOM 5632 C C . ASP A 1 715 ? -16.273 5.170 -29.765 1.00 86.38 715 ASP A C 1
ATOM 5634 O O . ASP A 1 715 ? -17.330 5.781 -29.593 1.00 86.38 715 ASP A O 1
ATOM 5638 N N . GLY A 1 716 ? -15.156 5.794 -30.153 1.00 81.00 716 GLY A N 1
ATOM 5639 C CA . GLY A 1 716 ? -15.057 7.247 -30.337 1.00 81.00 716 GLY A CA 1
ATOM 5640 C C . GLY A 1 716 ? -15.967 7.803 -31.438 1.00 81.00 716 GLY A C 1
ATOM 5641 O O . GLY A 1 716 ? -16.362 8.963 -31.383 1.00 81.00 716 GLY A O 1
ATOM 5642 N N . GLU A 1 717 ? -16.375 6.978 -32.403 1.00 82.25 717 GLU A N 1
ATOM 5643 C CA . GLU A 1 717 ? -17.252 7.382 -33.513 1.00 82.25 717 GLU A CA 1
ATOM 5644 C C . GLU A 1 717 ? -18.657 7.795 -33.047 1.00 82.25 717 GLU A C 1
ATOM 5646 O O . GLU A 1 717 ? -19.279 8.688 -33.623 1.00 82.25 717 GLU A O 1
ATOM 5651 N N . LYS A 1 718 ? -19.149 7.200 -31.951 1.00 82.38 718 LYS A N 1
ATOM 5652 C CA . LYS A 1 718 ? -20.476 7.503 -31.386 1.00 82.38 718 LYS A CA 1
ATOM 5653 C C . LYS A 1 718 ? -20.540 8.888 -30.731 1.00 82.38 718 LYS A C 1
ATOM 5655 O O . LYS A 1 718 ? -21.630 9.373 -30.441 1.00 82.38 718 LYS A O 1
ATOM 5660 N N . LEU A 1 719 ? -19.393 9.542 -30.527 1.00 84.00 719 LEU A N 1
ATOM 5661 C CA . LEU A 1 719 ? -19.297 10.871 -29.920 1.00 84.00 719 LEU A CA 1
ATOM 5662 C C . LEU A 1 719 ? -19.641 12.019 -30.871 1.00 84.00 719 LEU A C 1
ATOM 5664 O O . LEU A 1 719 ? -19.653 13.167 -30.440 1.00 84.00 719 LEU A O 1
ATOM 5668 N N . GLY A 1 720 ? -19.949 11.752 -32.145 1.00 79.12 720 GLY A N 1
ATOM 5669 C CA . GLY A 1 720 ? -20.327 12.803 -33.098 1.00 79.12 720 GLY A CA 1
ATOM 5670 C C . GLY A 1 720 ? -21.558 13.628 -32.684 1.00 79.12 720 GLY A C 1
ATOM 5671 O O . GLY A 1 720 ? -21.700 14.758 -33.135 1.00 79.12 720 GLY A O 1
ATOM 5672 N N . GLN A 1 721 ? -22.421 13.089 -31.814 1.00 84.25 721 GLN A N 1
ATOM 5673 C CA . GLN A 1 721 ? -23.624 13.756 -31.282 1.00 84.25 721 GLN A CA 1
ATOM 5674 C C . GLN A 1 721 ? -23.430 14.345 -29.870 1.00 84.25 721 GLN A C 1
ATOM 5676 O O . GLN A 1 721 ? -24.398 14.790 -29.250 1.00 84.25 721 GLN A O 1
ATOM 5681 N N . ALA A 1 722 ? -22.211 14.290 -29.326 1.00 87.25 722 ALA A N 1
ATOM 5682 C CA . ALA A 1 722 ? -21.906 14.745 -27.976 1.00 87.25 722 ALA A CA 1
ATOM 5683 C C . ALA A 1 722 ? -21.778 16.272 -27.905 1.00 87.25 722 ALA A C 1
ATOM 5685 O O . ALA A 1 722 ? -21.102 16.876 -28.736 1.00 87.25 722 ALA A O 1
ATOM 5686 N N . GLU A 1 723 ? -22.346 16.879 -26.864 1.00 90.25 723 GLU A N 1
ATOM 5687 C CA . GLU A 1 723 ? -22.099 18.291 -26.529 1.00 90.25 723 GLU A CA 1
ATOM 5688 C C . GLU A 1 723 ? -20.980 18.424 -25.488 1.00 90.25 723 GLU A C 1
ATOM 5690 O O . GLU A 1 723 ? -20.147 19.330 -25.566 1.00 90.25 723 GLU A O 1
ATOM 5695 N N . LEU A 1 724 ? -20.938 17.480 -24.540 1.00 92.25 724 LEU A N 1
ATOM 5696 C CA . LEU A 1 724 ? -19.932 17.385 -23.489 1.00 92.25 724 LEU A CA 1
ATOM 5697 C C . LEU A 1 724 ? -19.433 15.943 -23.358 1.00 92.25 724 LEU A C 1
ATOM 5699 O O . LEU A 1 724 ? -20.219 15.006 -23.198 1.00 92.25 724 LEU A O 1
ATOM 5703 N N . VAL A 1 725 ? -18.112 15.774 -23.357 1.00 93.69 725 VAL A N 1
ATOM 5704 C CA . VAL A 1 725 ? -17.453 14.493 -23.079 1.00 93.69 725 VAL A CA 1
ATOM 5705 C C . VAL A 1 725 ? -16.591 14.610 -21.831 1.00 93.69 725 VAL A C 1
ATOM 5707 O O . VAL A 1 725 ? -15.708 15.461 -21.740 1.00 93.69 725 VAL A O 1
ATOM 5710 N N . VAL A 1 726 ? -16.820 13.724 -20.867 1.00 94.06 726 VAL A N 1
ATOM 5711 C CA . VAL A 1 726 ? -16.053 13.637 -19.624 1.00 94.06 726 VAL A CA 1
ATOM 5712 C C . VAL A 1 726 ? -15.215 12.367 -19.638 1.00 94.06 726 VAL A C 1
ATOM 5714 O O . VAL A 1 726 ? -15.741 11.257 -19.636 1.00 94.06 726 VAL A O 1
ATOM 5717 N N . ILE A 1 727 ? -13.896 12.531 -19.637 1.00 91.69 727 ILE A N 1
ATOM 5718 C CA . ILE A 1 727 ? -12.917 11.445 -19.617 1.00 91.69 727 ILE A CA 1
ATOM 5719 C C . ILE A 1 727 ? -12.349 11.344 -18.202 1.00 91.69 727 ILE A C 1
ATOM 5721 O O . ILE A 1 727 ? -11.484 12.141 -17.826 1.00 91.69 727 ILE A O 1
ATOM 5725 N N . ASP A 1 728 ? -12.817 10.368 -17.417 1.00 89.12 728 ASP A N 1
ATOM 5726 C CA . ASP A 1 728 ? -12.216 10.060 -16.115 1.00 89.12 728 ASP A CA 1
ATOM 5727 C C . ASP A 1 728 ? -11.100 9.016 -16.267 1.00 89.12 728 ASP A C 1
ATOM 5729 O O . ASP A 1 728 ? -11.171 8.087 -17.070 1.00 89.12 728 ASP A O 1
ATOM 5733 N N . GLU A 1 729 ? -10.040 9.190 -15.485 1.00 82.06 729 GLU A N 1
ATOM 5734 C CA . GLU A 1 729 ? -8.782 8.441 -15.589 1.00 82.06 729 GLU A CA 1
ATOM 5735 C C . GLU A 1 729 ? -8.172 8.408 -17.000 1.00 82.06 729 GLU A C 1
ATOM 5737 O O . GLU A 1 729 ? -7.704 7.371 -17.473 1.00 82.06 729 GLU A O 1
ATOM 5742 N N . ALA A 1 730 ? -8.092 9.573 -17.656 1.00 80.44 730 ALA A N 1
ATOM 5743 C CA . ALA A 1 730 ? -7.510 9.709 -18.998 1.00 80.44 730 ALA A CA 1
ATOM 5744 C C . ALA A 1 730 ? -6.079 9.140 -19.104 1.00 80.44 730 ALA A C 1
ATOM 5746 O O . ALA A 1 730 ? -5.689 8.615 -20.141 1.00 80.44 730 ALA A O 1
ATOM 5747 N N . ALA A 1 731 ? -5.316 9.183 -18.006 1.00 74.81 731 ALA A N 1
ATOM 5748 C CA . ALA A 1 731 ? -3.992 8.577 -17.869 1.00 74.81 731 ALA A CA 1
ATOM 5749 C C . ALA A 1 731 ? -3.938 7.077 -18.198 1.00 74.81 731 ALA A C 1
ATOM 5751 O O . ALA A 1 731 ? -2.915 6.584 -18.675 1.00 74.81 731 ALA A O 1
ATOM 5752 N N . ALA A 1 732 ? -5.007 6.345 -17.891 1.00 74.00 732 ALA A N 1
ATOM 5753 C CA . ALA A 1 732 ? -5.082 4.903 -18.080 1.00 74.00 732 ALA A CA 1
ATOM 5754 C C . ALA A 1 732 ? -5.491 4.512 -19.510 1.00 74.00 732 ALA A C 1
ATOM 5756 O O . ALA A 1 732 ? -5.415 3.333 -19.852 1.00 74.00 732 ALA A O 1
ATOM 5757 N N . ILE A 1 733 ? -5.903 5.480 -20.335 1.00 79.38 733 ILE A N 1
ATOM 5758 C CA . ILE A 1 733 ? -6.335 5.272 -21.718 1.00 79.38 733 ILE A CA 1
ATOM 5759 C C . ILE A 1 733 ? -5.154 5.573 -22.659 1.00 79.38 733 ILE A C 1
ATOM 5761 O O . ILE A 1 733 ? -4.520 6.619 -22.514 1.00 79.38 733 ILE A O 1
ATOM 5765 N N . PRO A 1 734 ? -4.855 4.703 -23.643 1.00 77.88 734 PRO A N 1
ATOM 5766 C CA . PRO A 1 734 ? -3.840 4.955 -24.663 1.00 77.88 734 PRO A CA 1
ATOM 5767 C C . PRO A 1 734 ? -3.953 6.337 -25.323 1.00 77.88 734 PRO A C 1
ATOM 5769 O O . PRO A 1 734 ? -5.033 6.739 -25.757 1.00 77.88 734 PRO A O 1
ATOM 5772 N N . LEU A 1 735 ? -2.822 7.032 -25.495 1.00 77.19 735 LEU A N 1
ATOM 5773 C CA . LEU A 1 735 ? -2.774 8.365 -26.119 1.00 77.19 735 LEU A CA 1
ATOM 5774 C C . LEU A 1 735 ? -3.493 8.448 -27.484 1.00 77.19 735 LEU A C 1
ATOM 5776 O O . LEU A 1 735 ? -4.184 9.445 -27.702 1.00 77.19 735 LEU A O 1
ATOM 5780 N N . PRO A 1 736 ? -3.370 7.469 -28.409 1.00 78.25 736 PRO A N 1
ATOM 5781 C CA . PRO A 1 736 ? -4.090 7.524 -29.683 1.00 78.25 736 PRO A CA 1
ATOM 5782 C C . PRO A 1 736 ? -5.612 7.528 -29.507 1.00 78.25 736 PRO A C 1
ATOM 5784 O O . PRO A 1 736 ? -6.294 8.296 -30.180 1.00 78.25 736 PRO A O 1
ATOM 5787 N N . LEU A 1 737 ? -6.130 6.740 -28.558 1.00 83.75 737 LEU A N 1
ATOM 5788 C CA . LEU A 1 737 ? -7.559 6.709 -28.243 1.00 83.75 737 LEU A CA 1
ATOM 5789 C C . LEU A 1 737 ? -8.002 8.027 -27.608 1.00 83.75 737 LEU A C 1
ATOM 5791 O O . LEU A 1 737 ? -8.983 8.606 -28.053 1.00 83.75 737 LEU A O 1
ATOM 5795 N N . VAL A 1 738 ? -7.235 8.571 -26.655 1.00 84.44 738 VAL A N 1
ATOM 5796 C CA . VAL A 1 738 ? -7.535 9.890 -26.064 1.00 84.44 738 VAL A CA 1
ATOM 5797 C C . VAL A 1 738 ? -7.595 10.978 -27.137 1.00 84.44 738 VAL A C 1
ATOM 5799 O O . VAL A 1 738 ? -8.494 11.808 -27.103 1.00 84.44 738 VAL A O 1
ATOM 5802 N N . LYS A 1 739 ? -6.695 10.957 -28.128 1.00 82.62 739 LYS A N 1
ATOM 5803 C CA . LYS A 1 739 ? -6.751 11.890 -29.265 1.00 82.62 739 LYS A CA 1
ATOM 5804 C C . LYS A 1 739 ? -7.989 11.689 -30.138 1.00 82.62 739 LYS A C 1
ATOM 5806 O O . LYS A 1 739 ? -8.557 12.682 -30.576 1.00 82.62 739 LYS A O 1
ATOM 5811 N N . GLY A 1 740 ? -8.417 10.447 -30.359 1.00 83.69 740 GLY A N 1
ATOM 5812 C CA . GLY A 1 740 ? -9.673 10.146 -31.054 1.00 83.69 740 GLY A CA 1
ATOM 5813 C C . GLY A 1 740 ? -10.913 10.663 -30.314 1.00 83.69 740 GLY A C 1
ATOM 5814 O O . GLY A 1 740 ? -11.877 11.070 -30.951 1.00 83.69 740 GLY A O 1
ATOM 5815 N N . LEU A 1 741 ? -10.861 10.719 -28.979 1.00 87.38 741 LEU A N 1
ATOM 5816 C CA . LEU A 1 741 ? -11.927 11.254 -28.120 1.00 87.38 741 LEU A CA 1
ATOM 5817 C C . LEU A 1 741 ? -11.930 12.795 -28.030 1.00 87.38 741 LEU A C 1
ATOM 5819 O O . LEU A 1 741 ? -12.834 13.374 -27.433 1.00 87.38 741 LEU A O 1
ATOM 5823 N N . LEU A 1 742 ? -10.929 13.488 -28.585 1.00 86.06 742 LEU A N 1
ATOM 5824 C CA . LEU A 1 742 ? -10.868 14.954 -28.608 1.00 86.06 742 LEU A CA 1
ATOM 5825 C C . LEU A 1 742 ? -11.535 15.504 -29.881 1.00 86.06 742 LEU A C 1
ATOM 5827 O O . LEU A 1 742 ? -10.860 15.964 -30.800 1.00 86.06 742 LEU A O 1
ATOM 5831 N N . GLY A 1 743 ? -12.870 15.481 -29.921 1.00 82.50 743 GLY A N 1
ATOM 5832 C CA . GLY A 1 743 ? -13.676 16.020 -31.027 1.00 82.50 743 GLY A CA 1
ATOM 5833 C C . GLY A 1 743 ? -14.014 17.521 -30.920 1.00 82.50 743 GLY A C 1
ATOM 5834 O O . GLY A 1 743 ? -13.496 18.214 -30.037 1.00 82.50 743 GLY A O 1
ATOM 5835 N N . PRO A 1 744 ? -14.878 18.047 -31.817 1.00 83.94 744 PRO A N 1
ATOM 5836 C CA . PRO A 1 744 ? -15.322 19.447 -31.857 1.00 83.94 744 PRO A CA 1
ATOM 5837 C C . PRO A 1 744 ? -16.434 19.757 -30.828 1.00 83.94 744 PRO A C 1
ATOM 5839 O O . PRO A 1 744 ? -17.414 20.417 -31.155 1.00 83.94 744 PRO A O 1
ATOM 5842 N N . TYR A 1 745 ? -16.279 19.256 -29.605 1.00 88.81 745 TYR A N 1
ATOM 5843 C CA . TYR A 1 745 ? -17.189 19.428 -28.468 1.00 88.81 745 TYR A CA 1
ATOM 5844 C C . TYR A 1 745 ? -16.394 19.699 -27.184 1.00 88.81 745 TYR A C 1
ATOM 5846 O O . TYR A 1 745 ? -15.171 19.487 -27.134 1.00 88.81 745 TYR A O 1
ATOM 5854 N N . LEU A 1 746 ? -17.086 20.164 -26.140 1.00 90.81 746 LEU A N 1
ATOM 5855 C CA . LEU A 1 746 ? -16.476 20.466 -24.850 1.00 90.81 746 LEU A CA 1
ATOM 5856 C C . LEU A 1 746 ? -15.946 19.170 -24.223 1.00 90.81 746 LEU A C 1
ATOM 5858 O O . LEU A 1 746 ? -16.654 18.165 -24.168 1.00 90.81 746 LEU A O 1
ATOM 5862 N N . VAL A 1 747 ? -14.691 19.173 -23.762 1.00 91.75 747 VAL A N 1
ATOM 5863 C CA . VAL A 1 747 ? -14.083 17.986 -23.137 1.00 91.75 747 VAL A CA 1
ATOM 5864 C C . VAL A 1 747 ? -13.553 18.312 -21.752 1.00 91.75 747 VAL A C 1
ATOM 5866 O O . VAL A 1 747 ? -12.734 19.217 -21.580 1.00 91.75 747 VAL A O 1
ATOM 5869 N N . PHE A 1 748 ? -13.959 17.511 -20.770 1.00 93.25 748 PHE A N 1
ATOM 5870 C CA . PHE A 1 748 ? -13.352 17.480 -19.445 1.00 93.25 748 PHE A CA 1
ATOM 5871 C C . PHE A 1 748 ? -12.425 16.279 -19.337 1.00 93.25 748 PHE A C 1
ATOM 5873 O O . PHE A 1 748 ? -12.848 15.132 -19.454 1.00 93.25 748 PHE A O 1
ATOM 5880 N N . LEU A 1 749 ? -11.146 16.550 -19.105 1.00 89.88 749 LEU A N 1
ATOM 5881 C CA . LEU A 1 749 ? -10.116 15.546 -18.894 1.00 89.88 749 LEU A CA 1
ATOM 5882 C C . LEU A 1 749 ? -9.791 15.479 -17.409 1.00 89.88 749 LEU A C 1
ATOM 5884 O O . LEU A 1 749 ? -9.396 16.477 -16.816 1.00 89.88 749 LEU A O 1
ATOM 5888 N N . ALA A 1 750 ? -9.896 14.298 -16.814 1.00 88.69 750 ALA A N 1
ATOM 5889 C CA . ALA A 1 750 ? -9.509 14.056 -15.434 1.00 88.69 750 ALA A CA 1
ATOM 5890 C C . ALA A 1 750 ? -8.393 13.015 -15.367 1.00 88.69 750 ALA A C 1
ATOM 5892 O O . ALA A 1 750 ? -8.585 11.832 -15.650 1.00 88.69 750 ALA A O 1
ATOM 5893 N N . SER A 1 751 ? -7.211 13.441 -14.927 1.00 82.69 751 SER A N 1
ATOM 5894 C CA . SER A 1 751 ? -6.018 12.594 -14.865 1.00 82.69 751 SER A CA 1
ATOM 5895 C C . SER A 1 751 ? -5.472 12.508 -13.445 1.00 82.69 751 SER A C 1
ATOM 5897 O O . SER A 1 751 ? -5.267 13.530 -12.786 1.00 82.69 751 SER A O 1
ATOM 5899 N N . THR A 1 752 ? -5.195 11.292 -12.966 1.00 79.88 752 THR A N 1
ATOM 5900 C CA . THR A 1 752 ? -4.403 11.123 -11.743 1.00 79.88 752 THR A CA 1
ATOM 5901 C C . THR A 1 752 ? -2.934 11.431 -12.001 1.00 79.88 752 THR A C 1
ATOM 5903 O O . THR A 1 752 ? -2.341 10.909 -12.945 1.00 79.88 752 THR A O 1
ATOM 5906 N N . ILE A 1 753 ? -2.333 12.233 -11.128 1.00 73.75 753 ILE A N 1
ATOM 5907 C CA . ILE A 1 753 ? -0.883 12.430 -11.033 1.00 73.75 753 ILE A CA 1
ATOM 5908 C C . ILE A 1 753 ? -0.366 11.788 -9.737 1.00 73.75 753 ILE A C 1
ATOM 5910 O O . ILE A 1 753 ? -1.127 11.610 -8.792 1.00 73.75 753 ILE A O 1
ATOM 5914 N N . ASN A 1 754 ? 0.914 11.413 -9.685 1.00 66.50 754 ASN A N 1
ATOM 5915 C CA . ASN A 1 754 ? 1.594 10.911 -8.474 1.00 66.50 754 ASN A CA 1
ATOM 5916 C C . ASN A 1 754 ? 0.954 9.670 -7.804 1.00 66.50 754 ASN 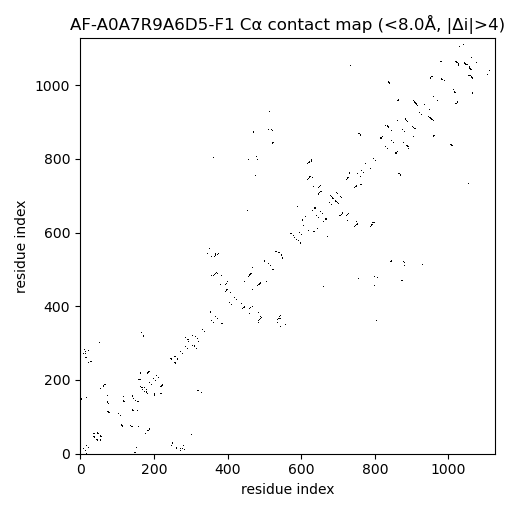A C 1
ATOM 5918 O O . ASN A 1 754 ? 1.139 9.441 -6.614 1.00 66.50 754 ASN A O 1
ATOM 5922 N N . GLY A 1 755 ? 0.190 8.864 -8.550 1.00 65.50 755 GLY A N 1
ATOM 5923 C CA . GLY A 1 755 ? -0.491 7.675 -8.027 1.00 65.50 755 GLY A CA 1
ATOM 5924 C C . GLY A 1 755 ? 0.259 6.364 -8.290 1.00 65.50 755 GLY A C 1
ATOM 5925 O O . GLY A 1 755 ? 0.911 6.191 -9.318 1.00 65.50 755 GLY A O 1
ATOM 5926 N N . TYR A 1 756 ? 0.084 5.382 -7.404 1.00 69.00 756 TYR A N 1
ATOM 5927 C CA . TYR A 1 756 ? 0.674 4.036 -7.518 1.00 69.00 756 TYR A CA 1
ATOM 5928 C C . TYR A 1 756 ? 0.146 3.179 -8.683 1.00 69.00 756 TYR A C 1
ATOM 5930 O O . TYR A 1 756 ? 0.735 2.148 -9.009 1.00 69.00 756 TYR A O 1
ATOM 5938 N N . GLU A 1 757 ? -0.975 3.558 -9.308 1.00 62.59 757 GLU A N 1
ATOM 5939 C CA . GLU A 1 757 ? -1.485 2.888 -10.519 1.00 62.59 757 GLU A CA 1
ATOM 5940 C C . GLU A 1 757 ? -0.619 3.149 -11.750 1.00 62.59 757 GLU A C 1
ATOM 5942 O O . GLU A 1 757 ? -0.737 2.460 -12.767 1.00 62.59 757 GLU A O 1
ATOM 5947 N N . GLY A 1 758 ? 0.338 4.058 -11.594 1.00 54.94 758 GLY A N 1
ATOM 5948 C CA . GLY A 1 758 ? 1.507 4.136 -12.431 1.00 54.94 758 GLY A CA 1
ATOM 5949 C C . GLY A 1 758 ? 1.290 4.805 -13.760 1.00 54.94 758 GLY A C 1
ATOM 5950 O O . GLY A 1 758 ? 2.217 4.856 -14.550 1.00 54.94 758 GLY A O 1
ATOM 5951 N N . THR A 1 759 ? 0.107 5.330 -14.020 1.00 53.44 759 THR A N 1
ATOM 5952 C CA . THR A 1 759 ? -0.224 6.016 -15.258 1.00 53.44 759 THR A CA 1
ATOM 5953 C C . THR A 1 759 ? -0.423 7.494 -14.968 1.00 53.44 759 THR A C 1
ATOM 5955 O O . THR A 1 759 ? -1.186 7.840 -14.068 1.00 53.44 759 THR A O 1
ATOM 5958 N N . GLY A 1 760 ? 0.213 8.370 -15.751 1.00 50.19 760 GLY A N 1
ATOM 5959 C CA . GLY A 1 760 ? -0.401 9.675 -15.997 1.00 50.19 760 GLY A CA 1
ATOM 5960 C C . GLY A 1 760 ? 0.503 10.868 -16.208 1.00 50.19 760 GLY A C 1
ATOM 5961 O O . GLY A 1 760 ? 0.058 11.785 -16.883 1.00 50.19 760 GLY A O 1
ATOM 5962 N N . ARG A 1 761 ? 1.748 10.900 -15.717 1.00 55.91 761 ARG A N 1
ATOM 5963 C CA . ARG A 1 761 ? 2.507 12.164 -15.774 1.00 55.91 761 ARG A CA 1
ATOM 5964 C C . ARG A 1 761 ? 3.210 12.407 -17.109 1.00 55.91 761 ARG A C 1
ATOM 5966 O O . ARG A 1 761 ? 3.208 13.531 -17.584 1.00 55.91 761 ARG A O 1
ATOM 5973 N N . SER A 1 762 ? 3.740 11.380 -17.772 1.00 51.03 762 SER A N 1
ATOM 5974 C CA . SER A 1 762 ? 4.322 11.535 -19.116 1.00 51.03 762 SER A CA 1
ATOM 5975 C C . SER A 1 762 ? 3.251 11.742 -20.194 1.00 51.03 762 SER A C 1
ATOM 5977 O O . SER A 1 762 ? 3.474 12.514 -21.124 1.00 51.03 762 SER A O 1
ATOM 5979 N N . LEU A 1 763 ? 2.067 11.127 -20.045 1.00 52.62 763 LEU A N 1
ATOM 5980 C CA . LEU A 1 763 ? 0.890 11.417 -20.871 1.00 52.62 763 LEU A CA 1
ATOM 5981 C C . LEU A 1 763 ? 0.370 12.829 -20.597 1.00 52.62 763 LEU A C 1
ATOM 5983 O O . LEU A 1 763 ? 0.190 13.566 -21.555 1.00 52.62 763 LEU A O 1
ATOM 5987 N N . SER A 1 764 ? 0.159 13.226 -19.333 1.00 58.94 764 SER A N 1
ATOM 5988 C CA . SER A 1 764 ? -0.301 14.579 -19.015 1.00 58.94 764 SER A CA 1
ATOM 5989 C C . SER A 1 764 ? 0.707 15.600 -19.513 1.00 58.94 764 SER A C 1
ATOM 5991 O O . SER A 1 764 ? 0.309 16.497 -20.224 1.00 58.94 764 SER A O 1
ATOM 5993 N N . LEU A 1 765 ? 2.009 15.433 -19.268 1.00 59.56 765 LEU A N 1
ATOM 5994 C CA . LEU A 1 765 ? 3.029 16.355 -19.768 1.00 59.56 765 LEU A CA 1
ATOM 5995 C C . LEU A 1 765 ? 3.051 16.401 -21.298 1.00 59.56 765 LEU A C 1
ATOM 5997 O O . LEU A 1 765 ? 2.962 17.488 -21.842 1.00 59.56 765 LEU A O 1
ATOM 6001 N N . LYS A 1 766 ? 3.084 15.265 -22.010 1.00 68.88 766 LYS A N 1
ATOM 6002 C CA . LYS A 1 766 ? 3.131 15.268 -23.486 1.00 68.88 766 LYS A CA 1
ATOM 6003 C C . LYS A 1 766 ? 1.828 15.749 -24.125 1.00 68.88 766 LYS A C 1
ATOM 6005 O O . LYS A 1 766 ? 1.885 16.476 -25.110 1.00 68.88 766 LYS A O 1
ATOM 6010 N N . LEU A 1 767 ? 0.669 15.342 -23.607 1.00 71.00 767 LEU A N 1
ATOM 6011 C CA . LEU A 1 767 ? -0.643 15.738 -24.123 1.00 71.00 767 LEU A CA 1
ATOM 6012 C C . LEU A 1 767 ? -0.940 17.197 -23.784 1.00 71.00 767 LEU A C 1
ATOM 6014 O O . LEU A 1 767 ? -1.316 17.942 -24.677 1.00 71.00 767 LEU A O 1
ATOM 6018 N N . ILE A 1 768 ? -0.731 17.619 -22.534 1.00 74.25 768 ILE A N 1
ATOM 6019 C CA . ILE A 1 768 ? -0.903 19.015 -22.115 1.00 74.25 768 ILE A CA 1
ATOM 6020 C C . ILE A 1 768 ? 0.098 19.894 -22.852 1.00 74.25 768 ILE A C 1
ATOM 6022 O O . ILE A 1 768 ? -0.304 20.922 -23.365 1.00 74.25 768 ILE A O 1
ATOM 6026 N N . GLN A 1 769 ? 1.364 19.494 -23.002 1.00 73.81 769 GLN A N 1
ATOM 6027 C CA . GLN A 1 769 ? 2.330 20.252 -23.803 1.00 73.81 769 GLN A CA 1
ATOM 6028 C C . GLN A 1 769 ? 1.895 20.340 -25.270 1.00 73.81 769 GLN A C 1
ATOM 6030 O O . GLN A 1 769 ? 1.946 21.424 -25.835 1.00 73.81 769 GLN A O 1
ATOM 6035 N N . GLN A 1 770 ? 1.400 19.251 -25.874 1.00 74.69 770 GLN A N 1
ATOM 6036 C CA . GLN A 1 770 ? 0.841 19.287 -27.233 1.00 74.69 770 GLN A CA 1
ATOM 6037 C C . GLN A 1 770 ? -0.364 20.230 -27.340 1.00 74.69 770 GLN A C 1
ATOM 6039 O O . GLN A 1 770 ? -0.428 21.017 -28.281 1.00 74.69 770 GLN A O 1
ATOM 6044 N N . LEU A 1 771 ? -1.288 20.180 -26.379 1.00 75.06 771 LEU A N 1
ATOM 6045 C CA . LEU A 1 771 ? -2.455 21.062 -26.324 1.00 75.06 771 LEU A CA 1
ATOM 6046 C C . LEU A 1 771 ? -2.050 22.522 -26.065 1.00 75.06 771 LEU A C 1
ATOM 6048 O O . LEU A 1 771 ? -2.597 23.407 -26.710 1.00 75.06 771 LEU A O 1
ATOM 6052 N N . ARG A 1 772 ? -1.046 22.775 -25.215 1.00 76.12 772 ARG A N 1
ATOM 6053 C CA . ARG A 1 772 ? -0.455 24.101 -24.976 1.00 76.12 772 ARG A CA 1
ATOM 6054 C C . ARG A 1 772 ? 0.174 24.661 -26.243 1.00 76.12 772 ARG A C 1
ATOM 6056 O O . ARG A 1 772 ? -0.054 25.814 -26.569 1.00 76.12 772 ARG A O 1
ATOM 6063 N N . THR A 1 773 ? 0.940 23.859 -26.987 1.00 72.62 773 THR A N 1
ATOM 6064 C CA . THR A 1 773 ? 1.526 24.303 -28.262 1.00 72.62 773 THR A CA 1
ATOM 6065 C C . THR A 1 773 ? 0.440 24.627 -29.287 1.00 72.62 773 THR A C 1
ATOM 6067 O O . THR A 1 773 ? 0.560 25.605 -30.021 1.00 72.62 773 THR A O 1
ATOM 6070 N N . GLN A 1 774 ? -0.637 23.835 -29.324 1.00 71.50 774 GLN A N 1
ATOM 6071 C CA . GLN A 1 774 ? -1.790 24.107 -30.183 1.00 71.50 774 GLN A CA 1
ATOM 6072 C C . GLN A 1 774 ? -2.527 25.384 -29.769 1.00 71.50 774 GLN A C 1
ATOM 6074 O O . GLN A 1 774 ? -2.899 26.156 -30.646 1.00 71.50 774 GLN A O 1
ATOM 6079 N N . SER A 1 775 ? -2.694 25.642 -28.468 1.00 69.25 775 SER A N 1
ATOM 6080 C CA . SER A 1 775 ? -3.329 26.869 -27.984 1.00 69.25 775 SER A CA 1
ATOM 6081 C C . SER A 1 775 ? -2.459 28.104 -28.225 1.00 69.25 775 SER A C 1
ATOM 6083 O O . SER A 1 775 ? -2.974 29.120 -28.664 1.00 69.25 775 SER A O 1
ATOM 6085 N N . THR A 1 776 ? -1.136 28.030 -28.029 1.00 65.06 776 THR A N 1
ATOM 6086 C CA . THR A 1 776 ? -0.232 29.168 -28.293 1.00 65.06 776 THR A CA 1
ATOM 6087 C C . THR A 1 776 ? -0.094 29.481 -29.781 1.00 65.06 776 THR A C 1
ATOM 6089 O O . THR A 1 776 ? 0.133 30.627 -30.142 1.00 65.06 776 THR A O 1
ATOM 6092 N N . ALA A 1 777 ? -0.242 28.484 -30.661 1.00 57.00 777 ALA A N 1
ATOM 6093 C CA . ALA A 1 777 ? -0.258 28.708 -32.108 1.00 57.00 777 ALA A CA 1
ATOM 6094 C C . ALA A 1 777 ? -1.520 29.464 -32.581 1.00 57.00 777 ALA A C 1
ATOM 6096 O O . ALA A 1 777 ? -1.493 30.061 -33.655 1.00 57.00 777 ALA A O 1
ATOM 6097 N N . ALA A 1 778 ? -2.592 29.472 -31.775 1.00 52.16 778 ALA A N 1
ATOM 6098 C CA . ALA A 1 778 ? -3.825 30.223 -32.025 1.00 52.16 778 ALA A CA 1
ATOM 6099 C C . ALA A 1 778 ? -3.612 31.741 -31.966 1.00 52.16 778 ALA A C 1
ATOM 6101 O O . ALA A 1 778 ? -4.087 32.468 -32.836 1.00 52.16 778 ALA A O 1
ATOM 6102 N N . ASP A 1 779 ? -2.866 32.204 -30.957 1.00 53.12 779 ASP A N 1
ATOM 6103 C CA . ASP A 1 779 ? -2.648 33.631 -30.683 1.00 53.12 779 ASP A CA 1
ATOM 6104 C C . ASP A 1 779 ? -1.781 34.317 -31.752 1.00 53.12 779 ASP A C 1
ATOM 6106 O O . ASP A 1 779 ? -1.780 35.540 -31.865 1.00 53.12 779 ASP A O 1
ATOM 6110 N N . VAL A 1 780 ? -1.070 33.543 -32.582 1.00 51.72 780 VAL A N 1
ATOM 6111 C CA . VAL A 1 780 ? -0.158 34.051 -33.628 1.00 51.72 780 VAL A CA 1
ATOM 6112 C C . VAL A 1 780 ? -0.839 34.141 -35.010 1.00 51.72 780 VAL A C 1
ATOM 6114 O O . VAL A 1 780 ? -0.183 34.353 -36.026 1.00 51.72 780 VAL A O 1
ATOM 6117 N N . GLY A 1 781 ? -2.168 34.007 -35.092 1.00 45.31 781 GLY A N 1
ATOM 6118 C CA . GLY A 1 781 ? -2.936 34.357 -36.298 1.00 45.31 781 GLY A CA 1
ATOM 6119 C C . GLY A 1 781 ? -2.750 33.438 -37.517 1.00 45.31 781 GLY A C 1
ATOM 6120 O O . GLY A 1 781 ? -3.193 33.779 -38.614 1.00 45.31 781 GLY A O 1
ATOM 6121 N N . MET A 1 782 ? -2.135 32.260 -37.366 1.00 43.75 782 MET A N 1
ATOM 6122 C CA . MET A 1 782 ? -2.142 31.234 -38.415 1.00 43.75 782 MET A CA 1
ATOM 6123 C C . MET A 1 782 ? -3.462 30.457 -38.329 1.00 43.75 782 MET A C 1
ATOM 6125 O O . MET A 1 782 ? -3.642 29.676 -37.404 1.00 43.75 782 MET A O 1
ATOM 6129 N N . GLY A 1 783 ? -4.382 30.688 -39.276 1.00 42.34 783 GLY A N 1
ATOM 6130 C CA . GLY A 1 783 ? -5.799 30.269 -39.302 1.00 42.34 783 GLY A CA 1
ATOM 6131 C C . GLY A 1 783 ? -6.154 28.770 -39.230 1.00 42.34 783 GLY A C 1
ATOM 6132 O O . GLY A 1 783 ? -7.056 28.317 -39.931 1.00 42.34 783 GLY A O 1
ATOM 6133 N N . LEU A 1 784 ? -5.508 27.989 -38.367 1.00 49.94 784 LEU A N 1
ATOM 6134 C CA . LEU A 1 784 ? -6.035 26.729 -37.853 1.00 49.94 784 LEU A CA 1
ATOM 6135 C C . LEU A 1 784 ? -6.837 27.032 -36.584 1.00 49.94 784 LEU A C 1
ATOM 6137 O O . LEU A 1 784 ? -6.292 27.539 -35.611 1.00 49.94 784 LEU A O 1
ATOM 6141 N N . SER A 1 785 ? -8.131 26.705 -36.587 1.00 53.66 785 SER A N 1
ATOM 6142 C CA . SER A 1 785 ? -9.001 26.804 -35.408 1.00 53.66 785 SER A CA 1
ATOM 6143 C C . SER A 1 785 ? -8.424 26.004 -34.231 1.00 53.66 785 SER A C 1
ATOM 6145 O O . SER A 1 785 ? -8.665 24.798 -34.108 1.00 53.66 785 SER A O 1
ATOM 6147 N N . ALA A 1 786 ? -7.701 26.673 -33.348 1.00 63.34 786 ALA A N 1
ATOM 6148 C CA . ALA A 1 786 ? -7.057 26.058 -32.204 1.00 63.34 786 ALA A CA 1
ATOM 6149 C C . ALA A 1 786 ? -7.993 25.977 -30.988 1.00 63.34 786 ALA A C 1
ATOM 6151 O O . ALA A 1 786 ? -8.913 26.771 -30.811 1.00 63.34 786 ALA A O 1
ATOM 6152 N N . ARG A 1 787 ? -7.773 24.938 -30.182 1.00 75.69 787 ARG A N 1
ATOM 6153 C CA . ARG A 1 787 ? -8.578 24.561 -29.017 1.00 75.69 787 ARG A CA 1
ATOM 6154 C C . ARG A 1 787 ? -8.072 25.303 -27.777 1.00 75.69 787 ARG A C 1
ATOM 6156 O O . ARG A 1 787 ? -6.865 25.301 -27.537 1.00 75.69 787 ARG A O 1
ATOM 6163 N N . THR A 1 788 ? -8.958 25.892 -26.977 1.00 83.12 788 THR A N 1
ATOM 6164 C CA . THR A 1 788 ? -8.579 26.554 -25.715 1.00 83.12 788 THR A CA 1
ATOM 6165 C C . THR A 1 788 ? -8.375 25.517 -24.609 1.00 83.12 788 THR A C 1
ATOM 6167 O O . THR A 1 788 ? -9.105 24.526 -24.513 1.00 83.12 788 THR A O 1
ATOM 6170 N N . LEU A 1 789 ? -7.349 25.714 -23.777 1.00 86.81 789 LEU A N 1
ATOM 6171 C CA . LEU A 1 789 ? -6.998 24.810 -22.682 1.00 86.81 789 LEU A CA 1
ATOM 6172 C C . LEU A 1 789 ? -7.091 25.545 -21.341 1.00 86.81 789 LEU A C 1
ATOM 6174 O O . LEU A 1 789 ? -6.427 26.557 -21.134 1.00 86.81 789 LEU A O 1
ATOM 6178 N N . HIS A 1 790 ? -7.860 24.989 -20.408 1.00 87.75 790 HIS A N 1
ATOM 6179 C CA . HIS A 1 790 ? -7.907 25.427 -19.015 1.00 87.75 790 HIS A CA 1
ATOM 6180 C C . HIS A 1 790 ? -7.366 24.325 -18.109 1.00 87.75 790 HIS A C 1
ATOM 6182 O O . HIS A 1 790 ? -7.852 23.196 -18.137 1.00 87.75 790 HIS A O 1
ATOM 6188 N N . GLU A 1 791 ? -6.370 24.643 -17.291 1.00 87.19 791 GLU A N 1
ATOM 6189 C CA . GLU A 1 791 ? -5.753 23.686 -16.374 1.00 87.19 791 GLU A CA 1
ATOM 6190 C C . GLU A 1 791 ? -6.192 23.951 -14.937 1.00 87.19 791 GLU A C 1
ATOM 6192 O O . GLU A 1 791 ? -6.174 25.088 -14.469 1.00 87.19 791 GLU A O 1
ATOM 6197 N N . VAL A 1 792 ? -6.574 22.886 -14.235 1.00 89.44 792 VAL A N 1
ATOM 6198 C CA . VAL A 1 792 ? -6.979 22.930 -12.830 1.00 89.44 792 VAL A CA 1
ATOM 6199 C C . VAL A 1 792 ? -6.259 21.817 -12.074 1.00 89.44 792 VAL A C 1
ATOM 6201 O O . VAL A 1 792 ? -6.197 20.674 -12.533 1.00 89.44 792 VAL A O 1
ATOM 6204 N N . THR A 1 793 ? -5.716 22.137 -10.902 1.00 88.50 793 THR A N 1
ATOM 6205 C CA . THR A 1 793 ? -5.001 21.187 -10.039 1.00 88.50 793 THR A CA 1
ATOM 6206 C C . THR A 1 793 ? -5.695 21.052 -8.689 1.00 88.50 793 THR A C 1
ATOM 6208 O O . THR A 1 793 ? -5.974 22.069 -8.061 1.00 88.50 793 THR A O 1
ATOM 6211 N N . LEU A 1 794 ? -5.927 19.824 -8.209 1.00 87.88 794 LEU A N 1
ATOM 6212 C CA . LEU A 1 794 ? -6.390 19.578 -6.833 1.00 87.88 794 LEU A CA 1
ATOM 6213 C C . LEU A 1 794 ? -5.237 19.059 -5.975 1.00 87.88 794 LEU A C 1
ATOM 6215 O O . LEU A 1 794 ? -4.661 18.007 -6.285 1.00 87.88 794 LEU A O 1
ATOM 6219 N N . VAL A 1 795 ? -4.947 19.761 -4.880 1.00 85.81 795 VAL A N 1
ATOM 6220 C CA . VAL A 1 795 ? -3.863 19.417 -3.953 1.00 85.81 795 VAL A CA 1
ATOM 6221 C C . VAL A 1 795 ? -4.426 18.947 -2.613 1.00 85.81 795 VAL A C 1
ATOM 6223 O O . VAL A 1 795 ? -3.952 17.948 -2.073 1.00 85.81 795 VAL A O 1
ATOM 6226 N N . GLU A 1 796 ? -5.471 19.586 -2.082 1.00 86.31 796 GLU A N 1
ATOM 6227 C CA . GLU A 1 796 ? -6.034 19.246 -0.766 1.00 86.31 796 GLU A CA 1
ATOM 6228 C C . GLU A 1 796 ? -6.763 17.881 -0.755 1.00 86.31 796 GLU A C 1
ATOM 6230 O O . GLU A 1 796 ? -7.539 17.541 -1.652 1.00 86.31 796 GLU A O 1
ATOM 6235 N N . SER A 1 797 ? -6.493 17.045 0.257 1.00 86.88 797 SER A N 1
ATOM 6236 C CA . SER A 1 797 ? -7.118 15.722 0.423 1.00 86.88 797 SER A CA 1
ATOM 6237 C C . SER A 1 797 ? -8.485 15.817 1.072 1.00 86.88 797 SER A C 1
ATOM 6239 O O . SER A 1 797 ? -8.687 16.553 2.028 1.00 86.88 797 SER A O 1
ATOM 6241 N N . ILE A 1 798 ? -9.414 14.967 0.628 1.00 87.06 798 ILE A N 1
ATOM 6242 C CA . ILE A 1 798 ? -10.741 14.866 1.256 1.00 87.06 798 ILE A CA 1
ATOM 6243 C C . ILE A 1 798 ? -10.802 13.862 2.414 1.00 87.06 798 ILE A C 1
ATOM 6245 O O . ILE A 1 798 ? -11.824 13.783 3.098 1.00 87.06 798 ILE A O 1
ATOM 6249 N N . ARG A 1 799 ? -9.764 13.029 2.579 1.00 87.69 799 ARG A N 1
ATOM 6250 C CA . ARG A 1 799 ? -9.733 11.928 3.559 1.00 87.69 799 ARG A CA 1
ATOM 6251 C C . ARG A 1 799 ? -9.045 12.307 4.863 1.00 87.69 799 ARG A C 1
ATOM 6253 O O . ARG A 1 799 ? -9.484 11.852 5.910 1.00 87.69 799 ARG A O 1
ATOM 6260 N N . TYR A 1 800 ? -7.989 13.104 4.791 1.00 88.81 800 TYR A N 1
ATOM 6261 C CA . TYR A 1 800 ? -7.145 13.512 5.913 1.00 88.81 800 TYR A CA 1
ATOM 6262 C C . TYR A 1 800 ? -6.720 14.970 5.733 1.00 88.81 800 TYR A C 1
ATOM 6264 O O . TYR A 1 800 ? -6.807 15.504 4.623 1.00 88.81 800 TYR A O 1
ATOM 6272 N N . SER A 1 801 ? -6.291 15.599 6.826 1.00 87.88 801 SER A N 1
ATOM 6273 C CA . SER A 1 801 ? -5.832 16.991 6.840 1.00 87.88 801 SER A CA 1
ATOM 6274 C C . SER A 1 801 ? -4.547 17.179 6.016 1.00 87.88 801 SER A C 1
ATOM 6276 O O . SER A 1 801 ? -3.773 16.227 5.861 1.00 87.88 801 SER A O 1
ATOM 6278 N N . PRO A 1 802 ? -4.289 18.388 5.482 1.00 85.62 802 PRO A N 1
ATOM 6279 C CA . PRO A 1 802 ? -3.030 18.688 4.805 1.00 85.62 802 PRO A CA 1
ATOM 6280 C C . PRO A 1 802 ? -1.839 18.551 5.767 1.00 85.62 802 PRO A C 1
ATOM 6282 O O . PRO A 1 802 ? -1.937 18.909 6.937 1.00 85.62 802 PRO A O 1
ATOM 6285 N N . GLY A 1 803 ? -0.704 18.058 5.263 1.00 84.50 803 GLY A N 1
ATOM 6286 C CA . GLY A 1 803 ? 0.509 17.869 6.070 1.00 84.50 803 GLY A CA 1
ATOM 6287 C C . GLY A 1 803 ? 0.546 16.569 6.881 1.00 84.50 803 GLY A C 1
ATOM 6288 O O . GLY A 1 803 ? 1.276 16.482 7.867 1.00 84.50 803 GLY A O 1
ATOM 6289 N N . ASP A 1 804 ? -0.224 15.554 6.483 1.00 90.12 804 ASP A N 1
ATOM 6290 C CA . ASP A 1 804 ? -0.199 14.249 7.140 1.00 90.12 804 ASP A CA 1
ATOM 6291 C C . ASP A 1 804 ? 1.180 13.568 7.021 1.00 90.12 804 ASP A C 1
ATOM 6293 O O . ASP A 1 804 ? 1.650 13.217 5.937 1.00 90.12 804 ASP A O 1
ATOM 6297 N N . GLU A 1 805 ? 1.816 13.333 8.167 1.00 89.00 805 GLU A N 1
ATOM 6298 C CA . GLU A 1 805 ? 3.170 12.773 8.275 1.00 89.00 805 GLU A CA 1
ATOM 6299 C C . GLU A 1 805 ? 3.261 11.345 7.708 1.00 89.00 805 GLU A C 1
ATOM 6301 O O . GLU A 1 805 ? 4.288 10.956 7.149 1.00 89.00 805 GLU A O 1
ATOM 6306 N N . VAL A 1 806 ? 2.183 10.556 7.809 1.00 91.75 806 VAL A N 1
ATOM 6307 C CA . VAL A 1 806 ? 2.133 9.204 7.222 1.00 91.75 806 VAL A CA 1
ATOM 6308 C C . VAL A 1 806 ? 2.061 9.272 5.696 1.00 91.75 806 VAL A C 1
ATOM 6310 O O . VAL A 1 806 ? 2.658 8.429 5.026 1.00 91.75 806 VAL A O 1
ATOM 6313 N N . GLU A 1 807 ? 1.378 10.274 5.131 1.00 90.19 807 GLU A N 1
ATOM 6314 C CA . GLU A 1 807 ? 1.393 10.502 3.682 1.00 90.19 807 GLU A CA 1
ATOM 6315 C C . GLU A 1 807 ? 2.793 10.872 3.208 1.00 90.19 807 GLU A C 1
ATOM 6317 O O . GLU A 1 807 ? 3.312 10.267 2.273 1.00 90.19 807 GLU A O 1
ATOM 6322 N N . HIS A 1 808 ? 3.406 11.851 3.872 1.00 89.44 808 HIS A N 1
ATOM 6323 C CA . HIS A 1 808 ? 4.716 12.354 3.490 1.00 89.44 808 HIS A CA 1
ATOM 6324 C C . HIS A 1 808 ? 5.786 11.257 3.557 1.00 89.44 808 HIS A C 1
ATOM 6326 O O . HIS A 1 808 ? 6.582 11.096 2.627 1.00 89.44 808 HIS A O 1
ATOM 6332 N N . TRP A 1 809 ? 5.758 10.442 4.615 1.00 91.81 809 TRP A N 1
ATOM 6333 C CA . TRP A 1 809 ? 6.604 9.256 4.727 1.00 91.81 809 TRP A CA 1
ATOM 6334 C C . TRP A 1 809 ? 6.367 8.272 3.574 1.00 91.81 809 TRP A C 1
ATOM 6336 O O . TRP A 1 809 ? 7.331 7.817 2.958 1.00 91.81 809 TRP A O 1
ATOM 6346 N N . LEU A 1 810 ? 5.107 7.965 3.247 1.00 91.06 810 LEU A N 1
ATOM 6347 C CA . LEU A 1 810 ? 4.766 7.017 2.185 1.00 91.06 810 LEU A CA 1
ATOM 6348 C C . LEU A 1 810 ? 5.229 7.515 0.810 1.00 91.06 810 LEU A C 1
ATOM 6350 O O . LEU A 1 810 ? 5.820 6.746 0.051 1.00 91.06 810 LEU A O 1
ATOM 6354 N N . ASN A 1 811 ? 5.006 8.794 0.502 1.00 88.12 811 ASN A N 1
ATOM 6355 C CA . ASN A 1 811 ? 5.436 9.403 -0.755 1.00 88.12 811 ASN A CA 1
ATOM 6356 C C . ASN A 1 811 ? 6.960 9.445 -0.875 1.00 88.12 811 ASN A C 1
ATOM 6358 O O . ASN A 1 811 ? 7.489 9.164 -1.951 1.00 88.12 811 ASN A O 1
ATOM 6362 N N . THR A 1 812 ? 7.665 9.719 0.226 1.00 88.62 812 THR A N 1
ATOM 6363 C CA . THR A 1 812 ? 9.132 9.691 0.271 1.00 88.62 812 THR A CA 1
ATOM 6364 C C . THR A 1 812 ? 9.648 8.266 0.066 1.00 88.62 812 THR A C 1
ATOM 6366 O O . THR A 1 812 ? 10.438 8.018 -0.841 1.00 88.62 812 THR A O 1
ATOM 6369 N N . LEU A 1 813 ? 9.138 7.289 0.822 1.00 90.44 813 LEU A N 1
ATOM 6370 C CA . LEU A 1 813 ? 9.530 5.881 0.713 1.00 90.44 813 LEU A CA 1
ATOM 6371 C C . LEU A 1 813 ? 9.306 5.321 -0.702 1.00 90.44 813 LEU A C 1
ATOM 6373 O O . LEU A 1 813 ? 10.148 4.593 -1.233 1.00 90.44 813 LEU A O 1
ATOM 6377 N N . LEU A 1 814 ? 8.169 5.644 -1.317 1.00 88.81 814 LEU A N 1
ATOM 6378 C CA . LEU A 1 814 ? 7.798 5.156 -2.647 1.00 88.81 814 LEU A CA 1
ATOM 6379 C C . LEU A 1 814 ? 8.272 6.058 -3.794 1.00 88.81 814 LEU A C 1
ATOM 6381 O O . LEU A 1 814 ? 8.047 5.713 -4.954 1.00 88.81 814 LEU A O 1
ATOM 6385 N N . CYS A 1 815 ? 8.935 7.173 -3.481 1.00 85.75 815 CYS A N 1
ATOM 6386 C CA . CYS A 1 815 ? 9.425 8.163 -4.440 1.00 85.75 815 CYS A CA 1
ATOM 6387 C C . CYS A 1 815 ? 8.328 8.696 -5.387 1.00 85.75 815 CYS A C 1
ATOM 6389 O O . CYS A 1 815 ? 8.551 8.858 -6.587 1.00 85.75 815 CYS A O 1
ATOM 6391 N N . LEU A 1 816 ? 7.123 8.944 -4.858 1.00 78.00 816 LEU A N 1
ATOM 6392 C CA . LEU A 1 816 ? 5.973 9.437 -5.635 1.00 78.00 816 LEU A CA 1
ATOM 6393 C C . LEU A 1 816 ? 6.039 10.952 -5.903 1.00 78.00 816 LEU A C 1
ATOM 6395 O O . LEU A 1 816 ? 5.464 11.426 -6.884 1.00 78.00 816 LEU A O 1
ATOM 6399 N N . ASP A 1 817 ? 6.774 11.693 -5.067 1.00 70.06 817 ASP A N 1
ATOM 6400 C CA . ASP A 1 817 ? 6.945 13.155 -5.147 1.00 70.06 817 ASP A CA 1
ATOM 6401 C C . ASP A 1 817 ? 7.998 13.597 -6.183 1.00 70.06 817 ASP A C 1
ATOM 6403 O O . ASP A 1 817 ? 8.220 14.793 -6.388 1.00 70.06 817 ASP A O 1
ATOM 6407 N N . ALA A 1 818 ? 8.607 12.639 -6.885 1.00 59.31 818 ALA A N 1
ATOM 6408 C CA . ALA A 1 818 ? 9.681 12.787 -7.863 1.00 59.31 818 ALA A CA 1
ATOM 6409 C C . ALA A 1 818 ? 9.208 13.461 -9.177 1.00 59.31 818 ALA A C 1
ATOM 6411 O O . ALA A 1 818 ? 9.183 12.871 -10.255 1.00 59.31 818 ALA A O 1
ATOM 6412 N N . THR A 1 819 ? 8.731 14.699 -9.072 1.00 54.47 819 THR A N 1
ATOM 6413 C CA . THR A 1 819 ? 7.740 15.275 -9.994 1.00 54.47 819 THR A CA 1
ATOM 6414 C C . THR A 1 819 ? 8.268 16.305 -10.975 1.00 54.47 819 THR A C 1
ATOM 6416 O O . THR A 1 819 ? 7.594 16.589 -11.970 1.00 54.47 819 THR A O 1
ATOM 6419 N N . VAL A 1 820 ? 9.462 16.829 -10.731 1.00 54.78 820 VAL A N 1
ATOM 6420 C CA . VAL A 1 820 ? 10.187 17.701 -11.649 1.00 54.78 820 VAL A CA 1
ATOM 6421 C C . VAL A 1 820 ? 11.655 17.355 -11.462 1.00 54.78 820 VAL A C 1
ATOM 6423 O O . VAL A 1 820 ? 12.207 17.571 -10.384 1.00 54.78 820 VAL A O 1
ATOM 6426 N N . ALA A 1 821 ? 12.277 16.768 -12.482 1.00 54.91 821 ALA A N 1
ATOM 6427 C CA . ALA A 1 821 ? 13.723 16.866 -12.565 1.00 54.91 821 ALA A CA 1
ATOM 6428 C C . ALA A 1 821 ? 14.011 18.372 -12.708 1.00 54.91 821 ALA A C 1
ATOM 6430 O O . ALA A 1 821 ? 13.443 18.998 -13.607 1.00 54.91 821 ALA A O 1
ATOM 6431 N N . PRO A 1 822 ? 14.687 18.994 -11.725 1.00 56.66 822 PRO A N 1
ATOM 6432 C CA . PRO A 1 822 ? 14.840 20.441 -11.701 1.00 56.66 822 PRO A CA 1
ATOM 6433 C C . PRO A 1 822 ? 15.491 20.894 -13.014 1.00 56.66 822 PRO A C 1
ATOM 6435 O O . PRO A 1 822 ? 16.425 20.237 -13.463 1.00 56.66 822 PRO A O 1
ATOM 6438 N N . PRO A 1 823 ? 15.013 21.981 -13.644 1.00 55.16 823 PRO A N 1
ATOM 6439 C CA . PRO A 1 823 ? 15.648 22.491 -14.850 1.00 55.16 823 PRO A CA 1
ATOM 6440 C C . PRO A 1 823 ? 17.110 22.820 -14.540 1.00 55.16 823 PRO A C 1
ATOM 6442 O O . PRO A 1 823 ? 17.404 23.482 -13.540 1.00 55.16 823 PRO A O 1
ATOM 6445 N N . ILE A 1 824 ? 18.021 22.343 -15.385 1.00 59.47 824 ILE A N 1
ATOM 6446 C CA . ILE A 1 824 ? 19.456 22.503 -15.156 1.00 59.47 824 ILE A CA 1
ATOM 6447 C C . ILE A 1 824 ? 19.816 23.986 -15.268 1.00 59.47 824 ILE A C 1
ATOM 6449 O O . ILE A 1 824 ? 19.699 24.586 -16.335 1.00 59.47 824 ILE A O 1
ATOM 6453 N N . SER A 1 825 ? 20.267 24.589 -14.162 1.00 55.06 825 SER A N 1
ATOM 6454 C CA . SER A 1 825 ? 20.741 25.984 -14.132 1.00 55.06 825 SER A CA 1
ATOM 6455 C C . SER A 1 825 ? 22.082 26.186 -14.856 1.00 55.06 825 SER A C 1
ATOM 6457 O O . SER A 1 825 ? 22.446 27.317 -15.165 1.00 55.06 825 SER A O 1
ATOM 6459 N N . SER A 1 826 ? 22.840 25.114 -15.104 1.00 58.62 826 SER A N 1
ATOM 6460 C CA . SER A 1 826 ? 24.120 25.110 -15.824 1.00 58.62 826 SER A CA 1
ATOM 6461 C C . SER A 1 826 ? 23.955 24.618 -17.265 1.00 58.62 826 SER A C 1
ATOM 6463 O O . SER A 1 826 ? 23.237 23.655 -17.512 1.00 58.62 826 SER A O 1
ATOM 6465 N N . GLY A 1 827 ? 24.632 25.261 -18.220 1.00 61.53 827 GLY A N 1
ATOM 6466 C CA . GLY A 1 827 ? 24.590 24.880 -19.636 1.00 61.53 827 GLY A CA 1
ATOM 6467 C C . GLY A 1 827 ? 24.850 23.387 -19.881 1.00 61.53 827 GLY A C 1
ATOM 6468 O O . GLY A 1 827 ? 25.585 22.734 -19.141 1.00 61.53 827 GLY A O 1
ATOM 6469 N N . CYS A 1 828 ? 24.216 22.853 -20.923 1.00 67.75 828 CYS A N 1
ATOM 6470 C CA . CYS A 1 828 ? 24.263 21.435 -21.261 1.00 67.75 828 CYS A CA 1
ATOM 6471 C C . CYS A 1 828 ? 25.666 21.035 -21.772 1.00 67.75 828 CYS A C 1
ATOM 6473 O O . CYS A 1 828 ? 26.124 21.635 -22.749 1.00 67.75 828 CYS A O 1
ATOM 6475 N N . PRO A 1 829 ? 26.357 20.047 -21.169 1.00 82.12 829 PRO A N 1
ATOM 6476 C CA . PRO A 1 829 ? 27.651 19.586 -21.665 1.00 82.12 829 PRO A CA 1
ATOM 6477 C C . PRO A 1 829 ? 27.493 18.744 -22.932 1.00 82.12 829 PRO A C 1
ATOM 6479 O O . PRO A 1 829 ? 26.464 18.096 -23.145 1.00 82.12 829 PRO A O 1
ATOM 6482 N N . LEU A 1 830 ? 28.529 18.706 -23.770 1.00 85.56 830 LEU A N 1
ATOM 6483 C CA . LEU A 1 830 ? 28.530 17.857 -24.958 1.00 85.56 830 LEU A CA 1
ATOM 6484 C C . LEU A 1 830 ? 28.398 16.377 -24.544 1.00 85.56 830 LEU A C 1
ATOM 6486 O O . LEU A 1 830 ? 29.030 15.951 -23.573 1.00 85.56 830 LEU A O 1
ATOM 6490 N N . PRO A 1 831 ? 27.626 15.546 -25.276 1.00 86.12 831 PRO A N 1
ATOM 6491 C CA . PRO A 1 831 ? 27.484 14.125 -24.951 1.00 86.12 831 PRO A CA 1
ATOM 6492 C C . PRO A 1 831 ? 28.817 13.363 -24.884 1.00 86.12 831 PRO A C 1
ATOM 6494 O O . PRO A 1 831 ? 28.910 12.355 -24.192 1.00 86.12 831 PRO A O 1
ATOM 6497 N N . GLN A 1 832 ? 29.850 13.829 -25.590 1.00 86.25 832 GLN A N 1
ATOM 6498 C CA . GLN A 1 832 ? 31.170 13.192 -25.613 1.00 86.25 832 GLN A CA 1
ATOM 6499 C C . GLN A 1 832 ? 31.895 13.282 -24.262 1.00 86.25 832 GLN A C 1
ATOM 6501 O O . GLN A 1 832 ? 32.531 12.306 -23.864 1.00 86.25 832 GLN A O 1
ATOM 6506 N N . ASP A 1 833 ? 31.709 14.386 -23.534 1.00 87.56 833 ASP A N 1
ATOM 6507 C CA . ASP A 1 833 ? 32.352 14.653 -22.238 1.00 87.56 833 ASP A CA 1
ATOM 6508 C C . ASP A 1 833 ? 31.648 13.948 -21.071 1.00 87.56 833 ASP A C 1
ATOM 6510 O O . ASP A 1 833 ? 32.130 13.941 -19.940 1.00 87.56 833 ASP A O 1
ATOM 6514 N N . CYS A 1 834 ? 30.475 13.369 -21.330 1.00 89.75 834 CYS A N 1
ATOM 6515 C CA . CYS A 1 834 ? 29.703 12.659 -20.325 1.00 89.75 834 CYS A CA 1
ATOM 6516 C C . CYS A 1 834 ? 30.217 11.224 -20.164 1.00 89.75 834 CYS A C 1
ATOM 6518 O O . CYS A 1 834 ? 30.415 10.494 -21.147 1.00 89.75 834 CYS A O 1
ATOM 6520 N N . GLU A 1 835 ? 30.348 10.800 -18.910 1.00 90.62 835 GLU A N 1
ATOM 6521 C CA . GLU A 1 835 ? 30.794 9.463 -18.524 1.00 90.62 835 GLU A CA 1
ATOM 6522 C C . GLU A 1 835 ? 29.646 8.656 -17.911 1.00 90.62 835 GLU A C 1
ATOM 6524 O O . GLU A 1 835 ? 28.732 9.191 -17.274 1.00 90.62 835 GLU A O 1
ATOM 6529 N N . LEU A 1 836 ? 29.695 7.340 -18.114 1.00 92.94 836 LEU A N 1
ATOM 6530 C CA . LEU A 1 836 ? 28.736 6.395 -17.554 1.00 92.94 836 LEU A CA 1
ATOM 6531 C C . LEU A 1 836 ? 29.306 5.823 -16.250 1.00 92.94 836 LEU A C 1
ATOM 6533 O O . LEU A 1 836 ? 30.451 5.383 -16.211 1.00 92.94 836 LEU A O 1
ATOM 6537 N N . TYR A 1 837 ? 28.501 5.822 -15.192 1.00 92.88 837 TYR A N 1
ATOM 6538 C CA . TYR A 1 837 ? 28.851 5.320 -13.864 1.00 92.88 837 TYR A CA 1
ATOM 6539 C C . TYR A 1 837 ? 27.973 4.126 -13.500 1.00 92.88 837 TYR A C 1
ATOM 6541 O O . TYR A 1 837 ? 26.784 4.091 -13.830 1.00 92.88 837 TYR A O 1
ATOM 6549 N N . TYR A 1 838 ? 28.547 3.167 -12.779 1.00 93.31 838 TYR A N 1
ATOM 6550 C CA . TYR A 1 838 ? 27.813 2.059 -12.178 1.00 93.31 838 TYR A CA 1
ATOM 6551 C C . TYR A 1 838 ? 27.298 2.464 -10.793 1.00 93.31 838 TYR A C 1
ATOM 6553 O O . TYR A 1 838 ? 28.044 3.007 -9.976 1.00 93.31 838 TYR A O 1
ATOM 6561 N N . ILE A 1 839 ? 26.024 2.188 -10.509 1.00 93.19 839 ILE A N 1
ATOM 6562 C CA . ILE A 1 839 ? 25.396 2.553 -9.234 1.00 93.19 839 ILE A CA 1
ATOM 6563 C C . ILE A 1 839 ? 25.423 1.357 -8.288 1.00 93.19 839 ILE A C 1
ATOM 6565 O O . ILE A 1 839 ? 24.850 0.299 -8.570 1.00 93.19 839 ILE A O 1
ATOM 6569 N N . ASN A 1 840 ? 26.021 1.539 -7.112 1.00 90.62 840 ASN A N 1
ATOM 6570 C CA . ASN A 1 840 ? 25.954 0.529 -6.070 1.00 90.62 840 ASN A CA 1
ATOM 6571 C C . ASN A 1 840 ? 24.577 0.550 -5.385 1.00 90.62 840 ASN A C 1
ATOM 6573 O O . ASN A 1 840 ? 24.185 1.508 -4.722 1.00 90.62 840 ASN A O 1
ATOM 6577 N N . ARG A 1 841 ? 23.830 -0.545 -5.541 1.00 90.38 841 ARG A N 1
ATOM 6578 C CA . ARG A 1 841 ? 22.463 -0.676 -5.020 1.00 90.38 841 ARG A CA 1
ATOM 6579 C C . ARG A 1 841 ? 22.410 -0.778 -3.496 1.00 90.38 841 ARG A C 1
ATOM 6581 O O . ARG A 1 841 ? 21.450 -0.291 -2.906 1.00 90.38 841 ARG A O 1
ATOM 6588 N N . ASP A 1 842 ? 23.415 -1.372 -2.849 1.00 87.00 842 ASP A N 1
ATOM 6589 C CA . ASP A 1 842 ? 23.438 -1.507 -1.383 1.00 87.00 842 ASP A CA 1
ATOM 6590 C C . ASP A 1 842 ? 23.478 -0.132 -0.700 1.00 87.00 842 ASP A C 1
ATOM 6592 O O . ASP A 1 842 ? 22.813 0.092 0.308 1.00 87.00 842 ASP A O 1
ATOM 6596 N N . THR A 1 843 ? 24.222 0.812 -1.277 1.00 87.69 843 THR A N 1
ATOM 6597 C CA . THR A 1 843 ? 24.398 2.173 -0.747 1.00 87.69 843 THR A CA 1
ATOM 6598 C C . THR A 1 843 ? 23.323 3.133 -1.239 1.00 87.69 843 THR A C 1
ATOM 6600 O O . THR A 1 843 ? 22.959 4.071 -0.528 1.00 87.69 843 THR A O 1
ATOM 6603 N N . LEU A 1 844 ? 22.761 2.880 -2.424 1.00 90.44 844 LEU A N 1
ATOM 6604 C CA . LEU A 1 844 ? 21.589 3.593 -2.927 1.00 90.44 844 LEU A CA 1
ATOM 6605 C C . LEU A 1 844 ? 20.376 3.382 -2.010 1.00 90.44 844 LEU A C 1
ATOM 6607 O O . LEU A 1 844 ? 19.696 4.342 -1.655 1.00 90.44 844 LEU A O 1
ATOM 6611 N N . PHE A 1 845 ? 20.126 2.138 -1.589 1.00 90.38 845 PHE A N 1
ATOM 6612 C CA . PHE A 1 845 ? 18.972 1.778 -0.759 1.00 90.38 845 PHE A CA 1
ATOM 6613 C C . PHE A 1 845 ? 19.248 1.810 0.754 1.00 90.38 845 PHE A C 1
ATOM 6615 O O . PHE A 1 845 ? 18.379 1.433 1.534 1.00 90.38 845 PHE A O 1
ATOM 6622 N N . SER A 1 846 ? 20.399 2.327 1.199 1.00 85.38 846 SER A N 1
ATOM 6623 C CA . SER A 1 846 ? 20.756 2.409 2.626 1.00 85.38 846 SER A CA 1
ATOM 6624 C C . SER A 1 846 ? 20.019 3.510 3.410 1.00 85.38 846 SER A C 1
ATOM 6626 O O . SER A 1 846 ? 20.339 3.750 4.571 1.00 85.38 846 SER A O 1
ATOM 6628 N N . PHE A 1 847 ? 19.084 4.227 2.772 1.00 86.69 847 PHE A N 1
ATOM 6629 C CA . PHE A 1 847 ? 18.276 5.307 3.356 1.00 86.69 847 PHE A CA 1
ATOM 6630 C C . PHE A 1 847 ? 19.088 6.451 4.005 1.00 86.69 847 PHE A C 1
ATOM 6632 O O . PHE A 1 847 ? 18.688 7.059 4.996 1.00 86.69 847 PHE A O 1
ATOM 6639 N N . HIS A 1 848 ? 20.253 6.772 3.439 1.00 86.88 848 HIS A N 1
ATOM 6640 C CA . HIS A 1 848 ? 21.008 7.972 3.807 1.00 86.88 848 HIS A CA 1
ATOM 6641 C C . HIS A 1 848 ? 20.452 9.204 3.074 1.00 86.88 848 HIS A C 1
ATOM 6643 O O . HIS A 1 848 ? 20.044 9.091 1.922 1.00 86.88 848 HIS A O 1
ATOM 6649 N N . LYS A 1 849 ? 20.493 10.401 3.681 1.00 86.31 849 LYS A N 1
ATOM 6650 C CA . LYS A 1 849 ? 19.894 11.631 3.115 1.00 86.31 849 LYS A CA 1
ATOM 6651 C C . LYS A 1 849 ? 20.360 11.937 1.681 1.00 86.31 849 LYS A C 1
ATOM 6653 O O . LYS A 1 849 ? 19.558 12.331 0.840 1.00 86.31 849 LYS A O 1
ATOM 6658 N N . VAL A 1 850 ? 21.649 11.732 1.399 1.00 87.31 850 VAL A N 1
ATOM 6659 C CA . VAL A 1 850 ? 22.246 11.954 0.067 1.00 87.31 850 VAL A CA 1
ATOM 6660 C C . VAL A 1 850 ? 21.831 10.860 -0.925 1.00 87.31 850 VAL A C 1
ATOM 6662 O O . VAL A 1 850 ? 21.443 11.177 -2.047 1.00 87.31 850 VAL A O 1
ATOM 6665 N N . SER A 1 851 ? 21.858 9.590 -0.503 1.00 88.38 851 SER A N 1
ATOM 6666 C CA . SER A 1 851 ? 21.426 8.455 -1.331 1.00 88.38 851 SER A CA 1
ATOM 6667 C C . SER A 1 851 ? 19.943 8.548 -1.678 1.00 88.38 851 SER A C 1
ATOM 6669 O O . SER A 1 851 ? 19.563 8.286 -2.811 1.00 88.38 851 SER A O 1
ATOM 6671 N N . GLU A 1 852 ? 19.113 8.981 -0.727 1.00 88.62 852 GLU A N 1
ATOM 6672 C CA . GLU A 1 852 ? 17.677 9.165 -0.917 1.00 88.62 852 GLU A CA 1
ATOM 6673 C C . GLU A 1 852 ? 17.398 10.308 -1.899 1.00 88.62 852 GLU A C 1
ATOM 6675 O O . GLU A 1 852 ? 16.644 10.119 -2.845 1.00 88.62 852 GLU A O 1
ATOM 6680 N N . ALA A 1 853 ? 18.072 11.457 -1.772 1.00 88.12 853 ALA A N 1
ATOM 6681 C CA . ALA A 1 853 ? 17.953 12.538 -2.753 1.00 88.12 853 ALA A CA 1
ATOM 6682 C C . ALA A 1 853 ? 18.361 12.090 -4.171 1.00 88.12 853 ALA A C 1
ATOM 6684 O O . ALA A 1 853 ? 17.709 12.450 -5.152 1.00 88.12 853 ALA A O 1
ATOM 6685 N N . PHE A 1 854 ? 19.413 11.274 -4.289 1.00 89.19 854 PHE A N 1
ATOM 6686 C CA . PHE A 1 854 ? 19.843 10.705 -5.567 1.00 89.19 854 PHE A CA 1
ATOM 6687 C C . PHE A 1 854 ? 18.838 9.677 -6.120 1.00 89.19 854 PHE A C 1
ATOM 6689 O O . PHE A 1 854 ? 18.504 9.719 -7.303 1.00 89.19 854 PHE A O 1
ATOM 6696 N N . LEU A 1 855 ? 18.285 8.808 -5.266 1.00 90.38 855 LEU A N 1
ATOM 6697 C CA . LEU A 1 855 ? 17.243 7.843 -5.624 1.00 90.38 855 LEU A CA 1
ATOM 6698 C C . LEU A 1 855 ? 15.960 8.538 -6.099 1.00 90.38 855 LEU A C 1
ATOM 6700 O O . LEU A 1 855 ? 15.380 8.115 -7.097 1.00 90.38 855 LEU A O 1
ATOM 6704 N N . GLN A 1 856 ? 15.550 9.627 -5.442 1.00 87.62 856 GLN A N 1
ATOM 6705 C CA . GLN A 1 856 ? 14.411 10.448 -5.865 1.00 87.62 856 GLN A CA 1
ATOM 6706 C C . GLN A 1 856 ? 14.638 11.040 -7.261 1.00 87.62 856 GLN A C 1
ATOM 6708 O O . GLN A 1 856 ? 13.738 10.977 -8.091 1.00 87.62 856 GLN A O 1
ATOM 6713 N N . ARG A 1 857 ? 15.842 11.551 -7.566 1.00 86.06 857 ARG A N 1
ATOM 6714 C CA . ARG A 1 857 ? 16.186 12.045 -8.917 1.00 86.06 857 ARG A CA 1
ATOM 6715 C C . ARG A 1 857 ? 16.135 10.934 -9.968 1.00 86.06 857 ARG A C 1
ATOM 6717 O O . ARG A 1 857 ? 15.567 11.121 -11.040 1.00 86.06 857 ARG A O 1
ATOM 6724 N N . LEU A 1 858 ? 16.687 9.765 -9.649 1.00 87.94 858 LEU A N 1
ATOM 6725 C CA . LEU A 1 858 ? 16.678 8.598 -10.533 1.00 87.94 858 LEU A CA 1
ATOM 6726 C C . LEU A 1 858 ? 15.247 8.098 -10.790 1.00 87.94 858 LEU A C 1
ATOM 6728 O O . LEU A 1 858 ? 14.888 7.820 -11.935 1.00 87.94 858 LEU A O 1
ATOM 6732 N N . MET A 1 859 ? 14.399 8.045 -9.759 1.00 86.44 859 MET A N 1
ATOM 6733 C CA . MET A 1 859 ? 12.994 7.673 -9.921 1.00 86.44 859 MET A CA 1
ATOM 6734 C C . MET A 1 859 ? 12.193 8.754 -10.657 1.00 86.44 859 MET A C 1
ATOM 6736 O O . MET A 1 859 ? 11.369 8.403 -11.499 1.00 86.44 859 MET A O 1
ATOM 6740 N N . ALA A 1 860 ? 12.470 10.044 -10.426 1.00 81.69 860 ALA A N 1
ATOM 6741 C CA . ALA A 1 860 ? 11.856 11.150 -11.171 1.00 81.69 860 ALA A CA 1
ATOM 6742 C C . ALA A 1 860 ? 12.072 10.970 -12.672 1.00 81.69 860 ALA A C 1
ATOM 6744 O O . ALA A 1 860 ? 11.137 11.080 -13.466 1.00 81.69 860 ALA A O 1
ATOM 6745 N N . LEU A 1 861 ? 13.303 10.621 -13.047 1.00 82.94 861 LEU A N 1
ATOM 6746 C CA . LEU A 1 861 ? 13.673 10.375 -14.428 1.00 82.94 861 LEU A CA 1
ATOM 6747 C C . LEU A 1 861 ? 12.913 9.180 -15.014 1.00 82.94 861 LEU A C 1
ATOM 6749 O O . LEU A 1 861 ? 12.306 9.306 -16.076 1.00 82.94 861 LEU A O 1
ATOM 6753 N N . TYR A 1 862 ? 12.856 8.046 -14.305 1.00 82.81 862 TYR A N 1
ATOM 6754 C CA . TYR A 1 862 ? 12.068 6.890 -14.752 1.00 82.81 862 TYR A CA 1
ATOM 6755 C C . TYR A 1 862 ? 10.586 7.223 -14.930 1.00 82.81 862 TYR A C 1
ATOM 6757 O O . TYR A 1 862 ? 9.976 6.814 -15.925 1.00 82.81 862 TYR A O 1
ATOM 6765 N N . VAL A 1 863 ? 10.011 7.976 -13.988 1.00 79.00 863 VAL A N 1
ATOM 6766 C CA . VAL A 1 863 ? 8.615 8.430 -14.030 1.00 79.00 863 VAL A CA 1
ATOM 6767 C C . VAL A 1 863 ? 8.357 9.348 -15.220 1.00 79.00 863 VAL A C 1
ATOM 6769 O O . VAL A 1 863 ? 7.324 9.214 -15.876 1.00 79.00 863 VAL A O 1
ATOM 6772 N N . ALA A 1 864 ? 9.303 10.226 -15.543 1.00 76.38 864 ALA A N 1
ATOM 6773 C CA . ALA A 1 864 ? 9.183 11.164 -16.650 1.00 76.38 864 ALA A CA 1
ATOM 6774 C C . ALA A 1 864 ? 9.335 10.501 -18.032 1.00 76.38 864 ALA A C 1
ATOM 6776 O O . ALA A 1 864 ? 8.614 10.856 -18.968 1.00 76.38 864 ALA A O 1
ATOM 6777 N N . SER A 1 865 ? 10.249 9.536 -18.182 1.00 75.06 865 SER A N 1
ATOM 6778 C CA . SER A 1 865 ? 10.547 8.920 -19.483 1.00 75.06 865 SER A CA 1
ATOM 6779 C C . SER A 1 865 ? 9.538 7.841 -19.898 1.00 75.06 865 SER A C 1
ATOM 6781 O O . SER A 1 865 ? 9.258 7.697 -21.090 1.00 75.06 865 SER A O 1
ATOM 6783 N N . HIS A 1 866 ? 8.974 7.085 -18.949 1.00 72.56 866 HIS A N 1
ATOM 6784 C CA . HIS A 1 866 ? 8.092 5.951 -19.249 1.00 72.56 866 HIS A CA 1
ATOM 6785 C C . HIS A 1 866 ? 6.597 6.294 -19.171 1.00 72.56 866 HIS A C 1
ATOM 6787 O O . HIS A 1 866 ? 6.158 7.160 -18.416 1.00 72.56 866 HIS A O 1
ATOM 6793 N N . TYR A 1 867 ? 5.793 5.578 -19.964 1.00 63.69 867 TYR A N 1
ATOM 6794 C CA . TYR A 1 867 ? 4.333 5.729 -19.989 1.00 63.69 867 TYR A CA 1
ATOM 6795 C C . TYR A 1 867 ? 3.669 5.238 -18.699 1.00 63.69 867 TYR A C 1
ATOM 6797 O O . TYR A 1 867 ? 2.748 5.872 -18.182 1.00 63.69 867 TYR A O 1
ATOM 6805 N N . LYS A 1 868 ? 4.156 4.102 -18.180 1.00 70.25 868 LYS A N 1
ATOM 6806 C CA . LYS A 1 868 ? 3.639 3.486 -16.965 1.00 70.25 868 LYS A CA 1
ATOM 6807 C C . LYS A 1 868 ? 4.763 3.014 -16.051 1.00 70.25 868 LYS A C 1
ATOM 6809 O O . LYS A 1 868 ? 5.599 2.228 -16.486 1.00 70.25 868 LYS A O 1
ATOM 6814 N N . ASN A 1 869 ? 4.733 3.434 -14.789 1.00 75.38 869 ASN A N 1
ATOM 6815 C CA . ASN A 1 869 ? 5.667 2.997 -13.750 1.00 75.38 869 ASN A CA 1
ATOM 6816 C C . ASN A 1 869 ? 4.914 2.597 -12.498 1.00 75.38 869 ASN A C 1
ATOM 6818 O O . ASN A 1 869 ? 4.150 3.390 -11.967 1.00 75.38 869 ASN A O 1
ATOM 6822 N N . THR A 1 870 ? 5.137 1.393 -11.993 1.00 81.12 870 THR A N 1
ATOM 6823 C CA . THR A 1 870 ? 4.500 0.974 -10.744 1.00 81.12 870 THR A CA 1
ATOM 6824 C C . THR A 1 870 ? 5.481 1.112 -9.584 1.00 81.12 870 THR A C 1
ATOM 6826 O O . THR A 1 870 ? 6.672 0.873 -9.774 1.00 81.12 870 THR A O 1
ATOM 6829 N N . PRO A 1 871 ? 5.029 1.405 -8.352 1.00 84.56 871 PRO A N 1
ATOM 6830 C CA . PRO A 1 871 ? 5.922 1.413 -7.190 1.00 84.56 871 PRO A CA 1
ATOM 6831 C C . PRO A 1 871 ? 6.599 0.061 -6.932 1.00 84.56 871 PRO A C 1
ATOM 6833 O O . PRO A 1 871 ? 7.620 -0.003 -6.260 1.00 84.56 871 PRO A O 1
ATOM 6836 N N . ASN A 1 872 ? 6.057 -1.033 -7.476 1.00 87.69 872 ASN A N 1
ATOM 6837 C CA . ASN A 1 872 ? 6.691 -2.347 -7.397 1.00 87.69 872 ASN A CA 1
ATOM 6838 C C . ASN A 1 872 ? 8.007 -2.406 -8.187 1.00 87.69 872 ASN A C 1
ATOM 6840 O O . ASN A 1 872 ? 8.873 -3.212 -7.856 1.00 87.69 872 ASN A O 1
ATOM 6844 N N . ASP A 1 873 ? 8.185 -1.534 -9.182 1.00 86.88 873 ASP A N 1
ATOM 6845 C CA . ASP A 1 873 ? 9.416 -1.447 -9.967 1.00 86.88 873 ASP A CA 1
ATOM 6846 C C . ASP A 1 873 ? 10.603 -1.056 -9.076 1.00 86.88 873 ASP A C 1
ATOM 6848 O O . ASP A 1 873 ? 11.709 -1.544 -9.275 1.00 86.88 873 ASP A O 1
ATOM 6852 N N . LEU A 1 874 ? 10.365 -0.240 -8.044 1.00 88.94 874 LEU A N 1
ATOM 6853 C CA . LEU A 1 874 ? 11.367 0.130 -7.044 1.00 88.94 874 LEU A CA 1
ATOM 6854 C C . LEU A 1 874 ? 11.875 -1.094 -6.272 1.00 88.94 874 LEU A C 1
ATOM 6856 O O . LEU A 1 874 ? 13.079 -1.247 -6.086 1.00 88.94 874 LEU A O 1
ATOM 6860 N N . GLN A 1 875 ? 10.963 -1.984 -5.876 1.00 88.62 875 GLN A N 1
ATOM 6861 C CA . GLN A 1 875 ? 11.311 -3.235 -5.199 1.00 88.62 875 GLN A CA 1
ATOM 6862 C C . GLN A 1 875 ? 12.039 -4.203 -6.141 1.00 88.62 875 GLN A C 1
ATOM 6864 O O . GLN A 1 875 ? 12.949 -4.915 -5.727 1.00 88.62 875 GLN A O 1
ATOM 6869 N N . MET A 1 876 ? 11.657 -4.232 -7.420 1.00 87.12 876 MET A N 1
ATOM 6870 C CA . MET A 1 876 ? 12.371 -5.013 -8.432 1.00 87.12 876 MET A CA 1
ATOM 6871 C C . MET A 1 876 ? 13.801 -4.488 -8.619 1.00 87.12 876 MET A C 1
ATOM 6873 O O . MET A 1 876 ? 14.742 -5.271 -8.598 1.00 87.12 876 MET A O 1
ATOM 6877 N N . MET A 1 877 ? 13.984 -3.168 -8.723 1.00 88.69 877 MET A N 1
ATOM 6878 C CA . MET A 1 877 ? 15.308 -2.540 -8.834 1.00 88.69 877 MET A CA 1
ATOM 6879 C C . MET A 1 877 ? 16.193 -2.786 -7.604 1.00 88.69 877 MET A C 1
ATOM 6881 O O . MET A 1 877 ? 17.414 -2.896 -7.745 1.00 88.69 877 MET A O 1
ATOM 6885 N N . SER A 1 878 ? 15.601 -2.869 -6.410 1.00 88.50 878 SER A N 1
ATOM 6886 C CA . SER A 1 878 ? 16.344 -3.070 -5.166 1.00 88.50 878 SER A CA 1
ATOM 6887 C C . SER A 1 878 ? 16.736 -4.526 -4.932 1.00 88.50 878 SER A C 1
ATOM 6889 O O . SER A 1 878 ? 17.899 -4.809 -4.643 1.00 88.50 878 SER A O 1
ATOM 6891 N N . ASP A 1 879 ? 15.787 -5.452 -5.052 1.00 86.44 879 ASP A N 1
ATOM 6892 C CA . ASP A 1 879 ? 15.950 -6.800 -4.506 1.00 86.44 879 ASP A CA 1
ATOM 6893 C C . ASP A 1 879 ? 16.441 -7.802 -5.558 1.00 86.44 879 ASP A C 1
ATOM 6895 O O . ASP A 1 879 ? 17.170 -8.735 -5.223 1.00 86.44 879 ASP A O 1
ATOM 6899 N N . ALA A 1 880 ? 16.076 -7.621 -6.831 1.00 86.38 880 ALA A N 1
ATOM 6900 C CA . ALA A 1 880 ? 16.344 -8.616 -7.861 1.00 86.38 880 ALA A CA 1
ATOM 6901 C C . ALA A 1 880 ? 17.845 -8.665 -8.225 1.00 86.38 880 ALA A C 1
ATOM 6903 O O . ALA A 1 880 ? 18.398 -7.659 -8.678 1.00 86.38 880 ALA A O 1
ATOM 6904 N N . PRO A 1 881 ? 18.535 -9.807 -8.044 1.00 84.94 881 PRO A N 1
ATOM 6905 C CA . PRO A 1 881 ? 19.996 -9.869 -8.099 1.00 84.94 881 PRO A CA 1
ATOM 6906 C C . PRO A 1 881 ? 20.567 -9.558 -9.485 1.00 84.94 881 PRO A C 1
ATOM 6908 O O . PRO A 1 881 ? 21.517 -8.784 -9.560 1.00 84.94 881 PRO A O 1
ATOM 6911 N N . ALA A 1 882 ? 19.926 -10.049 -10.549 1.00 88.38 882 ALA A N 1
ATOM 6912 C CA . ALA A 1 882 ? 20.360 -9.894 -11.940 1.00 88.38 882 ALA A CA 1
ATOM 6913 C C . ALA A 1 882 ? 20.280 -8.452 -12.486 1.00 88.38 882 ALA A C 1
ATOM 6915 O O . ALA A 1 882 ? 20.737 -8.181 -13.593 1.00 88.38 882 ALA A O 1
ATOM 6916 N N . HIS A 1 883 ? 19.674 -7.516 -11.747 1.00 90.88 883 HIS A N 1
ATOM 6917 C CA . HIS A 1 883 ? 19.530 -6.140 -12.211 1.00 90.88 883 HIS A CA 1
ATOM 6918 C C . HIS A 1 883 ? 20.766 -5.282 -11.914 1.00 90.88 883 HIS A C 1
ATOM 6920 O O . HIS A 1 883 ? 21.224 -5.199 -10.778 1.00 90.88 883 HIS A O 1
ATOM 6926 N N . HIS A 1 884 ? 21.224 -4.529 -12.907 1.00 92.06 884 HIS A N 1
ATOM 6927 C CA . HIS A 1 884 ? 22.266 -3.515 -12.782 1.00 92.06 884 HIS A CA 1
ATOM 6928 C C . HIS A 1 884 ? 21.734 -2.141 -13.188 1.00 92.06 884 HIS A C 1
ATOM 6930 O O . HIS A 1 884 ? 20.869 -2.019 -14.058 1.00 92.06 884 HIS A O 1
ATOM 6936 N N . LEU A 1 885 ? 22.239 -1.102 -12.524 1.00 94.38 885 LEU A N 1
ATOM 6937 C CA . LEU A 1 885 ? 21.850 0.283 -12.764 1.00 94.38 885 LEU A CA 1
ATOM 6938 C C . LEU A 1 885 ? 23.080 1.093 -13.166 1.00 94.38 885 LEU A C 1
ATOM 6940 O O . LEU A 1 885 ? 24.091 1.085 -12.463 1.00 94.38 885 LEU A O 1
ATOM 6944 N N . PHE A 1 886 ? 22.952 1.825 -14.266 1.00 94.81 886 PHE A N 1
ATOM 6945 C CA . PHE A 1 886 ? 23.973 2.728 -14.778 1.00 94.81 886 PHE A CA 1
ATOM 6946 C C . PHE A 1 886 ? 23.392 4.132 -14.929 1.00 94.81 886 PHE A C 1
ATOM 6948 O O . PHE A 1 886 ? 22.247 4.281 -15.361 1.00 94.81 886 PHE A O 1
ATOM 6955 N N . CYS A 1 887 ? 24.168 5.165 -14.611 1.00 93.94 887 CYS A N 1
ATOM 6956 C CA . CYS A 1 887 ? 23.785 6.559 -14.839 1.00 93.94 887 CYS A CA 1
ATOM 6957 C C . CYS A 1 887 ? 24.849 7.313 -15.632 1.00 93.94 887 CYS A C 1
ATOM 6959 O O . CYS A 1 887 ? 26.038 7.213 -15.341 1.00 93.94 887 CYS A O 1
ATOM 6961 N N . LEU A 1 888 ? 24.406 8.092 -16.614 1.00 92.88 888 LEU A N 1
ATOM 6962 C CA . LEU A 1 888 ? 25.230 9.034 -17.356 1.00 92.88 888 LEU A CA 1
ATOM 6963 C C . LEU A 1 888 ? 25.231 10.369 -16.610 1.00 92.88 888 LEU A C 1
ATOM 6965 O O . LEU A 1 888 ? 24.164 10.954 -16.387 1.00 92.88 888 LEU A O 1
ATOM 6969 N N . LEU A 1 889 ? 26.420 10.827 -16.235 1.00 90.62 889 LEU A N 1
ATOM 6970 C CA . LEU A 1 889 ? 26.623 12.065 -15.491 1.00 90.62 889 LEU A CA 1
ATOM 6971 C C . LEU A 1 889 ? 27.436 13.060 -16.333 1.00 90.62 889 LEU A C 1
ATOM 6973 O O . LEU A 1 889 ? 28.271 12.638 -17.142 1.00 90.62 889 LEU A O 1
ATOM 6977 N N . PRO A 1 890 ? 27.206 14.372 -16.152 1.00 87.81 890 PRO A N 1
ATOM 6978 C CA . PRO A 1 890 ? 28.094 15.389 -16.692 1.00 87.81 890 PRO A CA 1
ATOM 6979 C C . PRO A 1 890 ? 29.477 15.295 -16.019 1.00 87.81 890 PRO A C 1
ATOM 6981 O O . PRO A 1 890 ? 29.582 14.724 -14.926 1.00 87.81 890 PRO A O 1
ATOM 6984 N N . PRO A 1 891 ? 30.532 15.865 -16.626 1.00 83.62 891 PRO A N 1
ATOM 6985 C CA . PRO A 1 891 ? 31.843 15.938 -15.992 1.00 83.62 891 PRO A CA 1
ATOM 6986 C C . PRO A 1 891 ? 31.725 16.622 -14.624 1.00 83.62 891 PRO A C 1
ATOM 6988 O O . PRO A 1 891 ? 31.181 17.722 -14.500 1.00 83.62 891 PRO A O 1
ATOM 6991 N N . VAL A 1 892 ? 32.173 15.926 -13.578 1.00 75.25 892 VAL A N 1
ATOM 6992 C CA . VAL A 1 892 ? 32.029 16.379 -12.191 1.00 75.25 892 VAL A CA 1
ATOM 6993 C C . VAL A 1 892 ? 33.257 17.195 -11.807 1.00 75.25 892 VAL A C 1
ATOM 6995 O O . VAL A 1 892 ? 34.357 16.652 -11.731 1.00 75.25 892 VAL A O 1
ATOM 6998 N N . ASP A 1 893 ? 33.067 18.484 -11.517 1.00 71.94 893 ASP A N 1
ATOM 6999 C CA . ASP A 1 893 ? 34.125 19.311 -10.938 1.00 71.94 893 ASP A CA 1
ATOM 7000 C C . ASP A 1 893 ? 34.468 18.800 -9.526 1.00 71.94 893 ASP A C 1
ATOM 7002 O O . ASP A 1 893 ? 33.608 18.844 -8.639 1.00 71.94 893 ASP A O 1
ATOM 7006 N N . PRO A 1 894 ? 35.716 18.374 -9.253 1.00 66.69 894 PRO A N 1
ATOM 7007 C CA . PRO A 1 894 ? 36.102 17.825 -7.950 1.00 66.69 894 PRO A CA 1
ATOM 7008 C C . PRO A 1 894 ? 36.020 18.852 -6.806 1.00 66.69 894 PRO A C 1
ATOM 7010 O O . PRO A 1 894 ? 36.070 18.484 -5.636 1.00 66.69 894 PRO A O 1
ATOM 7013 N N . THR A 1 895 ? 35.884 20.140 -7.129 1.00 63.69 895 THR A N 1
ATOM 7014 C CA . THR A 1 895 ? 35.784 21.253 -6.177 1.00 63.69 895 THR A CA 1
ATOM 7015 C C . THR A 1 895 ? 34.352 21.529 -5.709 1.00 63.69 895 THR A C 1
ATOM 7017 O O . THR A 1 895 ? 34.159 22.176 -4.678 1.00 63.69 895 THR A O 1
ATOM 7020 N N . ARG A 1 896 ? 33.326 21.047 -6.427 1.00 67.25 896 ARG A N 1
ATOM 7021 C CA . ARG A 1 896 ? 31.914 21.270 -6.085 1.00 67.25 896 ARG A CA 1
ATOM 7022 C C . ARG A 1 896 ? 31.343 20.051 -5.363 1.00 67.25 896 ARG A C 1
ATOM 7024 O O . ARG A 1 896 ? 31.007 19.051 -5.983 1.00 67.25 896 ARG A O 1
ATOM 7031 N N . HIS A 1 897 ? 31.122 20.165 -4.052 1.00 65.19 897 HIS A N 1
ATOM 7032 C CA . HIS A 1 897 ? 30.403 19.166 -3.242 1.00 65.19 897 HIS A CA 1
ATOM 7033 C C . HIS A 1 897 ? 28.876 19.181 -3.479 1.00 65.19 897 HIS A C 1
ATOM 7035 O O . HIS A 1 897 ? 28.083 19.160 -2.537 1.00 65.19 897 HIS A O 1
ATOM 7041 N N . MET A 1 898 ? 28.443 19.250 -4.737 1.00 69.88 898 MET A N 1
ATOM 7042 C CA . MET A 1 898 ? 27.036 19.143 -5.119 1.00 69.88 898 MET A CA 1
ATOM 7043 C C . MET A 1 898 ? 26.749 17.760 -5.699 1.00 69.88 898 MET A C 1
ATOM 7045 O O . MET A 1 898 ? 27.583 17.168 -6.376 1.00 69.88 898 MET A O 1
ATOM 7049 N N . LEU A 1 899 ? 25.547 17.244 -5.435 1.00 74.12 899 LEU A N 1
ATOM 7050 C CA . LEU A 1 899 ? 25.077 16.003 -6.046 1.00 74.12 899 LEU A CA 1
ATOM 7051 C C . LEU A 1 899 ? 25.027 16.167 -7.573 1.00 74.12 899 LEU A C 1
ATOM 7053 O O . LEU A 1 899 ? 24.283 17.048 -8.029 1.00 74.12 899 LEU A O 1
ATOM 7057 N N . PRO A 1 900 ? 25.737 15.319 -8.344 1.00 77.56 900 PRO A N 1
ATOM 7058 C CA . PRO A 1 900 ? 25.731 15.406 -9.791 1.00 77.56 900 PRO A CA 1
ATOM 7059 C C . PRO A 1 900 ? 24.324 15.157 -10.321 1.00 77.56 900 PRO A C 1
ATOM 7061 O O . PRO A 1 900 ? 23.492 14.470 -9.710 1.00 77.56 900 PRO A O 1
ATOM 7064 N N . GLU A 1 901 ? 24.048 15.773 -11.455 1.00 79.06 901 GLU A N 1
ATOM 7065 C CA . GLU A 1 901 ? 22.773 15.624 -12.118 1.00 79.06 901 GLU A CA 1
ATOM 7066 C C . GLU A 1 901 ? 22.752 14.397 -13.020 1.00 79.06 901 GLU A C 1
ATOM 7068 O O . GLU A 1 901 ? 23.742 14.055 -13.662 1.00 79.06 901 GLU A O 1
ATOM 7073 N N . VAL A 1 902 ? 21.610 13.717 -13.045 1.00 87.56 902 VAL A N 1
ATOM 7074 C CA . VAL A 1 902 ? 21.444 12.459 -13.761 1.00 87.56 902 VAL A CA 1
ATOM 7075 C C . VAL A 1 902 ? 20.804 12.741 -15.118 1.00 87.56 902 VAL A C 1
ATOM 7077 O O . VAL A 1 902 ? 19.603 12.989 -15.197 1.00 87.56 902 VAL A O 1
ATOM 7080 N N . LEU A 1 903 ? 21.600 12.682 -16.189 1.00 88.62 903 LEU A N 1
ATOM 7081 C CA . LEU A 1 903 ? 21.142 12.989 -17.552 1.00 88.62 903 LEU A CA 1
ATOM 7082 C C . LEU A 1 903 ? 20.397 11.810 -18.194 1.00 88.62 903 LEU A C 1
ATOM 7084 O O . LEU A 1 903 ? 19.377 11.979 -18.872 1.00 88.62 903 LEU A O 1
ATOM 7088 N N . CYS A 1 904 ? 20.920 10.600 -17.990 1.00 91.00 904 CYS A N 1
ATOM 7089 C CA . CYS A 1 904 ? 20.347 9.359 -18.500 1.00 91.00 904 CYS A CA 1
ATOM 7090 C C . CYS A 1 904 ? 20.568 8.221 -17.500 1.00 91.00 904 CYS A C 1
ATOM 7092 O O . CYS A 1 904 ? 21.636 8.129 -16.901 1.00 91.00 904 CYS A O 1
ATOM 7094 N N . VAL A 1 905 ? 19.596 7.324 -17.348 1.00 93.31 905 VAL A N 1
ATOM 7095 C CA . VAL A 1 905 ? 19.728 6.096 -16.547 1.00 93.31 905 VAL A CA 1
ATOM 7096 C C . VAL A 1 905 ? 19.395 4.888 -17.410 1.00 93.31 905 VAL A C 1
ATOM 7098 O O . VAL A 1 905 ? 18.434 4.915 -18.182 1.00 93.31 905 VAL A O 1
ATOM 7101 N N . ILE A 1 906 ? 20.186 3.826 -17.271 1.00 94.56 906 ILE A N 1
ATOM 7102 C CA . ILE A 1 906 ? 19.962 2.534 -17.914 1.00 94.56 906 ILE A CA 1
ATOM 7103 C C . ILE A 1 906 ? 19.803 1.463 -16.833 1.00 94.56 906 ILE A C 1
ATOM 7105 O O . ILE A 1 906 ? 20.659 1.308 -15.961 1.00 94.56 906 ILE A O 1
ATOM 7109 N N . GLN A 1 907 ? 18.712 0.703 -16.919 1.00 94.31 907 GLN A N 1
ATOM 7110 C CA . GLN A 1 907 ? 18.488 -0.515 -16.148 1.00 94.31 907 GLN A CA 1
ATOM 7111 C C . GLN A 1 907 ? 18.734 -1.727 -17.038 1.00 94.31 907 GLN A C 1
ATOM 7113 O O . GLN A 1 907 ? 18.021 -1.935 -18.024 1.00 94.31 907 GLN A O 1
ATOM 7118 N N . VAL A 1 908 ? 19.691 -2.556 -16.644 1.00 93.44 908 VAL A N 1
ATOM 7119 C CA . VAL A 1 908 ? 20.050 -3.805 -17.319 1.00 93.44 908 VAL A CA 1
ATOM 7120 C C . VAL A 1 908 ? 19.648 -4.981 -16.428 1.00 93.44 908 VAL A C 1
ATOM 7122 O O . VAL A 1 908 ? 19.668 -4.858 -15.207 1.00 93.44 908 VAL A O 1
ATOM 7125 N N . CYS A 1 909 ? 19.231 -6.096 -17.016 1.00 92.25 909 CYS A N 1
ATOM 7126 C CA . CYS A 1 909 ? 18.965 -7.364 -16.341 1.00 92.25 909 CYS A CA 1
ATOM 7127 C C . CYS A 1 909 ? 19.765 -8.460 -17.041 1.00 92.25 909 CYS A C 1
ATOM 7129 O O . CYS A 1 909 ? 19.636 -8.595 -18.255 1.00 92.25 909 CYS A O 1
ATOM 7131 N N . LEU A 1 910 ? 20.583 -9.211 -16.311 1.00 91.25 910 LEU A N 1
ATOM 7132 C CA . LEU A 1 910 ? 21.304 -10.363 -16.855 1.00 91.25 910 LEU A CA 1
ATOM 7133 C C . LEU A 1 910 ? 20.330 -11.539 -17.041 1.00 91.25 910 LEU A C 1
ATOM 7135 O O . LEU A 1 910 ? 19.566 -11.854 -16.129 1.00 91.25 910 LEU A O 1
ATOM 7139 N N . GLU A 1 911 ? 20.330 -12.150 -18.225 1.00 89.31 911 GLU A N 1
ATOM 7140 C CA . GLU A 1 911 ? 19.451 -13.264 -18.613 1.00 89.31 911 GLU A CA 1
ATOM 7141 C C . GLU A 1 911 ? 20.243 -14.323 -19.383 1.00 89.31 911 GLU A C 1
ATOM 7143 O O . GLU A 1 911 ? 21.142 -13.984 -20.146 1.00 89.31 911 GLU A O 1
ATOM 7148 N N . GLY A 1 912 ? 19.861 -15.594 -19.264 1.00 84.50 912 GLY A N 1
ATOM 7149 C CA . GLY A 1 912 ? 20.496 -16.689 -20.010 1.00 84.50 912 GLY A CA 1
ATOM 7150 C C . GLY A 1 912 ? 21.314 -17.634 -19.134 1.00 84.50 912 GLY A C 1
ATOM 7151 O O . GLY A 1 912 ? 21.011 -17.784 -17.950 1.00 84.50 912 GLY A O 1
ATOM 7152 N N . GLU A 1 913 ? 22.289 -18.316 -19.746 1.00 85.81 913 GLU A N 1
ATOM 7153 C CA . GLU A 1 913 ? 23.054 -19.427 -19.142 1.00 85.81 913 GLU A CA 1
ATOM 7154 C C . GLU A 1 913 ? 22.150 -20.533 -18.560 1.00 85.81 913 GLU A C 1
ATOM 7156 O O . GLU A 1 913 ? 22.425 -21.129 -17.514 1.00 85.81 913 GLU A O 1
ATOM 7161 N N . LEU A 1 914 ? 21.025 -20.806 -19.230 1.00 82.69 914 LEU A N 1
ATOM 7162 C CA . LEU A 1 914 ? 20.071 -21.814 -18.775 1.00 82.69 914 LEU A CA 1
ATOM 7163 C C . LEU A 1 914 ? 20.630 -23.222 -18.983 1.00 82.69 914 LEU A C 1
ATOM 7165 O O . LEU A 1 914 ? 21.224 -23.532 -20.020 1.00 82.69 914 LEU A O 1
ATOM 7169 N N . SER A 1 915 ? 20.388 -24.113 -18.018 1.00 82.25 915 SER A N 1
ATOM 7170 C CA . SER A 1 915 ? 20.824 -25.502 -18.156 1.00 82.25 915 SER A CA 1
ATOM 7171 C C . SER A 1 915 ? 20.027 -26.215 -19.251 1.00 82.25 915 SER A C 1
ATOM 7173 O O . SER A 1 915 ? 18.811 -26.039 -19.382 1.00 82.25 915 SER A O 1
ATOM 7175 N N . SER A 1 916 ? 20.680 -27.089 -20.021 1.00 78.94 916 SER A N 1
ATOM 7176 C CA . SER A 1 916 ? 20.014 -27.833 -21.104 1.00 78.94 916 SER A CA 1
ATOM 7177 C C . SER A 1 916 ? 18.820 -28.665 -20.605 1.00 78.94 916 SER A C 1
ATOM 7179 O O . SER A 1 916 ? 17.832 -28.827 -21.322 1.00 78.94 916 SER A O 1
ATOM 7181 N N . SER A 1 917 ? 18.860 -29.139 -19.352 1.00 80.75 917 SER A N 1
ATOM 7182 C CA . SER A 1 917 ? 17.733 -29.804 -18.686 1.00 80.75 917 SER A CA 1
ATOM 7183 C C . SER A 1 917 ? 16.536 -28.880 -18.462 1.00 80.75 917 SER A C 1
ATOM 7185 O O . SER A 1 917 ? 15.399 -29.289 -18.705 1.00 80.75 917 SER A O 1
ATOM 7187 N N . SER A 1 918 ? 16.774 -27.638 -18.031 1.00 80.25 918 SER A N 1
ATOM 7188 C CA . SER A 1 918 ? 15.726 -26.636 -17.820 1.00 80.25 918 SER A CA 1
ATOM 7189 C C . SER A 1 918 ? 15.091 -26.213 -19.143 1.00 80.25 918 SER A C 1
ATOM 7191 O O . SER A 1 918 ? 13.866 -26.140 -19.229 1.00 80.25 918 SER A O 1
ATOM 7193 N N . VAL A 1 919 ? 15.890 -26.027 -20.200 1.00 79.56 919 VAL A N 1
ATOM 7194 C CA . VAL A 1 919 ? 15.401 -25.697 -21.553 1.00 79.56 919 VAL A CA 1
ATOM 7195 C C . VAL A 1 919 ? 14.505 -26.813 -22.097 1.00 79.56 919 VAL A C 1
ATOM 7197 O O . VAL A 1 919 ? 13.374 -26.554 -22.514 1.00 79.56 919 VAL A O 1
ATOM 7200 N N . HIS A 1 920 ? 14.956 -28.070 -22.012 1.00 78.81 920 HIS A N 1
ATOM 7201 C CA . HIS A 1 920 ? 14.178 -29.219 -22.476 1.00 78.81 920 HIS A CA 1
ATOM 7202 C C . HIS A 1 920 ? 12.894 -29.422 -21.656 1.00 78.81 920 HIS A C 1
ATOM 7204 O O . HIS A 1 920 ? 11.821 -29.655 -22.217 1.00 78.81 920 HIS A O 1
ATOM 7210 N N . GLY A 1 921 ? 12.972 -29.277 -20.328 1.00 75.38 921 GLY A N 1
ATOM 7211 C CA . GLY A 1 921 ? 11.812 -29.331 -19.437 1.00 75.38 921 GLY A CA 1
ATOM 7212 C C . GLY A 1 921 ? 10.809 -28.203 -19.696 1.00 75.38 921 GLY A C 1
ATOM 7213 O O . GLY A 1 921 ? 9.605 -28.442 -19.704 1.00 75.38 921 GLY A O 1
ATOM 7214 N N . GLY A 1 922 ? 11.273 -26.984 -19.972 1.00 74.25 922 GLY A N 1
ATOM 7215 C CA . GLY A 1 922 ? 10.404 -25.836 -20.234 1.00 74.25 922 GLY A CA 1
ATOM 7216 C C . GLY A 1 922 ? 9.718 -25.874 -21.599 1.00 74.25 922 GLY A C 1
ATOM 7217 O O . GLY A 1 922 ? 8.535 -25.541 -21.688 1.00 74.25 922 GLY A O 1
ATOM 7218 N N . LEU A 1 923 ? 10.407 -26.340 -22.647 1.00 76.31 923 LEU A N 1
ATOM 7219 C CA . LEU A 1 923 ? 9.817 -26.529 -23.979 1.00 76.31 923 LEU A CA 1
ATOM 7220 C C . LEU A 1 923 ? 8.809 -27.690 -24.010 1.00 76.31 923 LEU A C 1
ATOM 7222 O O . LEU A 1 923 ? 7.776 -27.573 -24.667 1.00 76.31 923 LEU A O 1
ATOM 7226 N N . SER A 1 924 ? 9.069 -28.781 -23.277 1.00 74.06 924 SER A N 1
ATOM 7227 C CA . SER A 1 924 ? 8.198 -29.970 -23.248 1.00 74.06 924 SER A CA 1
ATOM 7228 C C . SER A 1 924 ? 7.044 -29.885 -22.239 1.00 74.06 924 SER A C 1
ATOM 7230 O O . SER A 1 924 ? 5.934 -30.316 -22.545 1.00 74.06 924 SER A O 1
ATOM 7232 N N . GLN A 1 925 ? 7.272 -29.324 -21.044 1.00 66.12 925 GLN A N 1
ATOM 7233 C CA . GLN A 1 925 ? 6.286 -29.257 -19.951 1.00 66.12 925 GLN A CA 1
ATOM 7234 C C . GLN A 1 925 ? 5.648 -27.869 -19.786 1.00 66.12 925 GLN A C 1
ATOM 7236 O O . GLN A 1 925 ? 4.770 -27.691 -18.941 1.00 66.12 925 GLN A O 1
ATOM 7241 N N . GLY A 1 926 ? 6.088 -26.862 -20.550 1.00 66.25 926 GLY A N 1
ATOM 7242 C CA . GLY A 1 926 ? 5.578 -25.489 -20.459 1.00 66.25 926 GLY A CA 1
ATOM 7243 C C . GLY A 1 926 ? 5.956 -24.754 -19.165 1.00 66.25 926 GLY A C 1
ATOM 7244 O O . GLY A 1 926 ? 5.387 -23.700 -18.868 1.00 66.25 926 GLY A O 1
ATOM 7245 N N . MET A 1 927 ? 6.897 -25.293 -18.384 1.00 58.22 927 MET A N 1
ATOM 7246 C CA . MET A 1 927 ? 7.391 -24.688 -17.146 1.00 58.22 927 MET A CA 1
ATOM 7247 C C . MET A 1 927 ? 8.318 -23.512 -17.475 1.00 58.22 927 MET A C 1
ATOM 7249 O O . MET A 1 927 ? 9.411 -23.702 -17.993 1.00 58.22 927 MET A O 1
ATOM 7253 N N . ARG A 1 928 ? 7.884 -22.284 -17.171 1.00 64.56 928 ARG A N 1
ATOM 7254 C CA . ARG A 1 928 ? 8.681 -21.063 -17.372 1.00 64.56 928 ARG A CA 1
ATOM 7255 C C . ARG A 1 928 ? 9.262 -20.605 -16.043 1.00 64.56 928 ARG A C 1
ATOM 7257 O O . ARG A 1 928 ? 8.500 -20.257 -15.137 1.00 64.56 928 ARG A O 1
ATOM 7264 N N . ALA A 1 929 ? 10.587 -20.566 -15.936 1.00 59.97 929 ALA A N 1
ATOM 7265 C CA . ALA A 1 929 ? 11.237 -19.870 -14.834 1.00 59.97 929 ALA A CA 1
ATOM 7266 C C . ALA A 1 929 ? 10.914 -18.367 -14.924 1.00 59.97 929 ALA A C 1
ATOM 7268 O O . ALA A 1 929 ? 10.935 -17.766 -16.000 1.00 59.97 929 ALA A O 1
ATOM 7269 N N . SER A 1 930 ? 10.536 -17.759 -13.801 1.00 59.31 930 SER A N 1
ATOM 7270 C CA . SER A 1 930 ? 10.199 -16.337 -13.737 1.00 59.31 930 SER A CA 1
ATOM 7271 C C . SER A 1 930 ? 11.473 -15.492 -13.697 1.00 59.31 930 SER A C 1
ATOM 7273 O O . SER A 1 930 ? 12.126 -15.458 -12.665 1.00 59.31 930 SER A O 1
ATOM 7275 N N . GLY A 1 931 ? 11.803 -14.805 -14.792 1.00 68.94 931 GLY A N 1
ATOM 7276 C CA . GLY A 1 931 ? 12.945 -13.882 -14.852 1.00 68.94 931 GLY A CA 1
ATOM 7277 C C . GLY A 1 931 ? 13.434 -13.631 -16.279 1.00 68.94 931 GLY A C 1
ATOM 7278 O O . GLY A 1 931 ? 13.522 -12.477 -16.694 1.00 68.94 931 GLY A O 1
ATOM 7279 N N . ASP A 1 932 ? 13.614 -14.706 -17.049 1.00 80.50 932 ASP A N 1
ATOM 7280 C CA . ASP A 1 932 ? 14.251 -14.684 -18.374 1.00 80.50 932 ASP A CA 1
ATOM 7281 C C . ASP A 1 932 ? 13.235 -14.462 -19.506 1.00 80.50 932 ASP A C 1
ATOM 7283 O O . ASP A 1 932 ? 12.607 -15.392 -20.004 1.00 80.50 932 ASP A O 1
ATOM 7287 N N . LEU A 1 933 ? 13.005 -13.221 -19.937 1.00 86.50 933 LEU A N 1
ATOM 7288 C CA . LEU A 1 933 ? 11.991 -12.976 -20.974 1.00 86.50 933 LEU A CA 1
ATOM 7289 C C . LEU A 1 933 ? 12.490 -13.366 -22.370 1.00 86.50 933 LEU A C 1
ATOM 7291 O O . LEU A 1 933 ? 11.749 -13.983 -23.143 1.00 86.50 933 LEU A O 1
ATOM 7295 N N . ILE A 1 934 ? 13.707 -12.941 -22.715 1.00 90.75 934 ILE A N 1
ATOM 7296 C CA . ILE A 1 934 ? 14.233 -13.052 -24.079 1.00 90.75 934 ILE A CA 1
ATOM 7297 C C . ILE A 1 934 ? 14.587 -14.506 -24.416 1.00 90.75 934 ILE A C 1
ATOM 7299 O O . ILE A 1 934 ? 14.052 -14.983 -25.423 1.00 90.75 934 ILE A O 1
ATOM 7303 N N . PRO A 1 935 ? 15.352 -15.245 -23.581 1.00 89.69 935 PRO A N 1
ATOM 7304 C CA . PRO A 1 935 ? 15.660 -16.656 -23.824 1.00 89.69 935 PRO A CA 1
ATOM 7305 C C . PRO A 1 935 ? 14.415 -17.505 -24.096 1.00 89.69 935 PRO A C 1
ATOM 7307 O O . PRO A 1 935 ? 14.339 -18.182 -25.119 1.00 89.69 935 PRO A O 1
ATOM 7310 N N . TRP A 1 936 ? 13.384 -17.400 -23.246 1.00 87.38 936 TRP A N 1
ATOM 7311 C CA . TRP A 1 936 ? 12.150 -18.180 -23.402 1.00 87.38 936 TRP A CA 1
ATOM 7312 C C . TRP A 1 936 ? 11.340 -17.789 -24.639 1.00 87.38 936 TRP A C 1
ATOM 7314 O O . TRP A 1 936 ? 10.753 -18.656 -25.287 1.00 87.38 936 TRP A O 1
ATOM 7324 N N . THR A 1 937 ? 11.284 -16.498 -24.980 1.00 89.25 937 THR A N 1
ATOM 7325 C CA . THR A 1 937 ? 10.519 -16.047 -26.151 1.00 89.25 937 THR A CA 1
ATOM 7326 C C . THR A 1 937 ? 11.191 -16.494 -27.445 1.00 89.25 937 THR A C 1
ATOM 7328 O O . THR A 1 937 ? 10.507 -16.988 -28.338 1.00 89.25 937 THR A O 1
ATOM 7331 N N . VAL A 1 938 ? 12.516 -16.366 -27.543 1.00 88.81 938 VAL A N 1
ATOM 7332 C CA . VAL A 1 938 ? 13.279 -16.796 -28.723 1.00 88.81 938 VAL A CA 1
ATOM 7333 C C . VAL A 1 938 ? 13.242 -18.322 -28.850 1.00 88.81 938 VAL A C 1
ATOM 7335 O O . VAL A 1 938 ? 12.850 -18.819 -29.905 1.00 88.81 938 VAL A O 1
ATOM 7338 N N . ALA A 1 939 ? 13.486 -19.069 -27.767 1.00 87.94 939 ALA A N 1
ATOM 7339 C CA . ALA A 1 939 ? 13.384 -20.533 -27.768 1.00 87.94 939 ALA A CA 1
ATOM 7340 C C . ALA A 1 939 ? 12.007 -21.024 -28.222 1.00 87.94 939 ALA A C 1
ATOM 7342 O O . ALA A 1 939 ? 11.901 -21.940 -29.026 1.00 87.94 939 ALA A O 1
ATOM 7343 N N . GLN A 1 940 ? 10.926 -20.390 -27.755 1.00 86.44 940 GLN A N 1
ATOM 7344 C CA . GLN A 1 940 ? 9.574 -20.792 -28.138 1.00 86.44 940 GLN A CA 1
ATOM 7345 C C . GLN A 1 940 ? 9.260 -20.480 -29.611 1.00 86.44 940 GLN A C 1
ATOM 7347 O O . GLN A 1 940 ? 8.549 -21.244 -30.260 1.00 86.44 940 GLN A O 1
ATOM 7352 N N . GLN A 1 941 ? 9.733 -19.343 -30.130 1.00 88.00 941 GLN A N 1
ATOM 7353 C CA . GLN A 1 941 ? 9.380 -18.866 -31.472 1.00 88.00 941 GLN A CA 1
ATOM 7354 C C . GLN A 1 941 ? 10.234 -19.471 -32.585 1.00 88.00 941 GLN A C 1
ATOM 7356 O O . GLN A 1 941 ? 9.734 -19.625 -33.703 1.00 88.00 941 GLN A O 1
ATOM 7361 N N . PHE A 1 942 ? 11.496 -19.781 -32.292 1.00 88.44 942 PHE A N 1
ATOM 7362 C CA . PHE A 1 942 ? 12.451 -20.358 -33.239 1.00 88.44 942 PHE A CA 1
ATOM 7363 C C . PHE A 1 942 ? 12.740 -21.839 -32.966 1.00 88.44 942 PHE A C 1
ATOM 7365 O O . PHE A 1 942 ? 13.395 -22.470 -33.784 1.00 88.44 942 PHE A O 1
ATOM 7372 N N . GLN A 1 943 ? 12.221 -22.397 -31.862 1.00 85.50 943 GLN A N 1
ATOM 7373 C CA . GLN A 1 943 ? 12.482 -23.777 -31.419 1.00 85.50 943 GLN A CA 1
ATOM 7374 C C . GLN A 1 943 ? 13.979 -24.081 -31.276 1.00 85.50 943 GLN A C 1
ATOM 7376 O O . GLN A 1 943 ? 14.424 -25.202 -31.511 1.00 85.50 943 GLN A O 1
ATOM 7381 N N . ASP A 1 944 ? 14.743 -23.064 -30.883 1.00 85.12 944 ASP A N 1
ATOM 7382 C CA . ASP A 1 944 ? 16.185 -23.154 -30.718 1.00 85.12 944 ASP A CA 1
ATOM 7383 C C . ASP A 1 944 ? 16.548 -23.494 -29.265 1.00 85.12 944 ASP A C 1
ATOM 7385 O O . ASP A 1 944 ? 16.095 -22.835 -28.322 1.00 85.12 944 ASP A O 1
ATOM 7389 N N . ASN A 1 945 ? 17.369 -24.532 -29.102 1.00 84.75 945 ASN A N 1
ATOM 7390 C CA . ASN A 1 945 ? 17.879 -24.988 -27.811 1.00 84.75 945 ASN A CA 1
ATOM 7391 C C . ASN A 1 945 ? 19.217 -24.329 -27.448 1.00 84.75 945 ASN A C 1
ATOM 7393 O O . ASN A 1 945 ? 19.586 -24.352 -26.275 1.00 84.75 945 ASN A O 1
ATOM 7397 N N . GLU A 1 946 ? 19.938 -23.762 -28.420 1.00 86.56 946 GLU A N 1
ATOM 7398 C CA . GLU A 1 946 ? 21.262 -23.169 -28.209 1.00 86.56 946 GLU A CA 1
ATOM 7399 C C . GLU A 1 946 ? 21.146 -21.750 -27.654 1.00 86.56 946 GLU A C 1
ATOM 7401 O O . GLU A 1 946 ? 21.783 -21.430 -26.651 1.00 86.56 946 GLU A O 1
ATOM 7406 N N . PHE A 1 947 ? 20.272 -20.910 -28.217 1.00 88.88 947 PHE A N 1
ATOM 7407 C CA . PHE A 1 947 ? 20.131 -19.516 -27.781 1.00 88.88 947 PHE A CA 1
ATOM 7408 C C . PHE A 1 947 ? 19.910 -19.325 -26.261 1.00 88.88 947 PHE A C 1
ATOM 7410 O O . PHE A 1 947 ? 20.539 -18.440 -25.682 1.00 88.88 947 PHE A O 1
ATOM 7417 N N . PRO A 1 948 ? 19.082 -20.129 -25.560 1.00 87.50 948 PRO A N 1
ATOM 7418 C CA . PRO A 1 948 ? 18.902 -20.000 -24.109 1.00 87.50 948 PRO A CA 1
ATOM 7419 C C . PRO A 1 948 ? 20.143 -20.292 -23.259 1.00 87.50 948 PRO A C 1
ATOM 7421 O O . PRO A 1 948 ? 20.180 -19.892 -22.095 1.00 87.50 948 PRO A O 1
ATOM 7424 N N . THR A 1 949 ? 21.126 -21.004 -23.818 1.00 88.56 949 THR A N 1
ATOM 7425 C CA . THR A 1 949 ? 22.394 -21.307 -23.139 1.00 88.56 949 THR A CA 1
ATOM 7426 C C . THR A 1 949 ? 23.383 -20.143 -23.197 1.00 88.56 949 THR A C 1
ATOM 7428 O O . THR A 1 949 ? 24.281 -20.082 -22.364 1.00 88.56 949 THR A O 1
ATOM 7431 N N . LEU A 1 950 ? 23.191 -19.197 -24.126 1.00 89.06 950 LEU A N 1
ATOM 7432 C CA . LEU A 1 950 ? 24.017 -17.996 -24.249 1.00 89.06 950 LEU A CA 1
ATOM 7433 C C . LEU A 1 950 ? 23.809 -17.053 -23.059 1.00 89.06 950 LEU A C 1
ATOM 7435 O O . LEU A 1 950 ? 22.700 -16.945 -22.522 1.00 89.06 950 LEU A O 1
ATOM 7439 N N . ALA A 1 951 ? 24.862 -16.330 -22.688 1.00 90.19 951 ALA A N 1
ATOM 7440 C CA . ALA A 1 951 ? 24.810 -15.289 -21.673 1.00 90.19 951 ALA A CA 1
ATOM 7441 C C . ALA A 1 951 ? 24.368 -13.973 -22.319 1.00 90.19 951 ALA A C 1
ATOM 7443 O O . ALA A 1 951 ? 24.974 -13.484 -23.270 1.00 90.19 951 ALA A O 1
ATOM 7444 N N . GLY A 1 952 ? 23.302 -13.366 -21.816 1.00 90.81 952 GLY A N 1
ATOM 7445 C CA . GLY A 1 952 ? 22.761 -12.135 -22.369 1.00 90.81 952 GLY A CA 1
ATOM 7446 C C . GLY A 1 952 ? 22.436 -11.103 -21.313 1.00 90.81 952 GLY A C 1
ATOM 7447 O O . GLY A 1 952 ? 22.320 -11.379 -20.120 1.00 90.81 952 GLY A O 1
ATOM 7448 N N . ALA A 1 953 ? 22.236 -9.872 -21.765 1.00 92.81 953 ALA A N 1
ATOM 7449 C CA . ALA A 1 953 ? 21.664 -8.844 -20.918 1.00 92.81 953 ALA A CA 1
ATOM 7450 C C . ALA A 1 953 ? 20.515 -8.128 -21.615 1.00 92.81 953 ALA A C 1
ATOM 7452 O O . ALA A 1 953 ? 20.619 -7.653 -22.744 1.00 92.81 953 ALA A O 1
ATOM 7453 N N . ARG A 1 954 ? 19.393 -8.008 -20.911 1.00 93.62 954 ARG A N 1
ATOM 7454 C CA . ARG A 1 954 ? 18.230 -7.245 -21.340 1.00 93.62 954 ARG A CA 1
ATOM 7455 C C . ARG A 1 954 ? 18.295 -5.832 -20.777 1.00 93.62 954 ARG A C 1
ATOM 7457 O O . ARG A 1 954 ? 18.238 -5.637 -19.565 1.00 93.62 954 ARG A O 1
ATOM 7464 N N . ILE A 1 955 ? 18.285 -4.825 -21.642 1.00 94.56 955 ILE A N 1
ATOM 7465 C CA . ILE A 1 955 ? 17.989 -3.452 -21.230 1.00 94.56 955 ILE A CA 1
ATOM 7466 C C . ILE A 1 955 ? 16.489 -3.380 -20.952 1.00 94.56 955 ILE A C 1
ATOM 7468 O O . ILE A 1 955 ? 15.653 -3.410 -21.859 1.00 94.56 955 ILE A O 1
ATOM 7472 N N . VAL A 1 956 ? 16.148 -3.318 -19.667 1.00 91.19 956 VAL A N 1
ATOM 7473 C CA . VAL A 1 956 ? 14.763 -3.257 -19.189 1.00 91.19 956 VAL A CA 1
ATOM 7474 C C . VAL A 1 956 ? 14.214 -1.850 -19.382 1.00 91.19 956 VAL A C 1
ATOM 7476 O O . VAL A 1 956 ? 13.070 -1.684 -19.808 1.00 91.19 956 VAL A O 1
ATOM 7479 N N . ARG A 1 957 ? 15.027 -0.830 -19.071 1.00 89.88 957 ARG A N 1
ATOM 7480 C CA . ARG A 1 957 ? 14.647 0.583 -19.170 1.00 89.88 957 ARG A CA 1
ATOM 7481 C C . ARG A 1 957 ? 15.823 1.459 -19.570 1.00 89.88 957 ARG A C 1
ATOM 7483 O O . ARG A 1 957 ? 16.942 1.260 -19.106 1.00 89.88 957 ARG A O 1
ATOM 7490 N N . ILE A 1 958 ? 15.521 2.466 -20.381 1.00 91.25 958 ILE A N 1
ATOM 7491 C CA . ILE A 1 958 ? 16.391 3.605 -20.655 1.00 91.25 958 ILE A CA 1
ATOM 7492 C C . ILE A 1 958 ? 15.569 4.873 -20.447 1.00 91.25 958 ILE A C 1
ATOM 7494 O O . ILE A 1 958 ? 14.507 5.044 -21.048 1.00 91.25 958 ILE A O 1
ATOM 7498 N N . ALA A 1 959 ? 16.042 5.736 -19.558 1.00 88.88 959 ALA A N 1
ATOM 7499 C CA . ALA A 1 959 ? 15.352 6.949 -19.160 1.00 88.88 959 ALA A CA 1
ATOM 7500 C C . ALA A 1 959 ? 16.268 8.145 -19.406 1.00 88.88 959 ALA A C 1
ATOM 7502 O O . ALA A 1 959 ? 17.272 8.311 -18.720 1.00 88.88 959 ALA A O 1
ATOM 7503 N N . THR A 1 960 ? 15.935 8.957 -20.408 1.00 87.38 960 THR A N 1
ATOM 7504 C CA . THR A 1 960 ? 16.592 10.240 -20.686 1.00 87.38 960 THR A CA 1
ATOM 7505 C C . THR A 1 960 ? 15.730 11.378 -20.171 1.00 87.38 960 THR A C 1
ATOM 7507 O O . THR A 1 960 ? 14.496 11.321 -20.277 1.00 87.38 960 THR A O 1
ATOM 7510 N N . HIS A 1 961 ? 16.375 12.438 -19.698 1.00 84.06 961 HIS A N 1
ATOM 7511 C CA . HIS A 1 961 ? 15.684 13.641 -19.252 1.00 84.06 961 HIS A CA 1
ATOM 7512 C C . HIS A 1 961 ? 14.773 14.205 -20.357 1.00 84.06 961 HIS A C 1
ATOM 7514 O O . HIS A 1 961 ? 15.231 14.303 -21.500 1.00 84.06 961 HIS A O 1
ATOM 7520 N N . PRO A 1 962 ? 13.502 14.557 -20.068 1.00 77.31 962 PRO A N 1
ATOM 7521 C CA . PRO A 1 962 ? 12.559 15.050 -21.074 1.00 77.31 962 PRO A CA 1
ATOM 7522 C C . PRO A 1 962 ? 13.074 16.243 -21.880 1.00 77.31 962 PRO A C 1
ATOM 7524 O O . PRO A 1 962 ? 12.948 16.239 -23.102 1.00 77.31 962 PRO A O 1
ATOM 7527 N N . ASP A 1 963 ? 13.728 17.196 -21.216 1.00 77.88 963 ASP A N 1
ATOM 7528 C CA . ASP A 1 963 ? 14.227 18.418 -21.861 1.00 77.88 963 ASP A CA 1
ATOM 7529 C C . ASP A 1 963 ? 15.462 18.177 -22.748 1.00 77.88 963 ASP A C 1
ATOM 7531 O O . ASP A 1 963 ? 15.757 18.977 -23.632 1.00 77.88 963 ASP A O 1
ATOM 7535 N N . TYR A 1 964 ? 16.159 17.049 -22.561 1.00 79.50 964 TYR A N 1
ATOM 7536 C CA . TYR A 1 964 ? 17.368 16.674 -23.315 1.00 79.50 964 TYR A CA 1
ATOM 7537 C C . TYR A 1 964 ? 17.121 15.539 -24.311 1.00 79.50 964 TYR A C 1
ATOM 7539 O O . TYR A 1 964 ? 18.055 14.912 -24.827 1.00 79.50 964 TYR A O 1
ATOM 7547 N N . GLN A 1 965 ? 15.851 15.253 -24.603 1.00 78.88 965 GLN A N 1
ATOM 7548 C CA . GLN A 1 965 ? 15.496 14.335 -25.676 1.00 78.88 965 GLN A CA 1
ATOM 7549 C C . GLN A 1 965 ? 16.020 14.877 -27.015 1.00 78.88 965 GLN A C 1
ATOM 7551 O O . GLN A 1 965 ? 16.080 16.078 -27.246 1.00 78.88 965 GLN A O 1
ATOM 7556 N N . ALA A 1 966 ? 16.431 13.970 -27.903 1.00 81.12 966 ALA A N 1
ATOM 7557 C CA . ALA A 1 966 ? 17.043 14.265 -29.206 1.00 81.12 966 ALA A CA 1
ATOM 7558 C C . ALA A 1 966 ? 18.470 14.866 -29.213 1.00 81.12 966 ALA A C 1
ATOM 7560 O O . ALA A 1 966 ? 19.052 14.941 -30.291 1.00 81.12 966 ALA A O 1
ATOM 7561 N N . MET A 1 967 ? 19.090 15.170 -28.064 1.00 86.69 967 MET A N 1
ATOM 7562 C CA . MET A 1 967 ? 20.497 15.629 -28.001 1.00 86.69 967 MET A CA 1
ATOM 7563 C C . MET A 1 967 ? 21.547 14.497 -28.044 1.00 86.69 967 MET A C 1
ATOM 7565 O O . MET A 1 967 ? 22.741 14.759 -28.109 1.00 86.69 967 MET A O 1
ATOM 7569 N N . GLY A 1 968 ? 21.125 13.227 -28.019 1.00 88.31 968 GLY A N 1
ATOM 7570 C CA . GLY A 1 968 ? 22.022 12.072 -28.197 1.00 88.31 968 GLY A CA 1
ATOM 7571 C C . GLY A 1 968 ? 22.584 11.432 -26.918 1.00 88.31 968 GLY A C 1
ATOM 7572 O O . GLY A 1 968 ? 23.308 10.445 -27.024 1.00 88.31 968 GLY A O 1
ATOM 7573 N N . TYR A 1 969 ? 22.208 11.892 -25.716 1.00 90.81 969 TYR A N 1
ATOM 7574 C CA . TYR A 1 969 ? 22.666 11.295 -24.444 1.00 90.81 969 TYR A CA 1
ATOM 7575 C C . TYR A 1 969 ? 22.318 9.808 -24.295 1.00 90.81 969 TYR A C 1
ATOM 7577 O O . TYR A 1 969 ? 23.130 9.029 -23.802 1.00 90.81 969 TYR A O 1
ATOM 7585 N N . GLY A 1 970 ? 21.137 9.391 -24.763 1.00 91.69 970 GLY A N 1
ATOM 7586 C CA . GLY A 1 970 ? 20.747 7.978 -24.755 1.00 91.69 970 GLY A CA 1
ATOM 7587 C C . GLY A 1 970 ? 21.637 7.117 -25.658 1.00 91.69 970 GLY A C 1
ATOM 7588 O O . GLY A 1 970 ? 22.035 6.026 -25.261 1.00 91.69 970 GLY A O 1
ATOM 7589 N N . THR A 1 971 ? 22.004 7.623 -26.842 1.00 92.00 971 THR A N 1
ATOM 7590 C CA . THR A 1 971 ? 22.908 6.926 -27.771 1.00 92.00 971 THR A CA 1
ATOM 7591 C C . THR A 1 971 ? 24.298 6.782 -27.159 1.00 92.00 971 THR A C 1
ATOM 7593 O O . THR A 1 971 ? 24.828 5.676 -27.117 1.00 92.00 971 THR A O 1
ATOM 7596 N N . ARG A 1 972 ? 24.837 7.865 -26.582 1.00 92.56 972 ARG A N 1
ATOM 7597 C CA . ARG A 1 972 ? 26.119 7.850 -25.864 1.00 92.56 972 ARG A CA 1
ATOM 7598 C C . ARG A 1 972 ? 26.135 6.827 -24.730 1.00 92.56 972 ARG A C 1
ATOM 7600 O O . ARG A 1 972 ? 27.105 6.089 -24.580 1.00 92.56 972 ARG A O 1
ATOM 7607 N N . ALA A 1 973 ? 25.074 6.784 -23.927 1.00 93.62 973 ALA A N 1
ATOM 7608 C CA . ALA A 1 973 ? 24.987 5.855 -22.809 1.00 93.62 973 ALA A CA 1
ATOM 7609 C C . ALA A 1 973 ? 24.982 4.388 -23.286 1.00 93.62 973 ALA A C 1
ATOM 7611 O O . ALA A 1 973 ? 25.650 3.555 -22.680 1.00 93.62 973 ALA A O 1
ATOM 7612 N N . LEU A 1 974 ? 24.308 4.078 -24.402 1.00 93.25 974 LEU A N 1
ATOM 7613 C CA . LEU A 1 974 ? 24.338 2.742 -25.014 1.00 93.25 974 LEU A CA 1
ATOM 7614 C C . LEU A 1 974 ? 25.698 2.389 -25.622 1.00 93.25 974 LEU A C 1
ATOM 7616 O O . LEU A 1 974 ? 26.128 1.243 -25.511 1.00 93.25 974 LEU A O 1
ATOM 7620 N N . GLU A 1 975 ? 26.378 3.345 -26.254 1.00 92.00 975 GLU A N 1
ATOM 7621 C CA . GLU A 1 975 ? 27.730 3.145 -26.786 1.00 92.00 975 GLU A CA 1
ATOM 7622 C C . GLU A 1 975 ? 28.717 2.800 -25.668 1.00 92.00 975 GLU A C 1
ATOM 7624 O O . GLU A 1 975 ? 29.443 1.816 -25.777 1.00 92.00 975 GLU A O 1
ATOM 7629 N N . LEU A 1 976 ? 28.715 3.566 -24.571 1.00 92.62 976 LEU A N 1
ATOM 7630 C CA . LEU A 1 976 ? 29.573 3.302 -23.412 1.00 92.62 976 LEU A CA 1
ATOM 7631 C C . LEU A 1 976 ? 29.238 1.967 -22.739 1.00 92.62 976 LEU A C 1
ATOM 7633 O O . LEU A 1 976 ? 30.148 1.239 -22.352 1.00 92.62 976 LEU A O 1
ATOM 7637 N N . LEU A 1 977 ? 27.952 1.621 -22.642 1.00 93.06 977 LEU A N 1
ATOM 7638 C CA . LEU A 1 977 ? 27.511 0.333 -22.106 1.00 93.06 977 LEU A CA 1
ATOM 7639 C C . LEU A 1 977 ? 27.970 -0.842 -22.983 1.00 93.06 977 LEU A C 1
ATOM 7641 O O . LEU A 1 977 ? 28.418 -1.856 -22.462 1.00 93.06 977 LEU A O 1
ATOM 7645 N N . THR A 1 978 ? 27.877 -0.696 -24.308 1.00 91.38 978 THR A N 1
ATOM 7646 C CA . THR A 1 978 ? 28.338 -1.719 -25.259 1.00 91.38 978 THR A CA 1
ATOM 7647 C C . THR A 1 978 ? 29.848 -1.918 -25.113 1.00 91.38 978 THR A C 1
ATOM 7649 O O . THR A 1 978 ? 30.290 -3.035 -24.879 1.00 91.38 978 THR A O 1
ATOM 7652 N N . LYS A 1 979 ? 30.627 -0.825 -25.118 1.00 89.62 979 LYS A N 1
ATOM 7653 C CA . LYS A 1 979 ? 32.087 -0.869 -24.925 1.00 89.62 979 LYS A CA 1
ATOM 7654 C C . LYS A 1 979 ? 32.497 -1.488 -23.588 1.00 89.62 979 LYS A C 1
ATOM 7656 O O . LYS A 1 979 ? 33.527 -2.150 -23.516 1.00 89.62 979 LYS A O 1
ATOM 7661 N N . TYR A 1 980 ? 31.712 -1.256 -22.536 1.00 90.94 980 TYR A N 1
ATOM 7662 C CA . TYR A 1 980 ? 31.934 -1.861 -21.226 1.00 90.94 980 TYR A CA 1
ATOM 7663 C C . TYR A 1 980 ? 31.800 -3.385 -21.284 1.00 90.94 980 TYR A C 1
ATOM 7665 O O . TYR A 1 980 ? 32.717 -4.081 -20.866 1.00 90.94 980 TYR A O 1
ATOM 7673 N N . TYR A 1 981 ? 30.706 -3.906 -21.846 1.00 90.38 981 TYR A N 1
ATOM 7674 C CA . TYR A 1 981 ? 30.481 -5.354 -21.927 1.00 90.38 981 TYR A CA 1
ATOM 7675 C C . TYR A 1 981 ? 31.335 -6.066 -22.988 1.00 90.38 981 TYR A C 1
ATOM 7677 O O . TYR A 1 981 ? 31.619 -7.247 -22.833 1.00 90.38 981 TYR A O 1
ATOM 7685 N N . GLU A 1 982 ? 31.810 -5.357 -24.014 1.00 87.31 982 GLU A N 1
ATOM 7686 C CA . GLU A 1 982 ? 32.812 -5.868 -24.967 1.00 87.31 982 GLU A CA 1
ATOM 7687 C C . GLU A 1 982 ? 34.231 -5.937 -24.370 1.00 87.31 982 GLU A C 1
ATOM 7689 O O . GLU A 1 982 ? 35.135 -6.482 -24.997 1.00 87.31 982 GLU A O 1
ATOM 7694 N N . GLY A 1 983 ? 34.454 -5.384 -23.169 1.00 82.12 983 GLY A N 1
ATOM 7695 C CA . GLY A 1 983 ? 35.769 -5.370 -22.520 1.00 82.12 983 GLY A CA 1
ATOM 7696 C C . GLY A 1 983 ? 36.744 -4.328 -23.081 1.00 82.12 983 GLY A C 1
ATOM 7697 O O . GLY A 1 983 ? 37.933 -4.381 -22.782 1.00 82.12 983 GLY A O 1
ATOM 7698 N N . LEU A 1 984 ? 36.263 -3.350 -23.859 1.00 81.75 984 LEU A N 1
ATOM 7699 C CA . LEU A 1 984 ? 37.093 -2.284 -24.444 1.00 81.75 984 LEU A CA 1
ATOM 7700 C C . LEU A 1 984 ? 37.539 -1.228 -23.414 1.00 81.75 984 LEU A C 1
ATOM 7702 O O . LEU A 1 984 ? 38.415 -0.413 -23.704 1.00 81.75 984 LEU A O 1
ATOM 7706 N N . ILE A 1 985 ? 36.927 -1.204 -22.225 1.00 80.19 985 ILE A N 1
ATOM 7707 C CA . ILE A 1 985 ? 37.310 -0.317 -21.119 1.00 80.19 985 ILE A CA 1
ATOM 7708 C C . ILE A 1 985 ? 38.243 -1.092 -20.172 1.00 80.19 985 ILE A C 1
ATOM 7710 O O . ILE A 1 985 ? 37.785 -2.045 -19.538 1.00 80.19 985 ILE A O 1
ATOM 7714 N N . PRO A 1 986 ? 39.525 -0.698 -20.032 1.00 70.06 986 PRO A N 1
ATOM 7715 C CA . PRO A 1 986 ? 40.474 -1.418 -19.190 1.00 70.06 986 PRO A CA 1
ATOM 7716 C C . PRO A 1 986 ? 40.067 -1.343 -17.713 1.00 70.06 986 PRO A C 1
ATOM 7718 O O . PRO A 1 986 ? 39.786 -0.264 -17.179 1.00 70.06 986 PRO A O 1
ATOM 7721 N N . SER A 1 987 ? 40.041 -2.501 -17.051 1.00 68.56 987 SER A N 1
ATOM 7722 C CA . SER A 1 987 ? 39.757 -2.608 -15.619 1.00 68.56 987 SER A CA 1
ATOM 7723 C C . SER A 1 987 ? 41.042 -2.407 -14.811 1.00 68.56 987 SER A C 1
ATOM 7725 O O . SER A 1 987 ? 42.027 -3.103 -15.020 1.00 68.56 987 SER A O 1
ATOM 7727 N N . LEU A 1 988 ? 41.042 -1.483 -13.848 1.00 64.94 988 LEU A N 1
ATOM 7728 C CA . LEU A 1 988 ? 42.211 -1.167 -13.008 1.00 64.94 988 LEU A CA 1
ATOM 7729 C C . LEU A 1 988 ? 42.535 -2.255 -11.958 1.00 64.94 988 LEU A C 1
ATOM 7731 O O . LEU A 1 988 ? 43.561 -2.173 -11.289 1.00 64.94 988 LEU A O 1
ATOM 7735 N N . ASN A 1 989 ? 41.665 -3.259 -11.795 1.00 56.91 989 ASN A N 1
ATOM 7736 C CA . ASN A 1 989 ? 41.646 -4.181 -10.652 1.00 56.91 989 ASN A CA 1
ATOM 7737 C C . ASN A 1 989 ? 42.065 -5.635 -10.961 1.00 56.91 989 ASN A C 1
ATOM 7739 O O . ASN A 1 989 ? 41.789 -6.514 -10.148 1.00 56.91 989 ASN A O 1
ATOM 7743 N N . GLU A 1 990 ? 42.760 -5.922 -12.068 1.00 48.09 990 GLU A N 1
ATOM 7744 C CA . GLU A 1 990 ? 43.137 -7.305 -12.451 1.00 48.09 990 GLU A CA 1
ATOM 7745 C C . GLU A 1 990 ? 44.027 -8.069 -11.431 1.00 48.09 990 GLU A C 1
ATOM 7747 O O . GLU A 1 990 ? 44.242 -9.263 -11.602 1.00 48.09 990 GLU A O 1
ATOM 7752 N N . ASN A 1 991 ? 44.484 -7.447 -10.330 1.00 38.69 991 ASN A N 1
ATOM 7753 C CA . ASN A 1 991 ? 45.441 -8.036 -9.374 1.00 38.69 991 ASN A CA 1
ATOM 7754 C C . ASN A 1 991 ? 44.942 -8.253 -7.926 1.00 38.69 991 ASN A C 1
ATOM 7756 O O . ASN A 1 991 ? 45.766 -8.428 -7.027 1.00 38.69 991 ASN A O 1
ATOM 7760 N N . GLN A 1 992 ? 43.636 -8.257 -7.637 1.00 39.25 992 GLN A N 1
ATOM 7761 C CA . GLN A 1 992 ? 43.152 -8.659 -6.302 1.00 39.25 992 GLN A CA 1
ATOM 7762 C C . GLN A 1 992 ? 42.152 -9.810 -6.387 1.00 39.25 992 GLN A C 1
ATOM 7764 O O . GLN A 1 992 ? 40.962 -9.600 -6.601 1.00 39.25 992 GLN A O 1
ATOM 7769 N N . GLU A 1 993 ? 42.646 -11.031 -6.165 1.00 35.06 993 GLU A N 1
ATOM 7770 C CA . GLU A 1 993 ? 41.807 -12.193 -5.879 1.00 35.06 993 GLU A CA 1
ATOM 7771 C C . GLU A 1 993 ? 40.804 -11.865 -4.759 1.00 35.06 993 GLU A C 1
ATOM 7773 O O . GLU A 1 993 ? 41.158 -11.388 -3.673 1.00 35.06 993 GLU A O 1
ATOM 7778 N N . GLU A 1 994 ? 39.526 -12.116 -5.043 1.00 36.97 994 GLU A N 1
ATOM 7779 C CA . GLU A 1 994 ? 38.406 -11.907 -4.135 1.00 36.97 994 GLU A CA 1
ATOM 7780 C C . GLU A 1 994 ? 38.535 -12.778 -2.877 1.00 36.97 994 GLU A C 1
ATOM 7782 O O . GLU A 1 994 ? 38.013 -13.891 -2.790 1.00 36.97 994 GLU A O 1
ATOM 7787 N N . ASN A 1 995 ? 39.123 -12.228 -1.819 1.00 30.64 995 ASN A N 1
ATOM 7788 C CA . ASN A 1 995 ? 38.824 -12.686 -0.469 1.00 30.64 995 ASN A CA 1
ATOM 7789 C C . ASN A 1 995 ? 37.358 -12.343 -0.149 1.00 30.64 995 ASN A C 1
ATOM 7791 O O . ASN A 1 995 ? 37.055 -11.288 0.417 1.00 30.64 995 ASN A O 1
ATOM 7795 N N . LYS A 1 996 ? 36.434 -13.258 -0.479 1.00 35.31 996 LYS A N 1
ATOM 7796 C CA . LYS A 1 996 ? 35.044 -13.302 0.014 1.00 35.31 996 LYS A CA 1
ATOM 7797 C C . LYS A 1 996 ? 35.014 -13.599 1.521 1.00 35.31 996 LYS A C 1
ATOM 7799 O O . LYS A 1 996 ? 34.430 -14.573 1.984 1.00 35.31 996 LYS A O 1
ATOM 7804 N N . ALA A 1 997 ? 35.629 -12.732 2.316 1.00 30.75 997 ALA A N 1
ATOM 7805 C CA . ALA A 1 997 ? 35.458 -12.676 3.757 1.00 30.75 997 ALA A CA 1
ATOM 7806 C C . ALA A 1 997 ? 34.632 -11.429 4.078 1.00 30.75 997 ALA A C 1
ATOM 7808 O O . ALA A 1 997 ? 35.044 -10.307 3.791 1.00 30.75 997 ALA A O 1
ATOM 7809 N N . LYS A 1 998 ? 33.444 -11.645 4.657 1.00 38.50 998 LYS A N 1
ATOM 7810 C CA . LYS A 1 998 ? 32.514 -10.624 5.164 1.00 38.50 998 LYS A CA 1
ATOM 7811 C C . LYS A 1 998 ? 33.271 -9.540 5.945 1.00 38.50 998 LYS A C 1
ATOM 7813 O O . LYS A 1 998 ? 33.494 -9.684 7.146 1.00 38.50 998 LYS A O 1
ATOM 7818 N N . ARG A 1 999 ? 33.647 -8.440 5.282 1.00 28.16 999 ARG A N 1
ATOM 7819 C CA . ARG A 1 999 ? 34.129 -7.243 5.976 1.00 28.16 999 ARG A CA 1
ATOM 7820 C C . ARG A 1 999 ? 32.965 -6.687 6.807 1.00 28.16 999 ARG A C 1
ATOM 7822 O O . ARG A 1 999 ? 31.830 -6.659 6.325 1.00 28.16 999 ARG A O 1
ATOM 7829 N N . PRO A 1 1000 ? 33.199 -6.274 8.062 1.00 29.66 1000 PRO A N 1
ATOM 7830 C CA . PRO A 1 1000 ? 32.154 -5.675 8.879 1.00 29.66 1000 PRO A CA 1
ATOM 7831 C C . PRO A 1 1000 ? 31.627 -4.404 8.196 1.00 29.66 1000 PRO A C 1
ATOM 7833 O O . PRO A 1 1000 ? 32.419 -3.582 7.739 1.00 29.66 1000 PRO A O 1
ATOM 7836 N N . LYS A 1 1001 ? 30.293 -4.245 8.157 1.00 47.91 1001 LYS A N 1
ATOM 7837 C CA . LYS A 1 1001 ? 29.515 -3.128 7.569 1.00 47.91 1001 LYS A CA 1
ATOM 7838 C C . LYS A 1 1001 ? 29.804 -1.731 8.187 1.00 47.91 1001 LYS A C 1
ATOM 7840 O O . LYS A 1 1001 ? 28.891 -0.925 8.319 1.00 47.91 1001 LYS A O 1
ATOM 7845 N N . LYS A 1 1002 ? 31.025 -1.429 8.643 1.00 46.91 1002 LYS A N 1
ATOM 7846 C CA . LYS A 1 1002 ? 31.367 -0.117 9.227 1.00 46.91 1002 LYS A CA 1
ATOM 7847 C C . LYS A 1 1002 ? 31.655 0.956 8.174 1.00 46.91 1002 LYS A C 1
ATOM 7849 O O . LYS A 1 1002 ? 31.342 2.108 8.437 1.00 46.91 1002 LYS A O 1
ATOM 7854 N N . ASN A 1 1003 ? 32.150 0.584 6.990 1.00 54.53 1003 ASN A N 1
ATOM 7855 C CA . ASN A 1 1003 ? 32.331 1.510 5.869 1.00 54.53 1003 ASN A CA 1
ATOM 7856 C C . ASN A 1 1003 ? 31.473 1.042 4.691 1.00 54.53 1003 ASN A C 1
ATOM 7858 O O . ASN A 1 1003 ? 31.728 -0.011 4.107 1.00 54.53 1003 ASN A O 1
ATOM 7862 N N . LEU A 1 1004 ? 30.424 1.806 4.390 1.00 66.75 1004 LEU A N 1
ATOM 7863 C CA . LEU A 1 1004 ? 29.604 1.619 3.198 1.00 66.75 1004 LEU A CA 1
ATOM 7864 C C . LEU A 1 1004 ? 30.470 1.868 1.945 1.00 66.75 1004 LEU A C 1
ATOM 7866 O O . LEU A 1 1004 ? 31.268 2.808 1.955 1.00 66.75 1004 LEU A O 1
ATOM 7870 N N . PRO A 1 1005 ? 30.344 1.051 0.883 1.00 81.06 1005 PRO A N 1
ATOM 7871 C CA . PRO A 1 1005 ? 31.024 1.326 -0.381 1.00 81.06 1005 PRO A CA 1
ATOM 7872 C C . PRO A 1 1005 ? 30.563 2.670 -0.986 1.00 81.06 1005 PRO A C 1
ATOM 7874 O O . PRO A 1 1005 ? 29.527 3.207 -0.584 1.00 81.06 1005 PRO A O 1
ATOM 7877 N N . PRO A 1 1006 ? 31.306 3.252 -1.941 1.00 85.94 1006 PRO A N 1
ATOM 7878 C CA . PRO A 1 1006 ? 30.858 4.466 -2.615 1.00 85.94 1006 PRO A CA 1
ATOM 7879 C C . PRO A 1 1006 ? 29.551 4.221 -3.391 1.00 85.94 1006 PRO A C 1
ATOM 7881 O O . PRO A 1 1006 ? 29.263 3.108 -3.837 1.00 85.94 1006 PRO A O 1
ATOM 7884 N N . LEU A 1 1007 ? 28.733 5.271 -3.524 1.00 86.38 1007 LEU A N 1
ATOM 7885 C CA . LEU A 1 1007 ? 27.456 5.229 -4.250 1.00 86.38 1007 LEU A CA 1
ATOM 7886 C C . LEU A 1 1007 ? 27.652 5.019 -5.757 1.00 86.38 1007 LEU A C 1
ATOM 7888 O O . LEU A 1 1007 ? 26.907 4.265 -6.382 1.00 86.38 1007 LEU A O 1
ATOM 7892 N N . LEU A 1 1008 ? 28.653 5.695 -6.314 1.00 88.81 1008 LEU A N 1
ATOM 7893 C CA . LEU A 1 1008 ? 29.001 5.673 -7.728 1.00 88.81 1008 LEU A CA 1
ATOM 7894 C C . LEU A 1 1008 ? 30.371 5.019 -7.882 1.00 88.81 1008 LEU A C 1
ATOM 7896 O O . LEU A 1 1008 ? 31.302 5.369 -7.159 1.00 88.81 1008 LEU A O 1
ATOM 7900 N N . LEU A 1 1009 ? 30.467 4.084 -8.819 1.00 89.06 1009 LEU A N 1
ATOM 7901 C CA . LEU A 1 1009 ? 31.701 3.417 -9.216 1.00 89.06 1009 LEU A CA 1
ATOM 7902 C C . LEU A 1 1009 ? 31.991 3.764 -10.672 1.00 89.06 1009 LEU A C 1
ATOM 7904 O O . LEU A 1 1009 ? 31.079 3.766 -11.511 1.00 89.06 1009 LEU A O 1
ATOM 7908 N N . LYS A 1 1010 ? 33.254 4.054 -10.984 1.00 88.12 1010 LYS A N 1
ATOM 7909 C CA . LYS A 1 1010 ? 33.667 4.218 -12.381 1.00 88.12 1010 LYS A CA 1
ATOM 7910 C C . LYS A 1 1010 ? 33.648 2.860 -13.075 1.00 88.12 1010 LYS A C 1
ATOM 7912 O O . LYS A 1 1010 ? 33.928 1.835 -12.457 1.00 88.12 1010 LYS A O 1
ATOM 7917 N N . LEU A 1 1011 ? 33.352 2.840 -14.374 1.00 87.00 1011 LEU A N 1
ATOM 7918 C CA . LEU A 1 1011 ? 33.343 1.587 -15.143 1.00 87.00 1011 LEU A CA 1
ATOM 7919 C C . LEU A 1 1011 ? 34.713 0.897 -15.171 1.00 87.00 1011 LEU A C 1
ATOM 7921 O O . LEU A 1 1011 ? 34.766 -0.323 -15.228 1.00 87.00 1011 LEU A O 1
ATOM 7925 N N . SER A 1 1012 ? 35.807 1.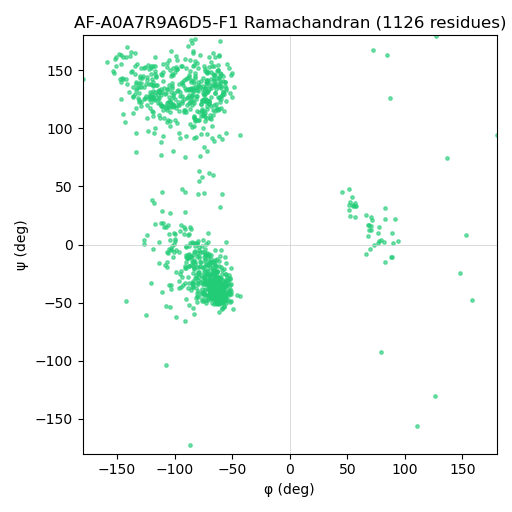653 -15.057 1.00 85.44 1012 SER A N 1
ATOM 7926 C CA . SER A 1 1012 ? 37.169 1.115 -14.954 1.00 85.44 1012 SER A CA 1
ATOM 7927 C C . SER A 1 1012 ? 37.466 0.408 -13.624 1.00 85.44 1012 SER A C 1
ATOM 7929 O O . SER A 1 1012 ? 38.458 -0.306 -13.515 1.00 85.44 1012 SER A O 1
ATOM 7931 N N . GLU A 1 1013 ? 36.643 0.598 -12.591 1.00 85.00 1013 GLU A N 1
ATOM 7932 C CA . GLU A 1 1013 ? 36.852 0.005 -11.262 1.00 85.00 1013 GLU A CA 1
ATOM 7933 C C . GLU A 1 1013 ? 36.179 -1.371 -11.121 1.00 85.00 1013 GLU A C 1
ATOM 7935 O O . GLU A 1 1013 ? 36.487 -2.113 -10.185 1.00 85.00 1013 GLU A O 1
ATOM 7940 N N . ARG A 1 1014 ? 35.267 -1.728 -12.039 1.00 83.69 1014 ARG A N 1
ATOM 7941 C CA . ARG A 1 1014 ? 34.459 -2.953 -11.981 1.00 83.69 1014 ARG A CA 1
ATOM 7942 C C . ARG A 1 1014 ? 34.629 -3.789 -13.257 1.00 83.69 1014 ARG A C 1
ATOM 7944 O O . ARG A 1 1014 ? 34.191 -3.323 -14.307 1.00 83.69 1014 ARG A O 1
ATOM 7951 N N . PRO A 1 1015 ? 35.111 -5.041 -13.178 1.00 84.19 1015 PRO A N 1
ATOM 7952 C CA . PRO A 1 1015 ? 35.167 -5.909 -14.350 1.00 84.19 1015 PRO A CA 1
ATOM 7953 C C . PRO A 1 1015 ? 33.751 -6.238 -14.871 1.00 84.19 1015 PRO A C 1
ATOM 7955 O O . PRO A 1 1015 ? 32.852 -6.479 -14.056 1.00 84.19 1015 PRO A O 1
ATOM 7958 N N . PRO A 1 1016 ? 33.523 -6.215 -16.198 1.00 85.25 1016 PRO A N 1
ATOM 7959 C CA . PRO A 1 1016 ? 32.249 -6.595 -16.803 1.00 85.25 1016 PRO A CA 1
ATOM 7960 C C . PRO A 1 1016 ? 32.035 -8.115 -16.775 1.00 85.25 1016 PRO A C 1
ATOM 7962 O O . PRO A 1 1016 ? 32.981 -8.898 -16.875 1.00 85.25 1016 PRO A O 1
ATOM 7965 N N . GLU A 1 1017 ? 30.776 -8.539 -16.680 1.00 86.31 1017 GLU A N 1
ATOM 7966 C CA . GLU A 1 1017 ? 30.374 -9.915 -16.973 1.00 86.31 1017 GLU A CA 1
ATOM 7967 C C . GLU A 1 1017 ? 30.554 -10.236 -18.467 1.00 86.31 1017 GLU A C 1
ATOM 7969 O O . GLU A 1 1017 ? 30.355 -9.366 -19.318 1.00 86.31 1017 GLU A O 1
ATOM 7974 N N . ARG A 1 1018 ? 30.902 -11.487 -18.799 1.00 85.62 1018 ARG A N 1
ATOM 7975 C CA . ARG A 1 1018 ? 30.966 -11.938 -20.198 1.00 85.62 1018 ARG A CA 1
ATOM 7976 C C . ARG A 1 1018 ? 29.549 -12.097 -20.741 1.00 85.62 1018 ARG A C 1
ATOM 7978 O O . ARG A 1 1018 ? 28.757 -12.819 -20.148 1.00 85.62 1018 ARG A O 1
ATOM 7985 N N . LEU A 1 1019 ? 29.248 -11.422 -21.847 1.00 89.44 1019 LEU A N 1
ATOM 7986 C CA . LEU A 1 1019 ? 27.934 -11.436 -22.487 1.00 89.44 1019 LEU A CA 1
ATOM 7987 C C . LEU A 1 1019 ? 28.072 -11.644 -23.996 1.00 89.44 1019 LEU A C 1
ATOM 7989 O O . LEU A 1 1019 ? 28.918 -11.017 -24.629 1.00 89.44 1019 LEU A O 1
ATOM 7993 N N . ASP A 1 1020 ? 27.174 -12.444 -24.560 1.00 89.75 1020 ASP A N 1
ATOM 7994 C CA . ASP A 1 1020 ? 27.092 -12.768 -25.987 1.00 89.75 1020 ASP A CA 1
ATOM 7995 C C . ASP A 1 1020 ? 26.099 -11.859 -26.733 1.00 89.75 1020 ASP A C 1
ATOM 7997 O O . ASP A 1 1020 ? 26.199 -11.654 -27.945 1.00 89.75 1020 ASP A O 1
ATOM 8001 N N . TYR A 1 1021 ? 25.101 -11.301 -26.037 1.00 91.69 1021 TYR A N 1
ATOM 8002 C CA . TYR A 1 1021 ? 24.127 -10.394 -26.647 1.00 91.69 1021 TYR A CA 1
ATOM 8003 C C . TYR A 1 1021 ? 23.547 -9.354 -25.681 1.00 91.69 1021 TYR A C 1
ATOM 8005 O O . TYR A 1 1021 ? 23.396 -9.577 -24.479 1.00 91.69 1021 TYR A O 1
ATOM 8013 N N . LEU A 1 1022 ? 23.126 -8.220 -26.247 1.00 93.25 1022 LEU A N 1
ATOM 8014 C CA . LEU A 1 1022 ? 22.250 -7.239 -25.611 1.00 93.25 1022 LEU A CA 1
ATOM 8015 C C . LEU A 1 1022 ? 20.865 -7.289 -26.248 1.00 93.25 1022 LEU A C 1
ATOM 8017 O O . LEU A 1 1022 ? 20.716 -7.210 -27.466 1.00 93.25 1022 LEU A O 1
ATOM 8021 N N . GLY A 1 1023 ? 19.830 -7.386 -25.427 1.00 94.12 1023 GLY A N 1
ATOM 8022 C CA . GLY A 1 1023 ? 18.444 -7.432 -25.869 1.00 94.12 1023 GLY A CA 1
ATOM 8023 C C . GLY A 1 1023 ? 17.608 -6.293 -25.304 1.00 94.12 1023 GLY A C 1
ATOM 8024 O O . GLY A 1 1023 ? 17.879 -5.772 -24.226 1.00 94.12 1023 GLY A O 1
ATOM 8025 N N . VAL A 1 1024 ? 16.548 -5.912 -26.010 1.00 94.69 1024 VAL A N 1
ATOM 8026 C CA . VAL A 1 1024 ? 15.578 -4.907 -25.554 1.00 94.69 1024 VAL A CA 1
ATOM 8027 C C . VAL A 1 1024 ? 14.162 -5.393 -25.807 1.00 94.69 1024 VAL A C 1
ATOM 8029 O O . VAL A 1 1024 ? 13.905 -6.067 -26.801 1.00 94.69 1024 VAL A O 1
ATOM 8032 N N . SER A 1 1025 ? 13.231 -5.027 -24.928 1.00 92.38 1025 SER A N 1
ATOM 8033 C CA . SER A 1 1025 ? 11.801 -5.310 -25.086 1.00 92.38 1025 SER A CA 1
ATOM 8034 C C . SER A 1 1025 ? 10.998 -4.050 -24.787 1.00 92.38 1025 SER A C 1
ATOM 8036 O O . SER A 1 1025 ? 11.016 -3.564 -23.658 1.00 92.38 1025 SER A O 1
ATOM 8038 N N . TYR A 1 1026 ? 10.271 -3.523 -25.772 1.00 91.31 1026 TYR A N 1
ATOM 8039 C CA . TYR A 1 1026 ? 9.540 -2.257 -25.637 1.00 91.31 1026 TYR A CA 1
ATOM 8040 C C . TYR A 1 1026 ? 8.256 -2.225 -26.482 1.00 91.31 1026 TYR A C 1
ATOM 8042 O O . TYR A 1 1026 ? 8.065 -3.053 -27.370 1.00 91.31 1026 TYR A O 1
ATOM 8050 N N . GLY A 1 1027 ? 7.355 -1.279 -26.193 1.00 89.56 1027 GLY A N 1
ATOM 8051 C CA . GLY A 1 1027 ? 6.165 -1.014 -27.012 1.00 89.56 1027 GLY A CA 1
ATOM 8052 C C . GLY A 1 1027 ? 6.536 -0.308 -28.318 1.00 89.56 1027 GLY A C 1
ATOM 8053 O O . GLY A 1 1027 ? 7.207 0.724 -28.309 1.00 89.56 1027 GLY A O 1
ATOM 8054 N N . LEU A 1 1028 ? 6.160 -0.892 -29.454 1.00 89.69 1028 LEU A N 1
ATOM 8055 C CA . LEU A 1 1028 ? 6.587 -0.441 -30.772 1.00 89.69 1028 LEU A CA 1
ATOM 8056 C C . LEU A 1 1028 ? 6.045 0.960 -31.092 1.00 89.69 1028 LEU A C 1
ATOM 8058 O O . LEU A 1 1028 ? 4.850 1.146 -31.306 1.00 89.69 1028 LEU A O 1
ATOM 8062 N N . THR A 1 1029 ? 6.953 1.929 -31.231 1.00 86.88 1029 THR A N 1
ATOM 8063 C CA . THR A 1 1029 ? 6.653 3.284 -31.714 1.00 86.88 1029 THR A CA 1
ATOM 8064 C C . THR A 1 1029 ? 7.660 3.720 -32.777 1.00 86.88 1029 THR A C 1
ATOM 8066 O O . THR A 1 1029 ? 8.807 3.271 -32.795 1.00 86.88 1029 THR A O 1
ATOM 8069 N N . SER A 1 1030 ? 7.257 4.649 -33.653 1.00 86.62 1030 SER A N 1
ATOM 8070 C CA . SER A 1 1030 ? 8.117 5.172 -34.732 1.00 86.62 1030 SER A CA 1
ATOM 8071 C C . SER A 1 1030 ? 9.386 5.871 -34.214 1.00 86.62 1030 SER A C 1
ATOM 8073 O O . SER A 1 1030 ? 10.424 5.851 -34.875 1.00 86.62 1030 SER A O 1
ATOM 8075 N N . GLN A 1 1031 ? 9.330 6.474 -33.022 1.00 86.00 1031 GLN A N 1
ATOM 8076 C CA . GLN A 1 1031 ? 10.485 7.125 -32.394 1.00 86.00 1031 GLN A CA 1
ATOM 8077 C C . GLN A 1 1031 ? 11.481 6.095 -31.848 1.00 86.00 1031 GLN A C 1
ATOM 8079 O O . GLN A 1 1031 ? 12.672 6.175 -32.150 1.00 86.00 1031 GLN A O 1
ATOM 8084 N N . LEU A 1 1032 ? 10.993 5.097 -31.103 1.00 89.31 1032 LEU A N 1
ATOM 8085 C CA . LEU A 1 1032 ? 11.852 4.100 -30.463 1.00 89.31 1032 LEU A CA 1
ATOM 8086 C C . LEU A 1 1032 ? 12.499 3.153 -31.478 1.00 89.31 1032 LEU A C 1
ATOM 8088 O O . LEU A 1 1032 ? 13.687 2.876 -31.359 1.00 89.31 1032 LEU A O 1
ATOM 8092 N N . ILE A 1 1033 ? 11.787 2.722 -32.526 1.00 90.88 1033 ILE A N 1
ATOM 8093 C CA . ILE A 1 1033 ? 12.397 1.857 -33.551 1.00 90.88 1033 ILE A CA 1
ATOM 8094 C C . ILE A 1 1033 ? 13.559 2.547 -34.276 1.00 90.88 1033 ILE A C 1
ATOM 8096 O O . ILE A 1 1033 ? 14.581 1.922 -34.550 1.00 90.88 1033 ILE A O 1
ATOM 8100 N N . LYS A 1 1034 ? 13.441 3.853 -34.549 1.00 89.56 1034 LYS A N 1
ATOM 8101 C CA . LYS A 1 1034 ? 14.531 4.642 -35.142 1.00 89.56 1034 LYS A CA 1
ATOM 8102 C C . LYS A 1 1034 ? 15.710 4.773 -34.183 1.00 89.56 1034 LYS A C 1
ATOM 8104 O O . LYS A 1 1034 ? 16.848 4.680 -34.629 1.00 89.56 1034 LYS A O 1
ATOM 8109 N N . PHE A 1 1035 ? 15.437 4.988 -32.897 1.00 91.12 1035 PHE A N 1
ATOM 8110 C CA . PHE A 1 1035 ? 16.461 5.056 -31.857 1.00 91.12 1035 PHE A CA 1
ATOM 8111 C C . PHE A 1 1035 ? 17.267 3.750 -31.782 1.00 91.12 1035 PHE A C 1
ATOM 8113 O O . PHE A 1 1035 ? 18.478 3.774 -31.977 1.00 91.12 1035 PHE A O 1
ATOM 8120 N N . TRP A 1 1036 ? 16.598 2.606 -31.627 1.00 92.19 1036 TRP A N 1
ATOM 8121 C CA . TRP A 1 1036 ? 17.270 1.310 -31.485 1.00 92.19 1036 TRP A CA 1
ATOM 8122 C C . TRP A 1 1036 ? 18.042 0.882 -32.734 1.00 92.19 1036 TRP A C 1
ATOM 8124 O O . TRP A 1 1036 ? 19.152 0.369 -32.626 1.00 92.19 1036 TRP A O 1
ATOM 8134 N N . LYS A 1 1037 ? 17.514 1.160 -33.931 1.00 89.38 1037 LYS A N 1
ATOM 8135 C CA . LYS A 1 1037 ? 18.241 0.900 -35.181 1.00 89.38 1037 LYS A CA 1
ATOM 8136 C C . LYS A 1 1037 ? 19.506 1.731 -35.335 1.00 89.38 1037 LYS A C 1
ATOM 8138 O O . LYS A 1 1037 ? 20.504 1.222 -35.830 1.00 89.38 1037 LYS A O 1
ATOM 8143 N N . ARG A 1 1038 ? 19.479 3.007 -34.928 1.00 88.62 1038 ARG A N 1
ATOM 8144 C CA . ARG A 1 1038 ? 20.688 3.851 -34.928 1.00 88.62 1038 ARG A CA 1
ATOM 8145 C C . ARG A 1 1038 ? 21.762 3.278 -34.005 1.00 88.62 1038 ARG A C 1
ATOM 8147 O O . ARG A 1 1038 ? 22.937 3.405 -34.310 1.00 88.62 1038 ARG A O 1
ATOM 8154 N N . SER A 1 1039 ? 21.355 2.595 -32.938 1.00 88.12 1039 SER A N 1
ATOM 8155 C CA . SER A 1 1039 ? 22.239 1.864 -32.024 1.00 88.12 1039 SER A CA 1
ATOM 8156 C C . SER A 1 1039 ? 22.553 0.422 -32.462 1.00 88.12 1039 SER A C 1
ATOM 8158 O O . SER A 1 1039 ? 23.052 -0.352 -31.649 1.00 88.12 1039 SER A O 1
ATOM 8160 N N . GLN A 1 1040 ? 22.288 0.064 -33.727 1.00 88.19 1040 GLN A N 1
ATOM 8161 C CA . GLN A 1 1040 ? 22.593 -1.239 -34.345 1.00 88.19 1040 GLN A CA 1
ATOM 8162 C C . GLN A 1 1040 ? 21.818 -2.446 -33.779 1.00 88.19 1040 GLN A C 1
ATOM 8164 O O . GLN A 1 1040 ? 22.276 -3.581 -33.878 1.00 88.19 1040 GLN A O 1
ATOM 8169 N N . TYR A 1 1041 ? 20.636 -2.234 -33.195 1.00 92.06 1041 TYR A N 1
ATOM 8170 C CA . TYR A 1 1041 ? 19.773 -3.341 -32.767 1.00 92.06 1041 TYR A CA 1
ATOM 8171 C C . TYR A 1 1041 ? 18.949 -3.897 -33.936 1.00 92.06 1041 TYR A C 1
ATOM 8173 O O . TYR A 1 1041 ? 18.467 -3.159 -34.805 1.00 92.06 1041 TYR A O 1
ATOM 8181 N N . VAL A 1 1042 ? 18.716 -5.208 -33.919 1.00 91.69 1042 VAL A N 1
ATOM 8182 C CA . VAL A 1 1042 ? 17.997 -5.957 -34.953 1.00 91.69 1042 VAL A CA 1
ATOM 8183 C C . VAL A 1 1042 ? 16.686 -6.514 -34.395 1.00 91.69 1042 VAL A C 1
ATOM 8185 O O . VAL A 1 1042 ? 16.710 -7.172 -33.358 1.00 91.69 1042 VAL A O 1
ATOM 8188 N N . PRO A 1 1043 ? 15.523 -6.248 -35.021 1.00 92.88 1043 PRO A N 1
ATOM 8189 C CA . PRO A 1 1043 ? 14.249 -6.764 -34.533 1.00 92.88 1043 PRO A CA 1
ATOM 8190 C C . PRO A 1 1043 ? 14.123 -8.261 -34.822 1.00 92.88 1043 PRO A C 1
ATOM 8192 O O . PRO A 1 1043 ? 14.394 -8.704 -35.932 1.00 92.88 1043 PRO A O 1
ATOM 8195 N N . VAL A 1 1044 ? 13.698 -9.025 -33.818 1.00 92.00 1044 VAL A N 1
ATOM 8196 C CA . VAL A 1 1044 ? 13.632 -10.496 -33.880 1.00 92.00 1044 VAL A CA 1
ATOM 8197 C C . VAL A 1 1044 ? 12.214 -11.008 -33.654 1.00 92.00 1044 VAL A C 1
ATOM 8199 O O . VAL A 1 1044 ? 11.807 -12.003 -34.247 1.00 92.00 1044 VAL A O 1
ATOM 8202 N N . TYR A 1 1045 ? 11.424 -10.329 -32.822 1.00 92.88 1045 TYR A N 1
ATOM 8203 C CA . TYR A 1 1045 ? 10.063 -10.761 -32.518 1.00 92.88 1045 TYR A CA 1
ATOM 8204 C C . TYR A 1 1045 ? 9.132 -9.574 -32.274 1.00 92.88 1045 TYR A C 1
ATOM 8206 O O . TYR A 1 1045 ? 9.499 -8.609 -31.606 1.00 92.88 1045 TYR A O 1
ATOM 8214 N N . LEU A 1 1046 ? 7.900 -9.670 -32.780 1.00 92.31 1046 LEU A N 1
ATOM 8215 C CA . LEU A 1 1046 ? 6.828 -8.706 -32.544 1.00 92.31 1046 LEU A CA 1
ATOM 8216 C C . LEU A 1 1046 ? 5.561 -9.454 -32.128 1.00 92.31 1046 LEU A C 1
ATOM 8218 O O . LEU A 1 1046 ? 5.074 -10.332 -32.840 1.00 92.31 1046 LEU A O 1
ATOM 8222 N N . ARG A 1 1047 ? 5.006 -9.087 -30.975 1.00 90.94 1047 ARG A N 1
ATOM 8223 C CA . ARG A 1 1047 ? 3.784 -9.699 -30.451 1.00 90.94 1047 ARG A CA 1
ATOM 8224 C C . ARG A 1 1047 ? 2.552 -9.225 -31.233 1.00 90.94 1047 ARG A C 1
ATOM 8226 O O . ARG A 1 1047 ? 2.323 -8.027 -31.363 1.00 90.94 1047 ARG A O 1
ATOM 8233 N N . GLN A 1 1048 ? 1.714 -10.160 -31.683 1.00 89.62 1048 GLN A N 1
ATOM 8234 C CA . GLN A 1 1048 ? 0.494 -9.846 -32.445 1.00 89.62 1048 GLN A CA 1
ATOM 8235 C C . GLN A 1 1048 ? -0.587 -9.160 -31.605 1.00 89.62 1048 GLN A C 1
ATOM 8237 O O . GLN A 1 1048 ? -1.230 -8.234 -32.074 1.00 89.62 1048 GLN A O 1
ATOM 8242 N N . THR A 1 1049 ? -0.784 -9.580 -30.356 1.00 88.94 1049 THR A N 1
ATOM 8243 C CA . THR A 1 1049 ? -1.753 -8.937 -29.460 1.00 88.94 1049 THR A CA 1
ATOM 8244 C C . THR A 1 1049 ? -1.176 -7.627 -28.929 1.00 88.94 1049 THR A C 1
ATOM 8246 O O . THR A 1 1049 ? -0.131 -7.651 -28.265 1.00 88.94 1049 THR A O 1
ATOM 8249 N N . ALA A 1 1050 ? -1.859 -6.513 -29.189 1.00 84.25 1050 ALA A N 1
ATOM 8250 C CA . ALA A 1 1050 ? -1.540 -5.234 -28.571 1.00 84.25 1050 ALA A CA 1
ATOM 8251 C C . ALA A 1 1050 ? -1.746 -5.309 -27.052 1.00 84.25 1050 ALA A C 1
ATOM 8253 O O . ALA A 1 1050 ? -2.586 -6.055 -26.546 1.00 84.25 1050 ALA A O 1
ATOM 8254 N N . ASN A 1 1051 ? -0.954 -4.544 -26.313 1.00 82.38 1051 ASN A N 1
ATOM 8255 C CA . ASN A 1 1051 ? -1.163 -4.388 -24.884 1.00 82.38 1051 ASN A CA 1
ATOM 8256 C C . ASN A 1 1051 ? -2.396 -3.504 -24.646 1.00 82.38 1051 ASN A C 1
ATOM 8258 O O . ASN A 1 1051 ? -2.400 -2.359 -25.085 1.00 82.38 1051 ASN A O 1
ATOM 8262 N N . GLU A 1 1052 ? -3.400 -3.990 -23.916 1.00 70.50 1052 GLU A N 1
ATOM 8263 C CA . GLU A 1 1052 ? -4.658 -3.266 -23.645 1.00 70.50 1052 GLU A CA 1
ATOM 8264 C C . GLU A 1 1052 ? -4.435 -1.869 -23.040 1.00 70.50 1052 GLU A C 1
ATOM 8266 O O . GLU A 1 1052 ? -5.184 -0.936 -23.307 1.00 70.50 1052 GLU A O 1
ATOM 8271 N N . LEU A 1 1053 ? -3.366 -1.707 -22.253 1.00 69.06 1053 LEU A N 1
ATOM 8272 C CA . LEU A 1 1053 ? -3.062 -0.460 -21.545 1.00 69.06 1053 LEU A CA 1
ATOM 8273 C C . LEU A 1 1053 ? -2.402 0.617 -22.412 1.00 69.06 1053 LEU A C 1
ATOM 8275 O O . LEU A 1 1053 ? -2.584 1.803 -22.150 1.00 69.06 1053 LEU A O 1
ATOM 8279 N N . THR A 1 1054 ? -1.568 0.226 -23.378 1.00 73.56 1054 THR A N 1
ATOM 8280 C CA . THR A 1 1054 ? -0.830 1.180 -24.229 1.00 73.56 1054 THR A CA 1
ATOM 8281 C C . THR A 1 1054 ? -1.353 1.216 -25.658 1.00 73.56 1054 THR A C 1
ATOM 8283 O O . THR A 1 1054 ? -1.063 2.163 -26.377 1.00 73.56 1054 THR A O 1
ATOM 8286 N N . GLY A 1 1055 ? -2.111 0.202 -26.080 1.00 75.94 1055 GLY A N 1
ATOM 8287 C CA . GLY A 1 1055 ? -2.495 -0.016 -27.474 1.00 75.94 1055 GLY A CA 1
ATOM 8288 C C . GLY A 1 1055 ? -1.317 -0.390 -28.381 1.00 75.94 1055 GLY A C 1
ATOM 8289 O O . GLY A 1 1055 ? -1.476 -0.446 -29.593 1.00 75.94 1055 GLY A O 1
ATOM 8290 N N . GLU A 1 1056 ? -0.128 -0.633 -27.819 1.00 84.31 1056 GLU A N 1
ATOM 8291 C CA . GLU A 1 1056 ? 1.101 -0.887 -28.578 1.00 84.31 1056 GLU A CA 1
ATOM 8292 C C . GLU A 1 1056 ? 1.477 -2.373 -28.564 1.00 84.31 1056 GLU A C 1
ATOM 8294 O O . GLU A 1 1056 ? 1.239 -3.096 -27.591 1.00 84.31 1056 GLU A O 1
ATOM 8299 N N . HIS A 1 1057 ? 2.141 -2.821 -29.629 1.00 89.69 1057 HIS A N 1
ATOM 8300 C CA . HIS A 1 1057 ? 2.668 -4.179 -29.753 1.00 89.69 1057 HIS A CA 1
ATOM 8301 C C . HIS A 1 1057 ? 4.078 -4.267 -29.167 1.00 89.69 1057 HIS A C 1
ATOM 8303 O O . HIS A 1 1057 ? 4.924 -3.421 -29.448 1.00 89.69 1057 HIS A O 1
ATOM 8309 N N . SER A 1 1058 ? 4.360 -5.289 -28.358 1.00 91.12 1058 SER A N 1
ATOM 8310 C CA . SER A 1 1058 ? 5.696 -5.480 -27.780 1.00 91.12 1058 SER A CA 1
ATOM 8311 C C . SER A 1 1058 ? 6.675 -6.034 -28.817 1.00 91.12 1058 SER A C 1
ATOM 8313 O O . SER A 1 1058 ? 6.420 -7.091 -29.396 1.00 91.12 1058 SER A O 1
ATOM 8315 N N . CYS A 1 1059 ? 7.793 -5.338 -29.020 1.00 93.00 1059 CYS A N 1
ATOM 8316 C CA . CYS A 1 1059 ? 8.873 -5.701 -29.933 1.00 93.00 1059 CYS A CA 1
ATOM 8317 C C . CYS A 1 1059 ? 10.133 -6.079 -29.145 1.00 93.00 1059 CYS A C 1
ATOM 8319 O O . CYS A 1 1059 ? 10.521 -5.353 -28.225 1.00 93.00 1059 CYS A O 1
ATOM 8321 N N . ILE A 1 1060 ? 10.767 -7.190 -29.525 1.00 94.81 1060 ILE A N 1
ATOM 8322 C CA . ILE A 1 1060 ? 12.077 -7.619 -29.030 1.00 94.81 1060 ILE A CA 1
ATOM 8323 C C . ILE A 1 1060 ? 13.117 -7.354 -30.118 1.00 94.81 1060 ILE A C 1
ATOM 8325 O O . ILE A 1 1060 ? 12.961 -7.812 -31.255 1.00 94.81 1060 ILE A O 1
ATOM 8329 N N . MET A 1 1061 ? 14.183 -6.636 -29.763 1.00 94.38 1061 MET A N 1
ATOM 8330 C CA . MET A 1 1061 ? 15.344 -6.432 -30.633 1.00 94.38 1061 MET A CA 1
ATOM 8331 C C . MET A 1 1061 ? 16.619 -6.896 -29.932 1.00 94.38 1061 MET A C 1
ATOM 8333 O O . MET A 1 1061 ? 16.748 -6.718 -28.722 1.00 94.38 1061 MET A O 1
ATOM 8337 N N . LEU A 1 1062 ? 17.550 -7.470 -30.688 1.00 93.19 1062 LEU A N 1
ATOM 8338 C CA . LEU A 1 1062 ? 18.815 -8.012 -30.198 1.00 93.19 1062 LEU A CA 1
ATOM 8339 C C . LEU A 1 1062 ? 19.999 -7.337 -30.895 1.00 93.19 1062 LEU A C 1
ATOM 8341 O O . LEU A 1 1062 ? 19.899 -6.916 -32.047 1.00 93.19 1062 LEU A O 1
ATOM 8345 N N . LYS A 1 1063 ? 21.124 -7.265 -30.196 1.00 91.44 1063 LYS A N 1
ATOM 8346 C CA . LYS A 1 1063 ? 22.438 -6.884 -30.704 1.00 91.44 1063 LYS A CA 1
ATOM 8347 C C . LYS A 1 1063 ? 23.427 -7.937 -30.219 1.00 91.44 1063 LYS A C 1
ATOM 8349 O O . LYS A 1 1063 ? 23.512 -8.170 -29.018 1.00 91.44 1063 LYS A O 1
ATOM 8354 N N . ALA A 1 1064 ? 24.135 -8.585 -31.136 1.00 89.12 1064 ALA A N 1
ATOM 8355 C CA . ALA A 1 1064 ? 25.199 -9.509 -30.766 1.00 89.12 1064 ALA A CA 1
ATOM 8356 C C . ALA A 1 1064 ? 26.410 -8.726 -30.238 1.00 89.12 1064 ALA A C 1
ATOM 8358 O O . ALA A 1 1064 ? 26.710 -7.644 -30.751 1.00 89.12 1064 ALA A O 1
ATOM 8359 N N . LEU A 1 1065 ? 27.060 -9.262 -29.210 1.00 83.69 1065 LEU A N 1
ATOM 8360 C CA . LEU A 1 1065 ? 28.314 -8.766 -28.661 1.00 83.69 1065 LEU A CA 1
ATOM 8361 C C . LEU A 1 1065 ? 29.423 -9.740 -29.054 1.00 83.69 1065 LEU A C 1
ATOM 8363 O O . LEU A 1 1065 ? 29.296 -10.947 -28.876 1.00 83.69 1065 LEU A O 1
ATOM 8367 N N . GLY A 1 1066 ? 30.507 -9.211 -29.600 1.00 66.12 1066 GLY A N 1
ATOM 8368 C CA . GLY A 1 1066 ? 31.675 -9.992 -29.970 1.00 66.12 1066 GLY A CA 1
ATOM 8369 C C . GLY A 1 1066 ? 32.739 -9.074 -30.555 1.00 66.12 1066 GLY A C 1
ATOM 8370 O O . GLY A 1 1066 ? 32.417 -8.096 -31.229 1.00 66.12 1066 GLY A O 1
ATOM 8371 N N . GLY A 1 1067 ? 34.008 -9.353 -30.249 1.00 55.09 1067 GLY A N 1
ATOM 8372 C CA . GLY A 1 1067 ? 35.142 -8.555 -30.722 1.00 55.09 1067 GLY A CA 1
ATOM 8373 C C . GLY A 1 1067 ? 35.262 -8.525 -32.251 1.00 55.09 1067 GLY A C 1
ATOM 8374 O O . GLY A 1 1067 ? 34.541 -9.230 -32.960 1.00 55.09 1067 GLY A O 1
ATOM 8375 N N . GLU A 1 1068 ? 36.208 -7.728 -32.755 1.00 44.72 1068 GLU A N 1
ATOM 8376 C CA . GLU A 1 1068 ? 36.412 -7.414 -34.183 1.00 44.72 1068 GLU A CA 1
ATOM 8377 C C . GLU A 1 1068 ? 36.495 -8.648 -35.119 1.00 44.72 1068 GLU A C 1
ATOM 8379 O O . GLU A 1 1068 ? 36.180 -8.544 -36.304 1.00 44.72 1068 GLU A O 1
ATOM 8384 N N . GLU A 1 1069 ? 36.791 -9.844 -34.596 1.00 44.56 1069 GLU A N 1
ATOM 8385 C CA . GLU A 1 1069 ? 36.794 -11.116 -35.341 1.00 44.56 1069 GLU A CA 1
ATOM 8386 C C . GLU A 1 1069 ? 35.389 -11.683 -35.664 1.00 44.56 1069 GLU A C 1
ATOM 8388 O O . GLU A 1 1069 ? 35.257 -12.597 -36.475 1.00 44.56 1069 GLU A O 1
ATOM 8393 N N . SER A 1 1070 ? 34.315 -11.132 -35.087 1.00 47.28 1070 SER A N 1
ATOM 8394 C CA . SER A 1 1070 ? 32.944 -11.679 -35.137 1.00 47.28 1070 SER A CA 1
ATOM 8395 C C . SER A 1 1070 ? 31.929 -10.753 -35.821 1.00 47.28 1070 SER A C 1
ATOM 8397 O O . SER A 1 1070 ? 30.749 -10.710 -35.475 1.00 47.28 1070 SER A O 1
ATOM 8399 N N . SER A 1 1071 ? 32.371 -10.034 -36.855 1.00 48.47 1071 SER A N 1
ATOM 8400 C CA . SER A 1 1071 ? 31.546 -9.090 -37.634 1.00 48.47 1071 SER A CA 1
ATOM 8401 C C . SER A 1 1071 ? 30.274 -9.706 -38.260 1.00 48.47 1071 SER A C 1
ATOM 8403 O O . SER A 1 1071 ? 29.387 -8.982 -38.712 1.00 48.47 1071 SER A O 1
ATOM 8405 N N . HIS A 1 1072 ? 30.129 -11.035 -38.237 1.00 54.97 1072 HIS A N 1
ATOM 8406 C CA . HIS A 1 1072 ? 28.907 -11.739 -38.613 1.00 54.97 1072 HIS A CA 1
ATOM 8407 C C . HIS A 1 1072 ? 28.545 -12.818 -37.586 1.00 54.97 1072 HIS A C 1
ATOM 8409 O O . HIS A 1 1072 ? 29.000 -13.951 -37.693 1.00 54.97 1072 HIS A O 1
ATOM 8415 N N . CYS A 1 1073 ? 27.666 -12.503 -36.628 1.00 68.69 1073 CYS A N 1
ATOM 8416 C CA . CYS A 1 1073 ? 26.936 -13.537 -35.889 1.00 68.69 1073 CYS A CA 1
ATOM 8417 C C . CYS A 1 1073 ? 25.857 -14.150 -36.810 1.00 68.69 1073 CYS A C 1
ATOM 8419 O O . CYS A 1 1073 ? 24.868 -13.473 -37.130 1.00 68.69 1073 CYS A O 1
ATOM 8421 N N . PRO A 1 1074 ? 26.008 -15.412 -37.260 1.00 78.06 1074 PRO A N 1
ATOM 8422 C CA . PRO A 1 1074 ? 25.119 -16.009 -38.258 1.00 78.06 1074 PRO A CA 1
ATOM 8423 C C . PRO A 1 1074 ? 23.697 -16.222 -37.721 1.00 78.06 1074 PRO A C 1
ATOM 8425 O O . PRO A 1 1074 ? 22.728 -16.028 -38.457 1.00 78.06 1074 PRO A O 1
ATOM 8428 N N . TRP A 1 1075 ? 23.553 -16.533 -36.429 1.00 87.06 1075 TRP A N 1
ATOM 8429 C CA . TRP A 1 1075 ? 22.254 -16.767 -35.793 1.00 87.06 1075 TRP A CA 1
ATOM 8430 C C . TRP A 1 1075 ? 21.363 -15.512 -35.793 1.00 87.06 1075 TRP A C 1
ATOM 8432 O O . TRP A 1 1075 ? 20.177 -15.598 -36.105 1.00 87.06 1075 TRP A O 1
ATOM 8442 N N . LEU A 1 1076 ? 21.926 -14.321 -35.543 1.00 88.12 1076 LEU A N 1
ATOM 8443 C CA . LEU A 1 1076 ? 21.156 -13.069 -35.515 1.00 88.12 1076 LEU A CA 1
ATOM 8444 C C . LEU A 1 1076 ? 20.625 -12.707 -36.908 1.00 88.12 1076 LEU A C 1
ATOM 8446 O O . LEU A 1 1076 ? 19.491 -12.248 -37.056 1.00 88.12 1076 LEU A O 1
ATOM 8450 N N . THR A 1 1077 ? 21.438 -12.959 -37.935 1.00 86.12 1077 THR A N 1
ATOM 8451 C CA . THR A 1 1077 ? 21.059 -12.762 -39.340 1.00 86.12 1077 THR A CA 1
ATOM 8452 C C . THR A 1 1077 ? 19.949 -13.735 -39.746 1.00 86.12 1077 THR A C 1
ATOM 8454 O O . THR A 1 1077 ? 18.960 -13.325 -40.357 1.00 86.12 1077 THR A O 1
ATOM 8457 N N . ALA A 1 1078 ? 20.051 -15.006 -39.338 1.00 87.31 1078 ALA A N 1
ATOM 8458 C CA . ALA A 1 1078 ? 19.018 -16.013 -39.577 1.00 87.31 1078 ALA A CA 1
ATOM 8459 C C . ALA A 1 1078 ? 17.679 -15.640 -38.914 1.00 87.31 1078 ALA A C 1
ATOM 8461 O O . ALA A 1 1078 ? 16.637 -15.666 -39.575 1.00 87.31 1078 ALA A O 1
ATOM 8462 N N . PHE A 1 1079 ? 17.703 -15.210 -37.646 1.00 89.81 1079 PHE A N 1
ATOM 8463 C CA . PHE A 1 1079 ? 16.504 -14.753 -36.937 1.00 89.81 1079 PHE A CA 1
ATOM 8464 C C . PHE A 1 1079 ? 15.860 -13.530 -37.592 1.00 89.81 1079 PHE A C 1
ATOM 8466 O O . PHE A 1 1079 ? 14.634 -13.461 -37.680 1.00 89.81 1079 PHE A O 1
ATOM 8473 N N . TYR A 1 1080 ? 16.655 -12.583 -38.097 1.00 89.44 1080 TYR A N 1
ATOM 8474 C CA . TYR A 1 1080 ? 16.117 -11.412 -38.788 1.00 89.44 1080 TYR A CA 1
ATOM 8475 C C . TYR A 1 1080 ? 15.434 -11.768 -40.111 1.00 89.44 1080 TYR A C 1
ATOM 8477 O O . TYR A 1 1080 ? 14.353 -11.255 -40.399 1.00 89.44 1080 TYR A O 1
ATOM 8485 N N . HIS A 1 1081 ? 16.019 -12.663 -40.910 1.00 87.69 1081 HIS A N 1
ATOM 8486 C CA . HIS A 1 1081 ? 15.401 -13.094 -42.165 1.00 87.69 1081 HIS A CA 1
ATOM 8487 C C . HIS A 1 1081 ? 14.096 -13.857 -41.942 1.00 87.69 1081 HIS A C 1
ATOM 8489 O O . HIS A 1 1081 ? 13.120 -13.638 -42.665 1.00 87.69 1081 HIS A O 1
ATOM 8495 N N . ASP A 1 1082 ? 14.042 -14.715 -40.924 1.00 89.19 1082 ASP A N 1
ATOM 8496 C CA . ASP A 1 1082 ? 12.802 -15.387 -40.549 1.00 89.19 1082 ASP A CA 1
ATOM 8497 C C . ASP A 1 1082 ? 11.753 -14.385 -40.030 1.00 89.19 1082 ASP A C 1
ATOM 8499 O O . ASP A 1 1082 ? 10.598 -14.400 -40.466 1.00 89.19 1082 ASP A O 1
ATOM 8503 N N . PHE A 1 1083 ? 12.165 -13.414 -39.207 1.00 90.25 1083 PHE A N 1
ATOM 8504 C CA . PHE A 1 1083 ? 11.308 -12.310 -38.772 1.00 90.25 1083 PHE A CA 1
ATOM 8505 C C . PHE A 1 1083 ? 10.744 -11.501 -39.951 1.00 90.25 1083 PHE A C 1
ATOM 8507 O O . PHE A 1 1083 ? 9.541 -11.236 -39.986 1.00 90.25 1083 PHE A O 1
ATOM 8514 N N . GLN A 1 1084 ? 11.569 -11.147 -40.943 1.00 87.75 1084 GLN A N 1
ATOM 8515 C CA . GLN A 1 1084 ? 11.130 -10.438 -42.151 1.00 87.75 1084 GLN A CA 1
ATOM 8516 C C . GLN A 1 1084 ? 10.042 -11.225 -42.895 1.00 87.75 1084 GLN A C 1
ATOM 8518 O O . GLN A 1 1084 ? 8.999 -10.658 -43.227 1.00 87.75 1084 GLN A O 1
ATOM 8523 N N . ARG A 1 1085 ? 10.238 -12.535 -43.108 1.00 87.38 1085 ARG A N 1
ATOM 8524 C CA . ARG A 1 1085 ? 9.242 -13.403 -43.765 1.00 87.38 1085 ARG A CA 1
ATOM 8525 C C . ARG A 1 1085 ? 7.925 -13.441 -42.987 1.00 87.38 1085 ARG A C 1
ATOM 8527 O O . ARG A 1 1085 ? 6.860 -13.261 -43.581 1.00 87.38 1085 ARG A O 1
ATOM 8534 N N . ARG A 1 1086 ? 7.989 -13.606 -41.660 1.00 88.81 1086 ARG A N 1
ATOM 8535 C CA . ARG A 1 1086 ? 6.801 -13.611 -40.787 1.00 88.81 1086 ARG A CA 1
ATOM 8536 C C . ARG A 1 1086 ? 6.062 -12.276 -40.843 1.00 88.81 1086 ARG A C 1
ATOM 8538 O O . ARG A 1 1086 ? 4.851 -12.267 -41.049 1.00 88.81 1086 ARG A O 1
ATOM 8545 N N . ILE A 1 1087 ? 6.764 -11.150 -40.721 1.00 88.19 1087 ILE A N 1
ATOM 8546 C CA . ILE A 1 1087 ? 6.139 -9.821 -40.741 1.00 88.19 1087 ILE A CA 1
ATOM 8547 C C . ILE A 1 1087 ? 5.432 -9.551 -42.064 1.00 88.19 1087 ILE A C 1
ATOM 8549 O O . ILE A 1 1087 ? 4.298 -9.089 -42.029 1.00 88.19 1087 ILE A O 1
ATOM 8553 N N . ILE A 1 1088 ? 6.032 -9.888 -43.209 1.00 87.62 1088 ILE A N 1
ATOM 8554 C CA . ILE A 1 1088 ? 5.388 -9.686 -44.519 1.00 87.62 1088 ILE A CA 1
ATOM 8555 C C . ILE A 1 1088 ? 4.025 -10.388 -44.575 1.00 87.62 1088 ILE A C 1
ATOM 8557 O O . ILE A 1 1088 ? 3.055 -9.798 -45.046 1.00 87.62 1088 ILE A O 1
ATOM 8561 N N . SER A 1 1089 ? 3.921 -11.609 -44.039 1.00 87.44 1089 SER A N 1
ATOM 8562 C CA . SER A 1 1089 ? 2.635 -12.314 -43.960 1.00 87.44 1089 SER A CA 1
ATOM 8563 C C . SER A 1 1089 ? 1.653 -11.660 -42.973 1.00 87.44 1089 SER A C 1
ATOM 8565 O O . SER A 1 1089 ? 0.473 -11.494 -43.282 1.00 87.44 1089 SER A O 1
ATOM 8567 N N . LEU A 1 1090 ? 2.144 -11.217 -41.810 1.00 88.69 1090 LEU A N 1
ATOM 8568 C CA . LEU A 1 1090 ? 1.325 -10.685 -40.717 1.00 88.69 1090 LEU A CA 1
ATOM 8569 C C . LEU A 1 1090 ? 0.864 -9.235 -40.927 1.00 88.69 1090 LEU A C 1
ATOM 8571 O O . LEU A 1 1090 ? -0.113 -8.827 -40.296 1.00 88.69 1090 LEU A O 1
ATOM 8575 N N . LEU A 1 1091 ? 1.520 -8.464 -41.804 1.00 85.50 1091 LEU A N 1
ATOM 8576 C CA . LEU A 1 1091 ? 1.146 -7.077 -42.120 1.00 85.50 1091 LEU A CA 1
ATOM 8577 C C . LEU A 1 1091 ? -0.297 -6.957 -42.625 1.00 85.50 1091 LEU A C 1
ATOM 8579 O O . LEU A 1 1091 ? -0.976 -5.988 -42.309 1.00 85.50 1091 LEU A O 1
ATOM 8583 N N . SER A 1 1092 ? -0.780 -7.964 -43.355 1.00 84.69 1092 SER A N 1
ATOM 8584 C CA . SER A 1 1092 ? -2.156 -8.005 -43.870 1.00 84.69 1092 SER A CA 1
ATOM 8585 C C . SER A 1 1092 ? -3.214 -8.391 -42.826 1.00 84.69 1092 SER A C 1
ATOM 8587 O O . SER A 1 1092 ? -4.404 -8.195 -43.063 1.00 84.69 1092 SER A O 1
ATOM 8589 N N . PHE A 1 1093 ? -2.792 -8.946 -41.685 1.00 86.69 1093 PHE A N 1
ATOM 8590 C CA . PHE A 1 1093 ? -3.674 -9.544 -40.685 1.00 86.69 1093 PHE A CA 1
ATOM 8591 C C . PHE A 1 1093 ? -3.758 -8.649 -39.440 1.00 86.69 1093 PHE A C 1
ATOM 8593 O O . PHE A 1 1093 ? -4.383 -7.592 -39.475 1.00 86.69 1093 PHE A O 1
ATOM 8600 N N . SER A 1 1094 ? -3.079 -9.020 -38.352 1.00 81.31 1094 SER A N 1
ATOM 8601 C CA . SER A 1 1094 ? -3.130 -8.316 -37.063 1.00 81.31 1094 SER A CA 1
ATOM 8602 C C . SER A 1 1094 ? -2.515 -6.913 -37.086 1.00 81.31 1094 SER A C 1
ATOM 8604 O O . SER A 1 1094 ? -2.724 -6.149 -36.150 1.00 81.31 1094 SER A O 1
ATOM 8606 N N . PHE A 1 1095 ? -1.737 -6.577 -38.119 1.00 85.25 1095 PHE A N 1
ATOM 8607 C CA . PHE A 1 1095 ? -1.044 -5.291 -38.243 1.00 85.25 1095 PHE A CA 1
ATOM 8608 C C . PHE A 1 1095 ? -1.592 -4.415 -39.380 1.00 85.25 1095 PHE A C 1
ATOM 8610 O O . PHE A 1 1095 ? -0.912 -3.482 -39.806 1.00 85.25 1095 PHE A O 1
ATOM 8617 N N . ARG A 1 1096 ? -2.814 -4.687 -39.861 1.00 84.81 1096 ARG A N 1
ATOM 8618 C CA . ARG A 1 1096 ? -3.459 -3.933 -40.950 1.00 84.81 1096 ARG A CA 1
ATOM 8619 C C . ARG A 1 1096 ? -3.551 -2.431 -40.668 1.00 84.81 1096 ARG A C 1
ATOM 8621 O O . ARG A 1 1096 ? -3.384 -1.627 -41.578 1.00 84.81 1096 ARG A O 1
ATOM 8628 N N . ASP A 1 1097 ? -3.766 -2.066 -39.407 1.00 81.12 1097 ASP A N 1
ATOM 8629 C CA . ASP A 1 1097 ? -3.945 -0.674 -38.981 1.00 81.12 1097 ASP A CA 1
ATOM 8630 C C . ASP A 1 1097 ? -2.611 0.073 -38.778 1.00 81.12 1097 ASP A C 1
ATOM 8632 O O . ASP A 1 1097 ? -2.587 1.240 -38.376 1.00 81.12 1097 ASP A O 1
ATOM 8636 N N . PHE A 1 1098 ? -1.464 -0.574 -39.027 1.00 83.38 1098 PHE A N 1
ATOM 8637 C CA . PHE A 1 1098 ? -0.168 0.083 -38.895 1.00 83.38 1098 PHE A CA 1
ATOM 8638 C C . PHE A 1 1098 ? 0.031 1.151 -39.959 1.00 83.38 1098 PHE A C 1
ATOM 8640 O O . PHE A 1 1098 ? -0.119 0.927 -41.156 1.00 83.38 1098 PHE A O 1
ATOM 8647 N N . HIS A 1 1099 ? 0.521 2.311 -39.521 1.00 83.19 1099 HIS A N 1
ATOM 8648 C CA . HIS A 1 1099 ? 0.960 3.340 -40.449 1.00 83.19 1099 HIS A CA 1
ATOM 8649 C C . HIS A 1 1099 ? 2.072 2.769 -41.367 1.00 83.19 1099 HIS A C 1
ATOM 8651 O O . HIS A 1 1099 ? 3.075 2.271 -40.846 1.00 83.19 1099 HIS A O 1
ATOM 8657 N N . PRO A 1 1100 ? 2.005 2.932 -42.707 1.00 85.31 1100 PRO A N 1
ATOM 8658 C CA . PRO A 1 1100 ? 2.965 2.334 -43.651 1.00 85.31 1100 PRO A CA 1
ATOM 8659 C C . PRO A 1 1100 ? 4.446 2.620 -43.340 1.00 85.31 1100 PRO A C 1
ATOM 8661 O O . PRO A 1 1100 ? 5.295 1.733 -43.402 1.00 85.31 1100 PRO A O 1
ATOM 8664 N N . LYS A 1 1101 ? 4.761 3.848 -42.897 1.00 86.12 1101 LYS A N 1
ATOM 8665 C CA . LYS A 1 1101 ? 6.086 4.246 -42.378 1.00 86.12 1101 LYS A CA 1
ATOM 8666 C C . LYS A 1 1101 ? 6.626 3.322 -41.277 1.00 86.12 1101 LYS A C 1
ATOM 8668 O O . LYS A 1 1101 ? 7.831 3.093 -41.232 1.00 86.12 1101 LYS A O 1
ATOM 8673 N N . LEU A 1 1102 ? 5.772 2.831 -40.376 1.00 86.56 1102 LEU A N 1
ATOM 8674 C CA . LEU A 1 1102 ? 6.163 1.908 -39.309 1.00 86.56 1102 LEU A CA 1
ATOM 8675 C C . LEU A 1 1102 ? 6.437 0.507 -39.868 1.00 86.56 1102 LEU A C 1
ATOM 8677 O O . LEU A 1 1102 ? 7.452 -0.085 -39.516 1.00 86.56 1102 LEU A O 1
ATOM 8681 N N . GLY A 1 1103 ? 5.593 0.022 -40.785 1.00 85.56 1103 GLY A N 1
ATOM 8682 C CA . GLY A 1 1103 ? 5.795 -1.256 -41.476 1.00 85.56 1103 GLY A CA 1
ATOM 8683 C C . GLY A 1 1103 ? 7.115 -1.299 -42.254 1.00 85.56 1103 GLY A C 1
ATOM 8684 O O . GLY A 1 1103 ? 7.926 -2.203 -42.063 1.00 85.56 1103 GLY A O 1
ATOM 8685 N N . LEU A 1 1104 ? 7.408 -0.260 -43.042 1.00 85.25 1104 LEU A N 1
ATOM 8686 C CA . LEU A 1 1104 ? 8.678 -0.143 -43.771 1.00 85.25 1104 LEU A CA 1
ATOM 8687 C C . LEU A 1 1104 ? 9.882 -0.015 -42.826 1.00 85.25 1104 LEU A C 1
ATOM 8689 O O . LEU A 1 1104 ? 10.957 -0.564 -43.083 1.00 85.25 1104 LEU A O 1
ATOM 8693 N N . ALA A 1 1105 ? 9.697 0.665 -41.692 1.00 85.81 1105 ALA A N 1
ATOM 8694 C CA . ALA A 1 1105 ? 10.699 0.714 -40.641 1.00 85.81 1105 ALA A CA 1
ATOM 8695 C C . ALA A 1 1105 ? 10.883 -0.631 -39.917 1.00 85.81 1105 ALA A C 1
ATOM 8697 O O . ALA A 1 1105 ? 11.890 -0.780 -39.250 1.00 85.81 1105 ALA A O 1
ATOM 8698 N N . LEU A 1 1106 ? 10.013 -1.629 -40.022 1.00 85.94 1106 LEU A N 1
ATOM 8699 C CA . LEU A 1 1106 ? 10.311 -2.967 -39.486 1.00 85.94 1106 LEU A CA 1
ATOM 8700 C C . LEU A 1 1106 ? 11.121 -3.811 -40.481 1.00 85.94 1106 LEU A C 1
ATOM 8702 O O . LEU A 1 1106 ? 12.019 -4.549 -40.080 1.00 85.94 1106 LEU A O 1
ATOM 8706 N N . LEU A 1 1107 ? 10.833 -3.662 -41.776 1.00 84.31 1107 LEU A N 1
ATOM 8707 C CA . LEU A 1 1107 ? 11.407 -4.490 -42.842 1.00 84.31 1107 LEU A CA 1
ATOM 8708 C C . LEU A 1 1107 ? 12.832 -4.111 -43.244 1.00 84.31 1107 LEU A C 1
ATOM 8710 O O . LEU A 1 1107 ? 13.577 -4.961 -43.713 1.00 84.31 1107 LEU A O 1
ATOM 8714 N N . THR A 1 1108 ? 13.209 -2.849 -43.077 1.00 82.44 1108 THR A N 1
ATOM 8715 C CA . THR A 1 1108 ? 14.551 -2.352 -43.413 1.00 82.44 1108 THR A CA 1
ATOM 8716 C C . THR A 1 1108 ? 15.452 -2.397 -42.182 1.00 82.44 1108 THR A C 1
ATOM 8718 O O . THR A 1 1108 ? 14.997 -2.031 -41.107 1.00 82.44 1108 THR A O 1
ATOM 8721 N N . ASN A 1 1109 ? 16.728 -2.768 -42.266 1.00 79.75 1109 ASN A N 1
ATOM 8722 C CA . ASN A 1 1109 ? 17.675 -2.539 -41.167 1.00 79.75 1109 ASN A CA 1
ATOM 8723 C C . ASN A 1 1109 ? 19.077 -2.267 -41.727 1.00 79.75 1109 ASN A C 1
ATOM 8725 O O . ASN A 1 1109 ? 19.556 -3.085 -42.503 1.00 79.75 1109 ASN A O 1
ATOM 8729 N N . PRO A 1 1110 ? 19.739 -1.147 -41.375 1.00 73.75 1110 PRO A N 1
ATOM 8730 C CA . PRO A 1 1110 ? 21.082 -0.851 -41.878 1.00 73.75 1110 PRO A CA 1
ATOM 8731 C C . PRO A 1 1110 ? 22.156 -1.857 -41.435 1.00 73.75 1110 PRO A C 1
ATOM 8733 O O . PRO A 1 1110 ? 23.174 -1.970 -42.106 1.00 73.75 1110 PRO A O 1
ATOM 8736 N N . SER A 1 1111 ? 21.956 -2.568 -40.322 1.00 69.25 1111 SER A N 1
ATOM 8737 C CA . SER A 1 1111 ? 22.981 -3.440 -39.727 1.00 69.25 1111 SER A CA 1
ATOM 8738 C C . SER A 1 1111 ? 23.085 -4.836 -40.349 1.00 69.25 1111 SER A C 1
ATOM 8740 O O . SER A 1 1111 ? 24.050 -5.537 -40.071 1.00 69.25 1111 SER A O 1
ATOM 8742 N N . VAL A 1 1112 ? 22.113 -5.258 -41.164 1.00 68.44 1112 VAL A N 1
ATOM 8743 C CA . VAL A 1 1112 ? 22.103 -6.587 -41.796 1.00 68.44 1112 VAL A CA 1
ATOM 8744 C C . VAL A 1 1112 ? 21.957 -6.406 -43.308 1.00 68.44 1112 VAL A C 1
ATOM 8746 O O . VAL A 1 1112 ? 21.017 -5.730 -43.734 1.00 68.44 1112 VAL A O 1
ATOM 8749 N N . PRO A 1 1113 ? 22.848 -6.977 -44.141 1.00 60.72 1113 PRO A N 1
ATOM 8750 C CA . PRO A 1 1113 ? 22.714 -6.885 -45.589 1.00 60.72 1113 PRO A CA 1
ATOM 8751 C C . PRO A 1 1113 ? 21.411 -7.555 -46.048 1.00 60.72 1113 PRO A C 1
ATOM 8753 O O . PRO A 1 1113 ? 21.126 -8.707 -45.722 1.00 60.72 1113 PRO A O 1
ATOM 8756 N N . ASN A 1 1114 ? 20.599 -6.827 -46.816 1.00 56.16 1114 ASN A N 1
ATOM 8757 C CA . ASN A 1 1114 ? 19.369 -7.365 -47.388 1.00 56.16 1114 ASN A CA 1
ATOM 8758 C C . ASN A 1 1114 ? 19.711 -8.423 -48.451 1.00 56.16 1114 ASN A C 1
ATOM 8760 O O . ASN A 1 1114 ? 20.113 -8.072 -49.555 1.00 56.16 1114 ASN A O 1
ATOM 8764 N N . GLN A 1 1115 ? 19.480 -9.705 -48.160 1.00 49.50 1115 GLN A N 1
ATOM 8765 C CA . GLN A 1 1115 ? 19.447 -10.768 -49.180 1.00 49.50 1115 GLN A CA 1
ATOM 8766 C C . GLN A 1 1115 ? 18.114 -10.828 -49.949 1.00 49.50 1115 GLN A C 1
ATOM 8768 O O . GLN A 1 1115 ? 17.913 -11.711 -50.780 1.00 49.50 1115 GLN A O 1
ATOM 8773 N N . VAL A 1 1116 ? 17.173 -9.917 -49.678 1.00 46.38 1116 VAL A N 1
ATOM 8774 C CA . VAL A 1 1116 ? 15.854 -9.942 -50.317 1.00 46.38 1116 VAL A CA 1
ATOM 8775 C C . VAL A 1 1116 ? 15.993 -9.521 -51.781 1.00 46.38 1116 VAL A C 1
ATOM 8777 O O . VAL A 1 1116 ? 16.243 -8.356 -52.087 1.00 46.38 1116 VAL A O 1
ATOM 8780 N N . SER A 1 1117 ? 15.826 -10.495 -52.676 1.00 40.19 1117 SER A N 1
ATOM 8781 C CA . SER A 1 1117 ? 15.695 -10.306 -54.117 1.00 40.19 1117 SER A CA 1
ATOM 8782 C C . SER A 1 1117 ? 14.616 -9.262 -54.443 1.00 40.19 1117 SER A C 1
ATOM 8784 O O . SER A 1 1117 ? 13.586 -9.165 -53.770 1.00 40.19 1117 SER A O 1
ATOM 8786 N N . CYS A 1 1118 ? 14.836 -8.500 -55.517 1.00 40.34 1118 CYS A N 1
ATOM 8787 C CA . CYS A 1 1118 ? 13.948 -7.455 -56.050 1.00 40.34 1118 CYS A CA 1
ATOM 8788 C C . CYS A 1 1118 ? 12.502 -7.904 -56.383 1.00 40.34 1118 CYS A C 1
ATOM 8790 O O . CYS A 1 1118 ? 11.713 -7.093 -56.854 1.00 40.34 1118 CYS A O 1
ATOM 8792 N N . GLU A 1 1119 ? 12.116 -9.159 -56.143 1.00 43.53 1119 GLU A N 1
ATOM 8793 C CA . GLU A 1 1119 ? 10.764 -9.673 -56.402 1.00 43.53 1119 GLU A CA 1
ATOM 8794 C C . GLU A 1 1119 ? 9.735 -9.277 -55.325 1.00 43.53 1119 GLU A C 1
ATOM 8796 O O . GLU A 1 1119 ? 8.539 -9.203 -55.605 1.00 43.53 1119 GLU A O 1
ATOM 8801 N N . TYR A 1 1120 ? 10.162 -8.967 -54.094 1.00 47.16 1120 TYR A N 1
ATOM 8802 C CA . TYR A 1 1120 ? 9.234 -8.686 -52.983 1.00 47.16 1120 TYR A CA 1
ATOM 8803 C C . TYR A 1 1120 ? 8.840 -7.210 -52.838 1.00 47.16 1120 TYR A C 1
ATOM 8805 O O . TYR A 1 1120 ? 7.784 -6.905 -52.277 1.00 47.16 1120 TYR A O 1
ATOM 8813 N N . THR A 1 1121 ? 9.625 -6.284 -53.392 1.00 44.88 1121 THR A N 1
ATOM 8814 C CA . THR A 1 1121 ? 9.282 -4.852 -53.464 1.00 44.88 1121 THR A CA 1
ATOM 8815 C C . THR A 1 1121 ? 8.036 -4.599 -54.319 1.00 44.88 1121 THR A C 1
ATOM 8817 O O . THR A 1 1121 ? 7.266 -3.691 -54.009 1.00 44.88 1121 THR A O 1
ATOM 8820 N N . GLY A 1 1122 ? 7.762 -5.451 -55.316 1.00 43.81 1122 GLY A N 1
ATOM 8821 C CA . GLY A 1 1122 ? 6.556 -5.370 -56.150 1.00 43.81 1122 GLY A CA 1
ATOM 8822 C C . GLY A 1 1122 ? 5.245 -5.638 -55.397 1.00 43.81 1122 GLY A C 1
ATOM 8823 O O . GLY A 1 1122 ? 4.241 -4.987 -55.671 1.00 43.81 1122 GLY A O 1
ATOM 8824 N N . LYS A 1 1123 ? 5.242 -6.530 -54.393 1.00 41.25 1123 LYS A N 1
ATOM 8825 C CA . LYS A 1 1123 ? 4.046 -6.801 -53.567 1.00 41.25 1123 LYS A CA 1
ATOM 8826 C C . LYS A 1 1123 ? 3.753 -5.697 -52.546 1.00 41.25 1123 LYS A C 1
ATOM 8828 O O . LYS A 1 1123 ? 2.596 -5.489 -52.208 1.00 41.25 1123 LYS A O 1
ATOM 8833 N N . LEU A 1 1124 ? 4.771 -4.972 -52.080 1.00 42.00 1124 LEU A N 1
ATOM 8834 C CA . LEU A 1 1124 ? 4.612 -3.870 -51.119 1.00 42.00 1124 LEU A CA 1
ATOM 8835 C C . LEU A 1 1124 ? 3.998 -2.609 -51.746 1.00 42.00 1124 LEU A C 1
ATOM 8837 O O . LEU A 1 1124 ? 3.284 -1.889 -51.058 1.00 42.00 1124 LEU A O 1
ATOM 8841 N N . LEU A 1 1125 ? 4.226 -2.369 -53.041 1.00 44.19 1125 LEU A N 1
ATOM 8842 C CA . LEU A 1 1125 ? 3.588 -1.274 -53.784 1.00 44.19 1125 LEU A CA 1
ATOM 8843 C C . LEU A 1 1125 ? 2.113 -1.549 -54.122 1.00 44.19 1125 LEU A C 1
ATOM 8845 O O . LEU A 1 1125 ? 1.371 -0.606 -54.359 1.00 44.19 1125 LEU A O 1
ATOM 8849 N N . TYR A 1 1126 ? 1.678 -2.813 -54.108 1.00 42.12 1126 TYR A N 1
ATOM 8850 C CA . TYR A 1 1126 ? 0.294 -3.205 -54.412 1.00 42.12 1126 TYR A CA 1
ATOM 8851 C C . TYR A 1 1126 ? -0.654 -3.170 -53.198 1.00 42.12 1126 TYR A C 1
ATOM 8853 O O . TYR A 1 1126 ? -1.860 -3.324 -53.366 1.00 42.12 1126 TYR A O 1
ATOM 8861 N N . ILE A 1 1127 ? -0.119 -3.011 -51.980 1.00 43.84 1127 ILE A N 1
ATOM 8862 C CA . ILE A 1 1127 ? -0.880 -3.009 -50.711 1.00 43.84 1127 ILE A CA 1
ATOM 8863 C C . ILE A 1 1127 ? -1.014 -1.580 -50.133 1.00 43.84 1127 ILE A C 1
ATOM 8865 O O . ILE A 1 1127 ? -1.717 -1.383 -49.143 1.00 43.84 1127 ILE A O 1
ATOM 8869 N N . GLY A 1 1128 ? -0.334 -0.594 -50.733 1.00 30.92 1128 GLY A N 1
ATOM 8870 C CA . GLY A 1 1128 ? -0.362 0.816 -50.326 1.00 30.92 1128 GLY A CA 1
ATOM 8871 C C . GLY A 1 1128 ? -1.646 1.540 -50.694 1.00 30.92 1128 GLY A C 1
ATOM 8872 O O . GLY A 1 1128 ? -2.131 1.322 -51.826 1.00 30.92 1128 GLY A O 1
#

Mean predicted aligned error: 17.18 Å

Secondary structure (DSSP, 8-state):
--B--GGG--TT--S-SB--HHHHHHHHHHHHHHHHHHHHHHT-S-SEEE-TTS-EEE-TT---EEE-SSPPSSSTT----TT---------PPPS--THHHHHHHTTT-------SPEETHHHHT---S-TT-----SS--EEPPPSSSPP-PBPHHHHHHHHHHH-SSHHHHHTSBSS----SEEEEEGGG--HHHHHIIIIITTTTSHHHHHS-PPP-EEEEE-----------SS-PPPP-EEEEE-TTS-EEEEETTEETT--GGGTTSGGG--TTSHHHIIIIIIHHHHHH-TTTS-HHHHTS-TTT--HHHHHHS-HHHHHHHHHIIIIIIIGGGSPPPPHHHHHHHHHHHHHT--EEEEEESTTHHHHHHHHHHHHHHH-SSSPPPEEEEESS--SS-S-HHHHHHHHHHHHHTTSS-TT---HHHHHHHHS-EEEEEGGGTTTTTT--EEEEEE--GGG--HHHHHHHHHTEEEEEEEEEEETT-SSHHHHTTPPPTTHHHH--SS------HHHHHHHHHHHH-TTEEEEETT-PBP---GGGGG-PPPP---TTTS--HHHHHHHHHHHHHTTSTTHHHHHHH--SHHHHHHHHHHHHHHHHT-TTEEEEEEE-TTS-HHHHHHHHHHHHHHTT--EEEEE-SSGGGGHHHHHHHHHHHHHTTPPBTTTEEEEE---GGGTT-EEEEEE-SSS-EEEEEE-TT-GGGGGG-SEEEEETGGGS-HHHHHHT--SSEEEEEEE-S-TT-BSHHHHHHHHHHHHHHHHHHTTT-SS-PPEEEEEEE-S-SSS-TT-HHHHHHHHHHTTT-------SSPPPPGGG-EEEEE-HHHHSS--HHHHHHHHHHHHHHHHH-SB--THHHHHHHH-TTEEEEEEEPPPPTT--SPPP-SEEEEEEEEE---HHHHHHHHHH----SS-HHHHHHHHHH--SSGGGSEEEEEEEEEE-GGGTTSSHHHHHHHHHHHHHTT-S--TTTT---------TTSPPPSEEEGGGSPPPP-SEEEEEEE--HHHHHHHHHTT-EEEEE-SSPPTTT---EEEEEEE---GGGS--HHHHHHHHHHHHHHHHHTTTTTTTS-HHHHHHHH--TTS-----TTSHHHHHT--

pLDDT: mean 77.81, std 15.68, range [26.02, 95.81]

Solvent-accessible surface area (backbone atoms only — not comparable to full-atom values): 64035 Å² total; per-residue (Å²): 108,54,30,50,14,60,90,70,61,67,90,78,30,47,49,39,59,55,49,46,68,75,52,39,51,50,39,38,48,50,55,44,50,50,52,31,51,53,27,36,77,70,72,44,95,38,71,38,41,78,44,97,70,30,23,30,38,73,42,90,93,67,84,44,70,46,78,40,91,58,62,43,49,23,47,31,37,40,64,78,76,91,83,66,98,61,102,67,87,87,81,83,84,80,82,91,82,59,80,75,59,53,67,63,34,62,75,64,76,56,90,78,74,49,78,54,80,38,43,59,52,58,75,62,82,67,73,72,89,84,71,99,77,83,77,81,87,70,79,78,53,60,30,21,34,52,23,60,84,44,65,27,92,46,61,13,52,20,54,49,50,25,48,23,48,69,67,21,72,64,45,45,66,54,45,61,47,28,74,63,75,52,53,54,49,30,43,35,30,35,53,96,63,61,53,69,68,30,43,40,38,41,50,45,59,73,42,67,85,39,70,72,54,72,76,46,93,58,55,72,64,45,81,46,66,39,87,78,76,78,79,86,84,77,83,88,58,100,59,92,77,75,82,72,60,63,35,81,40,68,46,96,83,75,46,79,46,45,34,39,86,28,26,34,68,87,60,50,83,92,39,64,96,37,78,93,19,41,32,72,72,7,60,37,41,46,42,60,59,46,52,48,38,50,58,69,74,38,59,87,56,46,27,68,88,64,57,79,58,60,84,91,78,63,51,76,66,62,52,39,55,68,29,54,68,56,41,53,49,50,50,50,49,43,54,69,54,59,46,50,61,56,59,81,81,74,58,63,60,63,57,41,51,50,41,43,18,44,72,65,20,21,43,31,36,36,39,27,37,19,79,48,31,73,59,50,49,47,56,52,52,53,50,50,48,66,58,42,94,64,80,78,63,37,34,37,41,38,37,82,85,79,81,93,65,71,86,51,64,70,64,39,53,52,51,50,53,51,37,42,74,66,69,77,48,65,99,81,70,76,52,68,58,60,52,44,66,71,74,48,61,68,48,78,40,42,65,91,49,56,73,76,52,63,95,51,76,26,32,26,37,38,42,51,50,61,49,71,60,43,58,40,54,50,54,59,54,61,68,28,39,28,34,34,16,43,40,37,39,28,36,50,93,33,92,44,80,73,57,50,45,73,47,79,40,63,67,53,69,51,40,28,39,94,85,42,64,74,67,49,41,40,52,49,45,27,50,57,58,50,50,45,72,30,72,51,48,47,45,24,38,56,83,56,48,74,54,87,73,33,77,61,65,77,72,66,76,74,74,78,87,66,60,78,83,82,59,58,52,72,58,53,52,52,31,52,53,52,41,64,76,29,57,86,44,81,73,56,22,62,56,40,64,73,44,89,47,40,53,45,35,56,48,38,50,56,50,48,53,54,61,73,67,66,54,40,51,33,35,40,41,39,38,25,46,74,66,36,49,65,48,44,40,51,12,38,39,51,36,48,40,48,76,75,65,57,43,38,35,37,36,31,37,98,48,66,64,75,43,54,58,22,53,52,26,25,51,54,32,31,58,67,70,70,54,46,80,82,76,31,30,47,83,41,58,43,87,52,77,91,43,72,55,29,75,41,37,39,45,34,55,77,89,56,80,26,38,41,35,62,43,58,63,87,58,40,78,75,51,80,75,40,55,33,39,38,32,46,52,45,36,63,44,25,66,72,45,54,56,59,61,65,60,89,25,25,35,40,39,32,29,41,32,74,43,60,89,16,34,16,58,31,51,46,51,54,51,48,50,52,48,48,53,41,33,58,46,37,81,70,71,55,91,59,92,51,43,47,78,45,81,44,72,42,77,62,47,75,48,34,43,84,85,28,53,54,55,54,44,48,33,59,78,59,42,43,73,33,75,67,77,74,80,74,92,62,83,84,76,61,58,84,65,42,47,63,29,39,49,36,62,74,44,40,40,60,64,40,76,67,30,41,56,51,47,31,52,54,44,14,33,46,47,54,52,34,67,67,51,47,40,48,53,58,48,48,67,52,25,25,54,49,49,46,45,36,36,29,29,64,76,76,60,93,85,57,97,60,86,80,60,76,52,28,40,39,34,36,31,59,35,49,57,46,51,73,67,56,55,54,46,23,75,73,70,67,55,73,75,45,66,46,64,62,40,55,51,50,26,69,75,69,71,43,78,61,66,28,44,42,35,29,33,32,43,70,45,74,22,45,38,79,91,55,60,92,71,47,50,65,58,48,49,50,51,55,51,49,38,41,47,70,58,74,54,70,51,79,58,90,83,63,83,82,74,89,61,88,71,74,88,83,71,78,69,69,49,68,38,55,56,40,72,47,80,63,67,85,46,47,30,43,32,38,61,46,68,61,44,74,68,57,55,54,52,44,43,75,71,54,40,41,64,52,47,70,47,72,69,51,39,87,60,60,67,30,32,45,32,34,30,40,29,80,46,67,61,92,92,46,88,70,60,65,66,64,54,52,43,33,54,53,33,47,57,52,46,67,64,39,42,76,54,81,42,55,87,54,57,64,72,53,56,54,60,68,70,55,57,96,81,53,86,82,83,74,62,84,72,58,63,61,61,59,66,72,74,106